Protein AF-A0A356F8D2-F1 (afdb_monomer_lite)

Sequence (985 aa):
KKESKEPVKPEKKEPEKKAAPAKPPASKAPKAPKVPKLNIALEALSRALKGELTVFVEAHRADGVRYALRLQKEFKLELTLLGAGRALAASAELAASGVTVAVGPVLHGSLDLRHSAQSERLAGAFAKAGIPLAISSGASSGVGSRYLRLQACAAVRGGLDSSMALQAITMQPAKCLGLEKKIGSIEKGKDADLVLLDGPPLDVRSRVVSVIVEGRIDSKRRAAADKAGQGPAAGLSFDAIKKNGNGWVPGGPTILKNAVVMRSAGGGLEVIEKATVVIRNGKIEKVTTDPVKEDASCAVFDLAGRFLLPGFIDAHSHITLKGDVDDLSEAVNDGLRVLDSFDPWDDDIAAFLGRGVTTVALSPGRNNVVGGAVSLVKLLHGGVPLRVLRKDAAVKTSLAPNLNLARYPTAHSGAGDAFGGWLKSRYAKDSKRPRVPVVAYFENITQAERAFVLASGHGVPIVFLEGVGTDGGIFGQLPRGARAILGPYSIEEPERVLRAPAILEEQGIPFSWATGGTLVDPLSSVALAIMYGLSEAEGLRSLTIHPAAIYGVSERIGKIEKGADADLVVWDGNPLTLTAPVNLVFIDGELVYQDGQSIEAPVKLSGIAEDAGPPAAPAALEEIKSPAALERASSPTILVRARKVHTVSGEPLEPGQVLIRAGKIVQLGKRIDIDKATPGLLVIDVPGTICPGLIDAGSGLGVSGRRADEFRELTPGLPALLGSDLGNSDRRAALRAGVTVAAVTPGDRNVIGGLGGVIKTHGAGLAESVLKETSFVAMSLTEMASSGNRNLRSGRPTSYLYRIPNTRMGTVFLARRALMEALPGALDAGRAVGDLKAMLTPAERVVLREVHAGDRILRVRAQARYEILTALRIAEEFGLKIQIEGAREAIHLVDLLKEKQAALVLSAGETWSGRELEANFNLGARLPAELYRAGVPFAFYSDTASLLASLRERVTWRVRNGLSEAAALEALTLAAARILGVSDR

Structure (mmCIF, N/CA/C/O backbone):
data_AF-A0A356F8D2-F1
#
_entry.id   AF-A0A356F8D2-F1
#
loop_
_atom_site.group_PDB
_atom_site.id
_atom_site.type_symbol
_atom_site.label_atom_id
_atom_site.label_alt_id
_atom_site.label_comp_id
_atom_site.label_asym_id
_atom_site.label_entity_id
_atom_site.label_seq_id
_atom_site.pdbx_PDB_ins_code
_atom_site.Cartn_x
_atom_site.Cartn_y
_atom_site.Cartn_z
_atom_site.occupancy
_atom_site.B_iso_or_equiv
_atom_site.auth_seq_id
_atom_site.auth_comp_id
_atom_site.auth_asym_id
_atom_site.auth_atom_id
_atom_site.pdbx_PDB_model_num
ATOM 1 N N . LYS A 1 1 ? 7.839 -42.338 47.897 1.00 34.88 1 LYS A N 1
ATOM 2 C CA . LYS A 1 1 ? 6.781 -42.669 48.883 1.00 34.88 1 LYS A CA 1
ATOM 3 C C . LYS A 1 1 ? 5.955 -43.802 48.284 1.00 34.88 1 LYS A C 1
ATOM 5 O O . LYS A 1 1 ? 5.435 -43.554 47.212 1.00 34.88 1 LYS A O 1
ATOM 10 N N . LYS A 1 2 ? 5.996 -44.984 48.936 1.00 34.78 2 LYS A N 1
ATOM 11 C CA . LYS A 1 2 ? 5.023 -46.110 49.007 1.00 34.78 2 LYS A CA 1
ATOM 12 C C . LYS A 1 2 ? 4.108 -46.352 47.788 1.00 34.78 2 LYS A C 1
ATOM 14 O O . LYS A 1 2 ? 3.475 -45.422 47.330 1.00 34.78 2 LYS A O 1
ATOM 19 N N . GLU A 1 3 ? 3.980 -47.553 47.225 1.00 33.62 3 GLU A N 1
ATOM 20 C CA . GLU A 1 3 ? 3.744 -48.883 47.829 1.00 33.62 3 GLU A CA 1
ATOM 21 C C . GLU A 1 3 ? 3.971 -49.941 46.709 1.00 33.62 3 GLU A C 1
ATOM 23 O O . GLU A 1 3 ? 3.571 -49.700 45.577 1.00 33.62 3 GLU A O 1
ATOM 28 N N . SER A 1 4 ? 4.857 -50.943 46.859 1.00 34.31 4 SER A N 1
ATOM 29 C CA . SER A 1 4 ? 4.636 -52.312 47.404 1.00 34.31 4 SER A CA 1
ATOM 30 C C . SER A 1 4 ? 3.681 -53.206 46.587 1.00 34.31 4 SER A C 1
ATOM 32 O O . SER A 1 4 ? 2.664 -52.705 46.141 1.00 34.31 4 SER A O 1
ATOM 34 N N . LYS A 1 5 ? 3.791 -54.535 46.467 1.00 37.03 5 LYS A N 1
ATOM 35 C CA . LYS A 1 5 ? 4.812 -55.588 46.652 1.00 37.03 5 LYS A CA 1
ATOM 36 C C . LYS A 1 5 ? 4.176 -56.874 46.033 1.00 37.03 5 LYS A C 1
ATOM 38 O O . LYS A 1 5 ? 2.981 -57.072 46.213 1.00 37.03 5 LYS A O 1
ATOM 43 N N . GLU A 1 6 ? 4.973 -57.674 45.312 1.00 39.38 6 GLU A N 1
ATOM 44 C CA . GLU A 1 6 ? 4.890 -59.126 44.941 1.00 39.38 6 GLU A CA 1
ATOM 45 C C . GLU A 1 6 ? 4.049 -60.080 45.845 1.00 39.38 6 GLU A C 1
ATOM 47 O O . GLU A 1 6 ? 3.830 -59.681 46.992 1.00 39.38 6 GLU A O 1
ATOM 52 N N . PRO A 1 7 ? 3.665 -61.350 45.461 1.00 45.88 7 PRO A N 1
ATOM 53 C CA . PRO A 1 7 ? 4.589 -62.387 44.916 1.00 45.88 7 PRO A CA 1
ATOM 54 C C . PRO A 1 7 ? 4.073 -63.636 44.104 1.00 45.88 7 PRO A C 1
ATOM 56 O O . PRO A 1 7 ? 2.933 -64.067 44.196 1.00 45.88 7 PRO A O 1
ATOM 59 N N . VAL A 1 8 ? 5.013 -64.231 43.339 1.00 33.31 8 VAL A N 1
ATOM 60 C CA . VAL A 1 8 ? 5.493 -65.653 43.267 1.00 33.31 8 VAL A CA 1
ATOM 61 C C . VAL A 1 8 ? 4.558 -66.870 42.975 1.00 33.31 8 VAL A C 1
ATOM 63 O O . VAL A 1 8 ? 3.542 -67.099 43.618 1.00 33.31 8 VAL A O 1
ATOM 66 N N . LYS A 1 9 ? 5.033 -67.722 42.031 1.00 36.91 9 LYS A N 1
ATOM 67 C CA . LYS A 1 9 ? 4.617 -69.102 41.627 1.00 36.91 9 LYS A CA 1
ATOM 68 C C . LYS A 1 9 ? 4.916 -70.203 42.679 1.00 36.91 9 LYS A C 1
ATOM 70 O O . LYS A 1 9 ? 5.798 -70.009 43.506 1.00 36.91 9 LYS A O 1
ATOM 75 N N . PRO A 1 10 ? 4.314 -71.411 42.567 1.00 41.72 10 PRO A N 1
ATOM 76 C CA . PRO A 1 10 ? 5.101 -72.636 42.231 1.00 41.72 10 PRO A CA 1
ATOM 77 C C . PRO A 1 10 ? 4.306 -73.649 41.344 1.00 41.72 10 PRO A C 1
ATOM 79 O O . PRO A 1 10 ? 3.085 -73.660 41.398 1.00 41.72 10 PRO A O 1
ATOM 82 N N . GLU A 1 11 ? 4.818 -74.406 40.357 1.00 38.62 11 GLU A N 1
ATOM 83 C CA . GLU A 1 11 ? 5.893 -75.427 40.216 1.00 38.62 11 GLU A CA 1
ATOM 84 C C . GLU A 1 11 ? 5.423 -76.909 40.364 1.00 38.62 11 GLU A C 1
ATOM 86 O O . GLU A 1 11 ? 4.743 -77.224 41.339 1.00 38.62 11 GLU A O 1
ATOM 91 N N . LYS A 1 12 ? 5.827 -77.785 39.401 1.00 32.22 12 LYS A N 1
ATOM 92 C CA . LYS A 1 12 ? 6.062 -79.276 39.403 1.00 32.22 12 LYS A CA 1
ATOM 93 C C . LYS A 1 12 ? 5.592 -79.962 38.089 1.00 32.22 12 LYS A C 1
ATOM 95 O O . LYS A 1 12 ? 4.508 -79.633 37.632 1.00 32.22 12 LYS A O 1
ATOM 100 N N . LYS A 1 13 ? 6.223 -80.975 37.458 1.00 32.31 13 LYS A N 1
ATOM 101 C CA . LYS A 1 13 ? 7.565 -81.627 37.436 1.00 32.31 13 LYS A CA 1
ATOM 102 C C . LYS A 1 13 ? 7.547 -82.727 36.318 1.00 32.31 13 LYS A C 1
ATOM 104 O O . LYS A 1 13 ? 6.619 -83.520 36.352 1.00 32.31 13 LYS A O 1
ATOM 109 N N . GLU A 1 14 ? 8.522 -82.708 35.382 1.00 39.53 14 GLU A N 1
ATOM 110 C CA . GLU A 1 14 ? 9.365 -83.785 34.736 1.00 39.53 14 GLU A CA 1
ATOM 111 C C . GLU A 1 14 ? 8.873 -85.250 34.465 1.00 39.53 14 GLU A C 1
ATOM 113 O O . GLU A 1 14 ? 7.881 -85.645 35.066 1.00 39.53 14 GLU A O 1
ATOM 118 N N . PRO A 1 15 ? 9.588 -86.161 33.718 1.00 43.84 15 PRO A N 1
ATOM 119 C CA . PRO A 1 15 ? 10.754 -86.078 32.789 1.00 43.84 15 PRO A CA 1
ATOM 120 C C . PRO A 1 15 ? 10.688 -86.987 31.497 1.00 43.84 15 PRO A C 1
ATOM 122 O O . PRO A 1 15 ? 9.685 -87.627 31.191 1.00 43.84 15 PRO A O 1
ATOM 125 N N . GLU A 1 16 ? 11.809 -87.028 30.752 1.00 42.97 16 GLU A N 1
ATOM 126 C CA . GLU A 1 16 ? 12.184 -87.687 29.471 1.00 42.97 16 GLU A CA 1
ATOM 127 C C . GLU A 1 16 ? 12.078 -89.232 29.323 1.00 42.97 16 GLU A C 1
ATOM 129 O O . GLU A 1 16 ? 12.147 -89.966 30.306 1.00 42.97 16 GLU A O 1
ATOM 134 N N . LYS A 1 17 ? 12.133 -89.733 28.061 1.00 34.34 17 LYS A N 1
ATOM 135 C CA . LYS A 1 17 ? 12.768 -91.025 27.672 1.00 34.34 17 LYS A CA 1
ATOM 136 C C . LYS A 1 17 ? 13.333 -91.053 26.221 1.00 34.34 17 LYS A C 1
ATOM 138 O O . LYS A 1 17 ? 12.650 -90.686 25.270 1.00 34.34 17 LYS A O 1
ATOM 143 N N . LYS A 1 18 ? 14.579 -91.550 26.098 1.00 36.34 18 LYS A N 1
ATOM 144 C CA . LYS A 1 18 ? 15.392 -92.002 24.921 1.00 36.34 18 LYS A CA 1
ATOM 145 C C . LYS A 1 18 ? 14.859 -93.330 24.313 1.00 36.34 18 LYS A C 1
ATOM 147 O O . LYS A 1 18 ? 14.138 -94.015 25.027 1.00 36.34 18 LYS A O 1
ATOM 152 N N . ALA A 1 19 ? 15.230 -93.893 23.145 1.00 42.03 19 ALA A N 1
ATOM 153 C CA . ALA A 1 19 ? 15.955 -93.563 21.893 1.00 42.03 19 ALA A CA 1
ATOM 154 C C . ALA A 1 19 ? 15.906 -94.816 20.954 1.00 42.03 19 ALA A C 1
ATOM 156 O O . ALA A 1 19 ? 15.736 -95.909 21.487 1.00 42.03 19 ALA A O 1
ATOM 157 N N . ALA A 1 20 ? 16.115 -94.694 19.623 1.00 34.00 20 ALA A N 1
ATOM 158 C CA . ALA A 1 20 ? 16.870 -95.635 18.737 1.00 34.00 20 ALA A CA 1
ATOM 159 C C . ALA A 1 20 ? 16.764 -95.270 17.218 1.00 34.00 20 ALA A C 1
ATOM 161 O O . ALA A 1 20 ? 15.803 -94.596 16.848 1.00 34.00 20 ALA A O 1
ATOM 162 N N . PRO A 1 21 ? 17.719 -95.663 16.330 1.00 50.97 21 PRO A N 1
ATOM 163 C CA . PRO A 1 21 ? 18.039 -94.908 15.103 1.00 50.97 21 PRO A CA 1
ATOM 164 C C . PRO A 1 21 ? 17.877 -95.614 13.723 1.00 50.97 21 PRO A C 1
ATOM 166 O O . PRO A 1 21 ? 17.873 -96.835 13.619 1.00 50.97 21 PRO A O 1
ATOM 169 N N . ALA A 1 22 ? 17.904 -94.757 12.681 1.00 46.03 22 ALA A N 1
ATOM 170 C CA . ALA A 1 22 ? 18.357 -94.895 11.273 1.00 46.03 22 ALA A CA 1
ATOM 171 C C . ALA A 1 22 ? 17.456 -95.476 10.142 1.00 46.03 22 ALA A C 1
ATOM 173 O O . ALA A 1 22 ? 17.106 -96.652 10.121 1.00 46.03 22 ALA A O 1
ATOM 174 N N . LYS A 1 23 ? 17.250 -94.655 9.087 1.00 35.97 23 LYS A N 1
ATOM 175 C CA . LYS A 1 23 ? 17.120 -95.036 7.656 1.00 35.97 23 LYS A CA 1
ATOM 176 C C . LYS A 1 23 ? 17.572 -93.866 6.733 1.00 35.97 23 LYS A C 1
ATOM 178 O O . LYS A 1 23 ? 17.462 -92.717 7.161 1.00 35.97 23 LYS A O 1
ATOM 183 N N . PRO A 1 24 ? 18.096 -94.127 5.513 1.00 45.41 24 PRO A N 1
ATOM 184 C CA . PRO A 1 24 ? 18.776 -93.142 4.650 1.00 45.41 24 PRO A CA 1
ATOM 185 C C . PRO A 1 24 ? 17.808 -92.304 3.772 1.00 45.41 24 PRO A C 1
ATOM 187 O O . PRO A 1 24 ? 16.605 -92.576 3.767 1.00 45.41 24 PRO A O 1
ATOM 190 N N . PRO A 1 25 ? 18.288 -91.253 3.065 1.00 49.97 25 PRO A N 1
ATOM 191 C CA . PRO A 1 25 ? 17.457 -90.148 2.587 1.00 49.97 25 PRO A CA 1
ATOM 192 C C . PRO A 1 25 ? 16.808 -90.427 1.223 1.00 49.97 25 PRO A C 1
ATOM 194 O O . PRO A 1 25 ? 17.453 -90.934 0.311 1.00 49.97 25 PRO A O 1
ATOM 197 N N . ALA A 1 26 ? 15.550 -90.008 1.056 1.00 38.72 26 ALA A N 1
ATOM 198 C CA . ALA A 1 26 ? 14.881 -89.916 -0.243 1.00 38.72 26 ALA A CA 1
ATOM 199 C C . ALA A 1 26 ? 14.798 -88.443 -0.690 1.00 38.72 26 ALA A C 1
ATOM 201 O O . ALA A 1 26 ? 14.434 -87.557 0.089 1.00 38.72 26 ALA A O 1
ATOM 202 N N . SER A 1 27 ? 15.185 -88.188 -1.940 1.00 46.66 27 SER A N 1
ATOM 203 C CA . SER A 1 27 ? 15.379 -86.876 -2.571 1.00 46.66 27 SER A CA 1
ATOM 204 C C . SER A 1 27 ? 14.160 -85.947 -2.485 1.00 46.66 27 SER A C 1
ATOM 206 O O . SER A 1 27 ? 13.074 -86.303 -2.942 1.00 46.66 27 SER A O 1
ATOM 208 N N . LYS A 1 28 ? 14.346 -84.716 -1.983 1.00 48.12 28 LYS A N 1
ATOM 209 C CA . LYS A 1 28 ? 13.330 -83.651 -2.049 1.00 48.12 28 LYS A CA 1
ATOM 210 C C . LYS A 1 28 ? 13.525 -82.809 -3.312 1.00 48.12 28 LYS A C 1
ATOM 212 O O . LYS A 1 28 ? 14.586 -82.224 -3.504 1.00 48.12 28 LYS A O 1
ATOM 217 N N . ALA A 1 29 ? 12.479 -82.751 -4.136 1.00 47.84 29 ALA A N 1
ATOM 218 C CA . ALA A 1 29 ? 12.373 -81.921 -5.335 1.00 47.84 29 ALA A CA 1
ATOM 219 C C . ALA A 1 29 ? 12.632 -80.419 -5.049 1.00 47.84 29 ALA A C 1
ATOM 221 O O . ALA A 1 29 ? 12.421 -79.975 -3.911 1.00 47.84 29 ALA A O 1
ATOM 222 N N . PRO A 1 30 ? 13.065 -79.616 -6.046 1.00 50.69 30 PRO A N 1
ATOM 223 C CA . PRO A 1 30 ? 13.394 -78.206 -5.848 1.00 50.69 30 PRO A CA 1
ATOM 224 C C . PRO A 1 30 ? 12.172 -77.424 -5.356 1.00 50.69 30 PRO A C 1
ATOM 226 O O . PRO A 1 30 ? 11.096 -77.488 -5.949 1.00 50.69 30 PRO A O 1
ATOM 229 N N . LYS A 1 31 ? 12.333 -76.674 -4.260 1.00 53.72 31 LYS A N 1
ATOM 230 C CA . LYS A 1 31 ? 11.291 -75.774 -3.752 1.00 53.72 31 LYS A CA 1
ATOM 231 C C . LYS A 1 31 ? 11.029 -74.672 -4.779 1.00 53.72 31 LYS A C 1
ATOM 233 O O . LYS A 1 31 ? 11.962 -73.976 -5.173 1.00 53.72 31 LYS A O 1
ATOM 238 N N . ALA A 1 32 ? 9.761 -74.495 -5.148 1.00 56.44 32 ALA A N 1
ATOM 239 C CA . ALA A 1 32 ? 9.311 -73.383 -5.977 1.00 56.44 32 ALA A CA 1
ATOM 240 C C . ALA A 1 32 ? 9.800 -72.038 -5.394 1.00 56.44 32 ALA A C 1
ATOM 242 O O . ALA A 1 32 ? 9.763 -71.862 -4.167 1.00 56.44 32 ALA A O 1
ATOM 243 N N . PRO A 1 33 ? 10.280 -71.099 -6.232 1.00 55.22 33 PRO A N 1
ATOM 244 C CA . PRO A 1 33 ? 10.795 -69.824 -5.754 1.00 55.22 33 PRO A CA 1
ATOM 245 C C . PRO A 1 33 ? 9.694 -69.062 -5.009 1.00 55.22 33 PRO A C 1
ATOM 247 O O . PRO A 1 33 ? 8.577 -68.904 -5.500 1.00 55.22 33 PRO A O 1
ATOM 250 N N . LYS A 1 34 ? 10.009 -68.603 -3.791 1.00 57.28 34 LYS A N 1
ATOM 251 C CA . LYS A 1 34 ? 9.116 -67.747 -3.002 1.00 57.28 34 LYS A CA 1
ATOM 252 C C . LYS A 1 34 ? 8.858 -66.463 -3.787 1.00 57.28 34 LYS A C 1
ATOM 254 O O . LYS A 1 34 ? 9.785 -65.684 -3.988 1.00 57.28 34 LYS A O 1
ATOM 259 N N . VAL A 1 35 ? 7.606 -66.233 -4.175 1.00 58.12 35 VAL A N 1
ATOM 260 C CA . VAL A 1 35 ? 7.171 -64.954 -4.748 1.00 58.12 35 VAL A CA 1
ATOM 261 C C . VAL A 1 35 ? 7.444 -63.855 -3.706 1.00 58.12 35 VAL A C 1
ATOM 263 O O . VAL A 1 35 ? 6.967 -63.979 -2.571 1.00 58.12 35 VAL A O 1
ATOM 266 N N . PRO A 1 36 ? 8.249 -62.822 -4.020 1.00 65.31 36 PRO A N 1
ATOM 267 C CA . PRO A 1 36 ? 8.517 -61.731 -3.088 1.00 65.31 36 PRO A CA 1
ATOM 268 C C . PRO A 1 36 ? 7.215 -61.023 -2.695 1.00 65.31 36 PRO A C 1
ATOM 270 O O . PRO A 1 36 ? 6.343 -60.817 -3.537 1.00 65.31 36 PRO A O 1
ATOM 273 N N . LYS A 1 37 ? 7.071 -60.632 -1.420 1.00 64.38 37 LYS A N 1
ATOM 274 C CA . LYS A 1 37 ? 5.944 -59.790 -0.983 1.00 64.38 37 LYS A CA 1
ATOM 275 C C . LYS A 1 37 ? 5.970 -58.472 -1.766 1.00 64.38 37 LYS A C 1
ATOM 277 O O . LYS A 1 37 ? 7.007 -57.812 -1.793 1.00 64.38 37 LYS A O 1
ATOM 282 N N . LEU A 1 38 ? 4.836 -58.098 -2.364 1.00 62.62 38 LEU A N 1
ATOM 283 C CA . LEU A 1 38 ? 4.676 -56.837 -3.089 1.00 62.62 38 LEU A CA 1
ATOM 284 C C . LEU A 1 38 ? 4.996 -55.661 -2.158 1.00 62.62 38 LEU A C 1
ATOM 286 O O . LEU A 1 38 ? 4.362 -55.493 -1.116 1.00 62.62 38 LEU A O 1
ATOM 290 N N . ASN A 1 39 ? 5.988 -54.861 -2.537 1.00 75.94 39 ASN A N 1
ATOM 291 C CA . ASN A 1 39 ? 6.322 -53.608 -1.877 1.00 75.94 39 ASN A CA 1
ATOM 292 C C . ASN A 1 39 ? 6.034 -52.477 -2.864 1.00 75.94 39 ASN A C 1
ATOM 294 O O . ASN A 1 39 ? 6.764 -52.310 -3.837 1.00 75.94 39 ASN A O 1
ATOM 298 N N . ILE A 1 40 ? 4.974 -51.717 -2.594 1.00 72.69 40 ILE A N 1
ATOM 299 C CA . ILE A 1 40 ? 4.447 -50.665 -3.476 1.00 72.69 40 ILE A CA 1
ATOM 300 C C . ILE A 1 40 ? 5.527 -49.617 -3.809 1.00 72.69 40 ILE A C 1
ATOM 302 O O . ILE A 1 40 ? 5.598 -49.137 -4.937 1.00 72.69 40 ILE A O 1
ATOM 306 N N . ALA A 1 41 ? 6.432 -49.311 -2.871 1.00 63.16 41 ALA A N 1
ATOM 307 C CA . ALA A 1 41 ? 7.534 -48.380 -3.119 1.00 63.16 41 ALA A CA 1
ATOM 308 C C . ALA A 1 41 ? 8.577 -48.947 -4.103 1.00 63.16 41 ALA A C 1
ATOM 310 O O . ALA A 1 41 ? 9.125 -48.216 -4.926 1.00 63.16 41 ALA A O 1
ATOM 311 N N . LEU A 1 42 ? 8.833 -50.259 -4.053 1.00 79.12 42 LEU A N 1
ATOM 312 C CA . LEU A 1 42 ? 9.747 -50.935 -4.980 1.00 79.12 42 LEU A CA 1
ATOM 313 C C . LEU A 1 42 ? 9.094 -51.253 -6.327 1.00 79.12 42 LEU A C 1
ATOM 315 O O . LEU A 1 42 ? 9.807 -51.443 -7.305 1.00 79.12 42 LEU A O 1
ATOM 319 N N . GLU A 1 43 ? 7.765 -51.297 -6.403 1.00 83.12 43 GLU A N 1
ATOM 320 C CA . GLU A 1 43 ? 7.037 -51.491 -7.656 1.00 83.12 43 GLU A CA 1
ATOM 321 C C . GLU A 1 43 ? 7.258 -50.311 -8.609 1.00 83.12 43 GLU A C 1
ATOM 323 O O . GLU A 1 43 ? 7.653 -50.518 -9.755 1.00 83.12 43 GLU A O 1
ATOM 328 N N . ALA A 1 44 ? 7.109 -49.074 -8.123 1.00 81.06 44 ALA A N 1
ATOM 329 C CA . ALA A 1 44 ? 7.387 -47.877 -8.917 1.00 81.06 44 ALA A CA 1
ATOM 330 C C . ALA A 1 44 ? 8.851 -47.830 -9.392 1.00 81.06 44 ALA A C 1
ATOM 332 O O . ALA A 1 44 ? 9.115 -47.594 -10.570 1.00 81.06 44 ALA A O 1
ATOM 333 N N . LEU A 1 45 ? 9.805 -48.138 -8.504 1.00 84.44 45 LEU A N 1
ATOM 334 C CA . LEU A 1 45 ? 11.227 -48.210 -8.858 1.00 84.44 45 LEU A CA 1
ATOM 335 C C . LEU A 1 45 ? 11.528 -49.354 -9.835 1.00 84.44 45 LEU A C 1
ATOM 337 O O . LEU A 1 45 ? 12.329 -49.183 -10.746 1.00 84.44 45 LEU A O 1
ATOM 341 N N . SER A 1 46 ? 10.866 -50.507 -9.702 1.00 86.38 46 SER A N 1
ATOM 342 C CA . SER A 1 46 ? 11.010 -51.622 -10.642 1.00 86.38 46 SER A CA 1
ATOM 343 C C . SER A 1 46 ? 10.507 -51.249 -12.033 1.00 86.38 46 SER A C 1
ATOM 345 O O . SER A 1 46 ? 11.152 -51.597 -13.017 1.00 86.38 46 SER A O 1
ATOM 347 N N . ARG A 1 47 ? 9.388 -50.525 -12.120 1.00 86.12 47 ARG A N 1
ATOM 348 C CA . ARG A 1 47 ? 8.838 -50.024 -13.384 1.00 86.12 47 ARG A CA 1
ATOM 349 C C . ARG A 1 47 ? 9.740 -48.955 -14.008 1.00 86.12 47 ARG A C 1
ATOM 351 O O . ARG A 1 47 ? 9.990 -49.018 -15.206 1.00 86.12 47 ARG A O 1
ATOM 358 N N . ALA A 1 48 ? 10.317 -48.060 -13.205 1.00 87.50 48 ALA A N 1
ATOM 359 C CA . ALA A 1 48 ? 11.333 -47.109 -13.665 1.00 87.50 48 ALA A CA 1
ATOM 360 C C . ALA A 1 48 ? 12.593 -47.813 -14.211 1.00 87.50 48 ALA A C 1
ATOM 362 O O . ALA A 1 48 ? 13.057 -47.486 -15.298 1.00 87.50 48 ALA A O 1
ATOM 363 N N . LEU A 1 49 ? 13.098 -48.841 -13.517 1.00 88.19 49 LEU A N 1
ATOM 364 C CA . LEU A 1 49 ? 14.243 -49.651 -13.968 1.00 88.19 49 LEU A CA 1
ATOM 365 C C . LEU A 1 49 ? 13.955 -50.471 -15.238 1.00 88.19 49 LEU A C 1
ATOM 367 O O . LEU A 1 49 ? 14.882 -50.861 -15.942 1.00 88.19 49 LEU A O 1
ATOM 371 N N . LYS A 1 50 ? 12.681 -50.756 -15.526 1.00 88.00 50 LYS A N 1
ATOM 372 C CA . LYS A 1 50 ? 12.233 -51.398 -16.773 1.00 88.00 50 LYS A CA 1
ATOM 373 C C . LYS A 1 50 ? 11.973 -50.399 -17.908 1.00 88.00 50 LYS A C 1
ATOM 375 O O . LYS A 1 50 ? 11.631 -50.835 -19.002 1.00 88.00 50 LYS A O 1
ATOM 380 N N . GLY A 1 51 ? 12.100 -49.093 -17.655 1.00 83.31 51 GLY A N 1
ATOM 381 C CA . GLY A 1 51 ? 11.778 -48.036 -18.619 1.00 83.31 51 GLY A CA 1
ATOM 382 C C . GLY A 1 51 ? 10.276 -47.797 -18.818 1.00 83.31 51 GLY A C 1
ATOM 383 O O . GLY A 1 51 ? 9.881 -47.137 -19.768 1.00 83.31 51 GLY A O 1
ATOM 384 N N . GLU A 1 52 ? 9.416 -48.327 -17.942 1.00 86.62 52 GLU A N 1
ATOM 385 C CA . GLU A 1 52 ? 7.960 -48.121 -18.015 1.00 86.62 52 GLU A CA 1
ATOM 386 C C . GLU A 1 52 ? 7.515 -46.775 -17.418 1.00 86.62 52 GLU A C 1
ATOM 388 O O . GLU A 1 52 ? 6.370 -46.365 -17.607 1.00 86.62 52 GLU A O 1
ATOM 393 N N . LEU A 1 53 ? 8.383 -46.121 -16.640 1.00 85.06 53 LEU A N 1
ATOM 394 C CA . LEU A 1 53 ? 8.130 -44.832 -15.998 1.00 85.06 53 LEU A CA 1
ATOM 395 C C . LEU A 1 53 ? 9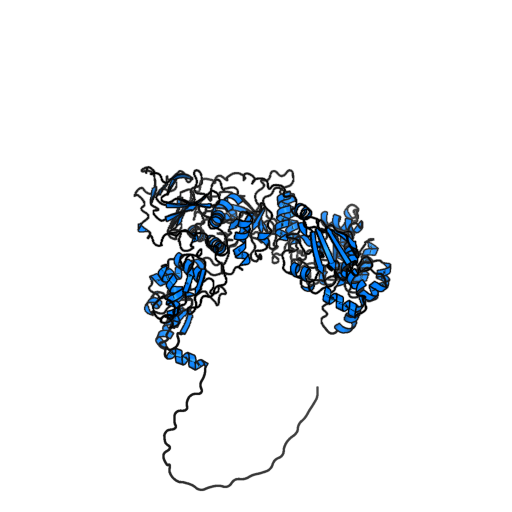.329 -43.906 -16.198 1.00 85.06 53 LEU A C 1
ATOM 397 O O . LEU A 1 53 ? 10.460 -44.299 -15.909 1.00 85.06 53 LEU A O 1
ATOM 401 N N . THR A 1 54 ? 9.064 -42.662 -16.596 1.00 86.81 54 THR A N 1
ATOM 402 C CA . THR A 1 54 ? 10.066 -41.592 -16.585 1.00 86.81 54 THR A CA 1
ATOM 403 C C . THR A 1 54 ? 10.397 -41.192 -15.148 1.00 86.81 54 THR A C 1
ATOM 405 O O . THR A 1 54 ? 9.505 -40.942 -14.332 1.00 86.81 54 THR A O 1
ATOM 408 N N . VAL A 1 55 ? 11.686 -41.079 -14.841 1.00 89.38 55 VAL A N 1
ATOM 409 C CA . VAL A 1 55 ? 12.199 -40.573 -13.567 1.00 89.38 55 VAL A CA 1
ATOM 410 C C . VAL A 1 55 ? 12.493 -39.084 -13.695 1.00 89.38 55 VAL A C 1
ATOM 412 O O . VAL A 1 55 ? 13.335 -38.664 -14.487 1.00 89.38 55 VAL A O 1
ATOM 415 N N . PHE A 1 56 ? 11.827 -38.277 -12.875 1.00 89.12 56 PHE A N 1
ATOM 416 C CA . PHE A 1 56 ? 12.130 -36.856 -12.745 1.00 89.12 56 PHE A CA 1
ATOM 417 C C . PHE A 1 56 ? 13.173 -36.649 -11.650 1.00 89.12 56 PHE A C 1
ATOM 419 O O . PHE A 1 56 ? 12.964 -37.059 -10.508 1.00 89.12 56 PHE A O 1
ATOM 426 N N . VAL A 1 57 ? 14.290 -36.008 -11.992 1.00 89.06 57 VAL A N 1
ATOM 427 C CA . VAL A 1 57 ? 15.358 -35.685 -11.039 1.00 89.06 57 VAL A CA 1
ATOM 428 C C . VAL A 1 57 ? 15.550 -34.180 -10.990 1.00 89.06 57 VAL A C 1
ATOM 430 O O . VAL A 1 57 ? 15.866 -33.548 -11.995 1.00 89.06 57 VAL A O 1
ATOM 433 N N . GLU A 1 58 ? 15.368 -33.596 -9.812 1.00 87.44 58 GLU A N 1
ATOM 434 C CA . GLU A 1 58 ? 15.622 -32.177 -9.594 1.00 87.44 58 GLU A CA 1
ATOM 435 C C . GLU A 1 58 ? 17.114 -31.938 -9.342 1.00 87.44 58 GLU A C 1
ATOM 437 O O . GLU A 1 58 ? 17.699 -32.477 -8.400 1.00 87.44 58 GLU A O 1
ATOM 442 N N . ALA A 1 59 ? 17.744 -31.136 -10.200 1.00 85.31 59 ALA A N 1
ATOM 443 C CA . ALA A 1 59 ? 19.158 -30.804 -10.086 1.00 85.31 59 ALA A CA 1
ATOM 444 C C . ALA A 1 59 ? 19.427 -29.401 -10.636 1.00 85.31 59 ALA A C 1
ATOM 446 O O . ALA A 1 59 ? 19.231 -29.132 -11.816 1.00 85.31 59 ALA A O 1
ATOM 447 N N . HIS A 1 60 ? 19.929 -28.502 -9.786 1.00 82.38 60 HIS A N 1
ATOM 448 C CA . HIS A 1 60 ? 20.122 -27.088 -10.147 1.00 82.38 60 HIS A CA 1
ATOM 449 C C . HIS A 1 60 ? 21.564 -26.718 -10.492 1.00 82.38 60 HIS A C 1
ATOM 451 O O . HIS A 1 60 ? 21.794 -25.757 -11.219 1.00 82.38 60 HIS A O 1
ATOM 457 N N . ARG A 1 61 ? 22.544 -27.467 -9.981 1.00 82.94 61 ARG A N 1
ATOM 458 C CA . ARG A 1 61 ? 23.979 -27.206 -10.159 1.00 82.94 61 ARG A CA 1
ATOM 459 C C . ARG A 1 61 ? 24.628 -28.246 -11.070 1.00 82.94 61 ARG A C 1
ATOM 461 O O . ARG A 1 61 ? 24.169 -29.383 -11.146 1.00 82.94 61 ARG A O 1
ATOM 468 N N . ALA A 1 62 ? 25.740 -27.869 -11.698 1.00 85.38 62 ALA A N 1
ATOM 469 C CA . ALA A 1 62 ? 26.500 -28.743 -12.595 1.00 85.38 62 ALA A CA 1
ATOM 470 C C . ALA A 1 62 ? 26.926 -30.087 -11.962 1.00 85.38 62 ALA A C 1
ATOM 472 O O . ALA A 1 62 ? 26.875 -31.116 -12.629 1.00 85.38 62 ALA A O 1
ATOM 473 N N . ASP A 1 63 ? 27.314 -30.114 -10.686 1.00 89.50 63 ASP A N 1
ATOM 474 C CA . ASP A 1 63 ? 27.660 -31.348 -9.964 1.00 89.50 63 ASP A CA 1
ATOM 475 C C . ASP A 1 63 ? 26.453 -32.280 -9.779 1.00 89.50 63 ASP A C 1
ATOM 477 O O . ASP A 1 63 ? 26.545 -33.470 -10.085 1.00 89.50 63 ASP A O 1
ATOM 481 N N . GLY A 1 64 ? 25.309 -31.734 -9.360 1.00 89.06 64 GLY A N 1
ATOM 482 C CA . GLY A 1 64 ? 24.056 -32.487 -9.252 1.00 89.06 64 GLY A CA 1
ATOM 483 C C . GLY A 1 64 ? 23.589 -33.045 -10.598 1.00 89.06 64 GLY A C 1
ATOM 484 O O . GLY A 1 64 ? 23.215 -34.213 -10.685 1.00 89.06 64 GLY A O 1
ATOM 485 N N . VAL A 1 65 ? 23.690 -32.246 -11.666 1.00 90.06 65 VAL A N 1
ATOM 486 C CA . VAL A 1 65 ? 23.369 -32.684 -13.034 1.00 90.06 65 VAL A CA 1
ATOM 487 C C . VAL A 1 65 ? 24.260 -33.852 -13.457 1.00 90.06 65 VAL A C 1
ATOM 489 O O . VAL A 1 65 ? 23.755 -34.883 -13.894 1.00 90.06 65 VAL A O 1
ATOM 492 N N . ARG A 1 66 ? 25.581 -33.750 -13.269 1.00 93.31 66 ARG A N 1
ATOM 493 C CA . ARG A 1 66 ? 26.515 -34.843 -13.595 1.00 93.31 66 ARG A CA 1
ATOM 494 C C . ARG A 1 66 ? 26.211 -36.119 -12.814 1.00 93.31 66 ARG A C 1
ATOM 496 O O . ARG A 1 66 ? 26.317 -37.211 -13.369 1.00 93.31 66 ARG A O 1
ATOM 503 N N . TYR A 1 67 ? 25.812 -35.993 -11.549 1.00 94.19 67 TYR A N 1
ATOM 504 C CA . TYR A 1 67 ? 25.412 -37.140 -10.739 1.00 94.19 67 TYR A CA 1
ATOM 505 C C . TYR A 1 67 ? 24.135 -37.802 -11.276 1.00 94.19 67 TYR A C 1
ATOM 507 O O . TYR A 1 67 ? 24.097 -39.021 -11.429 1.00 94.19 67 TYR A O 1
ATOM 515 N N . ALA A 1 68 ? 23.129 -37.015 -11.658 1.00 93.44 68 ALA A N 1
ATOM 516 C CA . ALA A 1 68 ? 21.911 -37.534 -12.277 1.00 93.44 68 ALA A CA 1
ATOM 517 C C . ALA A 1 68 ? 22.194 -38.256 -13.609 1.00 93.44 68 ALA A C 1
ATOM 519 O O . ALA A 1 68 ? 21.697 -39.360 -13.828 1.00 93.44 68 ALA A O 1
ATOM 520 N N . LEU A 1 69 ? 23.064 -37.698 -14.460 1.00 93.25 69 LEU A N 1
ATOM 521 C CA . LEU A 1 69 ? 23.495 -38.347 -15.708 1.00 93.25 69 LEU A CA 1
ATOM 522 C C . LEU A 1 69 ? 24.287 -39.641 -15.460 1.00 93.25 69 LEU A C 1
ATOM 524 O O . LEU A 1 69 ? 24.212 -40.584 -16.248 1.00 93.25 69 LEU A O 1
ATOM 528 N N . ARG A 1 70 ? 25.040 -39.726 -14.357 1.00 94.12 70 ARG A N 1
ATOM 529 C CA . ARG A 1 70 ? 25.682 -40.979 -13.942 1.00 94.12 70 ARG A CA 1
ATOM 530 C C . ARG A 1 70 ? 24.639 -42.031 -13.564 1.00 94.12 70 ARG A C 1
ATOM 532 O O . ARG A 1 70 ? 24.748 -43.154 -14.044 1.00 94.12 70 ARG A O 1
ATOM 539 N N . LEU A 1 71 ? 23.630 -41.671 -12.766 1.00 92.25 71 LEU A N 1
ATOM 540 C CA . LEU A 1 71 ? 22.546 -42.587 -12.388 1.00 92.25 71 LEU A CA 1
ATOM 541 C C . LEU A 1 71 ? 21.751 -43.067 -13.607 1.00 92.25 71 LEU A C 1
ATOM 543 O O . LEU A 1 71 ? 21.436 -44.252 -13.697 1.00 92.25 71 LEU A O 1
ATOM 547 N N . GLN A 1 72 ? 21.491 -42.176 -14.570 1.00 92.44 72 GLN A N 1
ATOM 548 C CA . GLN A 1 72 ? 20.874 -42.527 -15.851 1.00 92.44 72 GLN A CA 1
ATOM 549 C C . GLN A 1 72 ? 21.643 -43.661 -16.542 1.00 92.44 72 GLN A C 1
ATOM 551 O O . GLN A 1 72 ? 21.044 -44.654 -16.942 1.00 92.44 72 GLN A O 1
ATOM 556 N N . LYS A 1 73 ? 22.973 -43.540 -16.651 1.00 91.56 73 LYS A N 1
ATOM 557 C CA . LYS A 1 73 ? 23.829 -44.549 -17.296 1.00 91.56 73 LYS A CA 1
ATOM 558 C C . LYS A 1 73 ? 23.944 -45.834 -16.479 1.00 91.56 73 LYS A C 1
ATOM 560 O O . LYS A 1 73 ? 23.905 -46.919 -17.050 1.00 91.56 73 LYS A O 1
ATOM 565 N N . GLU A 1 74 ? 24.090 -45.709 -15.162 1.00 93.19 74 GLU A N 1
ATOM 566 C CA . GLU A 1 74 ? 24.269 -46.832 -14.235 1.00 93.19 74 GLU A CA 1
ATOM 567 C C . GLU A 1 74 ? 23.035 -47.742 -14.200 1.00 93.19 74 GLU A C 1
ATOM 569 O O . GLU A 1 74 ? 23.163 -48.963 -14.269 1.00 93.19 74 GLU A O 1
ATOM 574 N N . PHE A 1 75 ? 21.841 -47.146 -14.173 1.00 90.94 75 PHE A N 1
ATOM 575 C CA . PHE A 1 75 ? 20.574 -47.863 -14.023 1.00 90.94 75 PHE A CA 1
ATOM 576 C C . PHE A 1 75 ? 19.718 -47.907 -15.296 1.00 90.94 75 PHE A C 1
ATOM 578 O O . PHE A 1 75 ? 18.636 -48.487 -15.265 1.00 90.94 75 PHE A O 1
ATOM 585 N N . LYS A 1 76 ? 20.196 -47.332 -16.409 1.00 89.81 76 LYS A N 1
ATOM 586 C CA . LYS A 1 76 ? 19.482 -47.230 -17.699 1.00 89.81 76 LYS A CA 1
ATOM 587 C C . LYS A 1 76 ? 18.083 -46.619 -17.552 1.00 89.81 76 LYS A C 1
ATOM 589 O O . LYS A 1 76 ? 17.107 -47.147 -18.073 1.00 89.81 76 LYS A O 1
ATOM 594 N N . LEU A 1 77 ? 17.998 -45.527 -16.795 1.00 90.12 77 LEU A N 1
ATOM 595 C CA . LEU A 1 77 ? 16.732 -44.857 -16.498 1.00 90.12 77 LEU A CA 1
ATOM 596 C C . LEU A 1 77 ? 16.314 -43.935 -17.646 1.00 90.12 77 LEU A C 1
ATOM 598 O O . LEU A 1 77 ? 17.123 -43.135 -18.119 1.00 90.12 77 LEU A O 1
ATOM 602 N N . GLU A 1 78 ? 15.031 -43.976 -18.001 1.00 88.75 78 GLU A N 1
ATOM 603 C CA . GLU A 1 78 ? 14.372 -42.887 -18.726 1.00 88.75 78 GLU A CA 1
ATOM 604 C C . GLU A 1 78 ? 14.271 -41.689 -17.780 1.00 88.75 78 GLU A C 1
ATOM 606 O O . GLU A 1 78 ? 13.583 -41.756 -16.760 1.00 88.75 78 GLU A O 1
ATOM 611 N N . LEU A 1 79 ? 15.016 -40.617 -18.056 1.00 90.19 79 LEU A N 1
ATOM 612 C CA . LEU A 1 79 ? 15.239 -39.531 -17.102 1.00 90.19 79 LEU A CA 1
ATOM 613 C C . LEU A 1 79 ? 14.904 -38.169 -17.712 1.00 90.19 79 LEU A C 1
ATOM 615 O O . LEU A 1 79 ? 15.315 -37.858 -18.826 1.00 90.19 79 LEU A O 1
ATOM 619 N N . THR A 1 80 ? 14.207 -37.333 -16.943 1.00 90.50 80 THR A N 1
ATOM 620 C CA . THR A 1 80 ? 14.017 -35.899 -17.212 1.00 90.50 80 THR A CA 1
ATOM 621 C C . THR A 1 80 ? 14.587 -35.094 -16.051 1.00 90.50 80 THR A C 1
ATOM 623 O O . THR A 1 80 ? 14.326 -35.399 -14.885 1.00 90.50 80 THR A O 1
ATOM 626 N N . LEU A 1 81 ? 15.360 -34.054 -16.357 1.00 89.25 81 LEU A N 1
ATOM 627 C CA . LEU A 1 81 ? 15.887 -33.148 -15.340 1.00 89.25 81 LEU A CA 1
ATOM 628 C C . LEU A 1 81 ? 14.918 -31.998 -15.096 1.00 89.25 81 LEU A C 1
ATOM 630 O O . LEU A 1 81 ? 14.436 -31.381 -16.040 1.00 89.25 81 LEU A O 1
ATOM 634 N N . LEU A 1 82 ? 14.667 -31.684 -13.830 1.00 86.06 82 LEU A N 1
ATOM 635 C CA . LEU A 1 82 ? 13.927 -30.495 -13.418 1.00 86.06 82 LEU A CA 1
ATOM 636 C C . LEU A 1 82 ? 14.920 -29.434 -12.917 1.00 86.06 82 LEU A C 1
ATOM 638 O O . LEU A 1 82 ? 15.761 -29.726 -12.062 1.00 86.06 82 LEU A O 1
ATOM 642 N N . GLY A 1 83 ? 14.824 -28.208 -13.438 1.00 77.81 83 GLY A N 1
ATOM 643 C CA . GLY A 1 83 ? 15.638 -27.068 -13.012 1.00 77.81 83 GLY A CA 1
ATOM 644 C C . GLY A 1 83 ? 16.840 -26.781 -13.917 1.00 77.81 83 GLY A C 1
ATOM 645 O O . GLY A 1 83 ? 16.678 -26.232 -15.002 1.00 77.81 83 GLY A O 1
ATOM 646 N N . ALA A 1 84 ? 18.048 -27.100 -13.437 1.00 76.31 84 ALA A N 1
ATOM 647 C CA . ALA A 1 84 ? 19.347 -26.798 -14.061 1.00 76.31 84 ALA A CA 1
ATOM 648 C C . ALA A 1 84 ? 19.749 -25.303 -14.099 1.00 76.31 84 ALA A C 1
ATOM 650 O O . ALA A 1 84 ? 20.644 -24.917 -14.855 1.00 76.31 84 ALA A O 1
ATOM 651 N N . GLY A 1 85 ? 19.161 -24.477 -13.221 1.00 71.50 85 GLY A N 1
ATOM 652 C CA . GLY A 1 85 ? 19.335 -23.015 -13.184 1.00 71.50 85 GLY A CA 1
ATOM 653 C C . GLY A 1 85 ? 20.783 -22.501 -13.120 1.00 71.50 85 GLY A C 1
ATOM 654 O O . GLY A 1 85 ? 21.074 -21.392 -13.552 1.00 71.50 85 GLY A O 1
ATOM 655 N N . ARG A 1 86 ? 21.717 -23.306 -12.598 1.00 71.50 86 ARG A N 1
ATOM 656 C CA . ARG A 1 86 ? 23.151 -22.986 -12.457 1.00 71.50 86 ARG A CA 1
ATOM 657 C C . ARG A 1 86 ? 24.044 -24.052 -13.094 1.00 71.50 86 ARG A C 1
ATOM 659 O O . ARG A 1 86 ? 25.179 -24.263 -12.663 1.00 71.50 86 ARG A O 1
ATOM 666 N N . ALA A 1 87 ? 23.528 -24.759 -14.095 1.00 76.25 87 ALA A N 1
ATOM 667 C CA . ALA A 1 87 ? 24.208 -25.883 -14.729 1.00 76.25 87 ALA A CA 1
ATOM 668 C C . ALA A 1 87 ? 24.704 -25.583 -16.154 1.00 76.25 87 ALA A C 1
ATOM 670 O O . ALA A 1 87 ? 25.037 -26.517 -16.876 1.00 76.25 87 ALA A O 1
ATOM 671 N N . LEU A 1 88 ? 24.841 -24.306 -16.546 1.00 80.88 88 LEU A N 1
ATOM 672 C CA . LEU A 1 88 ? 25.454 -23.917 -17.831 1.00 80.88 88 LEU A CA 1
ATOM 673 C C . LEU A 1 88 ? 26.823 -24.583 -18.055 1.00 80.88 88 LEU A C 1
ATOM 675 O O . LEU A 1 88 ? 27.131 -25.014 -19.162 1.00 80.88 88 LEU A O 1
ATOM 679 N N . ALA A 1 89 ? 27.611 -24.759 -16.992 1.00 83.38 89 ALA A N 1
ATOM 680 C CA . ALA A 1 89 ? 28.904 -25.445 -17.040 1.00 83.38 89 ALA A CA 1
ATOM 681 C C . ALA A 1 89 ? 28.825 -26.961 -17.339 1.00 83.38 89 ALA A C 1
ATOM 683 O O . ALA A 1 89 ? 29.867 -27.582 -17.524 1.00 83.38 89 ALA A O 1
ATOM 684 N N . ALA A 1 90 ? 27.628 -27.558 -17.352 1.00 85.88 90 ALA A N 1
ATOM 685 C CA . ALA A 1 90 ? 27.375 -28.958 -17.705 1.00 85.88 90 ALA A CA 1
ATOM 686 C C . ALA A 1 90 ? 26.602 -29.107 -19.037 1.00 85.88 90 ALA A C 1
ATOM 688 O O . ALA A 1 90 ? 26.061 -30.174 -19.325 1.00 85.88 90 ALA A O 1
ATOM 689 N N . SER A 1 91 ? 26.507 -28.038 -19.845 1.00 87.38 91 SER A N 1
ATOM 690 C CA . SER A 1 91 ? 25.711 -28.029 -21.086 1.00 87.38 91 SER A CA 1
ATOM 691 C C . SER A 1 91 ? 26.189 -29.061 -22.110 1.00 87.38 91 SER A C 1
ATOM 693 O O . SER A 1 91 ? 25.367 -29.679 -22.778 1.00 87.38 91 SER A O 1
ATOM 695 N N . ALA A 1 92 ? 27.503 -29.283 -22.220 1.00 87.31 92 ALA A N 1
ATOM 696 C CA . ALA A 1 92 ? 28.056 -30.264 -23.152 1.00 87.31 92 ALA A CA 1
ATOM 697 C C . ALA A 1 92 ? 27.666 -31.697 -22.752 1.00 87.31 92 ALA A C 1
ATOM 699 O O . ALA A 1 92 ? 27.255 -32.492 -23.596 1.00 87.31 92 ALA A O 1
ATOM 700 N N . GLU A 1 93 ? 27.737 -32.019 -21.458 1.00 90.31 93 GLU A N 1
ATOM 701 C CA . GLU A 1 93 ? 27.322 -33.320 -20.933 1.00 90.31 93 GLU A CA 1
ATOM 702 C C . GLU A 1 93 ? 25.809 -33.546 -21.066 1.00 90.31 93 GLU A C 1
ATOM 704 O O . GLU A 1 93 ? 25.386 -34.669 -21.341 1.00 90.31 93 GLU A O 1
ATOM 709 N N . LEU A 1 94 ? 25.005 -32.490 -20.895 1.00 89.56 94 LEU A N 1
ATOM 710 C CA . LEU A 1 94 ? 23.554 -32.517 -21.106 1.00 89.56 94 LEU A CA 1
ATOM 711 C C . LEU A 1 94 ? 23.189 -32.748 -22.574 1.00 89.56 94 LEU A C 1
ATOM 713 O O . LEU A 1 94 ? 22.363 -33.606 -22.872 1.00 89.56 94 LEU A O 1
ATOM 717 N N . ALA A 1 95 ? 23.830 -32.032 -23.498 1.00 89.75 95 ALA A N 1
ATOM 718 C CA . ALA A 1 95 ? 23.599 -32.215 -24.928 1.00 89.75 95 ALA A CA 1
ATOM 719 C C . ALA A 1 95 ? 23.961 -33.643 -25.369 1.00 89.75 95 ALA A C 1
ATOM 721 O O . ALA A 1 95 ? 23.218 -34.278 -26.114 1.00 89.75 95 ALA A O 1
ATOM 722 N N . ALA A 1 96 ? 25.064 -34.189 -24.845 1.00 89.69 96 ALA A N 1
ATOM 723 C CA . ALA A 1 96 ? 25.511 -35.545 -25.151 1.00 89.69 96 ALA A CA 1
ATOM 724 C C . ALA A 1 96 ? 24.620 -36.653 -24.557 1.00 89.69 96 ALA A C 1
ATOM 726 O O . ALA A 1 96 ? 24.636 -37.774 -25.065 1.00 89.69 96 ALA A O 1
ATOM 727 N N . SER A 1 97 ? 23.879 -36.391 -23.474 1.00 89.44 97 SER A N 1
ATOM 728 C CA . SER A 1 97 ? 23.003 -37.395 -22.854 1.00 89.44 97 SER A CA 1
ATOM 729 C C . SER A 1 97 ? 21.638 -37.516 -23.531 1.00 89.44 97 SER A C 1
ATOM 731 O O . SER A 1 97 ? 20.974 -38.538 -23.360 1.00 89.44 97 SER A O 1
ATOM 733 N N . GLY A 1 98 ? 21.208 -36.478 -24.261 1.00 86.12 98 GLY A N 1
ATOM 734 C CA . GLY A 1 98 ? 19.878 -36.393 -24.870 1.00 86.12 98 GLY A CA 1
ATOM 735 C C . GLY A 1 98 ? 18.731 -36.240 -23.862 1.00 86.12 98 GLY A C 1
ATOM 736 O O . GLY A 1 98 ? 17.566 -36.309 -24.248 1.00 86.12 98 GLY A O 1
ATOM 737 N N . VAL A 1 99 ? 19.041 -36.041 -22.577 1.00 89.00 99 VAL A N 1
ATOM 738 C CA . VAL A 1 99 ? 18.043 -35.865 -21.515 1.00 89.00 99 VAL A CA 1
ATOM 739 C C . VAL A 1 99 ? 17.295 -34.552 -21.711 1.00 89.00 99 VAL A C 1
ATOM 741 O O . VAL A 1 99 ? 17.906 -33.503 -21.916 1.00 89.00 99 VAL A O 1
ATOM 744 N N . THR A 1 100 ? 15.968 -34.598 -21.583 1.00 89.19 100 THR A N 1
ATOM 745 C CA . THR A 1 100 ? 15.160 -33.375 -21.589 1.00 89.19 100 THR A CA 1
ATOM 746 C C . THR A 1 100 ? 15.321 -32.629 -20.270 1.00 89.19 100 THR A C 1
ATOM 748 O O . THR A 1 100 ? 15.274 -33.227 -19.191 1.00 89.19 100 THR A O 1
ATOM 751 N N . VAL A 1 101 ? 15.491 -31.312 -20.356 1.00 90.19 101 VAL A N 1
ATOM 752 C CA . VAL A 1 101 ? 15.598 -30.420 -19.201 1.00 90.19 101 VAL A CA 1
ATOM 753 C C . VAL A 1 101 ? 14.348 -29.547 -19.129 1.00 90.19 101 VAL A C 1
ATOM 755 O O . VAL A 1 101 ? 14.090 -28.733 -20.012 1.00 90.19 101 VAL A O 1
ATOM 758 N N . ALA A 1 102 ? 13.557 -29.701 -18.071 1.00 88.12 102 ALA A N 1
ATOM 759 C CA . ALA A 1 102 ? 12.467 -28.790 -17.758 1.00 88.12 102 ALA A CA 1
ATOM 760 C C . ALA A 1 102 ? 13.020 -27.576 -16.999 1.00 88.12 102 ALA A C 1
ATOM 762 O O . ALA A 1 102 ? 13.261 -27.639 -15.791 1.00 88.12 102 ALA A O 1
ATOM 763 N N . VAL A 1 103 ? 13.226 -26.475 -17.718 1.00 84.69 103 VAL A N 1
ATOM 764 C CA . VAL A 1 103 ? 13.717 -25.207 -17.175 1.00 84.69 103 VAL A CA 1
ATOM 765 C C . VAL A 1 103 ? 12.538 -24.427 -16.611 1.00 84.69 103 VAL A C 1
ATOM 767 O O . VAL A 1 103 ? 11.523 -24.254 -17.282 1.00 84.69 103 VAL A O 1
ATOM 770 N N . GLY A 1 104 ? 12.644 -23.943 -15.380 1.00 74.31 104 GLY A N 1
ATOM 771 C CA . GLY A 1 104 ? 11.678 -22.984 -14.863 1.00 74.31 104 GLY A CA 1
ATOM 772 C C . GLY A 1 104 ? 11.422 -23.053 -13.352 1.00 74.31 104 GLY A C 1
ATOM 773 O O . GLY A 1 104 ? 11.872 -24.000 -12.702 1.00 74.31 104 GLY A O 1
ATOM 774 N N . PRO A 1 105 ? 10.656 -22.086 -12.811 1.00 72.94 105 PRO A N 1
ATOM 775 C CA . PRO A 1 105 ? 10.004 -21.014 -13.573 1.00 72.94 105 PRO A CA 1
ATOM 776 C C . PRO A 1 105 ? 11.029 -20.038 -14.182 1.00 72.94 105 PRO A C 1
ATOM 778 O O . PRO A 1 105 ? 12.182 -20.023 -13.789 1.00 72.94 105 PRO A O 1
ATOM 781 N N . VAL A 1 106 ? 10.681 -19.335 -15.256 1.00 73.94 106 VAL A N 1
ATOM 782 C CA . VAL A 1 106 ? 11.571 -18.387 -15.957 1.00 73.94 106 VAL A CA 1
ATOM 783 C C . VAL A 1 106 ? 11.477 -17.007 -15.290 1.00 73.94 106 VAL A C 1
ATOM 785 O O . VAL A 1 106 ? 12.481 -16.428 -14.883 1.00 73.94 106 VAL A O 1
ATOM 788 N N . LEU A 1 107 ? 10.249 -16.528 -15.085 1.00 71.06 107 LEU A N 1
ATOM 789 C CA . LEU A 1 107 ? 9.880 -15.415 -14.217 1.00 71.06 107 LEU A CA 1
ATOM 790 C C . LEU A 1 107 ? 9.539 -15.943 -12.818 1.00 71.06 107 LEU A C 1
ATOM 792 O O . LEU A 1 107 ? 8.677 -16.814 -12.676 1.00 71.06 107 LEU A O 1
ATOM 796 N N . HIS A 1 108 ? 10.176 -15.373 -11.798 1.00 65.69 108 HIS A N 1
ATOM 797 C CA . HIS A 1 108 ? 10.026 -15.733 -10.385 1.00 65.69 108 HIS A CA 1
ATOM 798 C C . HIS A 1 108 ? 9.578 -14.507 -9.575 1.00 65.69 108 HIS A C 1
ATOM 800 O O . HIS A 1 108 ? 9.881 -13.383 -9.971 1.00 65.69 108 HIS A O 1
ATOM 806 N N . GLY A 1 109 ? 8.935 -14.701 -8.417 1.00 51.03 109 GLY A N 1
ATOM 807 C CA . GLY A 1 109 ? 8.646 -13.611 -7.472 1.00 51.03 109 GLY A CA 1
ATOM 808 C C . GLY A 1 109 ? 9.872 -13.077 -6.711 1.00 51.03 109 GLY A C 1
ATOM 809 O O . GLY A 1 109 ? 9.796 -12.032 -6.070 1.00 51.03 109 GLY A O 1
ATOM 810 N N . SER A 1 110 ? 11.023 -13.761 -6.767 1.00 48.44 110 SER A N 1
ATOM 811 C CA . SER A 1 110 ? 12.240 -13.333 -6.067 1.00 48.44 110 SER A CA 1
ATOM 812 C C . SER A 1 110 ? 12.937 -12.172 -6.787 1.00 48.44 110 SER A C 1
ATOM 814 O O . SER A 1 110 ? 13.401 -12.332 -7.915 1.00 48.44 110 SER A O 1
ATOM 816 N N . LEU A 1 111 ? 13.091 -11.048 -6.083 1.00 41.62 111 LEU A N 1
ATOM 817 C CA . LEU A 1 111 ? 13.684 -9.773 -6.526 1.00 41.62 111 LEU A CA 1
ATOM 818 C C . LEU A 1 111 ? 15.202 -9.823 -6.836 1.00 41.62 111 LEU A C 1
ATOM 820 O O . LEU A 1 111 ? 15.842 -8.779 -6.943 1.00 41.62 111 LEU A O 1
ATOM 824 N N . ASP A 1 112 ? 15.803 -11.013 -6.947 1.00 43.59 112 ASP A N 1
ATOM 825 C CA . ASP A 1 112 ? 17.240 -11.169 -7.191 1.00 43.59 112 ASP A CA 1
ATOM 826 C C . ASP A 1 112 ? 17.584 -10.994 -8.683 1.00 43.59 112 ASP A C 1
ATOM 828 O O . ASP A 1 112 ? 17.187 -11.758 -9.574 1.00 43.59 112 ASP A O 1
ATOM 832 N N . LEU A 1 113 ? 18.365 -9.944 -8.915 1.00 45.03 113 LEU A N 1
ATOM 833 C CA . LEU A 1 113 ? 18.759 -9.359 -10.189 1.00 45.03 113 LEU A CA 1
ATOM 834 C C . LEU A 1 113 ? 19.489 -10.343 -11.112 1.00 45.03 113 LEU A C 1
ATOM 836 O O . LEU A 1 113 ? 19.174 -10.469 -12.297 1.00 45.03 113 LEU A O 1
ATOM 840 N N . ARG A 1 114 ? 20.461 -11.081 -10.573 1.00 46.53 114 ARG A N 1
ATOM 841 C CA . ARG A 1 114 ? 21.359 -11.912 -11.392 1.00 46.53 114 ARG A CA 1
ATOM 842 C C . ARG A 1 114 ? 20.717 -13.244 -11.745 1.00 46.53 114 ARG A C 1
ATOM 844 O O . ARG A 1 114 ? 20.942 -13.768 -12.834 1.00 46.53 114 ARG A O 1
ATOM 851 N N . HIS A 1 115 ? 19.889 -13.765 -10.846 1.00 55.03 115 HIS A N 1
ATOM 852 C CA . HIS A 1 115 ? 19.196 -15.030 -11.047 1.00 55.03 115 HIS A CA 1
ATOM 853 C C . HIS A 1 115 ? 18.068 -14.907 -12.083 1.00 55.03 115 HIS A C 1
ATOM 855 O O . HIS A 1 115 ? 17.928 -15.802 -12.914 1.00 55.03 115 HIS A O 1
ATOM 861 N N . SER A 1 116 ? 17.320 -13.797 -12.112 1.00 52.16 116 SER A N 1
ATOM 862 C CA . SER A 1 116 ? 16.231 -13.588 -13.086 1.00 52.16 116 SER A CA 1
ATOM 863 C C . SER A 1 116 ? 16.734 -13.449 -14.530 1.00 52.16 116 SER A C 1
ATOM 865 O O . SER A 1 116 ? 16.295 -14.191 -15.408 1.00 52.16 116 SER A O 1
ATOM 867 N N . ALA A 1 117 ? 17.727 -12.588 -14.779 1.00 52.22 117 ALA A N 1
ATOM 868 C CA . ALA A 1 117 ? 18.298 -12.393 -16.116 1.00 52.22 117 ALA A CA 1
ATOM 869 C C . ALA A 1 117 ? 19.013 -13.649 -16.653 1.00 52.22 117 ALA A C 1
ATOM 871 O O . ALA A 1 117 ? 18.961 -13.938 -17.851 1.00 52.22 117 ALA A O 1
ATOM 872 N N . GLN A 1 118 ? 19.664 -14.421 -15.774 1.00 60.50 118 GLN A N 1
ATOM 873 C CA . GLN A 1 118 ? 20.224 -15.726 -16.138 1.00 60.50 118 GLN A CA 1
ATOM 874 C C . GLN A 1 118 ? 19.123 -16.741 -16.460 1.00 60.50 118 GLN A C 1
ATOM 876 O O . GLN A 1 118 ? 19.270 -17.490 -17.422 1.00 60.50 118 GLN A O 1
ATOM 881 N N . SER A 1 119 ? 18.016 -16.735 -15.714 1.00 67.31 119 SER A N 1
ATOM 882 C CA . SER A 1 119 ? 16.892 -17.658 -15.923 1.00 67.31 119 SER A CA 1
ATOM 883 C C . SER A 1 119 ? 16.178 -17.427 -17.255 1.00 67.31 119 SER A C 1
ATOM 885 O O . SER A 1 119 ? 15.879 -18.397 -17.948 1.00 67.31 119 SER A O 1
ATOM 887 N N . GLU A 1 120 ? 15.971 -16.168 -17.661 1.00 71.62 120 GLU A N 1
ATOM 888 C CA . GLU A 1 120 ? 15.393 -15.830 -18.973 1.00 71.62 120 GLU A CA 1
ATOM 889 C C . GLU A 1 120 ? 16.252 -16.356 -20.128 1.00 71.62 120 GLU A C 1
ATOM 891 O O . GLU A 1 120 ? 15.745 -16.976 -21.063 1.00 71.62 120 GLU A O 1
ATOM 896 N N . ARG A 1 121 ? 17.574 -16.168 -20.043 1.00 76.44 121 ARG A N 1
ATOM 897 C CA . ARG A 1 121 ? 18.517 -16.550 -21.106 1.00 76.44 121 ARG A CA 1
ATOM 898 C C . ARG A 1 121 ? 18.860 -18.039 -21.123 1.00 76.44 121 ARG A C 1
ATOM 900 O O . ARG A 1 121 ? 19.343 -18.540 -22.138 1.00 76.44 121 ARG A O 1
ATOM 907 N N . LEU A 1 122 ? 18.627 -18.756 -20.023 1.00 81.81 122 LEU A N 1
ATOM 908 C CA . LEU A 1 122 ? 19.033 -20.153 -19.862 1.00 81.81 122 LEU A CA 1
ATOM 909 C C . LEU A 1 122 ? 18.392 -21.071 -20.904 1.00 81.81 122 LEU A C 1
ATOM 911 O O . LEU A 1 122 ? 19.087 -21.880 -21.517 1.00 81.81 122 LEU A O 1
ATOM 915 N N . ALA A 1 123 ? 17.087 -20.920 -21.139 1.00 85.12 123 ALA A N 1
ATOM 916 C CA . ALA A 1 123 ? 16.369 -21.733 -22.117 1.00 85.12 123 ALA A CA 1
ATOM 917 C C . ALA A 1 123 ? 16.912 -21.510 -23.539 1.00 85.12 123 ALA A C 1
ATOM 919 O O . ALA A 1 123 ? 17.177 -22.473 -24.256 1.00 85.12 123 ALA A O 1
ATOM 920 N N . GLY A 1 124 ? 17.163 -20.252 -23.922 1.00 84.62 124 GLY A N 1
ATOM 921 C CA . GLY A 1 124 ? 17.788 -19.916 -25.204 1.00 84.62 124 GLY A CA 1
ATOM 922 C C . GLY A 1 124 ? 19.212 -20.471 -25.333 1.00 84.62 124 GLY A C 1
ATOM 923 O O . GLY A 1 124 ? 19.578 -21.012 -26.377 1.00 84.62 124 GLY A O 1
ATOM 924 N N . ALA A 1 125 ? 20.014 -20.401 -24.267 1.00 84.88 125 ALA A N 1
ATOM 925 C CA . ALA A 1 125 ? 21.372 -20.944 -24.247 1.00 84.88 125 ALA A CA 1
ATOM 926 C C . ALA A 1 125 ? 21.393 -22.475 -24.396 1.00 84.88 125 ALA A C 1
ATOM 928 O O . ALA A 1 125 ? 22.152 -23.007 -25.206 1.00 84.88 125 ALA A O 1
ATOM 929 N N . PHE A 1 126 ? 20.534 -23.186 -23.666 1.00 88.38 126 PHE A N 1
ATOM 930 C CA . PHE A 1 126 ? 20.412 -24.639 -23.778 1.00 88.38 126 PHE A CA 1
ATOM 931 C C . PHE A 1 126 ? 19.879 -25.078 -25.146 1.00 88.38 126 PHE A C 1
ATOM 933 O O . PHE A 1 126 ? 20.371 -26.062 -25.700 1.00 88.38 126 PHE A O 1
ATOM 940 N N . ALA A 1 127 ? 18.950 -24.320 -25.734 1.00 87.81 127 ALA A N 1
ATOM 941 C CA . ALA A 1 127 ? 18.429 -24.596 -27.068 1.00 87.81 127 ALA A CA 1
ATOM 942 C C . ALA A 1 127 ? 19.534 -24.490 -28.126 1.00 87.81 127 ALA A C 1
ATOM 94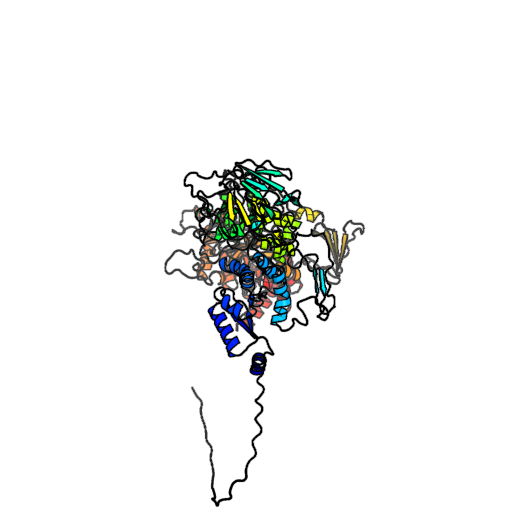4 O O . ALA A 1 127 ? 19.692 -25.393 -28.945 1.00 87.81 127 ALA A O 1
ATOM 945 N N . LYS A 1 128 ? 20.358 -23.434 -28.059 1.00 86.56 128 LYS A N 1
ATOM 946 C CA . LYS A 1 128 ? 21.535 -23.264 -28.930 1.00 86.56 128 LYS A CA 1
ATOM 947 C C . LYS A 1 128 ? 22.563 -24.386 -28.761 1.00 86.56 128 LYS A C 1
ATOM 949 O O . LYS A 1 128 ? 23.240 -24.732 -29.722 1.00 86.56 128 LYS A O 1
ATOM 954 N N . ALA A 1 129 ? 22.665 -24.967 -27.565 1.00 87.19 129 ALA A N 1
ATOM 955 C CA . ALA A 1 129 ? 23.520 -26.120 -27.285 1.00 87.19 129 ALA A CA 1
ATOM 956 C C . ALA A 1 129 ? 22.922 -27.470 -27.742 1.00 87.19 129 ALA A C 1
ATOM 958 O O . ALA A 1 129 ? 23.564 -28.502 -27.562 1.00 87.19 129 ALA A O 1
ATOM 959 N N . GLY A 1 130 ? 21.714 -27.487 -28.320 1.00 88.00 130 GLY A N 1
ATOM 960 C CA . GLY A 1 130 ? 21.051 -28.705 -28.799 1.00 88.00 130 GLY A CA 1
ATOM 961 C C . GLY A 1 130 ? 20.396 -29.551 -27.702 1.00 88.00 130 GLY A C 1
ATOM 962 O O . GLY A 1 130 ? 20.090 -30.718 -27.934 1.00 88.00 130 GLY A O 1
ATOM 963 N N . ILE A 1 131 ? 20.180 -28.992 -26.509 1.00 90.50 131 ILE A N 1
ATOM 964 C CA . ILE A 1 131 ? 19.549 -29.695 -25.385 1.00 90.50 131 ILE A CA 1
ATOM 965 C C . ILE A 1 131 ? 18.017 -29.659 -25.567 1.00 90.50 131 ILE A C 1
ATOM 967 O O . ILE A 1 131 ? 17.469 -28.574 -25.780 1.00 90.50 131 ILE A O 1
ATOM 971 N N . PRO A 1 132 ? 17.294 -30.793 -25.468 1.00 88.06 132 PRO A N 1
ATOM 972 C CA . PRO A 1 132 ? 15.830 -30.798 -25.469 1.00 88.06 132 PRO A CA 1
ATOM 973 C C . PRO A 1 132 ? 15.268 -30.115 -24.216 1.00 88.06 132 PRO A C 1
ATOM 975 O O . PRO A 1 132 ? 15.720 -30.380 -23.100 1.00 88.06 132 PRO A O 1
ATOM 978 N N . LEU A 1 133 ? 14.269 -29.243 -24.382 1.00 90.56 133 LEU A N 1
ATOM 979 C CA . LEU A 1 133 ? 13.799 -28.361 -23.309 1.00 90.56 133 LEU A CA 1
ATOM 980 C C . LEU A 1 133 ? 12.286 -28.384 -23.144 1.00 90.56 133 LEU A C 1
ATOM 982 O O . LEU A 1 133 ? 11.545 -28.279 -24.118 1.00 90.56 133 LEU A O 1
ATOM 986 N N . ALA A 1 134 ? 11.843 -28.421 -21.893 1.00 90.81 134 ALA A N 1
ATOM 987 C CA . ALA A 1 134 ? 10.485 -28.076 -21.491 1.00 90.81 134 ALA A CA 1
ATOM 988 C C . ALA A 1 134 ? 10.518 -26.819 -20.608 1.00 90.81 134 ALA A C 1
ATOM 990 O O . ALA A 1 134 ? 11.531 -26.540 -19.968 1.00 90.81 134 ALA A O 1
ATOM 991 N N . ILE A 1 135 ? 9.421 -26.065 -20.551 1.00 88.31 135 ILE A N 1
ATOM 992 C CA . ILE A 1 135 ? 9.271 -24.941 -19.620 1.00 88.31 135 ILE A CA 1
ATOM 993 C C . ILE A 1 135 ? 8.342 -25.364 -18.485 1.00 88.31 135 ILE A C 1
ATOM 995 O O . ILE A 1 135 ? 7.228 -25.832 -18.713 1.00 88.31 135 ILE A O 1
ATOM 999 N N . SER A 1 136 ? 8.810 -25.199 -17.251 1.00 82.75 136 SER A N 1
ATOM 1000 C CA . SER A 1 136 ? 8.048 -25.494 -16.040 1.00 82.75 136 SER A CA 1
ATOM 1001 C C . SER A 1 136 ? 7.405 -24.231 -15.476 1.00 82.75 136 SER A C 1
ATOM 1003 O O . SER A 1 136 ? 8.021 -23.168 -15.434 1.00 82.75 136 SER A O 1
ATOM 1005 N N . SER A 1 137 ? 6.179 -24.358 -14.965 1.00 72.38 137 SER A N 1
ATOM 1006 C CA . SER A 1 137 ? 5.499 -23.278 -14.246 1.00 72.38 137 SER A CA 1
ATOM 1007 C C . SER A 1 137 ? 5.928 -23.150 -12.779 1.00 72.38 137 SER A C 1
ATOM 1009 O O . SER A 1 137 ? 5.339 -22.347 -12.065 1.00 72.38 137 SER A O 1
ATOM 1011 N N . GLY A 1 138 ? 6.867 -23.970 -12.286 1.00 67.00 138 GLY A N 1
ATOM 1012 C CA . GLY A 1 138 ? 7.357 -23.878 -10.907 1.00 67.00 138 GLY A CA 1
ATOM 1013 C C . GLY A 1 138 ? 6.268 -24.099 -9.852 1.00 67.00 138 GLY A C 1
ATOM 1014 O O . GLY A 1 138 ? 6.096 -23.282 -8.951 1.00 67.00 138 GLY A O 1
ATOM 1015 N N . ALA A 1 139 ? 5.479 -25.173 -9.964 1.00 57.66 139 ALA A N 1
ATOM 1016 C CA . ALA A 1 139 ? 4.369 -25.429 -9.037 1.00 57.66 139 ALA A CA 1
ATOM 1017 C C . ALA A 1 139 ? 4.813 -25.513 -7.557 1.00 57.66 139 ALA A C 1
ATOM 1019 O O . ALA A 1 139 ? 4.061 -25.107 -6.675 1.00 57.66 139 ALA A O 1
ATOM 1020 N N . SER A 1 140 ? 6.043 -25.964 -7.287 1.00 52.34 140 SER A N 1
ATOM 1021 C CA . SER A 1 140 ? 6.658 -25.974 -5.949 1.00 52.34 140 SER A CA 1
ATOM 1022 C C . SER A 1 140 ? 7.058 -24.583 -5.436 1.00 52.34 140 SER A C 1
ATOM 1024 O O . SER A 1 140 ? 7.199 -24.404 -4.231 1.00 52.34 140 SER A O 1
ATOM 1026 N N . SER A 1 141 ? 7.205 -23.598 -6.326 1.00 54.25 141 SER A N 1
ATOM 1027 C CA . SER A 1 141 ? 7.549 -22.205 -6.013 1.00 54.25 141 SER A CA 1
ATOM 1028 C C . SER A 1 141 ? 6.341 -21.256 -5.993 1.00 54.25 141 SER A C 1
ATOM 1030 O O . SER A 1 141 ? 6.527 -20.052 -5.929 1.00 54.25 141 SER A O 1
ATOM 1032 N N . GLY A 1 142 ? 5.103 -21.761 -6.069 1.00 54.00 142 GLY A N 1
ATOM 1033 C CA . GLY A 1 142 ? 3.886 -20.948 -5.892 1.00 54.00 142 GLY A CA 1
ATOM 1034 C C . GLY A 1 142 ? 3.404 -20.149 -7.115 1.00 54.00 142 GLY A C 1
ATOM 1035 O O . GLY A 1 142 ? 2.292 -19.631 -7.088 1.00 54.00 142 GLY A O 1
ATOM 1036 N N . VAL A 1 143 ? 4.169 -20.117 -8.212 1.00 61.22 143 VAL A N 1
ATOM 1037 C CA . VAL A 1 143 ? 3.852 -19.366 -9.447 1.00 61.22 143 VAL A CA 1
ATOM 1038 C C . VAL A 1 143 ? 2.590 -19.900 -10.157 1.00 61.22 143 VAL A C 1
ATOM 1040 O O . VAL A 1 143 ? 1.742 -19.131 -10.608 1.00 61.22 143 VAL A O 1
ATOM 1043 N N . GLY A 1 144 ? 2.415 -21.225 -10.207 1.00 63.88 144 GLY A N 1
ATOM 1044 C CA . GLY A 1 144 ? 1.202 -21.879 -10.720 1.00 63.88 144 GLY A CA 1
ATOM 1045 C C . GLY A 1 144 ? 1.085 -21.960 -12.254 1.00 63.88 144 GLY A C 1
ATOM 1046 O O . GLY A 1 144 ? 1.677 -21.190 -13.006 1.00 63.88 144 GLY A O 1
ATOM 1047 N N . SER A 1 145 ? 0.289 -22.916 -12.746 1.00 73.94 145 SER A N 1
ATOM 1048 C CA . SER A 1 145 ? 0.171 -23.255 -14.181 1.00 73.94 145 SER A CA 1
ATOM 1049 C C . SER A 1 145 ? -0.502 -22.181 -15.047 1.00 73.94 145 SER A C 1
ATOM 1051 O O . SER A 1 145 ? -0.287 -22.147 -16.259 1.00 73.94 145 SER A O 1
ATOM 1053 N N . ARG A 1 146 ? -1.270 -21.263 -14.442 1.00 70.06 146 ARG A N 1
ATOM 1054 C CA . ARG A 1 146 ? -2.011 -20.188 -15.137 1.00 70.06 146 ARG A CA 1
ATOM 1055 C C . ARG A 1 146 ? -1.126 -19.249 -15.966 1.00 70.06 146 ARG A C 1
ATOM 1057 O O . ARG A 1 146 ? -1.616 -18.603 -16.886 1.00 70.06 146 ARG A O 1
ATOM 1064 N N . TYR A 1 147 ? 0.169 -19.203 -15.668 1.00 75.62 147 TYR A N 1
ATOM 1065 C CA . TYR A 1 147 ? 1.131 -18.308 -16.305 1.00 75.62 147 TYR A CA 1
ATOM 1066 C C . TYR A 1 147 ? 2.132 -19.002 -17.221 1.00 75.62 147 TYR A C 1
ATOM 1068 O O . TYR A 1 147 ? 3.102 -18.384 -17.649 1.00 75.62 147 TYR A O 1
ATOM 1076 N N . LEU A 1 148 ? 1.916 -20.272 -17.552 1.00 83.31 148 LEU A N 1
ATOM 1077 C CA . LEU A 1 148 ? 2.843 -21.036 -18.384 1.00 83.31 148 LEU A CA 1
ATOM 1078 C C . LEU A 1 148 ? 3.141 -20.354 -19.739 1.00 83.31 148 LEU A C 1
ATOM 1080 O O . LEU A 1 148 ? 4.285 -20.357 -20.185 1.00 83.31 148 LEU A O 1
ATOM 1084 N N . ARG A 1 149 ? 2.147 -19.684 -20.348 1.00 85.50 149 ARG A N 1
ATOM 1085 C CA . ARG A 1 149 ? 2.343 -18.866 -21.564 1.00 85.50 149 ARG A CA 1
ATOM 1086 C C . ARG A 1 149 ? 3.298 -17.690 -21.332 1.00 85.50 149 ARG A C 1
ATOM 1088 O O . ARG A 1 149 ? 4.184 -17.462 -22.144 1.00 85.50 149 ARG A O 1
ATOM 1095 N N . LEU A 1 150 ? 3.162 -16.993 -20.204 1.00 80.50 150 LEU A N 1
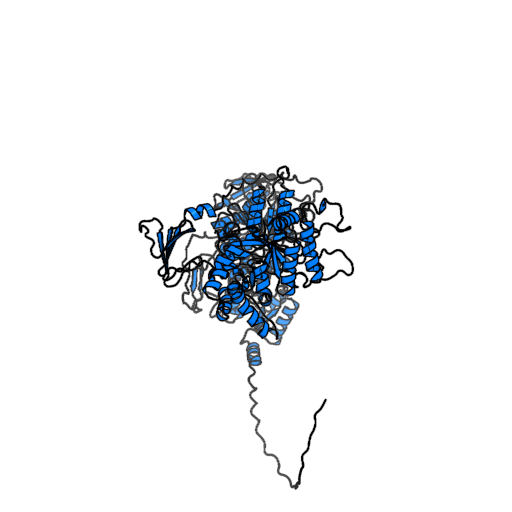ATOM 1096 C CA . LEU A 1 150 ? 4.021 -15.863 -19.843 1.00 80.50 150 LEU A CA 1
ATOM 1097 C C . LEU A 1 150 ? 5.477 -16.310 -19.613 1.00 80.50 150 LEU A C 1
ATOM 1099 O O . LEU A 1 150 ? 6.404 -15.632 -20.045 1.00 80.50 150 LEU A O 1
ATOM 1103 N N . GLN A 1 151 ? 5.674 -17.483 -19.002 1.00 83.06 151 GLN A N 1
ATOM 1104 C CA . GLN A 1 151 ? 6.997 -18.101 -18.838 1.00 83.06 151 GLN A CA 1
ATOM 1105 C C . GLN A 1 151 ? 7.665 -18.382 -20.194 1.00 83.06 151 GLN A C 1
ATOM 1107 O O . GLN A 1 151 ? 8.854 -18.120 -20.372 1.00 83.06 151 GLN A O 1
ATOM 1112 N N . ALA A 1 152 ? 6.889 -18.860 -21.173 1.00 86.81 152 ALA A N 1
ATOM 1113 C CA . ALA A 1 152 ? 7.364 -19.061 -22.538 1.00 86.81 152 ALA A CA 1
ATOM 1114 C C . ALA A 1 152 ? 7.693 -17.740 -23.251 1.00 86.81 152 ALA A C 1
ATOM 1116 O O . ALA A 1 152 ? 8.745 -17.657 -23.879 1.00 86.81 152 ALA A O 1
ATOM 1117 N N . CYS A 1 153 ? 6.868 -16.695 -23.112 1.00 83.50 153 CYS A N 1
ATOM 1118 C CA . CYS A 1 153 ? 7.167 -15.367 -23.666 1.00 83.50 153 CYS A CA 1
ATOM 1119 C C . CYS A 1 153 ? 8.494 -14.807 -23.124 1.00 83.50 153 CYS A C 1
ATOM 1121 O O . CYS A 1 153 ? 9.326 -14.342 -23.901 1.00 83.50 153 CYS A O 1
ATOM 1123 N N . ALA A 1 154 ? 8.736 -14.929 -21.813 1.00 79.62 154 ALA A N 1
ATOM 1124 C CA . ALA A 1 154 ? 9.994 -14.509 -21.196 1.00 79.62 154 ALA A CA 1
ATOM 1125 C C . ALA A 1 154 ? 11.206 -15.311 -21.708 1.00 79.62 154 ALA A C 1
ATOM 1127 O O . ALA A 1 154 ? 12.269 -14.743 -21.946 1.00 79.62 154 ALA A O 1
ATOM 1128 N N . ALA A 1 155 ? 11.051 -16.619 -21.941 1.00 82.81 155 ALA A N 1
ATOM 1129 C CA . ALA A 1 155 ? 12.105 -17.434 -22.547 1.00 82.81 155 ALA A CA 1
ATOM 1130 C C . ALA A 1 155 ? 12.409 -17.010 -23.996 1.00 82.81 155 ALA A C 1
ATOM 1132 O O . ALA A 1 155 ? 13.576 -16.990 -24.392 1.00 82.81 155 ALA A O 1
ATOM 1133 N N . VAL A 1 156 ? 11.384 -16.632 -24.775 1.00 86.44 156 VAL A N 1
ATOM 1134 C CA . VAL A 1 156 ? 11.567 -16.081 -26.131 1.00 86.44 156 VAL A CA 1
ATOM 1135 C C . VAL A 1 156 ? 12.369 -14.786 -26.082 1.00 86.44 156 VAL A C 1
ATOM 1137 O O . VAL A 1 156 ? 13.363 -14.659 -26.795 1.00 86.44 156 VAL A O 1
ATOM 1140 N N . ARG A 1 157 ? 12.021 -13.872 -25.167 1.00 79.44 157 ARG A N 1
ATOM 1141 C CA . ARG A 1 157 ? 12.791 -12.642 -24.922 1.00 79.44 157 ARG A CA 1
ATOM 1142 C C . ARG A 1 157 ? 14.248 -12.922 -24.554 1.00 79.44 157 ARG A C 1
ATOM 1144 O O . ARG A 1 157 ? 15.147 -12.213 -24.996 1.00 79.44 157 ARG A O 1
ATOM 1151 N N . GLY A 1 158 ? 14.492 -13.978 -23.780 1.00 75.62 158 GLY A N 1
ATOM 1152 C CA . GLY A 1 158 ? 15.830 -14.460 -23.434 1.00 75.62 158 GLY A CA 1
ATOM 1153 C C . GLY A 1 158 ? 16.605 -15.125 -24.582 1.00 75.62 158 GLY A C 1
ATOM 1154 O O . GLY A 1 158 ? 17.752 -15.532 -24.381 1.00 75.62 158 GLY A O 1
ATOM 1155 N N . GLY A 1 159 ? 16.018 -15.228 -25.779 1.00 81.62 159 GLY A N 1
ATOM 1156 C CA . GLY A 1 159 ? 16.660 -15.734 -26.992 1.00 81.62 159 GLY A CA 1
ATOM 1157 C C . GLY A 1 159 ? 16.267 -17.157 -27.398 1.00 81.62 159 GLY A C 1
ATOM 1158 O O . GLY A 1 159 ? 16.979 -17.758 -28.205 1.00 81.62 159 GLY A O 1
ATOM 1159 N N . LEU A 1 160 ? 15.188 -17.720 -26.840 1.00 87.50 160 LEU A N 1
ATOM 1160 C CA . LEU A 1 160 ? 14.585 -18.965 -27.331 1.00 87.50 160 LEU A CA 1
ATOM 1161 C C . LEU A 1 160 ? 13.742 -18.691 -28.589 1.00 87.50 160 LEU A C 1
ATOM 1163 O O . LEU A 1 160 ? 13.009 -17.709 -28.653 1.00 87.50 160 LEU A O 1
ATOM 1167 N N . ASP A 1 161 ? 13.799 -19.575 -29.582 1.00 88.38 161 ASP A N 1
ATOM 1168 C CA . ASP A 1 161 ? 12.929 -19.464 -30.756 1.00 88.38 161 ASP A CA 1
ATOM 1169 C C . ASP A 1 161 ? 11.440 -19.615 -30.376 1.00 88.38 161 ASP A C 1
ATOM 1171 O O . ASP A 1 161 ? 11.081 -20.444 -29.539 1.00 88.38 161 ASP A O 1
ATOM 1175 N N . SER A 1 162 ? 10.558 -18.835 -31.010 1.00 85.06 162 SER A N 1
ATOM 1176 C CA . SER A 1 162 ? 9.119 -18.815 -30.701 1.00 85.06 162 SER A CA 1
ATOM 1177 C C . SER A 1 162 ? 8.445 -20.177 -30.919 1.00 85.06 162 SER A C 1
ATOM 1179 O O . SER A 1 162 ? 7.636 -20.619 -30.097 1.00 85.06 162 SER A O 1
ATOM 1181 N N . SER A 1 163 ? 8.815 -20.897 -31.983 1.00 88.19 163 SER A N 1
ATOM 1182 C CA . SER A 1 163 ? 8.272 -22.231 -32.253 1.00 88.19 163 SER A CA 1
ATOM 1183 C C . SER A 1 163 ? 8.773 -23.253 -31.229 1.00 88.19 163 SER A C 1
ATOM 1185 O O . SER A 1 163 ? 7.990 -24.068 -30.732 1.00 88.19 163 SER A O 1
ATOM 1187 N N . MET A 1 164 ? 10.047 -23.158 -30.832 1.00 90.12 164 MET A N 1
ATOM 1188 C CA . MET A 1 164 ? 10.625 -23.989 -29.774 1.00 90.12 164 MET A CA 1
ATOM 1189 C C . MET A 1 164 ? 9.990 -23.700 -28.413 1.00 90.12 164 MET A C 1
ATOM 1191 O O . MET A 1 164 ? 9.711 -24.636 -27.669 1.00 90.12 164 MET A O 1
ATOM 1195 N N . ALA A 1 165 ? 9.708 -22.437 -28.093 1.00 89.94 165 ALA A N 1
ATOM 1196 C CA . ALA A 1 165 ? 9.039 -22.046 -26.856 1.00 89.94 165 ALA A CA 1
ATOM 1197 C C . ALA A 1 165 ? 7.620 -22.622 -26.771 1.00 89.94 165 ALA A C 1
ATOM 1199 O O . ALA A 1 165 ? 7.232 -23.145 -25.725 1.00 89.94 165 ALA A O 1
ATOM 1200 N N . LEU A 1 166 ? 6.868 -22.608 -27.879 1.00 91.25 166 LEU A N 1
ATOM 1201 C CA . LEU A 1 166 ? 5.545 -23.229 -27.933 1.00 91.25 166 LEU A CA 1
ATOM 1202 C C . LEU A 1 166 ? 5.637 -24.748 -27.748 1.00 91.25 166 LEU A C 1
ATOM 1204 O O . LEU A 1 166 ? 4.868 -25.319 -26.975 1.00 91.25 166 LEU A O 1
ATOM 1208 N N . GLN A 1 167 ? 6.610 -25.404 -28.388 1.00 92.44 167 GLN A N 1
ATOM 1209 C CA . GLN A 1 167 ? 6.880 -26.829 -28.170 1.00 92.44 167 GLN A CA 1
ATOM 1210 C C . GLN A 1 167 ? 7.285 -27.128 -26.720 1.00 92.44 167 GLN A C 1
ATOM 1212 O O . GLN A 1 167 ? 6.857 -28.142 -26.169 1.00 92.44 167 GLN A O 1
ATOM 1217 N N . ALA A 1 168 ? 8.055 -26.245 -26.082 1.00 92.62 168 ALA A N 1
ATOM 1218 C CA . ALA A 1 168 ? 8.527 -26.403 -24.710 1.00 92.62 168 ALA A CA 1
ATOM 1219 C C . ALA A 1 168 ? 7.396 -26.368 -23.666 1.00 92.62 168 ALA A C 1
ATOM 1221 O O . ALA A 1 168 ? 7.570 -26.894 -22.569 1.00 92.62 168 ALA A O 1
ATOM 1222 N N . ILE A 1 169 ? 6.230 -25.807 -24.005 1.00 92.50 169 ILE A N 1
ATOM 1223 C CA . ILE A 1 169 ? 5.018 -25.834 -23.166 1.00 92.50 169 ILE A CA 1
ATOM 1224 C C . ILE A 1 169 ? 3.930 -26.790 -23.684 1.00 92.50 169 ILE A C 1
ATOM 1226 O O . ILE A 1 169 ? 2.855 -26.859 -23.095 1.00 92.50 169 ILE A O 1
ATOM 1230 N N . THR A 1 170 ? 4.189 -27.530 -24.769 1.00 93.62 170 THR A N 1
ATOM 1231 C CA . THR A 1 170 ? 3.236 -28.477 -25.378 1.00 93.62 170 THR A CA 1
ATOM 1232 C C . THR A 1 170 ? 3.883 -29.842 -25.639 1.00 93.62 170 THR A C 1
ATOM 1234 O O . THR A 1 170 ? 3.831 -30.733 -24.792 1.00 93.62 170 THR A O 1
ATOM 1237 N N . MET A 1 171 ? 4.523 -30.010 -26.797 1.00 92.94 171 MET A N 1
ATOM 1238 C CA . MET A 1 171 ? 5.100 -31.265 -27.275 1.00 92.94 171 MET A CA 1
ATOM 1239 C C . MET A 1 171 ? 6.194 -31.825 -26.357 1.00 92.94 171 MET A C 1
ATOM 1241 O O . MET A 1 171 ? 6.251 -33.031 -26.140 1.00 92.94 171 MET A O 1
ATOM 1245 N N . GLN A 1 172 ? 7.074 -30.984 -25.811 1.00 92.12 172 GLN A N 1
ATOM 1246 C CA . GLN A 1 172 ? 8.196 -31.455 -24.991 1.00 92.12 172 GLN A CA 1
ATOM 1247 C C . GLN A 1 172 ? 7.728 -32.006 -23.633 1.00 92.12 172 GLN A C 1
ATOM 1249 O O . GLN A 1 172 ? 8.088 -33.137 -23.317 1.00 92.12 172 GLN A O 1
ATOM 1254 N N . PRO A 1 173 ? 6.841 -31.327 -22.874 1.00 90.81 173 PRO A N 1
ATOM 1255 C CA . PRO A 1 173 ? 6.182 -31.934 -21.718 1.00 90.81 173 PRO A CA 1
ATOM 1256 C C . PRO A 1 173 ? 5.437 -33.236 -22.044 1.00 90.81 173 PRO A C 1
ATOM 1258 O O . PRO A 1 173 ? 5.519 -34.186 -21.268 1.00 90.81 173 PRO A O 1
ATOM 1261 N N . ALA A 1 174 ? 4.749 -33.312 -23.193 1.00 91.00 174 ALA A N 1
ATOM 1262 C CA . ALA A 1 174 ? 4.074 -34.540 -23.617 1.00 91.00 174 ALA A CA 1
ATOM 1263 C C . ALA A 1 174 ? 5.069 -35.697 -23.811 1.00 91.00 174 ALA A C 1
ATOM 1265 O O . ALA A 1 174 ? 4.811 -36.795 -23.326 1.00 91.00 174 ALA A O 1
ATOM 1266 N N . LYS A 1 175 ? 6.234 -35.440 -24.424 1.00 89.06 175 LYS A N 1
ATOM 1267 C CA . LYS A 1 175 ? 7.326 -36.420 -24.555 1.00 89.06 175 LYS A CA 1
ATOM 1268 C C . LYS A 1 175 ? 7.908 -36.838 -23.205 1.00 89.06 175 LYS A C 1
ATOM 1270 O O . LYS A 1 175 ? 8.083 -38.029 -22.977 1.00 89.06 175 LYS A O 1
ATOM 1275 N N . CYS A 1 176 ? 8.152 -35.897 -22.286 1.00 87.06 176 CYS A N 1
ATOM 1276 C CA . CYS A 1 176 ? 8.650 -36.220 -20.940 1.00 87.06 176 CYS A CA 1
ATOM 1277 C C . CYS A 1 176 ? 7.725 -37.196 -20.194 1.00 87.06 176 CYS A C 1
ATOM 1279 O O . CYS A 1 176 ? 8.182 -38.001 -19.382 1.00 87.06 176 CYS A O 1
ATOM 1281 N N . LEU A 1 177 ? 6.420 -37.117 -20.465 1.00 86.31 177 LEU A N 1
ATOM 1282 C CA . LEU A 1 177 ? 5.387 -37.946 -19.845 1.00 86.31 177 LEU A CA 1
ATOM 1283 C C . LEU A 1 177 ? 5.032 -39.207 -20.657 1.00 86.31 177 LEU A C 1
ATOM 1285 O O . LEU A 1 177 ? 4.193 -39.983 -20.204 1.00 86.31 177 LEU A O 1
ATOM 1289 N N . GLY A 1 178 ? 5.631 -39.420 -21.835 1.00 85.88 178 GLY A N 1
ATOM 1290 C CA . GLY A 1 178 ? 5.296 -40.533 -22.736 1.00 85.88 178 GLY A CA 1
ATOM 1291 C C . GLY A 1 178 ? 3.894 -40.433 -23.358 1.00 85.88 178 GLY A C 1
ATOM 1292 O O . GLY A 1 178 ? 3.248 -41.448 -23.632 1.00 85.88 178 GLY A O 1
ATOM 1293 N N . LEU A 1 179 ? 3.380 -39.211 -23.518 1.00 90.62 179 LEU A N 1
ATOM 1294 C CA . LEU A 1 179 ? 2.031 -38.899 -24.000 1.00 90.62 179 LEU A CA 1
ATOM 1295 C C . LEU A 1 179 ? 2.020 -38.211 -25.373 1.00 90.62 179 LEU A C 1
ATOM 1297 O O . LEU A 1 179 ? 0.965 -37.783 -25.835 1.00 90.62 179 LEU A O 1
ATOM 1301 N N . GLU A 1 180 ? 3.151 -38.129 -26.070 1.00 91.06 180 GLU A N 1
ATOM 1302 C CA . GLU A 1 180 ? 3.292 -37.434 -27.357 1.00 91.06 180 GLU A CA 1
ATOM 1303 C C . GLU A 1 180 ? 2.417 -38.013 -28.480 1.00 91.06 180 GLU A C 1
ATOM 1305 O O . GLU A 1 180 ? 2.112 -37.328 -29.459 1.00 91.06 180 GLU A O 1
ATOM 1310 N N . LYS A 1 181 ? 1.984 -39.273 -28.338 1.00 92.31 181 LYS A N 1
ATOM 1311 C CA . LYS A 1 181 ? 1.028 -39.927 -29.246 1.00 92.31 181 LYS A CA 1
ATOM 1312 C C . LYS A 1 181 ? -0.423 -39.510 -29.003 1.00 92.31 181 LYS A C 1
ATOM 1314 O O . LYS A 1 181 ? -1.252 -39.756 -29.870 1.00 92.31 181 LYS A O 1
ATOM 1319 N N . LYS A 1 182 ? -0.725 -38.924 -27.842 1.00 92.00 182 LYS A N 1
ATOM 1320 C CA . LYS A 1 182 ? -2.075 -38.528 -27.427 1.00 92.00 182 LYS A CA 1
ATOM 1321 C C . LYS A 1 182 ? -2.273 -37.018 -27.433 1.00 92.00 182 LYS A C 1
ATOM 1323 O O . LYS A 1 182 ? -3.290 -36.562 -27.925 1.00 92.00 182 LYS A O 1
ATOM 1328 N N . ILE A 1 183 ? -1.298 -36.254 -26.940 1.00 93.44 183 ILE A N 1
ATOM 1329 C CA . ILE A 1 183 ? -1.404 -34.801 -26.733 1.00 93.44 183 ILE A CA 1
ATOM 1330 C C . ILE A 1 183 ? -0.120 -34.071 -27.163 1.00 93.44 183 ILE A C 1
ATOM 1332 O O . ILE A 1 183 ? 0.887 -34.690 -27.506 1.00 93.44 183 ILE A O 1
ATOM 1336 N N . GLY A 1 184 ? -0.147 -32.736 -27.137 1.00 86.94 184 GLY A N 1
ATOM 1337 C CA . GLY A 1 184 ? 1.030 -31.882 -27.354 1.00 86.94 184 GLY A CA 1
ATOM 1338 C C . GLY A 1 184 ? 1.234 -31.387 -28.791 1.00 86.94 184 GLY A C 1
ATOM 1339 O O . GLY A 1 184 ? 2.081 -30.524 -29.008 1.00 86.94 184 GLY A O 1
ATOM 1340 N N . SER A 1 185 ? 0.457 -31.871 -29.764 1.00 93.44 185 SER A N 1
ATOM 1341 C CA . SER A 1 185 ? 0.334 -31.270 -31.101 1.00 93.44 185 SER A CA 1
ATOM 1342 C C . SER A 1 185 ? -1.054 -31.492 -31.694 1.00 93.44 185 SER A C 1
ATOM 1344 O O . SER A 1 185 ? -1.807 -32.354 -31.244 1.00 93.44 185 SER A O 1
ATOM 1346 N N . ILE A 1 186 ? -1.379 -30.710 -32.725 1.00 92.75 186 ILE A N 1
ATOM 1347 C CA . ILE A 1 186 ? -2.628 -30.828 -33.479 1.00 92.75 186 ILE A CA 1
ATOM 1348 C C . ILE A 1 186 ? -2.364 -31.724 -34.693 1.00 92.75 186 ILE A C 1
ATOM 1350 O O . ILE A 1 186 ? -1.903 -31.264 -35.735 1.00 92.75 186 ILE A O 1
ATOM 1354 N N . GLU A 1 187 ? -2.629 -33.020 -34.538 1.00 91.12 187 GLU A N 1
ATOM 1355 C CA . GLU A 1 187 ? -2.422 -34.055 -35.557 1.00 91.12 187 GLU A CA 1
ATOM 1356 C C . GLU A 1 187 ? -3.607 -35.028 -35.596 1.00 91.12 187 GLU A C 1
ATOM 1358 O O . GLU A 1 187 ? -4.311 -35.233 -34.605 1.00 91.12 187 GLU A O 1
ATOM 1363 N N . LYS A 1 188 ? -3.821 -35.676 -36.747 1.00 90.88 188 LYS A N 1
ATOM 1364 C CA . LYS A 1 188 ? -4.874 -36.685 -36.900 1.00 90.88 188 LYS A CA 1
ATOM 1365 C C . LYS A 1 188 ? -4.652 -37.847 -35.920 1.00 90.88 188 LYS A C 1
ATOM 1367 O O . LYS A 1 188 ? -3.602 -38.478 -35.945 1.00 90.88 188 LYS A O 1
ATOM 1372 N N . GLY A 1 189 ? -5.682 -38.175 -35.137 1.00 88.31 189 GLY A N 1
ATOM 1373 C CA . GLY A 1 189 ? -5.683 -39.315 -34.209 1.00 88.31 189 GLY A CA 1
ATOM 1374 C C . GLY A 1 189 ? -5.249 -38.997 -32.774 1.00 88.31 189 GLY A C 1
ATOM 1375 O O . GLY A 1 189 ? -5.230 -39.917 -31.961 1.00 88.31 189 GLY A O 1
ATOM 1376 N N . LYS A 1 190 ? -4.927 -37.733 -32.468 1.00 93.62 190 LYS A N 1
ATOM 1377 C CA . LYS A 1 190 ? -4.653 -37.235 -31.109 1.00 93.62 190 LYS A CA 1
ATOM 1378 C C . LYS A 1 190 ? -5.923 -36.731 -30.415 1.00 93.62 190 LYS A C 1
ATOM 1380 O O . LYS A 1 190 ? -6.934 -36.489 -31.078 1.00 93.62 190 LYS A O 1
ATOM 1385 N N . ASP A 1 191 ? -5.858 -36.575 -29.095 1.00 89.81 191 ASP A N 1
ATOM 1386 C CA . ASP A 1 191 ? -6.951 -36.062 -28.269 1.00 89.81 191 ASP A CA 1
ATOM 1387 C C . ASP A 1 191 ? -7.243 -34.595 -28.635 1.00 89.81 191 ASP A C 1
ATOM 1389 O O . ASP A 1 191 ? -6.338 -33.792 -28.878 1.00 89.81 191 ASP A O 1
ATOM 1393 N N . ALA A 1 192 ? -8.528 -34.243 -28.725 1.00 86.12 192 ALA A N 1
ATOM 1394 C CA . ALA A 1 192 ? -8.978 -32.927 -29.179 1.00 86.12 192 ALA A CA 1
ATOM 1395 C C . ALA A 1 192 ? -8.950 -31.884 -28.046 1.00 86.12 192 ALA A C 1
ATOM 1397 O O . ALA A 1 192 ? -9.995 -31.370 -27.641 1.00 86.12 192 ALA A O 1
ATOM 1398 N N . ASP A 1 193 ? -7.742 -31.578 -27.570 1.00 84.12 193 ASP A N 1
ATOM 1399 C CA . ASP A 1 193 ? -7.461 -30.561 -26.554 1.00 84.12 193 ASP A CA 1
ATOM 1400 C C . ASP A 1 193 ? -6.957 -29.272 -27.223 1.00 84.12 193 ASP A C 1
ATOM 1402 O O . ASP A 1 193 ? -5.809 -29.184 -27.662 1.00 84.12 193 ASP A O 1
ATOM 1406 N N . LEU A 1 194 ? -7.825 -28.263 -27.342 1.00 83.06 194 LEU A N 1
ATOM 1407 C CA . LEU A 1 194 ? -7.569 -27.036 -28.103 1.00 83.06 194 LEU A CA 1
ATOM 1408 C C . LEU A 1 194 ? -7.814 -25.785 -27.254 1.00 83.06 194 LEU A C 1
ATOM 1410 O O . LEU A 1 194 ? -8.826 -25.664 -26.568 1.00 83.06 194 LEU A O 1
ATOM 1414 N N . VAL A 1 195 ? -6.921 -24.802 -27.367 1.00 83.50 195 VAL A N 1
ATOM 1415 C CA . VAL A 1 195 ? -7.089 -23.468 -26.773 1.00 83.50 195 VAL A CA 1
ATOM 1416 C C . VAL A 1 195 ? -7.393 -22.480 -27.894 1.00 83.50 195 VAL A C 1
ATOM 1418 O O . VAL A 1 195 ? -6.565 -22.276 -28.780 1.00 83.50 195 VAL A O 1
ATOM 1421 N N . LEU A 1 196 ? -8.577 -21.869 -27.864 1.00 80.12 196 LEU A N 1
ATOM 1422 C CA . LEU A 1 196 ? -8.990 -20.862 -28.836 1.00 80.12 196 LEU A CA 1
ATOM 1423 C C . LEU A 1 196 ? -8.604 -19.487 -28.302 1.00 80.12 196 LEU A C 1
ATOM 1425 O O . LEU A 1 196 ? -9.059 -19.075 -27.233 1.00 80.12 196 LEU A O 1
ATOM 1429 N N . LEU A 1 197 ? -7.768 -18.784 -29.055 1.00 78.44 197 LEU A N 1
ATOM 1430 C CA . LEU A 1 197 ? -7.237 -17.470 -28.711 1.00 78.44 197 LEU A CA 1
ATOM 1431 C C . LEU A 1 197 ? -7.722 -16.440 -29.732 1.00 78.44 197 LEU A C 1
ATOM 1433 O O . LEU A 1 197 ? -7.926 -16.775 -30.898 1.00 78.44 197 LEU A O 1
ATOM 1437 N N . ASP A 1 198 ? -7.876 -15.191 -29.306 1.00 69.88 198 ASP A N 1
ATOM 1438 C CA . ASP A 1 198 ? -8.157 -14.057 -30.200 1.00 69.88 198 ASP A CA 1
ATOM 1439 C C . ASP A 1 198 ? -6.894 -13.500 -30.891 1.00 69.88 198 ASP A C 1
ATOM 1441 O O . ASP A 1 198 ? -6.992 -12.606 -31.730 1.00 69.88 198 ASP A O 1
ATOM 1445 N N . GLY A 1 199 ? -5.721 -14.064 -30.589 1.00 77.38 199 GLY A N 1
ATOM 1446 C CA . GLY A 1 199 ? -4.431 -13.692 -31.164 1.00 77.38 199 GLY A CA 1
ATOM 1447 C C . GLY A 1 199 ? -3.368 -14.799 -31.046 1.00 77.38 199 GLY A C 1
ATOM 1448 O O . GLY A 1 199 ? -3.685 -15.937 -30.683 1.00 77.38 199 GLY A O 1
ATOM 1449 N N . PRO A 1 200 ? -2.092 -14.495 -31.358 1.00 81.94 200 PRO A N 1
ATOM 1450 C CA . PRO A 1 200 ? -0.990 -15.459 -31.303 1.00 81.94 200 PRO A CA 1
ATOM 1451 C C . PRO A 1 200 ? -0.789 -16.094 -29.910 1.00 81.94 200 PRO A C 1
ATOM 1453 O O . PRO A 1 200 ? -0.959 -15.418 -28.894 1.00 81.94 200 PRO A O 1
ATOM 1456 N N . PRO A 1 201 ? -0.371 -17.373 -29.820 1.00 82.31 201 PRO A N 1
ATOM 1457 C CA . PRO A 1 201 ? -0.288 -18.111 -28.552 1.00 82.31 201 PRO A CA 1
ATOM 1458 C C . PRO A 1 201 ? 0.795 -17.633 -27.583 1.00 82.31 201 PRO A C 1
ATOM 1460 O O . PRO A 1 201 ? 0.641 -17.821 -26.375 1.00 82.31 201 PRO A O 1
ATOM 1463 N N . LEU A 1 202 ? 1.856 -17.007 -28.096 1.00 86.12 202 LEU A N 1
ATOM 1464 C CA . LEU A 1 202 ? 2.952 -16.428 -27.314 1.00 86.12 202 LEU A CA 1
ATOM 1465 C C . LEU A 1 202 ? 2.907 -14.893 -27.319 1.00 86.12 202 LEU A C 1
ATOM 1467 O O . LEU A 1 202 ? 3.941 -14.236 -27.379 1.00 86.12 202 LEU A O 1
ATOM 1471 N N . ASP A 1 203 ? 1.699 -14.336 -27.256 1.00 80.50 203 ASP A N 1
ATOM 1472 C CA . ASP A 1 203 ? 1.451 -12.914 -27.037 1.00 80.50 203 ASP A CA 1
ATOM 1473 C C . ASP A 1 203 ? 0.573 -12.762 -25.789 1.00 80.50 203 ASP A C 1
ATOM 1475 O O . ASP A 1 203 ? -0.506 -13.352 -25.687 1.00 80.50 203 ASP A O 1
ATOM 1479 N N . VAL A 1 204 ? 1.052 -11.992 -24.814 1.00 74.25 204 VAL A N 1
ATOM 1480 C CA . VAL A 1 204 ? 0.352 -11.750 -23.541 1.00 74.25 204 VAL A CA 1
ATOM 1481 C C . VAL A 1 204 ? -0.969 -11.010 -23.721 1.00 74.25 204 VAL A C 1
ATOM 1483 O O . VAL A 1 204 ? -1.850 -11.107 -22.871 1.00 74.25 204 VAL A O 1
ATOM 1486 N N . ARG A 1 205 ? -1.132 -10.306 -24.842 1.00 75.75 205 ARG A N 1
ATOM 1487 C CA . ARG A 1 205 ? -2.357 -9.584 -25.192 1.00 75.75 205 ARG A CA 1
ATOM 1488 C C . ARG A 1 205 ? -3.455 -10.533 -25.676 1.00 75.75 205 ARG A C 1
ATOM 1490 O O . ARG A 1 205 ? -4.632 -10.191 -25.581 1.00 75.75 205 ARG A O 1
ATOM 1497 N N . SER A 1 206 ? -3.083 -11.735 -26.128 1.00 77.31 206 SER A N 1
ATOM 1498 C CA . SER A 1 206 ? -4.019 -12.758 -26.596 1.00 77.31 206 SER A CA 1
ATOM 1499 C C . SER A 1 206 ? -4.791 -13.384 -25.437 1.00 77.31 206 SER A C 1
ATOM 1501 O O . SER A 1 206 ? -4.241 -14.077 -24.562 1.00 77.31 206 SER A O 1
ATOM 1503 N N . ARG A 1 207 ? -6.108 -13.203 -25.460 1.00 71.06 207 ARG A N 1
ATOM 1504 C CA . ARG A 1 207 ? -7.040 -13.763 -24.487 1.00 71.06 207 ARG A CA 1
ATOM 1505 C C . ARG A 1 207 ? -7.515 -15.132 -24.951 1.00 71.06 207 ARG A C 1
ATOM 1507 O O . ARG A 1 207 ? -7.706 -15.402 -26.134 1.00 71.06 207 ARG A O 1
ATOM 1514 N N . VAL A 1 208 ? -7.742 -16.010 -23.978 1.00 75.56 208 VAL A N 1
ATOM 1515 C CA . VAL A 1 208 ? -8.418 -17.286 -24.226 1.00 75.56 208 VAL A CA 1
ATOM 1516 C C . VAL A 1 208 ? -9.902 -16.996 -24.421 1.00 75.56 208 VAL A C 1
ATOM 1518 O O . VAL A 1 208 ? -10.583 -16.574 -23.486 1.00 75.56 208 VAL A O 1
ATOM 1521 N N . VAL A 1 209 ? -10.389 -17.216 -25.639 1.00 75.50 209 VAL A N 1
ATOM 1522 C CA . VAL A 1 209 ? -11.797 -17.068 -26.026 1.00 75.50 209 VAL A CA 1
ATOM 1523 C C . VAL A 1 209 ? -12.600 -18.273 -25.544 1.00 75.50 209 VAL A C 1
ATOM 1525 O O . VAL A 1 209 ? -13.699 -18.125 -25.014 1.00 75.50 209 VAL A O 1
ATOM 1528 N N . SER A 1 210 ? -12.050 -19.475 -25.721 1.00 73.12 210 SER A N 1
ATOM 1529 C CA . SER A 1 210 ? -12.665 -20.736 -25.308 1.00 73.12 210 SER A CA 1
ATOM 1530 C C . SER A 1 210 ? -11.610 -21.842 -25.229 1.00 73.12 210 SER A C 1
ATOM 1532 O O . SER A 1 210 ? -10.516 -21.707 -25.777 1.00 73.12 210 SER A O 1
ATOM 1534 N N . VAL A 1 211 ? -11.936 -22.940 -24.553 1.00 77.31 211 VAL A N 1
ATOM 1535 C CA . VAL A 1 211 ? -11.121 -24.156 -24.528 1.00 77.31 211 VAL A CA 1
ATOM 1536 C C . VAL A 1 211 ? -11.987 -25.355 -24.892 1.00 77.31 211 VAL A C 1
ATOM 1538 O O . VAL A 1 211 ? -13.166 -25.424 -24.537 1.00 77.31 211 VAL A O 1
ATOM 1541 N N . ILE A 1 212 ? -11.391 -26.290 -25.618 1.00 76.25 212 ILE A N 1
ATOM 1542 C CA . ILE A 1 212 ? -11.960 -27.590 -25.947 1.00 76.25 212 ILE A CA 1
ATOM 1543 C C . ILE A 1 212 ? -11.076 -28.624 -25.265 1.00 76.25 212 ILE A C 1
ATOM 1545 O O . ILE A 1 212 ? -9.862 -28.582 -25.439 1.00 76.25 212 ILE A O 1
ATOM 1549 N N . VAL A 1 213 ? -11.670 -29.521 -24.487 1.00 80.38 213 VAL A N 1
ATOM 1550 C CA . VAL A 1 213 ? -10.964 -30.624 -23.824 1.00 80.38 213 VAL A CA 1
ATOM 1551 C C . VAL A 1 213 ? -11.676 -31.915 -24.198 1.00 80.38 213 VAL A C 1
ATOM 1553 O O . VAL A 1 213 ? -12.896 -32.009 -24.045 1.00 80.38 213 VAL A O 1
ATOM 1556 N N . GLU A 1 214 ? -10.946 -32.876 -24.761 1.00 79.25 214 GLU A N 1
ATOM 1557 C CA . GLU A 1 214 ? -11.484 -34.127 -25.313 1.00 79.25 214 GLU A CA 1
ATOM 1558 C C . GLU A 1 214 ? -12.666 -33.899 -26.285 1.00 79.25 214 GLU A C 1
ATOM 1560 O O . GLU A 1 214 ? -13.648 -34.645 -26.314 1.00 79.25 214 GLU A O 1
ATOM 1565 N N . GLY A 1 215 ? -12.614 -32.816 -27.070 1.00 74.75 215 GLY A N 1
ATOM 1566 C CA . GLY A 1 215 ? -13.677 -32.444 -28.012 1.00 74.75 215 GLY A CA 1
ATOM 1567 C C . GLY A 1 215 ? -14.908 -31.773 -27.384 1.00 74.75 215 GLY A C 1
ATOM 1568 O O . GLY A 1 215 ? -15.862 -31.468 -28.101 1.00 74.75 215 GLY A O 1
ATOM 1569 N N . ARG A 1 216 ? -14.913 -31.507 -26.071 1.00 67.38 216 ARG A N 1
ATOM 1570 C CA . ARG A 1 216 ? -16.000 -30.805 -25.368 1.00 67.38 216 ARG A CA 1
ATOM 1571 C C . ARG A 1 216 ? -15.627 -29.351 -25.107 1.00 67.38 216 ARG A C 1
ATOM 1573 O O . ARG A 1 216 ? -14.572 -29.071 -24.551 1.00 67.38 216 ARG A O 1
ATOM 1580 N N . ILE A 1 217 ? -16.515 -28.434 -25.483 1.00 70.69 217 ILE A N 1
ATOM 1581 C CA . ILE A 1 217 ? -16.349 -26.998 -25.237 1.00 70.69 217 ILE A CA 1
ATOM 1582 C C . ILE A 1 217 ? -16.667 -26.704 -23.767 1.00 70.69 217 ILE A C 1
ATOM 1584 O O . ILE A 1 217 ? -17.780 -26.974 -23.315 1.00 70.69 217 ILE A O 1
ATOM 1588 N N . ASP A 1 218 ? -15.726 -26.094 -23.050 1.00 54.28 218 ASP A N 1
ATOM 1589 C CA . ASP A 1 218 ? -15.968 -25.523 -21.724 1.00 54.28 218 ASP A CA 1
ATOM 1590 C C . ASP A 1 218 ? -16.095 -23.995 -21.865 1.00 54.28 218 ASP A C 1
ATOM 1592 O O . ASP A 1 218 ? -15.116 -23.284 -22.101 1.00 54.28 218 ASP A O 1
ATOM 1596 N N . SER A 1 219 ? -17.325 -23.465 -21.830 1.00 45.94 219 SER A N 1
ATOM 1597 C CA . SER A 1 219 ? -17.578 -22.030 -22.030 1.00 45.94 219 SER A CA 1
ATOM 1598 C C . SER A 1 219 ? -18.435 -21.414 -20.922 1.00 45.94 219 SER A C 1
ATOM 1600 O O . SER A 1 219 ? -19.654 -21.588 -20.882 1.00 45.94 219 SER A O 1
ATOM 1602 N N . LYS A 1 220 ? -17.804 -20.576 -20.091 1.00 40.72 220 LYS A N 1
ATOM 1603 C CA . LYS A 1 220 ? -18.449 -19.491 -19.330 1.00 40.72 220 LYS A CA 1
ATOM 1604 C C . LYS A 1 220 ? -17.624 -18.200 -19.424 1.00 40.72 220 LYS A C 1
ATOM 1606 O O . LYS A 1 220 ? -17.051 -17.770 -18.433 1.00 40.72 220 LYS A O 1
ATOM 1611 N N . ARG A 1 221 ? -17.569 -17.556 -20.594 1.00 42.53 221 ARG A N 1
ATOM 1612 C CA . ARG A 1 221 ? -17.291 -16.108 -20.739 1.00 42.53 221 ARG A CA 1
ATOM 1613 C C . ARG A 1 221 ? -17.762 -15.646 -22.125 1.00 42.53 221 ARG A C 1
ATOM 1615 O O . ARG A 1 221 ? -17.384 -16.229 -23.132 1.00 42.53 221 ARG A O 1
ATOM 1622 N N . ARG A 1 222 ? -18.642 -14.637 -22.170 1.00 34.31 222 ARG A N 1
ATOM 1623 C CA . ARG A 1 222 ? -19.061 -13.947 -23.405 1.00 34.31 222 ARG A CA 1
ATOM 1624 C C . ARG A 1 222 ? -17.960 -12.951 -23.778 1.00 34.31 222 ARG A C 1
ATOM 1626 O O . ARG A 1 222 ? -17.596 -12.131 -22.940 1.00 34.31 222 ARG A O 1
ATOM 1633 N N . ALA A 1 223 ? -17.446 -13.034 -25.001 1.00 34.34 223 ALA A N 1
ATOM 1634 C CA . ALA A 1 223 ? -16.467 -12.096 -25.538 1.00 34.34 223 ALA A CA 1
ATOM 1635 C C . ALA A 1 223 ? -17.130 -10.753 -25.891 1.00 34.34 223 ALA A C 1
ATOM 1637 O O . ALA A 1 223 ? -18.132 -10.730 -26.606 1.00 34.34 223 ALA A O 1
ATOM 1638 N N . ALA A 1 224 ? -16.552 -9.648 -25.418 1.00 32.28 224 ALA A N 1
ATOM 1639 C CA . ALA A 1 224 ? -16.593 -8.376 -26.128 1.00 32.28 224 ALA A CA 1
ATOM 1640 C C . ALA A 1 224 ? -15.299 -8.325 -26.947 1.00 32.28 224 ALA A C 1
ATOM 1642 O O . ALA A 1 224 ? -14.210 -8.280 -26.380 1.00 32.28 224 ALA A O 1
ATOM 1643 N N . ALA A 1 225 ? -15.423 -8.476 -28.263 1.00 30.83 225 ALA A N 1
ATOM 1644 C CA . ALA A 1 225 ? -14.305 -8.445 -29.189 1.00 30.83 225 ALA A CA 1
ATOM 1645 C C . ALA A 1 225 ? -14.156 -7.018 -29.722 1.00 30.83 225 ALA A C 1
ATOM 1647 O O . ALA A 1 225 ? -14.969 -6.599 -30.543 1.00 30.83 225 ALA A O 1
ATOM 1648 N N . ASP A 1 226 ? -13.117 -6.311 -29.282 1.00 30.59 226 ASP A N 1
ATOM 1649 C CA . ASP A 1 226 ? -12.577 -5.168 -30.015 1.00 30.59 226 ASP A CA 1
ATOM 1650 C C . ASP A 1 226 ? -11.256 -5.575 -30.671 1.00 30.59 226 ASP A C 1
ATOM 1652 O O . ASP A 1 226 ? -10.459 -6.337 -30.123 1.00 30.59 226 ASP A O 1
ATOM 1656 N N . LYS A 1 227 ? -11.093 -5.130 -31.918 1.00 31.75 227 LYS A N 1
ATOM 1657 C CA . LYS A 1 227 ? -10.091 -5.592 -32.884 1.00 31.75 227 LYS A CA 1
ATOM 1658 C C . LYS A 1 227 ? -8.659 -5.367 -32.381 1.00 31.75 227 LYS A C 1
ATOM 1660 O O . LYS A 1 227 ? -8.174 -4.240 -32.402 1.00 31.75 227 LYS A O 1
ATOM 1665 N N . ALA A 1 228 ? -7.958 -6.446 -32.034 1.00 32.25 228 ALA A N 1
ATOM 1666 C CA . ALA A 1 228 ? -6.506 -6.447 -31.884 1.00 32.25 228 ALA A CA 1
ATOM 1667 C C . ALA A 1 228 ? -5.845 -6.454 -33.275 1.00 32.25 228 ALA A C 1
ATOM 1669 O O . ALA A 1 228 ? -6.123 -7.316 -34.112 1.00 32.25 228 ALA A O 1
ATOM 1670 N N . GLY A 1 229 ? -4.998 -5.457 -33.539 1.00 35.09 229 GLY A N 1
ATOM 1671 C CA . GLY A 1 229 ? -4.197 -5.378 -34.758 1.00 35.09 229 GLY A CA 1
ATOM 1672 C C . GLY A 1 229 ? -3.203 -6.537 -34.841 1.00 35.09 229 GLY A C 1
ATOM 1673 O O . GLY A 1 229 ? -2.566 -6.896 -33.852 1.00 35.09 229 GLY A O 1
ATOM 1674 N N . GLN A 1 230 ? -3.075 -7.124 -36.031 1.00 32.22 230 GLN A N 1
ATOM 1675 C CA . GLN A 1 230 ? -2.086 -8.161 -36.320 1.00 32.22 230 GLN A CA 1
ATOM 1676 C C . GLN A 1 230 ? -0.675 -7.600 -36.085 1.00 32.22 230 GLN A C 1
ATOM 1678 O O . GLN A 1 230 ? -0.254 -6.667 -36.766 1.00 32.22 230 GLN A O 1
ATOM 1683 N N . GLY A 1 231 ? 0.052 -8.151 -35.110 1.00 35.09 231 GLY A N 1
ATOM 1684 C CA . GLY A 1 231 ? 1.476 -7.867 -34.934 1.00 35.09 231 GLY A CA 1
ATOM 1685 C C . GLY A 1 231 ? 2.300 -8.551 -36.035 1.00 35.09 231 GLY A C 1
ATOM 1686 O O . GLY A 1 231 ? 2.013 -9.708 -36.354 1.00 35.09 231 GLY A O 1
ATOM 1687 N N . PRO A 1 232 ? 3.301 -7.880 -36.633 1.00 32.59 232 PRO A N 1
ATOM 1688 C CA . PRO A 1 232 ? 4.166 -8.498 -37.630 1.00 32.59 232 PRO A CA 1
ATOM 1689 C C . PRO A 1 232 ? 5.076 -9.568 -37.004 1.00 32.59 232 PRO A C 1
ATOM 1691 O O . PRO A 1 232 ? 5.405 -9.526 -35.818 1.00 32.59 232 PRO A O 1
ATOM 1694 N N . ALA A 1 233 ? 5.437 -10.548 -37.832 1.00 30.70 233 ALA A N 1
ATOM 1695 C CA . ALA A 1 233 ? 6.167 -11.757 -37.473 1.00 30.70 233 ALA A CA 1
ATOM 1696 C C . ALA A 1 233 ? 7.612 -11.506 -37.000 1.00 30.70 233 ALA A C 1
ATOM 1698 O O . ALA A 1 233 ? 8.265 -10.539 -37.388 1.00 30.70 233 ALA A O 1
ATOM 1699 N N . ALA A 1 234 ? 8.087 -12.439 -36.174 1.00 33.44 234 ALA A N 1
ATOM 1700 C CA . ALA A 1 234 ? 9.396 -12.473 -35.540 1.00 33.44 234 ALA A CA 1
ATOM 1701 C C . ALA A 1 234 ? 10.570 -12.664 -36.519 1.00 33.44 234 ALA A C 1
ATOM 1703 O O . ALA A 1 234 ? 10.459 -13.388 -37.507 1.00 33.44 234 ALA A O 1
ATOM 1704 N N . GLY A 1 235 ? 11.726 -12.117 -36.130 1.00 37.31 235 GLY A N 1
ATOM 1705 C CA . GLY A 1 235 ? 13.043 -12.579 -36.570 1.00 37.31 235 GLY A CA 1
ATOM 1706 C C . GLY A 1 235 ? 13.708 -11.719 -37.642 1.00 37.31 235 GLY A C 1
ATOM 1707 O O . GLY A 1 235 ? 13.668 -12.049 -38.822 1.00 37.31 235 GLY A O 1
ATOM 1708 N N . LEU A 1 236 ? 14.419 -10.669 -37.224 1.00 35.59 236 LEU A N 1
ATOM 1709 C CA . LEU A 1 236 ? 15.455 -10.030 -38.040 1.00 35.59 236 LEU A CA 1
ATOM 1710 C C . LEU A 1 236 ? 16.783 -10.110 -37.280 1.00 35.59 236 LEU A C 1
ATOM 1712 O O . LEU A 1 236 ? 16.901 -9.556 -36.192 1.00 35.59 236 LEU A O 1
ATOM 1716 N N . SER A 1 237 ? 17.780 -10.803 -37.840 1.00 38.19 237 SER A N 1
ATOM 1717 C CA . SER A 1 237 ? 19.129 -10.851 -37.263 1.00 38.19 237 SER A CA 1
ATOM 1718 C C . SER A 1 237 ? 19.858 -9.508 -37.417 1.00 38.19 237 SER A C 1
ATOM 1720 O O . SER A 1 237 ? 19.484 -8.647 -38.218 1.00 38.19 237 SER A O 1
ATOM 1722 N N . PHE A 1 238 ? 20.900 -9.329 -36.606 1.00 41.06 238 PHE A N 1
ATOM 1723 C CA . PHE A 1 238 ? 21.680 -8.100 -36.442 1.00 41.06 238 PHE A CA 1
ATOM 1724 C C . PHE A 1 238 ? 22.358 -7.580 -37.726 1.00 41.06 238 PHE A C 1
ATOM 1726 O O . PHE A 1 238 ? 22.520 -6.370 -37.872 1.00 41.06 238 PHE A O 1
ATOM 1733 N N . ASP A 1 239 ? 22.644 -8.447 -38.705 1.00 45.09 239 ASP A N 1
ATOM 1734 C CA . ASP A 1 239 ? 23.263 -8.062 -39.989 1.00 45.09 239 ASP A CA 1
ATOM 1735 C C . ASP A 1 239 ? 22.409 -7.071 -40.818 1.00 45.09 239 ASP A C 1
ATOM 1737 O O . ASP A 1 239 ? 22.874 -6.522 -41.820 1.00 45.09 239 ASP A O 1
ATOM 1741 N N . ALA A 1 240 ? 21.157 -6.824 -40.408 1.00 47.62 240 ALA A N 1
ATOM 1742 C CA . ALA A 1 240 ? 20.236 -5.897 -41.055 1.00 47.62 240 ALA A CA 1
ATOM 1743 C C . ALA A 1 240 ? 20.450 -4.409 -40.696 1.00 47.62 240 ALA A C 1
ATOM 1745 O O . ALA A 1 240 ? 20.108 -3.559 -41.521 1.00 47.62 240 ALA A O 1
ATOM 1746 N N . ILE A 1 241 ? 21.020 -4.062 -39.527 1.00 53.88 241 ILE A N 1
ATOM 1747 C CA . ILE A 1 241 ? 21.259 -2.647 -39.171 1.00 53.88 241 ILE A CA 1
ATOM 1748 C C . ILE A 1 241 ? 22.518 -2.164 -39.897 1.00 53.88 241 ILE A C 1
ATOM 1750 O O . ILE A 1 241 ? 23.644 -2.280 -39.410 1.00 53.88 241 ILE A O 1
ATOM 1754 N N . LYS A 1 242 ? 22.337 -1.608 -41.096 1.00 55.28 242 LYS A N 1
ATOM 1755 C CA . LYS A 1 242 ? 23.437 -1.023 -41.868 1.00 55.28 242 LYS A CA 1
ATOM 1756 C C . LYS A 1 242 ? 23.787 0.357 -41.318 1.00 55.28 242 LYS A C 1
ATOM 1758 O O . LYS A 1 242 ? 23.011 1.302 -41.442 1.00 55.28 242 LYS A O 1
ATOM 1763 N N . LYS A 1 243 ? 24.988 0.473 -40.751 1.00 59.00 243 LYS A N 1
ATOM 1764 C CA . LYS A 1 243 ? 25.648 1.753 -40.478 1.00 59.00 243 LYS A CA 1
ATOM 1765 C C . LYS A 1 243 ? 26.412 2.174 -41.731 1.00 59.00 243 LYS A C 1
ATOM 1767 O O . LYS A 1 243 ? 27.306 1.452 -42.170 1.00 59.00 243 LYS A O 1
ATOM 1772 N N . ASN A 1 244 ? 26.086 3.327 -42.312 1.00 53.41 244 ASN A N 1
ATOM 1773 C CA . ASN A 1 244 ? 26.911 3.875 -43.393 1.00 53.41 244 ASN A CA 1
ATOM 1774 C C . ASN A 1 244 ? 28.309 4.209 -42.839 1.00 53.41 244 ASN A C 1
ATOM 1776 O O . ASN A 1 244 ? 28.419 4.693 -41.716 1.00 53.41 244 ASN A O 1
ATOM 1780 N N . GLY A 1 245 ? 29.369 3.937 -43.611 1.00 48.09 245 GLY A N 1
ATOM 1781 C CA . GLY A 1 245 ? 30.789 3.965 -43.201 1.00 48.09 245 GLY A CA 1
ATOM 1782 C C . GLY A 1 245 ? 31.361 5.301 -42.694 1.00 48.09 245 GLY A C 1
ATOM 1783 O O . GLY A 1 245 ? 32.569 5.406 -42.498 1.00 48.09 245 GLY A O 1
ATOM 1784 N N . ASN A 1 246 ? 30.520 6.303 -42.446 1.00 54.62 246 ASN A N 1
ATOM 1785 C CA . ASN A 1 246 ? 30.877 7.520 -41.732 1.00 54.62 246 ASN A CA 1
ATOM 1786 C C . ASN A 1 246 ? 30.870 7.187 -40.229 1.00 54.62 246 ASN A C 1
ATOM 1788 O O . ASN A 1 246 ? 29.842 6.798 -39.672 1.00 54.62 246 ASN A O 1
ATOM 1792 N N . GLY A 1 247 ? 32.031 7.256 -39.572 1.00 55.41 247 GLY A N 1
ATOM 1793 C CA . GLY A 1 247 ? 32.167 6.923 -38.151 1.00 55.41 247 GLY A CA 1
ATOM 1794 C C . GLY A 1 247 ? 31.123 7.647 -37.291 1.00 55.41 247 GLY A C 1
ATOM 1795 O O . GLY A 1 247 ? 30.916 8.847 -37.438 1.00 55.41 247 GLY A O 1
ATOM 1796 N N . TRP A 1 248 ? 30.449 6.917 -36.396 1.00 60.12 248 TRP A N 1
ATOM 1797 C CA . TRP A 1 248 ? 29.542 7.542 -35.424 1.00 60.12 248 TRP A CA 1
ATOM 1798 C C . TRP A 1 248 ? 30.379 8.297 -34.394 1.00 60.12 248 TRP A C 1
ATOM 1800 O O . TRP A 1 248 ? 31.283 7.708 -33.799 1.00 60.12 248 TRP A O 1
ATOM 1810 N N . VAL A 1 249 ? 30.078 9.581 -34.205 1.00 61.56 249 VAL A N 1
ATOM 1811 C CA . VAL A 1 249 ? 30.724 10.446 -33.215 1.00 61.56 249 VAL A CA 1
ATOM 1812 C C . VAL A 1 249 ? 29.692 10.786 -32.134 1.00 61.56 249 VAL A C 1
ATOM 1814 O O . VAL A 1 249 ? 28.617 11.284 -32.484 1.00 61.56 249 VAL A O 1
ATOM 1817 N N . PRO A 1 250 ? 29.989 10.556 -30.841 1.00 55.62 250 PRO A N 1
ATOM 1818 C CA . PRO A 1 250 ? 29.107 10.950 -29.743 1.00 55.62 250 PRO A CA 1
ATOM 1819 C C . PRO A 1 250 ? 28.711 12.434 -29.828 1.00 55.62 250 PRO A C 1
ATOM 1821 O O . PRO A 1 250 ? 29.572 13.300 -29.988 1.00 55.62 250 PRO A O 1
ATOM 1824 N N . GLY A 1 251 ? 27.408 12.728 -29.759 1.00 60.19 251 GLY A N 1
ATOM 1825 C CA . GLY A 1 251 ? 26.852 14.085 -29.878 1.00 60.19 251 GLY A CA 1
ATOM 1826 C C . GLY A 1 251 ? 26.749 14.646 -31.308 1.00 60.19 251 GLY A C 1
ATOM 1827 O O . GLY A 1 251 ? 26.220 15.744 -31.494 1.00 60.19 251 GLY A O 1
ATOM 1828 N N . GLY A 1 252 ? 27.219 13.913 -32.324 1.00 70.56 252 GLY A N 1
ATOM 1829 C CA . GLY A 1 252 ? 27.077 14.274 -33.736 1.00 70.56 252 GLY A CA 1
ATOM 1830 C C . GLY A 1 252 ? 25.648 14.085 -34.273 1.00 70.56 252 GLY A C 1
ATOM 1831 O O . GLY A 1 252 ? 24.832 13.384 -33.665 1.00 70.56 252 GLY A O 1
ATOM 1832 N N . PRO A 1 253 ? 25.307 14.699 -35.421 1.00 82.25 253 PRO A N 1
ATOM 1833 C CA . PRO A 1 253 ? 23.985 14.541 -36.012 1.00 82.25 253 PRO A CA 1
ATOM 1834 C C . PRO A 1 253 ? 23.740 13.076 -36.408 1.00 82.25 253 PRO A C 1
ATOM 1836 O O . PRO A 1 253 ? 24.590 12.429 -37.017 1.00 82.25 253 PRO A O 1
ATOM 1839 N N . THR A 1 254 ? 22.577 12.539 -36.041 1.00 87.00 254 THR A N 1
ATOM 1840 C CA . THR A 1 254 ? 22.224 11.122 -36.229 1.00 87.00 254 THR A CA 1
ATOM 1841 C C . THR A 1 254 ? 20.859 11.005 -36.901 1.00 87.00 254 THR A C 1
ATOM 1843 O O . THR A 1 254 ? 19.937 11.752 -36.581 1.00 87.00 254 THR A O 1
ATOM 1846 N N . ILE A 1 255 ? 20.714 10.075 -37.844 1.00 88.25 255 ILE A N 1
ATOM 1847 C CA . ILE A 1 255 ? 19.460 9.794 -38.545 1.00 88.25 255 ILE A CA 1
ATOM 1848 C C . ILE A 1 255 ? 19.089 8.329 -38.320 1.00 88.25 255 ILE A C 1
ATOM 1850 O O . ILE A 1 255 ? 19.843 7.432 -38.691 1.00 88.25 255 ILE A O 1
ATOM 1854 N N . LEU A 1 256 ? 17.907 8.094 -37.754 1.00 90.50 256 LEU A N 1
ATOM 1855 C CA . LEU A 1 256 ? 17.301 6.772 -37.598 1.00 90.50 256 LEU A CA 1
ATOM 1856 C C . LEU A 1 256 ? 16.224 6.614 -38.678 1.00 90.50 256 LEU A C 1
ATOM 1858 O O . LEU A 1 256 ? 15.200 7.290 -38.605 1.00 90.50 256 LEU A O 1
ATOM 1862 N N . LYS A 1 257 ? 16.460 5.797 -39.708 1.00 89.81 257 LYS A N 1
ATOM 1863 C CA . LYS A 1 257 ? 15.572 5.653 -40.878 1.00 89.81 257 LYS A CA 1
ATOM 1864 C C . LYS A 1 257 ? 14.714 4.395 -40.801 1.00 89.81 257 LYS A C 1
ATOM 1866 O O . LYS A 1 257 ? 15.107 3.416 -40.183 1.00 89.81 257 LYS A O 1
ATOM 1871 N N . ASN A 1 258 ? 13.579 4.413 -41.500 1.00 88.25 258 ASN A N 1
ATOM 1872 C CA . ASN A 1 258 ? 12.698 3.261 -41.734 1.00 88.25 258 ASN A CA 1
ATOM 1873 C C . ASN A 1 258 ? 12.148 2.566 -40.472 1.00 88.25 258 ASN A C 1
ATOM 1875 O O . ASN A 1 258 ? 11.693 1.424 -40.554 1.00 88.25 258 ASN A O 1
ATOM 1879 N N . ALA A 1 259 ? 12.143 3.244 -39.325 1.00 90.06 259 ALA A N 1
ATOM 1880 C CA . ALA A 1 259 ? 11.642 2.687 -38.076 1.00 90.06 259 ALA A CA 1
ATOM 1881 C C . ALA A 1 259 ? 10.107 2.625 -38.050 1.00 90.06 259 ALA A C 1
ATOM 1883 O O . ALA A 1 259 ? 9.421 3.434 -38.679 1.00 90.06 259 ALA A O 1
ATOM 1884 N N . VAL A 1 260 ? 9.562 1.708 -37.255 1.00 91.38 260 VAL A N 1
ATOM 1885 C CA . VAL A 1 260 ? 8.166 1.738 -36.806 1.00 91.38 260 VAL A CA 1
ATOM 1886 C C . VAL A 1 260 ? 8.122 2.539 -35.505 1.00 91.38 260 VAL A C 1
ATOM 1888 O O . VAL A 1 260 ? 8.437 2.024 -34.434 1.00 91.38 260 VAL A O 1
ATOM 1891 N N . VAL A 1 261 ? 7.788 3.827 -35.588 1.00 91.31 261 VAL A N 1
ATOM 1892 C CA . VAL A 1 261 ? 7.700 4.688 -34.398 1.00 91.31 261 VAL A CA 1
ATOM 1893 C C . VAL A 1 261 ? 6.380 4.426 -33.692 1.00 91.31 261 VAL A C 1
ATOM 1895 O O . VAL A 1 261 ? 5.321 4.571 -34.299 1.00 91.31 261 VAL A O 1
ATOM 1898 N N . MET A 1 262 ? 6.445 4.081 -32.408 1.00 88.94 262 MET A N 1
ATOM 1899 C CA . MET A 1 262 ? 5.268 3.862 -31.572 1.00 88.94 262 MET A CA 1
ATOM 1900 C C . MET A 1 262 ? 5.239 4.895 -30.444 1.00 88.94 262 MET A C 1
ATOM 1902 O O . MET A 1 262 ? 6.171 4.984 -29.643 1.00 88.94 262 MET A O 1
ATOM 1906 N N . ARG A 1 263 ? 4.175 5.702 -30.390 1.00 85.50 263 ARG A N 1
ATOM 1907 C CA . ARG A 1 263 ? 4.002 6.764 -29.385 1.00 85.50 263 ARG A CA 1
ATOM 1908 C C . ARG A 1 263 ? 2.536 6.927 -28.994 1.00 85.50 263 ARG A C 1
ATOM 1910 O O . ARG A 1 263 ? 1.642 6.511 -29.720 1.00 85.50 263 ARG A O 1
ATOM 1917 N N . SER A 1 264 ? 2.276 7.545 -27.846 1.00 79.00 264 SER A N 1
ATOM 1918 C CA . SER A 1 264 ? 0.912 7.930 -27.465 1.00 79.00 264 SER A CA 1
ATOM 1919 C C . SER A 1 264 ? 0.584 9.311 -28.031 1.00 79.00 264 SER A C 1
ATOM 1921 O O . SER A 1 264 ? 1.298 10.266 -27.734 1.00 79.00 264 SER A O 1
ATOM 1923 N N . ALA A 1 265 ? -0.517 9.435 -28.772 1.00 75.25 265 ALA A N 1
ATOM 1924 C CA . ALA A 1 265 ? -1.020 10.708 -29.290 1.00 75.25 265 ALA A CA 1
ATOM 1925 C C . ALA A 1 265 ? -2.559 10.724 -29.291 1.00 75.25 265 ALA A C 1
ATOM 1927 O O . ALA A 1 265 ? -3.202 9.710 -29.553 1.00 75.25 265 ALA A O 1
ATOM 1928 N N . GLY A 1 266 ? -3.167 11.872 -28.966 1.00 64.06 266 GLY A N 1
ATOM 1929 C CA . GLY A 1 266 ? -4.628 12.053 -29.034 1.00 64.06 266 GLY A CA 1
ATOM 1930 C C . GLY A 1 266 ? -5.459 11.098 -28.161 1.00 64.06 266 GLY A C 1
ATOM 1931 O O . GLY A 1 266 ? -6.597 10.802 -28.505 1.00 64.06 266 GLY A O 1
ATOM 1932 N N . GLY A 1 267 ? -4.897 10.578 -27.062 1.00 65.25 267 GLY A N 1
ATOM 1933 C CA . GLY A 1 267 ? -5.550 9.597 -26.181 1.00 65.25 267 GLY A CA 1
ATOM 1934 C C . GLY A 1 267 ? -5.402 8.133 -26.621 1.00 65.25 267 GLY A C 1
ATOM 1935 O O . GLY A 1 267 ? -5.666 7.237 -25.820 1.00 65.25 267 GLY A O 1
ATOM 1936 N N . GLY A 1 268 ? -4.893 7.870 -27.829 1.00 77.06 268 GLY A N 1
ATOM 1937 C CA . GLY A 1 268 ? -4.665 6.528 -28.370 1.00 77.06 268 GLY A CA 1
ATOM 1938 C C . GLY A 1 268 ? -3.190 6.197 -28.617 1.00 77.06 268 GLY A C 1
ATOM 1939 O O . GLY A 1 268 ? -2.288 6.980 -28.312 1.00 77.06 268 GLY A O 1
ATOM 1940 N N . LEU A 1 269 ? -2.959 5.008 -29.174 1.00 82.44 269 LEU A N 1
ATOM 1941 C CA . LEU A 1 269 ? -1.650 4.559 -29.641 1.00 82.44 269 LEU A CA 1
ATOM 1942 C C . LEU A 1 269 ? -1.484 4.947 -31.118 1.00 82.44 269 LEU A C 1
ATOM 1944 O O . LEU A 1 269 ? -2.270 4.520 -31.961 1.00 82.44 269 LEU A O 1
ATOM 1948 N N . GLU A 1 270 ? -0.467 5.745 -31.431 1.00 88.12 270 GLU A N 1
ATOM 1949 C CA . GLU A 1 270 ? -0.084 6.103 -32.797 1.00 88.12 270 GLU A CA 1
ATOM 1950 C C . GLU A 1 270 ? 1.119 5.256 -33.227 1.00 88.12 270 GLU A C 1
ATOM 1952 O O . GLU A 1 270 ? 2.139 5.193 -32.533 1.00 88.12 270 GLU A O 1
ATOM 1957 N N . VAL A 1 271 ? 0.996 4.618 -34.392 1.00 89.06 271 VAL A N 1
ATOM 1958 C CA . VAL A 1 271 ? 2.058 3.829 -35.023 1.00 89.06 271 VAL A CA 1
ATOM 1959 C C . VAL A 1 271 ? 2.371 4.455 -36.377 1.00 89.06 271 VAL A C 1
ATOM 1961 O O . VAL A 1 271 ? 1.507 4.513 -37.249 1.00 89.06 271 VAL A O 1
ATOM 1964 N N . ILE A 1 272 ? 3.603 4.933 -36.552 1.00 90.00 272 ILE A N 1
ATOM 1965 C CA . ILE A 1 272 ? 4.080 5.540 -37.797 1.00 90.00 272 ILE A CA 1
ATOM 1966 C C . ILE A 1 272 ? 5.047 4.564 -38.459 1.00 90.00 272 ILE A C 1
ATOM 1968 O O . ILE A 1 272 ? 6.163 4.352 -37.980 1.00 90.00 272 ILE A O 1
ATOM 1972 N N . GLU A 1 273 ? 4.622 3.968 -39.568 1.00 90.44 273 GLU A N 1
ATOM 1973 C CA . GLU A 1 273 ? 5.468 3.068 -40.347 1.00 90.44 273 GLU A CA 1
ATOM 1974 C C . GLU A 1 273 ? 6.496 3.837 -41.184 1.00 90.44 273 GLU A C 1
ATOM 1976 O O . GLU A 1 273 ? 6.211 4.913 -41.714 1.00 90.44 273 GLU A O 1
ATOM 1981 N N . LYS A 1 274 ? 7.690 3.250 -41.346 1.00 90.19 274 LYS A N 1
ATOM 1982 C CA . LYS A 1 274 ? 8.792 3.789 -42.166 1.00 90.19 274 LYS A CA 1
ATOM 1983 C C . LYS A 1 274 ? 9.179 5.228 -41.794 1.00 90.19 274 LYS A C 1
ATOM 1985 O O . LYS A 1 274 ? 9.559 6.029 -42.647 1.00 90.19 274 LYS A O 1
ATOM 1990 N N . ALA A 1 275 ? 9.095 5.556 -40.511 1.00 92.56 275 ALA A N 1
ATOM 1991 C CA . ALA A 1 275 ? 9.459 6.860 -39.997 1.00 92.56 275 ALA A CA 1
ATOM 1992 C C . ALA A 1 275 ? 10.981 7.062 -40.009 1.00 92.56 275 ALA A C 1
ATOM 1994 O O . ALA A 1 275 ? 11.770 6.148 -39.758 1.00 92.56 275 ALA A O 1
ATOM 1995 N N . THR A 1 276 ? 11.382 8.302 -40.259 1.00 93.69 276 THR A N 1
ATOM 1996 C CA . THR A 1 276 ? 12.738 8.808 -40.085 1.00 93.69 276 THR A CA 1
ATOM 1997 C C . THR A 1 276 ? 12.765 9.810 -38.934 1.00 93.69 276 THR A C 1
ATOM 1999 O O . THR A 1 276 ? 12.011 10.787 -38.937 1.00 93.69 276 THR A O 1
ATOM 2002 N N . VAL A 1 277 ? 13.653 9.586 -37.964 1.00 93.19 277 VAL A N 1
ATOM 2003 C CA . VAL A 1 277 ? 13.914 10.491 -36.837 1.00 93.19 277 VAL A CA 1
ATOM 2004 C C . VAL A 1 277 ? 15.296 11.112 -37.006 1.00 93.19 277 VAL A C 1
ATOM 2006 O O . VAL A 1 277 ? 16.295 10.404 -37.125 1.00 93.19 277 VAL A O 1
ATOM 2009 N N . VAL A 1 278 ? 15.350 12.442 -37.030 1.00 91.75 278 VAL A N 1
ATOM 2010 C CA . VAL A 1 278 ? 16.590 13.219 -37.149 1.00 91.75 278 VAL A CA 1
ATOM 2011 C C . VAL A 1 278 ? 16.950 13.788 -35.786 1.00 91.75 278 VAL A C 1
ATOM 2013 O O . VAL A 1 278 ? 16.130 14.457 -35.156 1.00 91.75 278 VAL A O 1
ATOM 2016 N N . ILE A 1 279 ? 18.176 13.530 -35.346 1.00 90.25 279 ILE A N 1
ATOM 2017 C CA . ILE A 1 279 ? 18.718 13.937 -34.053 1.00 90.25 279 ILE A CA 1
ATOM 2018 C C . ILE A 1 279 ? 19.869 14.911 -34.294 1.00 90.25 279 ILE A C 1
ATOM 2020 O O . ILE A 1 279 ? 20.799 14.610 -35.046 1.00 90.25 279 ILE A O 1
ATOM 2024 N N . ARG A 1 280 ? 19.835 16.068 -33.630 1.00 88.44 280 ARG A N 1
ATOM 2025 C CA . ARG A 1 280 ? 20.935 17.044 -33.615 1.00 88.44 280 ARG A CA 1
ATOM 2026 C C . ARG A 1 280 ? 21.101 17.618 -32.220 1.00 88.44 280 ARG A C 1
ATOM 2028 O O . ARG A 1 280 ? 20.109 17.942 -31.573 1.00 88.44 280 ARG A O 1
ATOM 2035 N N . ASN A 1 281 ? 22.349 17.775 -31.775 1.00 82.50 281 ASN A N 1
ATOM 2036 C CA . ASN A 1 281 ? 22.683 18.333 -30.457 1.00 82.50 281 ASN A CA 1
ATOM 2037 C C . ASN A 1 281 ? 21.916 17.635 -29.315 1.00 82.50 281 ASN A C 1
ATOM 2039 O O . ASN A 1 281 ? 21.373 18.288 -28.427 1.00 82.50 281 ASN A O 1
ATOM 2043 N N . GLY A 1 282 ? 21.787 16.310 -29.416 1.00 82.38 282 GLY A N 1
ATOM 2044 C CA . GLY A 1 282 ? 21.070 15.464 -28.462 1.00 82.38 282 GLY A CA 1
ATOM 2045 C C . GLY A 1 282 ? 19.554 15.642 -28.377 1.00 82.38 282 GLY A C 1
ATOM 2046 O O . GLY A 1 282 ? 18.922 15.093 -27.478 1.00 82.38 282 GLY A O 1
ATOM 2047 N N . LYS A 1 283 ? 18.946 16.369 -29.321 1.00 90.12 283 LYS A N 1
ATOM 2048 C CA . LYS A 1 283 ? 17.497 16.587 -29.400 1.00 90.12 283 LYS A CA 1
ATOM 2049 C C . LYS A 1 283 ? 16.910 16.063 -30.699 1.00 90.12 283 LYS A C 1
ATOM 2051 O O . LYS A 1 283 ? 17.576 16.027 -31.735 1.00 90.12 283 LYS A O 1
ATOM 2056 N N . ILE A 1 284 ? 15.629 15.715 -30.651 1.00 93.06 284 ILE A N 1
ATOM 2057 C CA . ILE A 1 284 ? 14.843 15.351 -31.828 1.00 93.06 284 ILE A CA 1
ATOM 2058 C C . ILE A 1 284 ? 14.563 16.625 -32.631 1.00 93.06 284 ILE A C 1
ATOM 2060 O O . ILE A 1 284 ? 13.834 17.516 -32.196 1.00 93.06 284 ILE A O 1
ATOM 2064 N N . GLU A 1 285 ? 15.136 16.726 -33.824 1.00 93.00 285 GLU A N 1
ATOM 2065 C CA . GLU A 1 285 ? 14.913 17.848 -34.739 1.00 93.00 285 GLU A CA 1
ATOM 2066 C C . GLU A 1 285 ? 13.613 17.661 -35.529 1.00 93.00 285 GLU A C 1
ATOM 2068 O O . GLU A 1 285 ? 12.830 18.603 -35.700 1.00 93.00 285 GLU A O 1
ATOM 2073 N N . LYS A 1 286 ? 13.384 16.440 -36.026 1.00 91.75 286 LYS A N 1
ATOM 2074 C CA . LYS A 1 286 ? 12.256 16.115 -36.903 1.00 91.75 286 LYS A CA 1
ATOM 2075 C C . LYS A 1 286 ? 11.904 14.629 -36.832 1.00 91.75 286 LYS A C 1
ATOM 2077 O O . LYS A 1 286 ? 12.789 13.781 -36.757 1.00 91.75 286 LYS A O 1
ATOM 2082 N N . VAL A 1 287 ? 10.608 14.340 -36.940 1.00 93.06 287 VAL A N 1
ATOM 2083 C CA . VAL A 1 287 ? 10.033 13.007 -37.177 1.00 93.06 287 VAL A CA 1
ATOM 2084 C C . VAL A 1 287 ? 9.227 13.107 -38.470 1.00 93.06 287 VAL A C 1
ATOM 2086 O O . VAL A 1 287 ? 8.409 14.017 -38.602 1.00 93.06 287 VAL A O 1
ATOM 2089 N N . THR A 1 288 ? 9.499 12.263 -39.462 1.00 92.62 288 THR A N 1
ATOM 2090 C CA . THR A 1 288 ? 8.890 12.389 -40.798 1.00 92.62 288 THR A CA 1
ATOM 2091 C C . THR A 1 288 ? 8.905 11.071 -41.555 1.00 92.62 288 THR A C 1
ATOM 2093 O O . THR A 1 288 ? 9.769 10.237 -41.318 1.00 92.62 288 THR A O 1
ATOM 2096 N N . THR A 1 289 ? 7.973 10.888 -42.482 1.00 91.44 289 THR A N 1
ATOM 2097 C CA . THR A 1 289 ? 7.997 9.802 -43.473 1.00 91.44 289 THR A CA 1
ATOM 2098 C C . THR A 1 289 ? 8.606 10.249 -44.806 1.00 91.44 289 THR A C 1
ATOM 2100 O O . THR A 1 289 ? 8.840 9.420 -45.683 1.00 91.44 289 THR A O 1
ATOM 2103 N N . ASP A 1 290 ? 8.894 11.545 -44.960 1.00 89.00 290 ASP A N 1
ATOM 2104 C CA . ASP A 1 290 ? 9.495 12.094 -46.172 1.00 89.00 290 ASP A CA 1
ATOM 2105 C C . ASP A 1 290 ? 10.992 11.755 -46.254 1.00 89.00 290 ASP A C 1
ATOM 2107 O O . ASP A 1 290 ? 11.671 11.678 -45.221 1.00 89.00 290 ASP A O 1
ATOM 2111 N N . PRO A 1 291 ? 11.560 11.631 -47.469 1.00 82.12 291 PRO A N 1
ATOM 2112 C CA . PRO A 1 291 ? 12.994 11.456 -47.648 1.00 82.12 291 PRO A CA 1
ATOM 2113 C C . PRO A 1 291 ? 13.806 12.567 -46.965 1.00 82.12 291 PRO A C 1
ATOM 2115 O O . PRO A 1 291 ? 13.636 13.755 -47.242 1.00 82.12 291 PRO A O 1
ATOM 2118 N N . VAL A 1 292 ? 14.737 12.175 -46.093 1.00 84.31 292 VAL A N 1
ATOM 2119 C CA . VAL A 1 292 ? 15.684 13.091 -45.439 1.00 84.31 292 VAL A CA 1
ATOM 2120 C C . VAL A 1 292 ? 17.039 13.015 -46.137 1.00 84.31 292 VAL A C 1
ATOM 2122 O O . VAL A 1 292 ? 17.601 11.924 -46.296 1.00 84.31 292 VAL A O 1
ATOM 2125 N N . LYS A 1 293 ? 17.572 14.182 -46.521 1.00 78.00 293 LYS A N 1
ATOM 2126 C CA . LYS A 1 293 ? 18.905 14.320 -47.117 1.00 78.00 293 LYS A CA 1
ATOM 2127 C C . LYS A 1 293 ? 19.975 13.908 -46.104 1.00 78.00 293 LYS A C 1
ATOM 2129 O O . LYS A 1 293 ? 20.055 14.475 -45.018 1.00 78.00 293 LYS A O 1
ATOM 2134 N N . GLU A 1 294 ? 20.786 12.928 -46.480 1.00 78.88 294 GLU A N 1
ATOM 2135 C CA . GLU A 1 294 ? 21.948 12.498 -45.704 1.00 78.88 294 GLU A CA 1
ATOM 2136 C C . GLU A 1 294 ? 23.090 13.487 -45.949 1.00 78.88 294 GLU A C 1
ATOM 2138 O O . GLU A 1 294 ? 23.467 13.737 -47.094 1.00 78.88 294 GLU A O 1
ATOM 2143 N N . ASP A 1 295 ? 23.604 14.091 -44.883 1.00 68.75 295 ASP A N 1
ATOM 2144 C CA . ASP A 1 295 ? 24.844 14.863 -44.928 1.00 68.75 295 ASP A CA 1
ATOM 2145 C C . ASP A 1 295 ? 26.014 13.947 -44.539 1.00 68.75 295 ASP A C 1
ATOM 2147 O O . ASP A 1 295 ? 25.847 13.041 -43.721 1.00 68.75 295 ASP A O 1
ATOM 2151 N N . ALA A 1 296 ? 27.206 14.186 -45.088 1.00 63.53 296 ALA A N 1
ATOM 2152 C CA . ALA A 1 296 ? 28.413 13.409 -44.798 1.00 63.53 296 ALA A CA 1
ATOM 2153 C C . ALA A 1 296 ? 28.801 13.445 -43.305 1.00 63.53 296 ALA A C 1
ATOM 2155 O O . ALA A 1 296 ? 29.484 12.548 -42.819 1.00 63.53 296 ALA A O 1
ATOM 2156 N N . SER A 1 297 ? 28.327 14.458 -42.572 1.00 69.69 297 SER A N 1
ATOM 2157 C CA . SER A 1 297 ? 28.498 14.612 -41.124 1.00 69.69 297 SER A CA 1
ATOM 2158 C C . SER A 1 297 ? 27.565 13.736 -40.270 1.00 69.69 297 SER A C 1
ATOM 2160 O O . SER A 1 297 ? 27.776 13.641 -39.062 1.00 69.69 297 SER A O 1
ATOM 2162 N N . CYS A 1 298 ? 26.527 13.126 -40.860 1.00 71.50 298 CYS A N 1
ATOM 2163 C CA . CYS A 1 298 ? 25.482 12.412 -40.127 1.00 71.50 298 CYS A CA 1
ATOM 2164 C C . CYS A 1 298 ? 25.746 10.904 -40.045 1.00 71.50 298 CYS A C 1
ATOM 2166 O O . CYS A 1 298 ? 25.949 10.243 -41.065 1.00 71.50 298 CYS A O 1
ATOM 2168 N N . ALA A 1 299 ? 25.643 10.337 -38.843 1.00 80.00 299 ALA A N 1
ATOM 2169 C CA . ALA A 1 299 ? 25.565 8.889 -38.676 1.00 80.00 299 ALA A CA 1
ATOM 2170 C C . ALA A 1 299 ? 24.158 8.406 -39.057 1.00 80.00 299 ALA A C 1
ATOM 2172 O O . ALA A 1 299 ? 23.167 8.941 -38.562 1.00 80.00 299 ALA A O 1
ATOM 2173 N N . VAL A 1 300 ? 24.054 7.400 -39.926 1.00 83.44 300 VAL A N 1
ATOM 2174 C CA . VAL A 1 300 ? 22.764 6.867 -40.392 1.00 83.44 300 VAL A CA 1
ATOM 2175 C C . VAL A 1 300 ? 22.603 5.428 -39.919 1.00 83.44 300 VAL A C 1
ATOM 2177 O O . VAL A 1 300 ? 23.482 4.601 -40.164 1.00 83.44 300 VAL A O 1
ATOM 2180 N N . PHE A 1 301 ? 21.476 5.148 -39.265 1.00 82.81 301 PHE A N 1
ATOM 2181 C CA . PHE A 1 301 ? 21.042 3.814 -38.862 1.00 82.81 301 PHE A CA 1
ATOM 2182 C C . PHE A 1 301 ? 19.770 3.457 -39.630 1.00 82.81 301 PHE A C 1
ATOM 2184 O O . PHE A 1 301 ? 18.757 4.148 -39.507 1.00 82.81 301 PHE A O 1
ATOM 2191 N N . ASP A 1 302 ? 19.815 2.385 -40.417 1.00 86.00 302 ASP A N 1
ATOM 2192 C CA . ASP A 1 302 ? 18.620 1.816 -41.039 1.00 86.00 302 ASP A CA 1
ATOM 2193 C C . ASP A 1 302 ? 17.936 0.847 -40.065 1.00 86.00 302 ASP A C 1
ATOM 2195 O O . ASP A 1 302 ? 18.503 -0.180 -39.693 1.00 86.00 302 ASP A O 1
ATOM 2199 N N . LEU A 1 303 ? 16.732 1.207 -39.621 1.00 86.25 303 LEU A N 1
ATOM 2200 C CA . LEU A 1 303 ? 15.929 0.492 -38.629 1.00 86.25 303 LEU A CA 1
ATOM 2201 C C . LEU A 1 303 ? 14.709 -0.192 -39.265 1.00 86.25 303 LEU A C 1
ATOM 2203 O O . LEU A 1 303 ? 13.691 -0.383 -38.599 1.00 86.25 303 LEU A O 1
ATOM 2207 N N . ALA A 1 304 ? 14.785 -0.542 -40.553 1.00 83.19 304 ALA A N 1
ATOM 2208 C CA . ALA A 1 304 ? 13.709 -1.224 -41.265 1.00 83.19 304 ALA A CA 1
ATOM 2209 C C . ALA A 1 304 ? 13.160 -2.432 -40.476 1.00 83.19 304 ALA A C 1
ATOM 2211 O O . ALA A 1 304 ? 13.886 -3.369 -40.145 1.00 83.19 304 ALA A O 1
ATOM 2212 N N . GLY A 1 305 ? 11.858 -2.399 -40.174 1.00 75.25 305 GLY A N 1
ATOM 2213 C CA . GLY A 1 305 ? 11.164 -3.458 -39.430 1.00 75.25 305 GLY A CA 1
ATOM 2214 C C . GLY A 1 305 ? 11.381 -3.447 -37.910 1.00 75.25 305 GLY A C 1
ATOM 2215 O O . GLY A 1 305 ? 10.857 -4.327 -37.233 1.00 75.25 305 GLY A O 1
ATOM 2216 N N . ARG A 1 306 ? 12.117 -2.471 -37.362 1.00 83.56 306 ARG A N 1
ATOM 2217 C CA . ARG A 1 306 ? 12.353 -2.316 -35.917 1.00 83.56 306 ARG A CA 1
ATOM 2218 C C . ARG A 1 306 ? 11.432 -1.268 -35.310 1.00 83.56 306 ARG A C 1
ATOM 2220 O O . ARG A 1 306 ? 11.065 -0.293 -35.967 1.00 83.56 306 ARG A O 1
ATOM 2227 N N . PHE A 1 307 ? 11.086 -1.457 -34.042 1.00 89.69 307 PHE A N 1
ATOM 2228 C CA . PHE A 1 307 ? 10.226 -0.536 -33.304 1.00 89.69 307 PHE A CA 1
ATOM 2229 C C . PHE A 1 307 ? 11.069 0.509 -32.570 1.00 89.69 307 PHE A C 1
ATOM 2231 O O . PHE A 1 307 ? 12.062 0.168 -31.931 1.00 89.69 307 PHE A O 1
ATOM 2238 N N . LEU A 1 308 ? 10.666 1.777 -32.650 1.00 92.31 308 LEU A N 1
ATOM 2239 C CA . LEU A 1 308 ? 11.325 2.900 -31.983 1.00 92.31 308 LEU A CA 1
ATOM 2240 C C . LEU A 1 308 ? 10.360 3.557 -30.994 1.00 92.31 308 LEU A C 1
ATOM 2242 O O . LEU A 1 308 ? 9.297 4.045 -31.387 1.00 92.31 308 LEU A O 1
ATOM 2246 N N . LEU A 1 309 ? 10.738 3.565 -29.717 1.00 92.81 309 LEU A N 1
ATOM 2247 C CA . LEU A 1 309 ? 9.958 4.133 -28.615 1.00 92.81 309 LEU A CA 1
ATOM 2248 C C . LEU A 1 309 ? 10.778 5.185 -27.846 1.00 92.81 309 LEU A C 1
ATOM 2250 O O . LEU A 1 309 ? 12.012 5.127 -27.873 1.00 92.81 309 LEU A O 1
ATOM 2254 N N . PRO A 1 310 ? 10.123 6.130 -27.136 1.00 93.50 310 PRO A N 1
ATOM 2255 C CA . PRO A 1 310 ? 10.810 6.906 -26.112 1.00 93.50 310 PRO A CA 1
ATOM 2256 C C . PRO A 1 310 ? 11.368 5.969 -25.036 1.00 93.50 310 PRO A C 1
ATOM 2258 O O . PRO A 1 310 ? 10.748 4.952 -24.713 1.00 93.50 310 PRO A O 1
ATOM 2261 N N . GLY A 1 311 ? 12.507 6.331 -24.453 1.00 92.25 311 GLY A N 1
ATOM 2262 C CA . GLY A 1 311 ? 13.045 5.625 -23.295 1.00 92.25 311 GLY A CA 1
ATOM 2263 C C . GLY A 1 311 ? 12.074 5.616 -22.115 1.00 92.25 311 GLY A C 1
ATOM 2264 O O . GLY A 1 311 ? 11.403 6.615 -21.837 1.00 92.25 311 GLY A O 1
ATOM 2265 N N . PHE A 1 312 ? 11.983 4.473 -21.436 1.00 93.12 312 PHE A N 1
ATOM 2266 C CA . PHE A 1 312 ? 11.133 4.316 -20.263 1.00 93.12 312 PHE A CA 1
ATOM 2267 C C . PHE A 1 312 ? 11.719 5.056 -19.062 1.00 93.12 312 PHE A C 1
ATOM 2269 O O . PHE A 1 312 ? 12.941 5.172 -18.907 1.00 93.12 312 PHE A O 1
ATOM 2276 N N . ILE A 1 313 ? 10.825 5.533 -18.198 1.00 93.56 313 ILE A N 1
ATOM 2277 C CA . ILE A 1 313 ? 11.163 6.261 -16.979 1.00 93.56 313 ILE A CA 1
ATOM 2278 C C . ILE A 1 313 ? 10.666 5.460 -15.778 1.00 93.56 313 ILE A C 1
ATOM 2280 O O . ILE A 1 313 ? 9.463 5.276 -15.598 1.00 93.56 313 ILE A O 1
ATOM 2284 N N . ASP A 1 314 ? 11.593 5.015 -14.937 1.00 92.56 314 ASP A N 1
ATOM 2285 C CA . ASP A 1 314 ? 11.265 4.404 -13.650 1.00 92.56 314 ASP A CA 1
ATOM 2286 C C . ASP A 1 314 ? 10.958 5.503 -12.627 1.00 92.56 314 ASP A C 1
ATOM 2288 O O . ASP A 1 314 ? 11.830 6.305 -12.284 1.00 92.56 314 ASP A O 1
ATOM 2292 N N . ALA A 1 315 ? 9.715 5.565 -12.149 1.00 93.25 315 ALA A N 1
ATOM 2293 C CA . ALA A 1 315 ? 9.255 6.643 -11.280 1.00 93.25 315 ALA A CA 1
ATOM 2294 C C . ALA A 1 315 ? 9.634 6.463 -9.806 1.00 93.25 315 ALA A C 1
ATOM 2296 O O . ALA A 1 315 ? 9.413 7.371 -9.017 1.00 93.25 315 ALA A O 1
ATOM 2297 N N . HIS A 1 316 ? 10.190 5.329 -9.389 1.00 92.25 316 HIS A N 1
ATOM 2298 C CA . HIS A 1 316 ? 10.695 5.179 -8.022 1.00 92.25 316 HIS A CA 1
ATOM 2299 C C . HIS A 1 316 ? 11.731 4.060 -7.993 1.00 92.25 316 HIS A C 1
ATOM 2301 O O . HIS A 1 316 ? 11.389 2.874 -8.044 1.00 92.25 316 HIS A O 1
ATOM 2307 N N . SER A 1 317 ? 13.002 4.446 -7.890 1.00 89.19 317 SER A N 1
ATOM 2308 C CA . SER A 1 317 ? 14.128 3.524 -8.008 1.00 89.19 317 SER A CA 1
ATOM 2309 C C . SER A 1 317 ? 15.113 3.639 -6.849 1.00 89.19 317 SER A C 1
ATOM 2311 O O . SER A 1 317 ? 15.363 4.726 -6.323 1.00 89.19 317 SER A O 1
ATOM 2313 N N . HIS A 1 318 ? 15.703 2.498 -6.496 1.00 88.31 318 HIS A N 1
ATOM 2314 C CA . HIS A 1 318 ? 16.837 2.387 -5.572 1.00 88.31 318 HIS A CA 1
ATOM 2315 C C . HIS A 1 318 ? 18.076 1.800 -6.267 1.00 88.31 318 HIS A C 1
ATOM 2317 O O . HIS A 1 318 ? 18.987 1.316 -5.596 1.00 88.31 318 HIS A O 1
ATOM 2323 N N . ILE A 1 319 ? 18.077 1.778 -7.607 1.00 85.06 319 ILE A N 1
ATOM 2324 C CA . ILE A 1 319 ? 19.178 1.248 -8.418 1.00 85.06 319 ILE A CA 1
ATOM 2325 C C . ILE A 1 319 ? 20.511 1.884 -7.995 1.00 85.06 319 ILE A C 1
ATOM 2327 O O . ILE A 1 319 ? 20.551 3.069 -7.677 1.00 85.06 319 ILE A O 1
ATOM 2331 N N . THR A 1 320 ? 21.575 1.078 -7.983 1.00 83.31 320 THR A N 1
ATOM 2332 C CA . THR A 1 320 ? 22.968 1.443 -7.648 1.00 83.31 320 THR A CA 1
ATOM 2333 C C . THR A 1 320 ? 23.241 1.861 -6.197 1.00 83.31 320 THR A C 1
ATOM 2335 O O . THR A 1 320 ? 24.395 1.885 -5.781 1.00 83.31 320 THR A O 1
ATOM 2338 N N . LEU A 1 321 ? 22.208 2.070 -5.370 1.00 81.88 321 LEU A N 1
ATOM 2339 C CA . LEU A 1 321 ? 22.364 2.521 -3.977 1.00 81.88 321 LEU A CA 1
ATOM 2340 C C . LEU A 1 321 ? 22.880 1.432 -3.014 1.00 81.88 321 LEU A C 1
ATOM 2342 O O . LEU A 1 321 ? 23.250 1.732 -1.885 1.00 81.88 321 LEU A O 1
ATOM 2346 N N . LYS A 1 322 ? 22.868 0.146 -3.405 1.00 74.88 322 LYS A N 1
ATOM 2347 C CA . LYS A 1 322 ? 23.410 -1.004 -2.630 1.00 74.88 322 LYS A CA 1
ATOM 2348 C C . LYS A 1 322 ? 22.977 -1.071 -1.149 1.00 74.88 322 LYS A C 1
ATOM 2350 O O . LYS A 1 322 ? 23.701 -1.594 -0.305 1.00 74.88 322 LYS A O 1
ATOM 2355 N N . GLY A 1 323 ? 21.771 -0.596 -0.834 1.00 72.75 323 GLY A N 1
ATOM 2356 C CA . GLY A 1 323 ? 21.213 -0.584 0.525 1.00 72.75 323 GLY A CA 1
ATOM 2357 C C . GLY A 1 323 ? 21.417 0.726 1.297 1.00 72.75 323 GLY A C 1
ATOM 2358 O O . GLY A 1 323 ? 20.774 0.902 2.330 1.00 72.75 323 GLY A O 1
ATOM 2359 N N . ASP A 1 324 ? 22.209 1.663 0.774 1.00 82.88 324 ASP A N 1
ATOM 2360 C CA . ASP A 1 324 ? 22.399 3.019 1.308 1.00 82.88 324 ASP A CA 1
ATOM 2361 C C . ASP A 1 324 ? 21.267 3.958 0.850 1.00 82.88 324 ASP A C 1
ATOM 2363 O O . ASP A 1 324 ? 21.453 4.910 0.098 1.00 82.88 324 ASP A O 1
ATOM 2367 N N . VAL A 1 325 ? 20.035 3.591 1.217 1.00 84.50 325 VAL A N 1
ATOM 2368 C CA . VAL A 1 325 ? 18.802 4.209 0.694 1.00 84.50 325 VAL A CA 1
ATOM 2369 C C . VAL A 1 325 ? 18.146 5.157 1.709 1.00 84.50 325 VAL A C 1
ATOM 2371 O O . VAL A 1 325 ? 17.465 6.104 1.322 1.00 84.50 325 VAL A O 1
ATOM 2374 N N . ASP A 1 326 ? 18.320 4.902 3.008 1.00 87.44 326 ASP A N 1
ATOM 2375 C CA . ASP A 1 326 ? 17.670 5.638 4.098 1.00 87.44 326 ASP A CA 1
ATOM 2376 C C . ASP A 1 326 ? 18.671 5.942 5.226 1.00 87.44 326 ASP A C 1
ATOM 2378 O O . ASP A 1 326 ? 19.345 5.035 5.714 1.00 87.44 326 ASP A O 1
ATOM 2382 N N . ASP A 1 327 ? 18.682 7.180 5.735 1.00 87.62 327 ASP A N 1
ATOM 2383 C CA . ASP A 1 327 ? 19.326 7.508 7.014 1.00 87.62 327 ASP A CA 1
ATOM 2384 C C . ASP A 1 327 ? 18.315 7.341 8.151 1.00 87.62 327 ASP A C 1
ATOM 2386 O O . ASP A 1 327 ? 17.308 8.044 8.229 1.00 87.62 327 ASP A O 1
ATOM 2390 N N . LEU A 1 328 ? 18.564 6.403 9.060 1.00 86.19 328 LEU A N 1
ATOM 2391 C CA . LEU A 1 328 ? 17.591 6.001 10.074 1.00 86.19 328 LEU A CA 1
ATOM 2392 C C . LEU A 1 328 ? 17.697 6.791 11.389 1.00 86.19 328 LEU A C 1
ATOM 2394 O O . LEU A 1 328 ? 16.960 6.466 12.325 1.00 86.19 328 LEU A O 1
ATOM 2398 N N . SER A 1 329 ? 18.562 7.808 11.474 1.00 82.56 329 SER A N 1
ATOM 2399 C CA . SER A 1 329 ? 18.799 8.597 12.694 1.00 82.56 329 SER A CA 1
ATOM 2400 C C . SER A 1 329 ? 17.565 9.380 13.161 1.00 82.56 329 SER A C 1
ATOM 2402 O O . SER A 1 329 ? 17.209 9.324 14.341 1.00 82.56 329 SER A O 1
ATOM 2404 N N . GLU A 1 330 ? 16.852 10.028 12.239 1.00 84.75 330 GLU A N 1
ATOM 2405 C CA . GLU A 1 330 ? 15.622 10.781 12.510 1.00 84.75 330 GLU A CA 1
ATOM 2406 C C . GLU A 1 330 ? 14.482 10.385 11.566 1.00 84.75 330 GLU A C 1
ATOM 2408 O O . GLU A 1 330 ? 14.684 9.787 10.516 1.00 84.75 330 GLU A O 1
ATOM 2413 N N . ALA A 1 331 ? 13.235 10.685 11.936 1.00 87.75 331 ALA A N 1
ATOM 2414 C CA . ALA A 1 331 ? 12.078 10.382 11.087 1.00 87.75 331 ALA A CA 1
ATOM 2415 C C . ALA A 1 331 ? 11.890 11.350 9.924 1.00 87.75 331 ALA A C 1
ATOM 2417 O O . ALA A 1 331 ? 11.231 10.991 8.948 1.00 87.75 331 ALA A O 1
ATOM 2418 N N . VAL A 1 332 ? 12.396 12.573 10.068 1.00 91.31 332 VAL A N 1
ATOM 2419 C CA . VAL A 1 332 ? 12.156 13.685 9.155 1.00 91.31 332 VAL A CA 1
ATOM 2420 C C . VAL A 1 332 ? 13.504 14.235 8.710 1.00 91.31 332 VAL A C 1
ATOM 2422 O O . VAL A 1 332 ? 14.086 15.074 9.381 1.00 91.31 332 VAL A O 1
ATOM 2425 N N . ASN A 1 333 ? 13.971 13.759 7.561 1.00 88.75 333 ASN A N 1
ATOM 2426 C CA . ASN A 1 333 ? 15.274 14.060 6.980 1.00 88.75 333 ASN A CA 1
ATOM 2427 C C . ASN A 1 333 ? 15.122 14.818 5.655 1.00 88.75 333 ASN A C 1
ATOM 2429 O O . ASN A 1 333 ? 15.581 14.384 4.602 1.00 88.75 333 ASN A O 1
ATOM 2433 N N . ASP A 1 334 ? 14.435 15.960 5.672 1.00 86.38 334 ASP A N 1
ATOM 2434 C CA . ASP A 1 334 ? 14.059 16.669 4.440 1.00 86.38 334 ASP A CA 1
ATOM 2435 C C . ASP A 1 334 ? 15.219 17.381 3.717 1.00 86.38 334 ASP A C 1
ATOM 2437 O O . ASP A 1 334 ? 15.015 17.922 2.627 1.00 86.38 334 ASP A O 1
ATOM 2441 N N . GLY A 1 335 ? 16.411 17.387 4.321 1.00 85.81 335 GLY A N 1
ATOM 2442 C CA . GLY A 1 335 ? 17.647 17.925 3.753 1.00 85.81 335 GLY A CA 1
ATOM 2443 C C . GLY A 1 335 ? 18.551 16.894 3.069 1.00 85.81 335 GLY A C 1
ATOM 2444 O O . GLY A 1 335 ? 19.515 17.302 2.427 1.00 85.81 335 GLY A O 1
ATOM 2445 N N . LEU A 1 336 ? 18.270 15.591 3.192 1.00 89.69 336 LEU A N 1
ATOM 2446 C CA . LEU A 1 336 ? 19.084 14.546 2.562 1.00 89.69 336 LEU A CA 1
ATOM 2447 C C . LEU A 1 336 ? 18.782 14.420 1.070 1.00 89.69 336 LEU A C 1
ATOM 2449 O O . LEU A 1 336 ? 17.656 14.666 0.629 1.00 89.69 336 LEU A O 1
ATOM 2453 N N . ARG A 1 337 ? 19.783 14.001 0.294 1.00 88.88 337 ARG A N 1
ATOM 2454 C CA . ARG A 1 337 ? 19.676 13.779 -1.148 1.00 88.88 337 ARG A CA 1
ATOM 2455 C C . ARG A 1 337 ? 20.202 12.399 -1.492 1.00 88.88 337 ARG A C 1
ATOM 2457 O O . ARG A 1 337 ? 21.371 12.108 -1.291 1.00 88.88 337 ARG A O 1
ATOM 2464 N N . VAL A 1 338 ? 19.345 11.575 -2.080 1.00 88.88 338 VAL A N 1
ATOM 2465 C CA . VAL A 1 338 ? 19.736 10.223 -2.506 1.00 88.88 338 VAL A CA 1
ATOM 2466 C C . VAL A 1 338 ? 20.764 10.230 -3.645 1.00 88.88 338 VAL A C 1
ATOM 2468 O O . VAL A 1 338 ? 21.509 9.271 -3.814 1.00 88.88 338 VAL A O 1
ATOM 2471 N N . LEU A 1 339 ? 20.843 11.328 -4.408 1.00 89.25 339 LEU A N 1
ATOM 2472 C CA . LEU A 1 339 ? 21.844 11.512 -5.461 1.00 89.25 339 LEU A CA 1
ATOM 2473 C C . LEU A 1 339 ? 23.284 11.391 -4.944 1.00 89.25 339 LEU A C 1
ATOM 2475 O O . LEU A 1 339 ? 24.154 10.980 -5.706 1.00 89.25 339 LEU A O 1
ATOM 2479 N N . ASP A 1 340 ? 23.526 11.719 -3.673 1.00 87.56 340 ASP A N 1
ATOM 2480 C CA . ASP A 1 340 ? 24.861 11.669 -3.072 1.00 87.56 340 ASP A CA 1
ATOM 2481 C C . ASP A 1 340 ? 25.365 10.222 -2.872 1.00 87.56 340 ASP A C 1
ATOM 2483 O O . ASP A 1 340 ? 26.568 10.018 -2.720 1.00 87.56 340 ASP A O 1
ATOM 2487 N N . SER A 1 341 ? 24.472 9.224 -2.953 1.00 88.19 341 SER A N 1
ATOM 2488 C CA . SER A 1 341 ? 24.791 7.787 -2.874 1.00 88.19 341 SER A CA 1
ATOM 2489 C C . SER A 1 341 ? 24.701 7.065 -4.232 1.00 88.19 341 SER A C 1
ATOM 2491 O O . SER A 1 341 ? 24.804 5.840 -4.286 1.00 88.19 341 SER A O 1
ATOM 2493 N N . PHE A 1 342 ? 24.498 7.784 -5.346 1.00 88.00 342 PHE A N 1
ATOM 2494 C CA . PHE A 1 342 ? 24.388 7.177 -6.678 1.00 88.00 342 PHE A CA 1
ATOM 2495 C C . PHE A 1 342 ? 25.754 6.748 -7.239 1.00 88.00 342 PHE A C 1
ATOM 2497 O O . PHE A 1 342 ? 26.636 7.583 -7.442 1.00 88.00 342 PHE A O 1
ATOM 2504 N N . ASP A 1 343 ? 25.897 5.462 -7.569 1.00 86.38 343 ASP A N 1
ATOM 2505 C CA . ASP A 1 343 ? 27.086 4.889 -8.216 1.00 86.38 343 ASP A CA 1
ATOM 2506 C C . ASP A 1 343 ? 26.873 4.753 -9.743 1.00 86.38 343 ASP A C 1
ATOM 2508 O O . ASP A 1 343 ? 26.114 3.881 -10.175 1.00 86.38 343 ASP A O 1
ATOM 2512 N N . PRO A 1 344 ? 27.499 5.596 -10.594 1.00 83.25 344 PRO A N 1
ATOM 2513 C CA . PRO A 1 344 ? 27.334 5.523 -12.047 1.00 83.25 344 PRO A CA 1
ATOM 2514 C C . PRO A 1 344 ? 28.124 4.381 -12.703 1.00 83.25 344 PRO A C 1
ATOM 2516 O O . PRO A 1 344 ? 27.947 4.159 -13.899 1.00 83.25 344 PRO A O 1
ATOM 2519 N N . TRP A 1 345 ? 28.997 3.674 -11.977 1.00 82.62 345 TRP A N 1
ATOM 2520 C CA . TRP A 1 345 ? 29.768 2.533 -12.498 1.00 82.62 345 TRP A CA 1
ATOM 2521 C C . TRP A 1 345 ? 29.120 1.183 -12.183 1.00 82.62 345 TRP A C 1
ATOM 2523 O O . TRP A 1 345 ? 29.725 0.136 -12.398 1.00 82.62 345 TRP A O 1
ATOM 2533 N N . ASP A 1 346 ? 27.898 1.181 -11.655 1.00 82.56 346 ASP A N 1
ATOM 2534 C CA . ASP A 1 346 ? 27.207 -0.060 -11.341 1.00 82.56 346 ASP A CA 1
ATOM 2535 C C . ASP A 1 346 ? 26.775 -0.811 -12.616 1.00 82.56 346 ASP A C 1
ATOM 2537 O O . ASP A 1 346 ? 26.116 -0.259 -13.507 1.00 82.56 346 ASP A O 1
ATOM 2541 N N . ASP A 1 347 ? 27.105 -2.102 -12.681 1.00 76.50 347 ASP A N 1
ATOM 2542 C CA . ASP A 1 347 ? 26.709 -3.017 -13.756 1.00 76.50 347 ASP A CA 1
ATOM 2543 C C . ASP A 1 347 ? 25.180 -3.121 -13.917 1.00 76.50 347 ASP A C 1
ATOM 2545 O O . ASP A 1 347 ? 24.688 -3.395 -15.017 1.00 76.50 347 ASP A O 1
ATOM 2549 N N . ASP A 1 348 ? 24.405 -2.856 -12.859 1.00 77.75 348 ASP A N 1
ATOM 2550 C CA . ASP A 1 348 ? 22.940 -2.871 -12.902 1.00 77.75 348 ASP A CA 1
ATOM 2551 C C . ASP A 1 348 ? 22.375 -1.823 -13.882 1.00 77.75 348 ASP A C 1
ATOM 2553 O O . ASP A 1 348 ? 21.291 -2.021 -14.442 1.00 77.75 348 ASP A O 1
ATOM 2557 N N . ILE A 1 349 ? 23.125 -0.754 -14.185 1.00 80.94 349 ILE A N 1
ATOM 2558 C CA . ILE A 1 349 ? 22.752 0.239 -15.207 1.00 80.94 349 ILE A CA 1
ATOM 2559 C C . ILE A 1 349 ? 22.577 -0.427 -16.577 1.00 80.94 349 ILE A C 1
ATOM 2561 O O . ILE A 1 349 ? 21.601 -0.156 -17.279 1.00 80.94 349 ILE A O 1
ATOM 2565 N N . ALA A 1 350 ? 23.473 -1.347 -16.950 1.00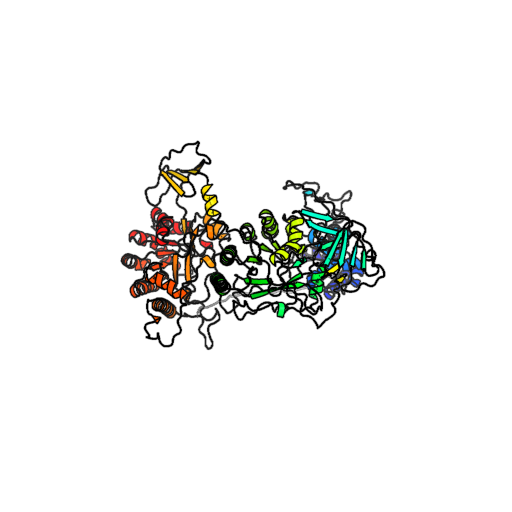 77.19 350 ALA A N 1
ATOM 2566 C CA . ALA A 1 350 ? 23.389 -2.063 -18.222 1.00 77.19 350 ALA A CA 1
ATOM 2567 C C . ALA A 1 350 ? 22.128 -2.937 -18.297 1.00 77.19 350 ALA A C 1
ATOM 2569 O O . ALA A 1 350 ? 21.508 -3.070 -19.357 1.00 77.19 350 ALA A O 1
ATOM 2570 N N . ALA A 1 351 ? 21.721 -3.513 -17.164 1.00 75.81 351 ALA A N 1
ATOM 2571 C CA . ALA A 1 351 ? 20.517 -4.326 -17.078 1.00 75.81 351 ALA A CA 1
ATOM 2572 C C . ALA A 1 351 ? 19.232 -3.490 -17.214 1.00 75.81 351 ALA A C 1
ATOM 2574 O O . ALA A 1 351 ? 18.283 -3.953 -17.848 1.00 75.81 351 ALA A O 1
ATOM 2575 N N . PHE A 1 352 ? 19.206 -2.265 -16.677 1.00 81.50 352 PHE A N 1
ATOM 2576 C CA . PHE A 1 352 ? 18.097 -1.319 -16.859 1.00 81.50 352 PHE A CA 1
ATOM 2577 C C . PHE A 1 352 ? 18.007 -0.804 -18.303 1.00 81.50 352 PHE A C 1
ATOM 2579 O O . PHE A 1 352 ? 16.921 -0.822 -18.891 1.00 81.50 352 PHE A O 1
ATOM 2586 N N . LEU A 1 353 ? 19.141 -0.439 -18.912 1.00 84.00 353 LEU A N 1
ATOM 2587 C CA . LEU A 1 353 ? 19.201 -0.036 -20.322 1.00 84.00 353 LEU A CA 1
ATOM 2588 C C . LEU A 1 353 ? 18.704 -1.158 -21.245 1.00 84.00 353 LEU A C 1
ATOM 2590 O O . LEU A 1 353 ? 17.877 -0.920 -22.122 1.00 84.00 353 LEU A O 1
ATOM 2594 N N . GLY A 1 354 ? 19.105 -2.406 -20.983 1.00 77.19 354 GLY A N 1
ATOM 2595 C CA . GLY A 1 354 ? 18.626 -3.586 -21.715 1.00 77.19 354 GLY A CA 1
ATOM 2596 C C . GLY A 1 354 ? 17.137 -3.908 -21.550 1.00 77.19 354 GLY A C 1
ATOM 2597 O O . GLY A 1 354 ? 16.631 -4.814 -22.208 1.00 77.19 354 GLY A O 1
ATOM 2598 N N . ARG A 1 355 ? 16.430 -3.176 -20.684 1.00 80.06 355 ARG A N 1
ATOM 2599 C CA . ARG A 1 355 ? 14.970 -3.229 -20.502 1.00 80.06 355 ARG A CA 1
ATOM 2600 C C . ARG A 1 355 ? 14.275 -1.968 -21.020 1.00 80.06 355 ARG A C 1
ATOM 2602 O O . ARG A 1 355 ? 13.076 -1.798 -20.832 1.00 80.06 355 ARG A O 1
ATOM 2609 N N . GLY A 1 356 ? 15.029 -1.083 -21.670 1.00 86.06 356 GLY A N 1
ATOM 2610 C CA . GLY A 1 356 ? 14.535 0.158 -22.250 1.00 86.06 356 GLY A CA 1
ATOM 2611 C C . GLY A 1 356 ? 14.374 1.298 -21.246 1.00 86.06 356 GLY A C 1
ATOM 2612 O O . GLY A 1 356 ? 13.815 2.328 -21.613 1.00 86.06 356 GLY A O 1
ATOM 2613 N N . VAL A 1 357 ? 14.853 1.153 -20.004 1.00 90.50 357 VAL A N 1
ATOM 2614 C CA . VAL A 1 357 ? 14.820 2.233 -19.007 1.00 90.50 357 VAL A CA 1
ATOM 2615 C C . VAL A 1 357 ? 16.010 3.158 -19.230 1.00 90.50 357 VAL A C 1
ATOM 2617 O O . VAL A 1 357 ? 17.157 2.739 -19.107 1.00 90.50 357 VAL A O 1
ATOM 2620 N N . THR A 1 358 ? 15.739 4.423 -19.546 1.00 92.50 358 THR A N 1
ATOM 2621 C CA . THR A 1 358 ? 16.774 5.445 -19.787 1.00 92.50 358 THR A CA 1
ATOM 2622 C C . THR A 1 358 ? 16.881 6.453 -18.655 1.00 92.50 358 THR A C 1
ATOM 2624 O O . THR A 1 358 ? 17.926 7.075 -18.485 1.00 92.50 358 THR A O 1
ATOM 2627 N N . THR A 1 359 ? 15.809 6.634 -17.882 1.00 93.25 359 THR A N 1
ATOM 2628 C CA . THR A 1 359 ? 15.728 7.624 -16.805 1.00 93.25 359 THR A CA 1
ATOM 2629 C C . THR A 1 359 ? 15.150 6.987 -15.551 1.00 93.25 359 THR A C 1
ATOM 2631 O O . THR A 1 359 ? 14.211 6.196 -15.624 1.00 93.25 359 THR A O 1
ATOM 2634 N N . VAL A 1 360 ? 15.684 7.359 -14.391 1.00 92.75 360 VAL A N 1
ATOM 2635 C CA . VAL A 1 360 ? 15.209 6.888 -13.088 1.00 92.75 360 VAL A CA 1
ATOM 2636 C C . VAL A 1 360 ? 14.967 8.063 -12.146 1.00 92.75 360 VAL A C 1
ATOM 2638 O O . VAL A 1 360 ? 15.745 9.020 -12.103 1.00 92.75 360 VAL A O 1
ATOM 2641 N N . ALA A 1 361 ? 13.889 7.991 -11.371 1.00 93.81 361 ALA A N 1
ATOM 2642 C CA . ALA A 1 361 ? 13.686 8.813 -10.189 1.00 93.81 361 ALA A CA 1
ATOM 2643 C C . ALA A 1 361 ? 14.321 8.093 -8.992 1.00 93.81 361 ALA A C 1
ATOM 2645 O O . ALA A 1 361 ? 13.691 7.258 -8.336 1.00 93.81 361 ALA A O 1
ATOM 2646 N N . LEU A 1 362 ? 15.597 8.394 -8.739 1.00 92.06 362 LEU A N 1
ATOM 2647 C CA . LEU A 1 362 ? 16.309 7.908 -7.562 1.00 92.06 362 LEU A CA 1
ATOM 2648 C C . LEU A 1 362 ? 15.610 8.457 -6.330 1.00 92.06 362 LEU A C 1
ATOM 2650 O O . LEU A 1 362 ? 15.435 9.672 -6.204 1.00 92.06 362 LEU A O 1
ATOM 2654 N N . SER A 1 363 ? 15.209 7.569 -5.430 1.00 92.31 363 SER A N 1
ATOM 2655 C CA . SER A 1 363 ? 14.425 7.929 -4.257 1.00 92.31 363 SER A CA 1
ATOM 2656 C C . SER A 1 363 ? 15.000 7.297 -2.993 1.00 92.31 363 SER A C 1
ATOM 2658 O O . SER A 1 363 ? 15.395 6.128 -3.034 1.00 92.31 363 SER A O 1
ATOM 2660 N N . PRO A 1 364 ? 14.928 8.001 -1.844 1.00 91.81 364 PRO A N 1
ATOM 2661 C CA . PRO A 1 364 ? 14.984 7.360 -0.539 1.00 91.81 364 PRO A CA 1
ATOM 2662 C C . PRO A 1 364 ? 13.935 6.248 -0.403 1.00 91.81 364 PRO A C 1
ATOM 2664 O O . PRO A 1 364 ? 12.993 6.140 -1.203 1.00 91.81 364 PRO A O 1
ATOM 2667 N N . GLY A 1 365 ? 14.087 5.425 0.624 1.00 87.69 365 GLY A N 1
ATOM 2668 C CA . GLY A 1 365 ? 13.282 4.245 0.877 1.00 87.69 365 GLY A CA 1
ATOM 2669 C C . GLY A 1 365 ? 11.984 4.589 1.600 1.00 87.69 365 GLY A C 1
ATOM 2670 O O . GLY A 1 365 ? 11.348 5.618 1.363 1.00 87.69 365 GLY A O 1
ATOM 2671 N N . ARG A 1 366 ? 11.526 3.673 2.456 1.00 86.50 366 ARG A N 1
ATOM 2672 C CA . ARG A 1 366 ? 10.234 3.793 3.164 1.00 86.50 366 ARG A CA 1
ATOM 2673 C C . ARG A 1 366 ? 10.366 3.900 4.680 1.00 86.50 366 ARG A C 1
ATOM 2675 O O . ARG A 1 366 ? 9.348 3.890 5.369 1.00 86.50 366 ARG A O 1
ATOM 2682 N N . ASN A 1 367 ? 11.586 3.932 5.211 1.00 86.38 367 ASN A N 1
ATOM 2683 C CA . ASN A 1 367 ? 11.818 3.802 6.651 1.00 86.38 367 ASN A CA 1
ATOM 2684 C C . ASN A 1 367 ? 11.709 5.132 7.419 1.00 86.38 367 ASN A C 1
ATOM 2686 O O . ASN A 1 367 ? 11.640 5.150 8.654 1.00 86.38 367 ASN A O 1
ATOM 2690 N N . ASN A 1 368 ? 11.652 6.252 6.704 1.00 89.62 368 ASN A N 1
ATOM 2691 C CA . ASN A 1 368 ? 11.513 7.594 7.255 1.00 89.62 368 ASN A CA 1
ATOM 2692 C C . ASN A 1 368 ? 10.148 8.173 6.889 1.00 89.62 368 ASN A C 1
ATOM 2694 O O . ASN A 1 368 ? 9.633 7.928 5.799 1.00 89.62 368 ASN A O 1
ATOM 2698 N N . VAL A 1 369 ? 9.580 8.985 7.786 1.00 91.62 369 VAL A N 1
ATOM 2699 C CA . VAL A 1 369 ? 8.354 9.732 7.478 1.00 91.62 369 VAL A CA 1
ATOM 2700 C C . VAL A 1 369 ? 8.623 10.714 6.351 1.00 91.62 369 VAL A C 1
ATOM 2702 O O . VAL A 1 369 ? 7.829 10.805 5.423 1.00 91.62 369 VAL A O 1
ATOM 2705 N N . VAL A 1 370 ? 9.769 11.393 6.405 1.00 93.50 370 VAL A N 1
ATOM 2706 C CA . VAL A 1 370 ? 10.325 12.183 5.307 1.00 93.50 370 VAL A CA 1
ATOM 2707 C C . VAL A 1 370 ? 11.758 11.714 5.102 1.00 93.50 370 VAL A C 1
ATOM 2709 O O . VAL A 1 370 ? 12.586 11.900 5.987 1.00 93.50 370 VAL A O 1
ATOM 2712 N N . GLY A 1 371 ? 12.031 11.047 3.983 1.00 91.19 371 GLY A N 1
ATOM 2713 C CA . GLY A 1 371 ? 13.330 10.420 3.710 1.00 91.19 371 GLY A CA 1
ATOM 2714 C C . GLY A 1 371 ? 14.350 11.344 3.053 1.00 91.19 371 GLY A C 1
ATOM 2715 O O . GLY A 1 371 ? 15.544 11.124 3.204 1.00 91.19 371 GLY A O 1
ATOM 2716 N N . GLY A 1 372 ? 13.886 12.377 2.347 1.00 91.94 372 GLY A N 1
ATOM 2717 C CA . GLY A 1 372 ? 14.749 13.317 1.634 1.00 91.94 372 GLY A CA 1
ATOM 2718 C C . GLY A 1 372 ? 14.287 13.578 0.205 1.00 91.94 372 GLY A C 1
ATOM 2719 O O . GLY A 1 372 ? 13.171 13.215 -0.188 1.00 91.94 372 GLY A O 1
ATOM 2720 N N . ALA A 1 373 ? 15.140 14.248 -0.561 1.00 92.62 373 ALA A N 1
ATOM 2721 C CA . ALA A 1 373 ? 14.884 14.612 -1.944 1.00 92.62 373 ALA A CA 1
ATOM 2722 C C . ALA A 1 373 ? 15.045 13.415 -2.893 1.00 92.62 373 ALA A C 1
ATOM 2724 O O . ALA A 1 373 ? 15.984 12.626 -2.784 1.00 92.62 373 ALA A O 1
ATOM 2725 N N . VAL A 1 374 ? 14.120 13.329 -3.845 1.00 93.75 374 VAL A N 1
ATOM 2726 C CA . VAL A 1 374 ? 14.158 12.441 -5.011 1.00 93.75 374 VAL A CA 1
ATOM 2727 C C . VAL A 1 374 ? 14.865 13.180 -6.143 1.00 93.75 374 VAL A C 1
ATOM 2729 O O . VAL A 1 374 ? 14.547 14.345 -6.403 1.00 93.75 374 VAL A O 1
ATOM 2732 N N . SER A 1 375 ? 15.767 12.506 -6.850 1.00 92.62 375 SER A N 1
ATOM 2733 C CA . SER A 1 375 ? 16.523 13.080 -7.967 1.00 92.62 375 SER A CA 1
ATOM 2734 C C . SER A 1 375 ? 16.237 12.329 -9.263 1.00 92.62 375 SER A C 1
ATOM 2736 O O . SER A 1 375 ? 16.203 11.103 -9.285 1.00 92.62 375 SER A O 1
ATOM 2738 N N . LEU A 1 376 ? 16.041 13.067 -10.355 1.00 93.06 376 LEU A N 1
ATOM 2739 C CA . LEU A 1 376 ? 15.777 12.490 -11.671 1.00 93.06 376 LEU A CA 1
ATOM 2740 C C . LEU A 1 376 ? 17.072 12.454 -12.487 1.00 93.06 376 LEU A C 1
ATOM 2742 O O . LEU A 1 376 ? 17.659 13.507 -12.761 1.00 93.06 376 LEU A O 1
ATOM 2746 N N . VAL A 1 377 ? 17.513 11.257 -12.869 1.00 91.12 377 VAL A N 1
ATOM 2747 C CA . VAL A 1 377 ? 18.833 11.012 -13.474 1.00 91.12 377 VAL A CA 1
ATOM 2748 C C . VAL A 1 377 ? 18.691 10.155 -14.731 1.00 91.12 377 VAL A C 1
ATOM 2750 O O . VAL A 1 377 ? 17.931 9.186 -14.734 1.00 91.12 377 VAL A O 1
ATOM 2753 N N . LYS A 1 378 ? 19.424 10.500 -15.798 1.00 91.38 378 LYS A N 1
ATOM 2754 C CA . LYS A 1 378 ? 19.561 9.642 -16.986 1.00 91.38 378 LYS A CA 1
ATOM 2755 C C . LYS A 1 378 ? 20.674 8.615 -16.776 1.00 91.38 378 LYS A C 1
ATOM 2757 O O . LYS A 1 378 ? 21.744 8.951 -16.270 1.00 91.38 378 LYS A O 1
ATOM 2762 N N . LEU A 1 379 ? 20.425 7.372 -17.172 1.00 87.12 379 LEU A N 1
ATOM 2763 C CA . LEU A 1 379 ? 21.306 6.234 -16.925 1.00 87.12 379 LEU A CA 1
ATOM 2764 C C . LEU A 1 379 ? 22.452 6.163 -17.943 1.00 87.12 379 LEU A C 1
ATOM 2766 O O . LEU A 1 379 ? 22.274 5.687 -19.057 1.00 87.12 379 LEU A O 1
ATOM 2770 N N . LEU A 1 380 ? 23.646 6.595 -17.541 1.00 81.56 380 LEU A N 1
ATOM 2771 C CA . LEU A 1 380 ? 24.875 6.499 -18.335 1.00 81.56 380 LEU A CA 1
ATOM 2772 C C . LEU A 1 380 ? 25.935 5.745 -17.540 1.00 81.56 380 LEU A C 1
ATOM 2774 O O . LEU A 1 380 ? 26.414 6.251 -16.525 1.00 81.56 380 LEU A O 1
ATOM 2778 N N . HIS A 1 381 ? 26.314 4.557 -18.009 1.00 77.25 381 HIS A N 1
ATOM 2779 C CA . HIS A 1 381 ? 27.332 3.749 -17.343 1.00 77.25 381 HIS A CA 1
ATOM 2780 C C . HIS A 1 381 ? 28.699 4.457 -17.418 1.00 77.25 381 HIS A C 1
ATOM 2782 O O . HIS A 1 381 ? 29.154 4.839 -18.498 1.00 77.25 381 HIS A O 1
ATOM 2788 N N . GLY A 1 382 ? 29.322 4.693 -16.262 1.00 68.62 382 GLY A N 1
ATOM 2789 C CA . GLY A 1 382 ? 30.579 5.434 -16.099 1.00 68.62 382 GLY A CA 1
ATOM 2790 C C . GLY A 1 382 ? 30.504 6.943 -16.383 1.00 68.62 382 GLY A C 1
ATOM 2791 O O . GLY A 1 382 ? 31.528 7.627 -16.368 1.00 68.62 382 GLY A O 1
ATOM 2792 N N . GLY A 1 383 ? 29.310 7.488 -16.646 1.00 65.94 383 GLY A N 1
ATOM 2793 C CA . GLY A 1 383 ? 29.133 8.863 -17.113 1.00 65.94 383 GLY A CA 1
ATOM 2794 C C . GLY A 1 383 ? 29.357 9.924 -16.034 1.00 65.94 383 GLY A C 1
ATOM 2795 O O . GLY A 1 383 ? 28.515 10.120 -15.160 1.00 65.94 383 GLY A O 1
ATOM 2796 N N . VAL A 1 384 ? 30.448 10.686 -16.155 1.00 59.97 384 VAL A N 1
ATOM 2797 C CA . VAL A 1 384 ? 30.746 11.858 -15.311 1.00 59.97 384 VAL A CA 1
ATOM 2798 C C . VAL A 1 384 ? 30.978 13.096 -16.203 1.00 59.97 384 VAL A C 1
ATOM 2800 O O . VAL A 1 384 ? 31.746 12.990 -17.164 1.00 59.97 384 VAL A O 1
ATOM 2803 N N . PRO A 1 385 ? 30.326 14.253 -15.934 1.00 62.38 385 PRO A N 1
ATOM 2804 C CA . PRO A 1 385 ? 29.388 14.498 -14.836 1.00 62.38 385 PRO A CA 1
ATOM 2805 C C . PRO A 1 385 ? 28.060 13.752 -15.037 1.00 62.38 385 PRO A C 1
ATOM 2807 O O . PRO A 1 385 ? 27.620 13.544 -16.173 1.00 62.38 385 PRO A O 1
ATOM 2810 N N . LEU A 1 386 ? 27.406 13.408 -13.922 1.00 77.00 386 LEU A N 1
ATOM 2811 C CA . LEU A 1 386 ? 26.077 12.793 -13.917 1.00 77.00 386 LEU A CA 1
ATOM 2812 C C . LEU A 1 386 ? 25.088 13.636 -14.741 1.00 77.00 386 LEU A C 1
ATOM 2814 O O . LEU A 1 386 ? 25.012 14.858 -14.574 1.00 77.00 386 LEU A O 1
ATOM 2818 N N . ARG A 1 387 ? 24.292 12.996 -15.606 1.00 80.75 387 ARG A N 1
ATOM 2819 C CA . ARG A 1 387 ? 23.201 13.661 -16.340 1.00 80.75 387 ARG A CA 1
ATOM 2820 C C . ARG A 1 387 ? 21.961 13.758 -15.460 1.00 80.75 387 ARG A C 1
ATOM 2822 O O . ARG A 1 387 ? 21.036 12.951 -15.540 1.00 80.75 387 ARG A O 1
ATOM 2829 N N . VAL A 1 388 ? 21.967 14.762 -14.594 1.00 85.75 388 VAL A N 1
ATOM 2830 C CA . VAL A 1 388 ? 20.859 15.050 -13.683 1.00 85.75 388 VAL A CA 1
ATOM 2831 C C . VAL A 1 388 ? 19.864 15.972 -14.378 1.00 85.75 388 VAL A C 1
ATOM 2833 O O . VAL A 1 388 ? 20.208 17.082 -14.774 1.00 85.75 388 VAL A O 1
ATOM 2836 N N . LEU A 1 389 ? 18.619 15.520 -14.518 1.00 86.19 389 LEU A N 1
ATOM 2837 C CA . LEU A 1 389 ? 17.521 16.342 -15.029 1.00 86.19 389 LEU A CA 1
ATOM 2838 C C . LEU A 1 389 ? 16.987 17.293 -13.956 1.00 86.19 389 LEU A C 1
ATOM 2840 O O . LEU A 1 389 ? 16.631 18.430 -14.264 1.00 86.19 389 LEU A O 1
ATOM 2844 N N . ARG A 1 390 ? 16.905 16.804 -12.712 1.00 86.19 390 ARG A N 1
ATOM 2845 C CA . ARG A 1 390 ? 16.417 17.527 -11.530 1.00 86.19 390 ARG A CA 1
ATOM 2846 C C . ARG A 1 390 ? 17.097 16.980 -10.280 1.00 86.19 390 ARG A C 1
ATOM 2848 O O . ARG A 1 390 ? 17.002 15.779 -10.020 1.00 86.19 390 ARG A O 1
ATOM 2855 N N . LYS A 1 391 ? 17.710 17.849 -9.476 1.00 86.88 391 LYS A N 1
ATOM 2856 C CA . LYS A 1 391 ? 18.293 17.443 -8.181 1.00 86.88 391 LYS A CA 1
ATOM 2857 C C . LYS A 1 391 ? 17.221 17.229 -7.114 1.00 86.88 391 LYS A C 1
ATOM 2859 O O . LYS A 1 391 ? 17.209 16.191 -6.467 1.00 86.88 391 LYS A O 1
ATOM 2864 N N . ASP A 1 392 ? 16.287 18.170 -7.001 1.00 86.94 392 ASP A N 1
ATOM 2865 C CA . ASP A 1 392 ? 15.191 18.136 -6.028 1.00 86.94 392 ASP A CA 1
ATOM 2866 C C . ASP A 1 392 ? 13.844 17.975 -6.764 1.00 86.94 392 ASP A C 1
ATOM 2868 O O . ASP A 1 392 ? 13.027 18.894 -6.826 1.00 86.94 392 ASP A O 1
ATOM 2872 N N . ALA A 1 393 ? 13.634 16.817 -7.400 1.00 89.81 393 ALA A N 1
ATOM 2873 C CA . ALA A 1 393 ? 12.465 16.539 -8.241 1.00 89.81 393 ALA A CA 1
ATOM 2874 C C . ALA A 1 393 ? 11.178 16.322 -7.428 1.00 89.81 393 ALA A C 1
ATOM 2876 O O . ALA A 1 393 ? 10.090 16.680 -7.876 1.00 89.81 393 ALA A O 1
ATOM 2877 N N . ALA A 1 394 ? 11.303 15.725 -6.243 1.00 93.31 394 ALA A N 1
ATOM 2878 C CA . ALA A 1 394 ? 10.223 15.474 -5.294 1.00 93.31 394 ALA A CA 1
ATOM 2879 C C . ALA A 1 394 ? 10.795 15.279 -3.881 1.00 93.31 394 ALA A C 1
ATOM 2881 O O . ALA A 1 394 ? 12.010 15.221 -3.699 1.00 93.31 394 ALA A O 1
ATOM 2882 N N . VAL A 1 395 ? 9.927 15.152 -2.877 1.00 93.75 395 VAL A N 1
ATOM 2883 C CA . VAL A 1 395 ? 10.305 14.685 -1.533 1.00 93.75 395 VAL A CA 1
ATOM 2884 C C . VAL A 1 395 ? 9.680 13.320 -1.282 1.00 93.75 395 VAL A C 1
ATOM 2886 O O . VAL A 1 395 ? 8.475 13.143 -1.469 1.00 93.75 395 VAL A O 1
ATOM 2889 N N . LYS A 1 396 ? 10.488 12.357 -0.837 1.00 93.62 396 LYS A N 1
ATOM 2890 C CA . LYS A 1 396 ? 10.023 11.015 -0.492 1.00 93.62 396 LYS A CA 1
ATOM 2891 C C . LYS A 1 396 ? 9.477 10.970 0.930 1.00 93.62 396 LYS A C 1
ATOM 2893 O O . LYS A 1 396 ? 10.153 11.393 1.869 1.00 93.62 396 LYS A O 1
ATOM 2898 N N . THR A 1 397 ? 8.289 10.395 1.101 1.00 92.62 397 THR A N 1
ATOM 2899 C CA . THR A 1 397 ? 7.664 10.184 2.411 1.00 92.62 397 THR A CA 1
ATOM 2900 C C . THR A 1 397 ? 7.082 8.780 2.570 1.00 92.62 397 THR A C 1
ATOM 2902 O O . THR A 1 397 ? 6.837 8.059 1.594 1.00 92.62 397 THR A O 1
ATOM 2905 N N . SER A 1 398 ? 6.873 8.376 3.823 1.00 90.00 398 SER A N 1
ATOM 2906 C CA . SER A 1 398 ? 6.218 7.120 4.196 1.00 90.00 398 SER A CA 1
ATOM 2907 C C . SER A 1 398 ? 5.361 7.322 5.439 1.00 90.00 398 SER A C 1
ATOM 2909 O O . SER A 1 398 ? 5.859 7.709 6.493 1.00 90.00 398 SER A O 1
ATOM 2911 N N . LEU A 1 399 ? 4.065 7.032 5.347 1.00 84.50 399 LEU A N 1
ATOM 2912 C CA . LEU A 1 399 ? 3.178 7.022 6.518 1.00 84.50 399 LEU A CA 1
ATOM 2913 C C . LEU A 1 399 ? 3.097 5.631 7.170 1.00 84.50 399 LEU A C 1
ATOM 2915 O O . LEU A 1 399 ? 2.283 5.406 8.065 1.00 84.50 399 LEU A O 1
ATOM 2919 N N . ALA A 1 400 ? 3.971 4.715 6.752 1.00 79.62 400 ALA A N 1
ATOM 2920 C CA . ALA A 1 400 ? 4.126 3.377 7.301 1.00 79.62 400 ALA A CA 1
ATOM 2921 C C . ALA A 1 400 ? 5.347 3.332 8.244 1.00 79.62 400 ALA A C 1
ATOM 2923 O O . ALA A 1 400 ? 6.478 3.161 7.779 1.00 79.62 400 ALA A O 1
ATOM 2924 N N . PRO A 1 401 ? 5.169 3.504 9.566 1.00 69.69 401 PRO A N 1
ATOM 2925 C CA . PRO A 1 401 ? 6.268 3.499 10.520 1.00 69.69 401 PRO A CA 1
ATOM 2926 C C . PRO A 1 401 ? 6.914 2.111 10.589 1.00 69.69 401 PRO A C 1
ATOM 2928 O O . PRO A 1 401 ? 6.248 1.092 10.809 1.00 69.69 401 PRO A O 1
ATOM 2931 N N . ASN A 1 402 ? 8.239 2.064 10.446 1.00 72.06 402 ASN A N 1
ATOM 2932 C CA . ASN A 1 402 ? 8.988 0.828 10.617 1.00 72.06 402 ASN A CA 1
ATOM 2933 C C . ASN A 1 402 ? 9.177 0.521 12.113 1.00 72.06 402 ASN A C 1
ATOM 2935 O O . ASN A 1 402 ? 9.982 1.145 12.801 1.00 72.06 402 ASN A O 1
ATOM 2939 N N . LEU A 1 403 ? 8.460 -0.498 12.595 1.00 60.84 403 LEU A N 1
ATOM 2940 C CA . LEU A 1 403 ? 8.461 -0.938 13.996 1.00 60.84 403 LEU A CA 1
ATOM 2941 C C . LEU A 1 403 ? 9.807 -1.472 14.514 1.00 60.84 403 LEU A C 1
ATOM 2943 O O . LEU A 1 403 ? 9.965 -1.633 15.723 1.00 60.84 403 LEU A O 1
ATOM 2947 N N . ASN A 1 404 ? 10.762 -1.781 13.633 1.00 63.34 404 ASN A N 1
ATOM 2948 C CA . ASN A 1 404 ? 12.093 -2.223 14.051 1.00 63.34 404 ASN A CA 1
ATOM 2949 C C . ASN A 1 404 ? 12.999 -1.051 14.457 1.00 63.34 404 ASN A C 1
ATOM 2951 O O . ASN A 1 404 ? 14.057 -1.281 15.042 1.00 63.34 404 ASN A O 1
ATOM 2955 N N . LEU A 1 405 ? 12.600 0.191 14.170 1.00 65.81 405 LEU A N 1
ATOM 2956 C CA . LEU A 1 405 ? 13.377 1.374 14.514 1.00 65.81 405 LEU A CA 1
ATOM 2957 C C . LEU A 1 405 ? 13.052 1.831 15.938 1.00 65.81 405 LEU A C 1
ATOM 2959 O O . LEU A 1 405 ? 11.900 2.032 16.313 1.00 65.81 405 LEU A O 1
ATOM 2963 N N . ALA A 1 406 ? 14.093 2.027 16.741 1.00 70.44 406 ALA A N 1
ATOM 2964 C CA . ALA A 1 406 ? 14.002 2.577 18.088 1.00 70.44 406 ALA A CA 1
ATOM 2965 C C . ALA A 1 406 ? 13.923 4.119 18.055 1.00 70.44 406 ALA A C 1
ATOM 2967 O O . ALA A 1 406 ? 14.808 4.794 18.578 1.00 70.44 406 ALA A O 1
ATOM 2968 N N . ARG A 1 407 ? 12.904 4.675 17.384 1.00 76.44 407 ARG A N 1
ATOM 2969 C CA . ARG A 1 407 ? 12.620 6.120 17.351 1.00 76.44 407 ARG A CA 1
ATOM 2970 C C . ARG A 1 407 ? 11.152 6.414 17.028 1.00 76.44 407 ARG A C 1
ATOM 2972 O O . ARG A 1 407 ? 10.470 5.582 16.440 1.00 76.44 407 ARG A O 1
ATOM 2979 N N . TYR A 1 408 ? 10.693 7.621 17.362 1.00 78.00 408 TYR A N 1
ATOM 2980 C CA . TYR A 1 408 ? 9.414 8.155 16.876 1.00 78.00 408 TYR A CA 1
ATOM 2981 C C . TYR A 1 408 ? 9.416 8.252 15.334 1.00 78.00 408 TYR A C 1
ATOM 2983 O O . TYR A 1 408 ? 10.471 8.574 14.773 1.00 78.00 408 TYR A O 1
ATOM 2991 N N . PRO A 1 409 ? 8.281 8.032 14.639 1.00 84.12 409 PRO A N 1
ATOM 2992 C CA . PRO A 1 409 ? 7.022 7.472 15.135 1.00 84.12 409 PRO A CA 1
ATOM 2993 C C . PRO A 1 409 ? 6.971 5.944 15.040 1.00 84.12 409 PRO A C 1
ATOM 2995 O O . PRO A 1 409 ? 7.580 5.328 14.167 1.00 84.12 409 PRO A O 1
ATOM 2998 N N . THR A 1 410 ? 6.176 5.341 15.914 1.00 79.81 410 THR A N 1
ATOM 2999 C CA . THR A 1 410 ? 5.961 3.888 16.013 1.00 79.81 410 THR A CA 1
ATOM 3000 C C . THR A 1 410 ? 4.501 3.485 15.774 1.00 79.81 410 THR A C 1
ATOM 3002 O O . THR A 1 410 ? 4.208 2.299 15.611 1.00 79.81 410 THR A O 1
ATOM 3005 N N . ALA A 1 411 ? 3.588 4.458 15.686 1.00 80.00 411 ALA A N 1
ATOM 3006 C CA . ALA A 1 411 ? 2.197 4.259 15.291 1.00 80.00 411 ALA A CA 1
ATOM 3007 C C . ALA A 1 411 ? 1.844 5.007 14.006 1.00 80.00 411 ALA A C 1
ATOM 3009 O O . ALA A 1 411 ? 2.453 6.021 13.659 1.00 80.00 411 ALA A O 1
ATOM 3010 N N . HIS A 1 412 ? 0.816 4.522 13.303 1.00 82.62 412 HIS A N 1
ATOM 3011 C CA . HIS A 1 412 ? 0.315 5.178 12.089 1.00 82.62 412 HIS A CA 1
ATOM 3012 C C . HIS A 1 412 ? -0.119 6.621 12.364 1.00 82.62 412 HIS A C 1
ATOM 3014 O O . HIS A 1 412 ? 0.130 7.517 11.560 1.00 82.62 412 HIS A O 1
ATOM 3020 N N . SER A 1 413 ? -0.738 6.853 13.522 1.00 82.31 413 SER A N 1
ATOM 3021 C CA . SER A 1 413 ? -1.150 8.186 13.941 1.00 82.31 413 SER A CA 1
ATOM 3022 C C . SER A 1 413 ? 0.044 9.112 14.169 1.00 82.31 413 SER A C 1
ATOM 3024 O O . SER A 1 413 ? 0.001 10.257 13.726 1.00 82.31 413 SER A O 1
ATOM 3026 N N . GLY A 1 414 ? 1.126 8.613 14.777 1.00 85.38 414 GLY A N 1
ATOM 3027 C CA . GLY A 1 414 ? 2.378 9.357 14.942 1.00 85.38 414 GLY A CA 1
ATOM 3028 C C . GLY A 1 414 ? 3.042 9.689 13.603 1.00 85.38 414 GLY A C 1
ATOM 3029 O O . GLY A 1 414 ? 3.520 10.802 13.406 1.00 85.38 414 GLY A O 1
ATOM 3030 N N . ALA A 1 415 ? 3.013 8.767 12.635 1.00 87.69 415 ALA A N 1
ATOM 3031 C CA . ALA A 1 415 ? 3.511 9.031 11.284 1.00 87.69 415 ALA A CA 1
ATOM 3032 C C . ALA A 1 415 ? 2.724 10.148 10.583 1.00 87.69 415 ALA A C 1
ATOM 3034 O O . ALA A 1 415 ? 3.322 11.056 10.004 1.00 87.69 415 ALA A O 1
ATOM 3035 N N . GLY A 1 416 ? 1.392 10.128 10.688 1.00 86.25 416 GLY A N 1
ATOM 3036 C CA . GLY A 1 416 ? 0.548 11.194 10.150 1.00 86.25 416 GLY A CA 1
ATOM 3037 C C . GLY A 1 416 ? 0.742 12.543 10.855 1.00 86.25 416 GLY A C 1
ATOM 3038 O O . GLY A 1 416 ? 0.743 13.578 10.188 1.00 86.25 416 GLY A O 1
ATOM 3039 N N . ASP A 1 417 ? 0.954 12.548 12.175 1.00 85.44 417 ASP A N 1
ATOM 3040 C CA . ASP A 1 417 ? 1.278 13.762 12.937 1.00 85.44 417 ASP A CA 1
ATOM 3041 C C . ASP A 1 417 ? 2.638 14.349 12.525 1.00 85.44 417 ASP A C 1
ATOM 3043 O O . ASP A 1 417 ? 2.718 15.526 12.172 1.00 85.44 417 ASP A O 1
ATOM 3047 N N . ALA A 1 418 ? 3.683 13.519 12.455 1.00 89.00 418 ALA A N 1
ATOM 3048 C CA . ALA A 1 418 ? 5.013 13.923 11.999 1.00 89.00 418 ALA A CA 1
ATOM 3049 C C . ALA A 1 418 ? 4.982 14.514 10.579 1.00 89.00 418 ALA A C 1
ATOM 3051 O O . ALA A 1 418 ? 5.567 15.570 10.327 1.00 89.00 418 ALA A O 1
ATOM 3052 N N . PHE A 1 419 ? 4.250 13.874 9.661 1.00 91.62 419 PHE A N 1
ATOM 3053 C CA . PHE A 1 419 ? 4.073 14.359 8.293 1.00 91.62 419 PHE A CA 1
ATOM 3054 C C . PHE A 1 419 ? 3.337 15.709 8.245 1.00 91.62 419 PHE A C 1
ATOM 3056 O O . PHE A 1 419 ? 3.780 16.641 7.572 1.00 91.62 419 PHE A O 1
ATOM 3063 N N . GLY A 1 420 ? 2.239 15.850 8.996 1.00 89.44 420 GLY A N 1
ATOM 3064 C CA . GLY A 1 420 ? 1.489 17.104 9.084 1.00 89.44 420 GLY A CA 1
ATOM 3065 C C . GLY A 1 420 ? 2.295 18.241 9.722 1.00 89.44 420 GLY A C 1
ATOM 3066 O O . GLY A 1 420 ? 2.229 19.381 9.259 1.00 89.44 420 GLY A O 1
ATOM 3067 N N . GLY A 1 421 ? 3.082 17.941 10.758 1.00 88.94 421 GLY A N 1
ATOM 3068 C CA . GLY A 1 421 ? 4.008 18.884 11.385 1.00 88.94 421 GLY A CA 1
ATOM 3069 C C . GLY A 1 421 ? 5.084 19.366 10.412 1.00 88.94 421 GLY A C 1
ATOM 3070 O O . GLY A 1 421 ? 5.323 20.571 10.305 1.00 88.94 421 GLY A O 1
ATOM 3071 N N . TRP A 1 422 ? 5.663 18.447 9.636 1.00 91.88 422 TRP A N 1
ATOM 3072 C CA . TRP A 1 422 ? 6.623 18.776 8.586 1.00 91.88 422 TRP A CA 1
ATOM 3073 C C . TRP A 1 422 ? 6.019 19.678 7.501 1.00 91.88 422 TRP A C 1
ATOM 3075 O O . TRP A 1 422 ? 6.613 20.709 7.186 1.00 91.88 422 TRP A O 1
ATOM 3085 N N . LEU A 1 423 ? 4.823 19.369 6.981 1.00 91.00 423 LEU A N 1
ATOM 3086 C CA . LEU A 1 423 ? 4.148 20.213 5.981 1.00 91.00 423 LEU A CA 1
ATOM 3087 C C . LEU A 1 423 ? 3.925 21.641 6.494 1.00 91.00 423 LEU A C 1
ATOM 3089 O O . LEU A 1 423 ? 4.256 22.606 5.802 1.00 91.00 423 LEU A O 1
ATOM 3093 N N . LYS A 1 424 ? 3.419 21.778 7.727 1.00 88.56 424 LYS A N 1
ATOM 3094 C CA . LYS A 1 424 ? 3.189 23.082 8.367 1.00 88.56 424 LYS A CA 1
ATOM 3095 C C . LYS A 1 424 ? 4.479 23.878 8.537 1.00 88.56 424 LYS A C 1
ATOM 3097 O O . LYS A 1 424 ? 4.476 25.082 8.303 1.00 88.56 424 LYS A O 1
ATOM 3102 N N . SER A 1 425 ? 5.564 23.214 8.938 1.00 87.56 425 SER A N 1
ATOM 3103 C CA . SER A 1 425 ? 6.869 23.850 9.134 1.00 87.56 425 SER A CA 1
ATOM 3104 C C . SER A 1 425 ? 7.521 24.249 7.806 1.00 87.56 425 SER A C 1
ATOM 3106 O O . SER A 1 425 ? 7.966 25.384 7.650 1.00 87.56 425 SER A O 1
ATOM 3108 N N . ARG A 1 426 ? 7.540 23.346 6.818 1.00 87.38 426 ARG A N 1
ATOM 3109 C CA . ARG A 1 426 ? 8.210 23.557 5.527 1.00 87.38 426 ARG A CA 1
ATOM 3110 C C . ARG A 1 426 ? 7.467 24.538 4.619 1.00 87.38 426 ARG A C 1
ATOM 3112 O O . ARG A 1 426 ? 8.106 25.320 3.908 1.00 87.38 426 ARG A O 1
ATOM 3119 N N . TYR A 1 427 ? 6.136 24.495 4.634 1.00 86.19 427 TYR A N 1
ATOM 3120 C CA . TYR A 1 427 ? 5.253 25.269 3.756 1.00 86.19 427 TYR A CA 1
ATOM 3121 C C . TYR A 1 427 ? 4.334 26.208 4.548 1.00 86.19 427 TYR A C 1
ATOM 3123 O O . TYR A 1 427 ? 3.145 26.344 4.238 1.00 86.19 427 TYR A O 1
ATOM 3131 N N . ALA A 1 428 ? 4.889 26.867 5.569 1.00 81.69 428 ALA A N 1
ATOM 3132 C CA . ALA A 1 428 ? 4.258 28.016 6.212 1.00 81.69 428 ALA A CA 1
ATOM 3133 C C . ALA A 1 428 ? 3.875 29.091 5.170 1.00 81.69 428 ALA A C 1
ATOM 3135 O O . ALA A 1 428 ? 4.442 29.136 4.075 1.00 81.69 428 ALA A O 1
ATOM 3136 N N . LYS A 1 429 ? 2.894 29.950 5.486 1.00 74.44 429 LYS A N 1
ATOM 3137 C CA . LYS A 1 429 ? 2.302 30.913 4.528 1.00 74.44 429 LYS A CA 1
ATOM 3138 C C . LYS A 1 429 ? 3.330 31.840 3.858 1.00 74.44 429 LYS A C 1
ATOM 3140 O O . LYS A 1 429 ? 3.107 32.273 2.734 1.00 74.44 429 LYS A O 1
ATOM 3145 N N . ASP A 1 430 ? 4.431 32.126 4.536 1.00 77.44 430 ASP A N 1
ATOM 3146 C CA . ASP A 1 430 ? 5.548 32.980 4.128 1.00 77.44 430 ASP A CA 1
ATOM 3147 C C . ASP A 1 430 ? 6.728 32.211 3.496 1.00 77.44 430 ASP A C 1
ATOM 3149 O O . ASP A 1 430 ? 7.711 32.816 3.060 1.00 77.44 430 ASP A O 1
ATOM 3153 N N . SER A 1 431 ? 6.641 30.880 3.401 1.00 78.25 431 SER A N 1
ATOM 3154 C CA . SER A 1 431 ? 7.700 30.045 2.834 1.00 78.25 431 SER A CA 1
ATOM 3155 C C . SER A 1 431 ? 7.890 30.317 1.340 1.00 78.25 431 SER A C 1
ATOM 3157 O O . SER A 1 431 ? 6.977 30.158 0.529 1.00 78.25 431 SER A O 1
ATOM 3159 N N . LYS A 1 432 ? 9.126 30.668 0.965 1.00 79.69 432 LYS A N 1
ATOM 3160 C CA . LYS A 1 432 ? 9.566 30.814 -0.434 1.00 79.69 432 LYS A CA 1
ATOM 3161 C C . LYS A 1 432 ? 10.049 29.498 -1.055 1.00 79.69 432 LYS A C 1
ATOM 3163 O O . LYS A 1 432 ? 10.531 29.503 -2.185 1.00 79.69 432 LYS A O 1
ATOM 3168 N N . ARG A 1 433 ? 9.985 28.378 -0.322 1.00 78.75 433 ARG A N 1
ATOM 3169 C CA . ARG A 1 433 ? 10.463 27.083 -0.826 1.00 78.75 433 ARG A CA 1
ATOM 3170 C C . ARG A 1 433 ? 9.587 26.609 -1.996 1.00 78.75 433 ARG A C 1
ATOM 3172 O O . ARG A 1 433 ? 8.361 26.730 -1.919 1.00 78.75 433 ARG A O 1
ATOM 3179 N N . PRO A 1 434 ? 10.181 26.035 -3.057 1.00 76.31 434 PRO A N 1
ATOM 3180 C CA . PRO A 1 434 ? 9.413 25.488 -4.166 1.00 76.31 434 PRO A CA 1
ATOM 3181 C C . PRO A 1 434 ? 8.530 24.327 -3.690 1.00 76.31 434 PRO A C 1
ATOM 3183 O O . PRO A 1 434 ? 8.943 23.473 -2.897 1.00 76.31 434 PRO A O 1
ATOM 3186 N N . ARG A 1 435 ? 7.290 24.304 -4.183 1.00 84.06 435 ARG A N 1
ATOM 3187 C CA . ARG A 1 435 ? 6.333 23.220 -3.945 1.00 84.06 435 ARG A CA 1
ATOM 3188 C C . ARG A 1 435 ? 6.594 22.119 -4.966 1.00 84.06 435 ARG A C 1
ATOM 3190 O O . ARG A 1 435 ? 6.073 22.156 -6.075 1.00 84.06 435 ARG A O 1
ATOM 3197 N N . VAL A 1 436 ? 7.456 21.183 -4.591 1.00 85.75 436 VAL A N 1
ATOM 3198 C CA . VAL A 1 436 ? 7.719 19.962 -5.361 1.00 85.75 436 VAL A CA 1
ATOM 3199 C C . VAL A 1 436 ? 6.724 18.865 -4.967 1.00 85.75 436 VAL A C 1
ATOM 3201 O O . VAL A 1 436 ? 6.198 18.913 -3.850 1.00 85.75 436 VAL A O 1
ATOM 3204 N N . PRO A 1 437 ? 6.453 17.886 -5.846 1.00 90.00 437 PRO A N 1
ATOM 3205 C CA . PRO A 1 437 ? 5.631 16.734 -5.504 1.00 90.00 437 PRO A CA 1
ATOM 3206 C C . PRO A 1 437 ? 6.145 15.989 -4.265 1.00 90.00 437 PRO A C 1
ATOM 3208 O O . PRO A 1 437 ? 7.350 15.902 -4.024 1.00 90.00 437 PRO A O 1
ATOM 3211 N N . VAL A 1 438 ? 5.226 15.410 -3.499 1.00 91.69 438 VAL A N 1
ATOM 3212 C CA . VAL A 1 438 ? 5.522 14.488 -2.400 1.00 91.69 438 VAL A CA 1
ATOM 3213 C C . VAL A 1 438 ? 5.171 13.076 -2.846 1.00 91.69 438 VAL A C 1
ATOM 3215 O O . VAL A 1 438 ? 4.002 12.779 -3.078 1.00 91.69 438 VAL A O 1
ATOM 3218 N N . VAL A 1 439 ? 6.175 12.208 -2.963 1.00 92.44 439 VAL A N 1
ATOM 3219 C CA . VAL A 1 439 ? 5.989 10.790 -3.299 1.00 92.44 439 VAL A CA 1
ATOM 3220 C C . VAL A 1 439 ? 5.807 10.020 -2.000 1.00 92.44 439 VAL A C 1
ATOM 3222 O O . VAL A 1 439 ? 6.769 9.790 -1.270 1.00 92.44 439 VAL A O 1
ATOM 3225 N N . ALA A 1 440 ? 4.576 9.631 -1.692 1.00 89.31 440 ALA A N 1
ATOM 3226 C CA . ALA A 1 440 ? 4.207 9.117 -0.382 1.00 89.31 440 ALA A CA 1
ATOM 3227 C C . ALA A 1 440 ? 3.838 7.633 -0.434 1.00 89.31 440 ALA A C 1
ATOM 3229 O O . ALA A 1 440 ? 2.972 7.229 -1.202 1.00 89.31 440 ALA A O 1
ATOM 3230 N N . TYR A 1 441 ? 4.501 6.828 0.396 1.00 88.06 441 TYR A N 1
ATOM 3231 C CA . TYR A 1 441 ? 4.158 5.423 0.617 1.00 88.06 441 TYR A CA 1
ATOM 3232 C C . TYR A 1 441 ? 3.078 5.293 1.698 1.00 88.06 441 TYR A C 1
ATOM 3234 O O . TYR A 1 441 ? 3.184 5.917 2.761 1.00 88.06 441 TYR A O 1
ATOM 3242 N N . PHE A 1 442 ? 2.088 4.432 1.455 1.00 80.00 442 PHE A N 1
ATOM 3243 C CA . PHE A 1 442 ? 0.966 4.177 2.362 1.00 80.00 442 PHE A CA 1
ATOM 3244 C C . PHE A 1 442 ? 0.696 2.679 2.520 1.00 80.00 442 PHE A C 1
ATOM 3246 O O . PHE A 1 442 ? 0.953 1.893 1.611 1.00 80.00 442 PHE A O 1
ATOM 3253 N N . GLU A 1 443 ? 0.132 2.284 3.660 1.00 75.00 443 GLU A N 1
ATOM 3254 C CA . GLU A 1 443 ? -0.339 0.910 3.893 1.00 75.00 443 GLU A CA 1
ATOM 3255 C C . GLU A 1 443 ? -1.861 0.776 3.800 1.00 75.00 443 GLU A C 1
ATOM 3257 O O . GLU A 1 443 ? -2.358 -0.328 3.602 1.00 75.00 443 GLU A O 1
ATOM 3262 N N . ASN A 1 444 ? -2.611 1.873 3.947 1.00 73.00 444 ASN A N 1
ATOM 3263 C CA . ASN A 1 444 ? -4.072 1.862 3.875 1.00 73.00 444 ASN A CA 1
ATOM 3264 C C . ASN A 1 444 ? -4.650 3.163 3.296 1.00 73.00 444 ASN A C 1
ATOM 3266 O O . ASN A 1 444 ? -3.979 4.198 3.242 1.00 73.00 444 ASN A O 1
ATOM 3270 N N . ILE A 1 445 ? -5.924 3.103 2.891 1.00 71.88 445 ILE A N 1
ATOM 3271 C CA . ILE A 1 445 ? -6.646 4.220 2.261 1.00 71.88 445 ILE A CA 1
ATOM 3272 C C . ILE A 1 445 ? -6.748 5.447 3.167 1.00 71.88 445 ILE A C 1
ATOM 3274 O O . ILE A 1 445 ? -6.597 6.570 2.699 1.00 71.88 445 ILE A O 1
ATOM 3278 N N . THR A 1 446 ? -6.924 5.262 4.474 1.00 74.06 446 THR A N 1
ATOM 3279 C CA . THR A 1 446 ? -7.076 6.384 5.406 1.00 74.06 446 THR A CA 1
ATOM 3280 C C . THR A 1 446 ? -5.815 7.244 5.469 1.00 74.06 446 THR A C 1
ATOM 3282 O O . THR A 1 446 ? -5.903 8.473 5.494 1.00 74.06 446 THR A O 1
ATOM 3285 N N . GLN A 1 447 ? -4.632 6.619 5.474 1.00 79.25 447 GLN A N 1
ATOM 3286 C CA . GLN A 1 447 ? -3.359 7.342 5.415 1.00 79.25 447 GLN A CA 1
ATOM 3287 C C . GLN A 1 447 ? -3.232 8.127 4.106 1.00 79.25 447 GLN A C 1
ATOM 3289 O O . GLN A 1 447 ? -2.851 9.298 4.129 1.00 79.25 447 GLN A O 1
ATOM 3294 N N . ALA A 1 448 ? -3.585 7.488 2.988 1.00 78.31 448 ALA A N 1
ATOM 3295 C CA . ALA A 1 448 ? -3.542 8.073 1.655 1.00 78.31 448 ALA A CA 1
ATOM 3296 C C . ALA A 1 448 ? -4.460 9.307 1.547 1.00 78.31 448 ALA A C 1
ATOM 3298 O O . ALA A 1 448 ? -3.993 10.402 1.225 1.00 78.31 448 ALA A O 1
ATOM 3299 N N . GLU A 1 449 ? -5.742 9.173 1.897 1.00 75.19 449 GLU A N 1
ATOM 3300 C CA . GLU A 1 449 ? -6.714 10.274 1.879 1.00 75.19 449 GLU A CA 1
ATOM 3301 C C . GLU A 1 449 ? -6.285 11.442 2.764 1.00 75.19 449 GLU A C 1
ATOM 3303 O O . GLU A 1 449 ? -6.374 12.608 2.375 1.00 75.19 449 GLU A O 1
ATOM 3308 N N . ARG A 1 450 ? -5.798 11.149 3.971 1.00 76.56 450 ARG A N 1
ATOM 3309 C CA . ARG A 1 450 ? -5.417 12.204 4.906 1.00 76.56 450 ARG A CA 1
ATOM 3310 C C . ARG A 1 450 ? -4.165 12.937 4.452 1.00 76.56 450 ARG A C 1
ATOM 3312 O O . ARG A 1 450 ? -4.111 14.160 4.566 1.00 76.56 450 ARG A O 1
ATOM 3319 N N . ALA A 1 451 ? -3.176 12.217 3.934 1.00 80.88 451 ALA A N 1
ATOM 3320 C CA . ALA A 1 451 ? -1.990 12.842 3.375 1.00 80.88 451 ALA A CA 1
ATOM 3321 C C . ALA A 1 451 ? -2.341 13.727 2.175 1.00 80.88 451 ALA A C 1
ATOM 3323 O O . ALA A 1 451 ? -1.802 14.826 2.075 1.00 80.88 451 ALA A O 1
ATOM 3324 N N . PHE A 1 452 ? -3.294 13.304 1.337 1.00 80.44 452 PHE A N 1
ATOM 3325 C CA . PHE A 1 452 ? -3.839 14.132 0.264 1.00 80.44 452 PHE A CA 1
ATOM 3326 C C . PHE A 1 452 ? -4.466 15.417 0.799 1.00 80.44 452 PHE A C 1
ATOM 3328 O O . PHE A 1 452 ? -4.027 16.496 0.422 1.00 80.44 452 PHE A O 1
ATOM 3335 N N . VAL A 1 453 ? -5.411 15.326 1.741 1.00 78.25 453 VAL A N 1
ATOM 3336 C CA . VAL A 1 453 ? -6.062 16.511 2.331 1.00 78.25 453 VAL A CA 1
ATOM 3337 C C . VAL A 1 453 ? -5.038 17.468 2.951 1.00 78.25 453 VAL A C 1
ATOM 3339 O O . VAL A 1 453 ? -5.105 18.677 2.726 1.00 78.25 453 VAL A O 1
ATOM 3342 N N . LEU A 1 454 ? -4.066 16.941 3.703 1.00 80.94 454 LEU A N 1
ATOM 3343 C CA . LEU A 1 454 ? -3.010 17.746 4.318 1.00 80.94 454 LEU A CA 1
ATOM 3344 C C . LEU A 1 454 ? -2.126 18.426 3.265 1.00 80.94 454 LEU A C 1
ATOM 3346 O O . LEU A 1 454 ? -1.897 19.628 3.354 1.00 80.94 454 LEU A O 1
ATOM 3350 N N . ALA A 1 455 ? -1.646 17.688 2.263 1.00 83.81 455 ALA A N 1
ATOM 3351 C CA . ALA A 1 455 ? -0.777 18.229 1.221 1.00 83.81 455 ALA A CA 1
ATOM 3352 C C . ALA A 1 455 ? -1.508 19.268 0.352 1.00 83.81 455 ALA A C 1
ATOM 3354 O O . ALA A 1 455 ? -0.988 20.368 0.138 1.00 83.81 455 ALA A O 1
ATOM 3355 N N . SER A 1 456 ? -2.746 18.976 -0.061 1.00 80.81 456 SER A N 1
ATOM 3356 C CA . SER A 1 456 ? -3.607 19.893 -0.814 1.00 80.81 456 SER A CA 1
ATOM 3357 C C . SER A 1 456 ? -3.865 21.193 -0.054 1.00 80.81 456 SER A C 1
ATOM 3359 O O . SER A 1 456 ? -3.785 22.262 -0.654 1.00 80.81 456 SER A O 1
ATOM 3361 N N . GLY A 1 457 ? -4.062 21.135 1.270 1.00 80.81 457 GLY A N 1
ATOM 3362 C CA . GLY A 1 457 ? -4.202 22.327 2.119 1.00 80.81 457 GLY A CA 1
ATOM 3363 C C . GLY A 1 457 ? -2.981 23.262 2.112 1.00 80.81 457 GLY A C 1
ATOM 3364 O O . GLY A 1 457 ? -3.108 24.441 2.437 1.00 80.81 457 GLY A O 1
ATOM 3365 N N . HIS A 1 458 ? -1.810 22.766 1.699 1.00 84.19 458 HIS A N 1
ATOM 3366 C CA . HIS A 1 458 ? -0.578 23.545 1.523 1.00 84.19 458 HIS A CA 1
ATOM 3367 C C . HIS A 1 458 ? -0.214 23.797 0.042 1.00 84.19 458 HIS A C 1
ATOM 3369 O O . HIS A 1 458 ? 0.840 24.378 -0.250 1.00 84.19 458 HIS A O 1
ATOM 3375 N N . GLY A 1 459 ? -1.076 23.390 -0.900 1.00 82.31 459 GLY A N 1
ATOM 3376 C CA . GLY A 1 459 ? -0.834 23.470 -2.344 1.00 82.31 459 GLY A CA 1
ATOM 3377 C C . GLY A 1 459 ? 0.275 22.533 -2.834 1.00 82.31 459 GLY A C 1
ATOM 3378 O O . GLY A 1 459 ? 0.908 22.811 -3.850 1.00 82.31 459 GLY A O 1
ATOM 3379 N N . VAL A 1 460 ? 0.568 21.465 -2.088 1.00 86.25 460 VAL A N 1
ATOM 3380 C CA . VAL A 1 460 ? 1.631 20.506 -2.401 1.00 86.25 460 VAL A CA 1
ATOM 3381 C C . VAL A 1 460 ? 1.029 19.322 -3.167 1.00 86.25 460 VAL A C 1
ATOM 3383 O O . VAL A 1 460 ? 0.129 18.666 -2.640 1.00 86.25 460 VAL A O 1
ATOM 3386 N N . PRO A 1 461 ? 1.499 19.016 -4.390 1.00 84.69 461 PRO A N 1
ATOM 3387 C CA . PRO A 1 461 ? 1.043 17.841 -5.125 1.00 84.69 461 PRO A CA 1
ATOM 3388 C C . PRO A 1 461 ? 1.480 16.567 -4.405 1.00 84.69 461 PRO A C 1
ATOM 3390 O O . PRO A 1 461 ? 2.648 16.439 -4.041 1.00 84.69 461 PRO A O 1
ATOM 3393 N N . ILE A 1 462 ? 0.573 15.607 -4.240 1.00 85.81 462 ILE A N 1
ATOM 3394 C CA . ILE A 1 462 ? 0.907 14.292 -3.692 1.00 85.81 462 ILE A CA 1
ATOM 3395 C C . ILE A 1 462 ? 0.840 13.225 -4.783 1.00 85.81 462 ILE A C 1
ATOM 3397 O O . ILE A 1 462 ? -0.046 13.241 -5.641 1.00 85.81 462 ILE A O 1
ATOM 3401 N N . VAL A 1 463 ? 1.800 12.309 -4.745 1.00 89.62 463 VAL A N 1
ATOM 3402 C CA . VAL A 1 463 ? 1.903 11.148 -5.624 1.00 89.62 463 VAL A CA 1
ATOM 3403 C C . VAL A 1 463 ? 1.843 9.912 -4.738 1.00 89.62 463 VAL A C 1
ATOM 3405 O O . VAL A 1 463 ? 2.666 9.745 -3.837 1.00 89.62 463 VAL A O 1
ATOM 3408 N N . PHE A 1 464 ? 0.847 9.066 -4.967 1.00 87.56 464 PHE A N 1
ATOM 3409 C CA . PHE A 1 464 ? 0.608 7.860 -4.187 1.00 87.56 464 PHE A CA 1
ATOM 3410 C C . PHE A 1 464 ? 1.539 6.755 -4.669 1.00 87.56 464 PHE A C 1
ATOM 3412 O O . PHE A 1 464 ? 1.378 6.268 -5.782 1.00 87.56 464 PHE A O 1
ATOM 3419 N N . LEU A 1 465 ? 2.506 6.358 -3.847 1.00 85.88 465 LEU A N 1
ATOM 3420 C CA . LEU A 1 465 ? 3.327 5.183 -4.112 1.00 85.88 465 LEU A CA 1
ATOM 3421 C C . LEU A 1 465 ? 2.658 3.953 -3.500 1.00 85.88 465 LEU A C 1
ATOM 3423 O O . LEU A 1 465 ? 2.400 3.913 -2.293 1.00 85.88 465 LEU A O 1
ATOM 3427 N N . GLU A 1 466 ? 2.410 2.953 -4.338 1.00 73.50 466 GLU A N 1
ATOM 3428 C CA . GLU A 1 466 ? 1.854 1.671 -3.930 1.00 73.50 466 GLU A CA 1
ATOM 3429 C C . GLU A 1 466 ? 2.754 0.960 -2.915 1.00 73.50 466 GLU A C 1
ATOM 3431 O O . GLU A 1 466 ? 3.977 0.890 -3.058 1.00 73.50 466 GLU A O 1
ATOM 3436 N N . GLY A 1 467 ? 2.128 0.424 -1.867 1.00 59.06 467 GLY A N 1
ATOM 3437 C CA . GLY A 1 467 ? 2.790 -0.435 -0.901 1.00 59.06 467 GLY A CA 1
ATOM 3438 C C . GLY A 1 467 ? 2.623 -1.913 -1.217 1.00 59.06 467 GLY A C 1
ATOM 3439 O O . GLY A 1 467 ? 1.545 -2.354 -1.615 1.00 59.06 467 GLY A O 1
ATOM 3440 N N . VAL A 1 468 ? 3.676 -2.699 -0.970 1.00 43.06 468 VAL A N 1
ATOM 3441 C CA . VAL A 1 468 ? 3.610 -4.167 -1.008 1.00 43.06 468 VAL A CA 1
ATOM 3442 C C . VAL A 1 468 ? 2.512 -4.622 -0.038 1.00 43.06 468 VAL A C 1
ATOM 3444 O O . VAL A 1 468 ? 2.634 -4.410 1.170 1.00 43.06 468 VAL A O 1
ATOM 3447 N N . GLY A 1 469 ? 1.440 -5.225 -0.562 1.00 44.00 469 GLY A N 1
ATOM 3448 C CA . GLY A 1 469 ? 0.310 -5.729 0.226 1.00 44.00 469 GLY A CA 1
ATOM 3449 C C . GLY A 1 469 ? -0.941 -4.845 0.266 1.00 44.00 469 GLY A C 1
ATOM 3450 O O . GLY A 1 469 ? -1.888 -5.209 0.967 1.00 44.00 469 GLY A O 1
ATOM 3451 N N . THR A 1 470 ? -0.999 -3.731 -0.478 1.00 54.12 470 THR A N 1
ATOM 3452 C CA . THR A 1 470 ? -2.285 -3.042 -0.684 1.00 54.12 470 THR A CA 1
ATOM 3453 C C . THR A 1 470 ? -3.249 -3.980 -1.417 1.00 54.12 470 THR A C 1
ATOM 3455 O O . THR A 1 470 ? -2.872 -4.706 -2.333 1.00 54.12 470 THR A O 1
ATOM 3458 N N . ASP A 1 471 ? -4.512 -4.048 -0.999 1.00 52.03 471 ASP A N 1
ATOM 3459 C CA . ASP A 1 471 ? -5.474 -4.997 -1.568 1.00 52.03 471 ASP A CA 1
ATOM 3460 C C . ASP A 1 471 ? -6.005 -4.578 -2.956 1.00 52.03 471 ASP A C 1
ATOM 3462 O O . ASP A 1 471 ? -7.021 -5.107 -3.404 1.00 52.03 471 ASP A O 1
ATOM 3466 N N . GLY A 1 472 ? -5.353 -3.626 -3.633 1.00 56.06 472 GLY A N 1
ATOM 3467 C CA . GLY A 1 472 ? -5.822 -2.986 -4.867 1.00 56.06 472 GLY A CA 1
ATOM 3468 C C . GLY A 1 472 ? -7.071 -2.105 -4.688 1.00 56.06 472 GLY A C 1
ATOM 3469 O O . GLY A 1 472 ? -7.322 -1.223 -5.506 1.00 56.06 472 GLY A O 1
ATOM 3470 N N . GLY A 1 473 ? -7.835 -2.277 -3.601 1.00 59.75 473 GLY A N 1
ATOM 3471 C CA . GLY A 1 473 ? -9.074 -1.553 -3.315 1.00 59.75 473 GLY A CA 1
ATOM 3472 C C . GLY A 1 473 ? -8.861 -0.073 -3.001 1.00 59.75 473 GLY A C 1
ATOM 3473 O O . GLY A 1 473 ? -9.764 0.730 -3.231 1.00 59.75 473 GLY A O 1
ATOM 3474 N N . ILE A 1 474 ? -7.655 0.293 -2.557 1.00 66.06 474 ILE A N 1
ATOM 3475 C CA . ILE A 1 474 ? -7.242 1.682 -2.323 1.00 66.06 474 ILE A CA 1
ATOM 3476 C C . ILE A 1 474 ? -7.312 2.533 -3.602 1.00 66.06 474 ILE A C 1
ATOM 3478 O O . ILE A 1 474 ? -7.714 3.693 -3.550 1.00 66.06 474 ILE A O 1
ATOM 3482 N N . PHE A 1 475 ? -6.978 1.956 -4.761 1.00 68.44 475 PHE A N 1
ATOM 3483 C CA . PHE A 1 475 ? -6.852 2.702 -6.016 1.00 68.44 475 PHE A CA 1
ATOM 3484 C C . PHE A 1 475 ? -8.197 3.101 -6.608 1.00 68.44 475 PHE A C 1
ATOM 3486 O O . PHE A 1 475 ? -8.311 4.180 -7.174 1.00 68.44 475 PHE A O 1
ATOM 3493 N N . GLY A 1 476 ? -9.239 2.299 -6.374 1.00 63.62 476 GLY A N 1
ATOM 3494 C CA . GLY A 1 476 ? -10.604 2.651 -6.761 1.00 63.62 476 GLY A CA 1
ATOM 3495 C C . GLY A 1 476 ? -11.212 3.802 -5.954 1.00 63.62 476 GLY A C 1
ATOM 3496 O O . GLY A 1 476 ? -12.314 4.239 -6.276 1.00 63.62 476 GLY A O 1
ATOM 3497 N N . GLN A 1 477 ? -10.532 4.280 -4.911 1.00 66.12 477 GLN A N 1
ATOM 3498 C CA . GLN A 1 477 ? -11.024 5.310 -3.993 1.00 66.12 477 GLN A CA 1
ATOM 3499 C C . GLN A 1 477 ? -10.121 6.548 -3.971 1.00 66.12 477 GLN A C 1
ATOM 3501 O O . GLN A 1 477 ? -10.333 7.448 -3.159 1.00 66.12 477 GLN A O 1
ATOM 3506 N N . LEU A 1 478 ? -9.112 6.617 -4.849 1.00 71.69 478 LEU A N 1
ATOM 3507 C CA . LEU A 1 478 ? -8.242 7.783 -4.898 1.00 71.69 478 LEU A CA 1
ATOM 3508 C C . LEU A 1 478 ? -9.026 9.034 -5.333 1.00 71.69 478 LEU A C 1
ATOM 3510 O O . LEU A 1 478 ? -9.873 8.973 -6.228 1.00 71.69 478 LEU A O 1
ATOM 3514 N N . PRO A 1 479 ? -8.748 10.195 -4.717 1.00 67.38 479 PRO A N 1
ATOM 3515 C CA . PRO A 1 479 ? -9.416 11.437 -5.076 1.00 67.38 479 PRO A CA 1
ATOM 3516 C C . PRO A 1 479 ? -9.052 11.867 -6.504 1.00 67.38 479 PRO A C 1
ATOM 3518 O O . PRO A 1 479 ? -7.936 11.642 -6.977 1.00 67.38 479 PRO A O 1
ATOM 3521 N N . ARG A 1 480 ? -9.975 12.550 -7.196 1.00 67.38 480 ARG A N 1
ATOM 3522 C CA . ARG A 1 480 ? -9.692 13.127 -8.523 1.00 67.38 480 ARG A CA 1
ATOM 3523 C C . ARG A 1 480 ? -8.490 14.077 -8.452 1.00 67.38 480 ARG A C 1
ATOM 3525 O O . ARG A 1 480 ? -8.359 14.860 -7.515 1.00 67.38 480 ARG A O 1
ATOM 3532 N N . GLY A 1 481 ? -7.620 14.005 -9.459 1.00 68.88 481 GLY A N 1
ATOM 3533 C CA . GLY A 1 481 ? -6.372 14.776 -9.514 1.00 68.88 481 GLY A CA 1
ATOM 3534 C C . GLY A 1 481 ? -5.195 14.153 -8.748 1.00 68.88 481 GLY A C 1
ATOM 3535 O O . GLY A 1 481 ? -4.085 14.690 -8.796 1.00 68.88 481 GLY A O 1
ATOM 3536 N N . ALA A 1 482 ? -5.406 13.008 -8.090 1.00 76.31 482 ALA A N 1
ATOM 3537 C CA . ALA A 1 482 ? -4.328 12.138 -7.639 1.00 76.31 482 ALA A CA 1
ATOM 3538 C C . ALA A 1 482 ? -3.422 11.704 -8.805 1.00 76.31 482 ALA A C 1
ATOM 3540 O O . ALA A 1 482 ? -3.821 11.704 -9.969 1.00 76.31 482 ALA A O 1
ATOM 3541 N N . ARG A 1 483 ? -2.192 11.308 -8.477 1.00 86.81 483 ARG A N 1
ATOM 3542 C CA . ARG A 1 483 ? -1.288 10.574 -9.373 1.00 86.81 483 ARG A CA 1
ATOM 3543 C C . ARG A 1 483 ? -0.732 9.383 -8.618 1.00 86.81 483 ARG A C 1
ATOM 3545 O O . ARG A 1 483 ? -0.456 9.526 -7.429 1.00 86.81 483 ARG A O 1
ATOM 3552 N N . ALA A 1 484 ? -0.538 8.252 -9.279 1.00 89.19 484 ALA A N 1
ATOM 3553 C CA . ALA A 1 484 ? -0.030 7.049 -8.627 1.00 89.19 484 ALA A CA 1
ATOM 3554 C C . ALA A 1 484 ? 1.291 6.561 -9.236 1.00 89.19 484 ALA A C 1
ATOM 3556 O O . ALA A 1 484 ? 1.578 6.783 -10.409 1.00 89.19 484 ALA A O 1
ATOM 3557 N N . ILE A 1 485 ? 2.094 5.880 -8.430 1.00 90.56 485 ILE A N 1
ATOM 3558 C CA . ILE A 1 485 ? 3.225 5.067 -8.862 1.00 90.56 485 ILE A CA 1
ATOM 3559 C C . ILE A 1 485 ? 2.962 3.657 -8.329 1.00 90.56 485 ILE A C 1
ATOM 3561 O O . ILE A 1 485 ? 2.798 3.479 -7.122 1.00 90.56 485 ILE A O 1
ATOM 3565 N N . LEU A 1 486 ? 2.882 2.683 -9.229 1.00 88.00 486 LEU A N 1
ATOM 3566 C CA . LEU A 1 486 ? 2.489 1.302 -8.957 1.00 88.00 486 LEU A CA 1
ATOM 3567 C C . LEU A 1 486 ? 3.682 0.349 -9.014 1.00 88.00 486 LEU A C 1
ATOM 3569 O O . LEU A 1 486 ? 4.688 0.628 -9.670 1.00 88.00 486 LEU A O 1
ATOM 3573 N N . GLY A 1 487 ? 3.520 -0.822 -8.403 1.00 76.81 487 GLY A N 1
ATOM 3574 C CA . GLY A 1 487 ? 4.453 -1.935 -8.556 1.00 76.81 487 GLY A CA 1
ATOM 3575 C C . GLY A 1 487 ? 5.802 -1.801 -7.822 1.00 76.81 487 GLY A C 1
ATOM 3576 O O . GLY A 1 487 ? 5.934 -0.995 -6.896 1.00 76.81 487 GLY A O 1
ATOM 3577 N N . PRO A 1 488 ? 6.800 -2.631 -8.191 1.00 79.12 488 PRO A N 1
ATOM 3578 C CA . PRO A 1 488 ? 6.773 -3.572 -9.318 1.00 79.12 488 PRO A CA 1
ATOM 3579 C C . PRO A 1 488 ? 5.753 -4.697 -9.109 1.00 79.12 488 PRO A C 1
ATOM 3581 O O . PRO A 1 488 ? 5.616 -5.211 -8.001 1.00 79.12 488 PRO A O 1
ATOM 3584 N N . TYR A 1 489 ? 5.042 -5.097 -10.168 1.00 79.81 489 TYR A N 1
ATOM 3585 C CA . TYR A 1 489 ? 4.141 -6.248 -10.097 1.00 79.81 489 TYR A CA 1
ATOM 3586 C C . TYR A 1 489 ? 4.876 -7.536 -10.407 1.00 79.81 489 TYR A C 1
ATOM 3588 O O . TYR A 1 489 ? 5.622 -7.649 -11.380 1.00 79.81 489 TYR A O 1
ATOM 3596 N N . SER A 1 490 ? 4.611 -8.532 -9.571 1.00 73.06 490 SER A N 1
ATOM 3597 C CA . SER A 1 490 ? 5.029 -9.898 -9.807 1.00 73.06 490 SER A CA 1
ATOM 3598 C C . SER A 1 490 ? 3.863 -10.742 -10.317 1.00 73.06 490 SER A C 1
ATOM 3600 O O . SER A 1 490 ? 2.681 -10.414 -10.216 1.00 73.06 490 SER A O 1
ATOM 3602 N N . ILE A 1 491 ? 4.221 -11.899 -10.845 1.00 68.88 491 ILE A N 1
ATOM 3603 C CA . ILE A 1 491 ? 3.297 -12.968 -11.206 1.00 68.88 491 ILE A CA 1
ATOM 3604 C C . ILE A 1 491 ? 2.512 -13.530 -10.001 1.00 68.88 491 ILE A C 1
ATOM 3606 O O . ILE A 1 491 ? 1.487 -14.181 -10.173 1.00 68.88 491 ILE A O 1
ATOM 3610 N N . GLU A 1 492 ? 2.965 -13.287 -8.774 1.00 70.44 492 GLU A N 1
ATOM 3611 C CA . GLU A 1 492 ? 2.308 -13.780 -7.560 1.00 70.44 492 GLU A CA 1
ATOM 3612 C C . GLU A 1 492 ? 1.217 -12.823 -7.057 1.00 70.44 492 GLU A C 1
ATOM 3614 O O . GLU A 1 492 ? 0.465 -13.171 -6.144 1.00 70.44 492 GLU A O 1
ATOM 3619 N N . GLU A 1 493 ? 1.076 -11.647 -7.682 1.00 75.50 493 GLU A N 1
ATOM 3620 C CA . GLU A 1 493 ? 0.104 -10.651 -7.251 1.00 75.50 493 GLU A CA 1
ATOM 3621 C C . GLU A 1 493 ? -1.349 -11.156 -7.374 1.00 75.50 493 GLU A C 1
ATOM 3623 O O . GLU A 1 493 ? -1.737 -11.789 -8.372 1.00 75.50 493 GLU A O 1
ATOM 3628 N N . PRO A 1 494 ? -2.206 -10.856 -6.380 1.00 74.44 494 PRO A N 1
ATOM 3629 C CA . PRO A 1 494 ? -3.636 -11.116 -6.470 1.00 74.44 494 PRO A CA 1
ATOM 3630 C C . PRO A 1 494 ? -4.274 -10.399 -7.670 1.00 74.44 494 PRO A C 1
ATOM 3632 O O . PRO A 1 494 ? -3.962 -9.246 -7.952 1.00 74.44 494 PRO A O 1
ATOM 3635 N N . GLU A 1 495 ? -5.269 -11.021 -8.313 1.00 76.81 495 GLU A N 1
ATOM 3636 C CA . GLU A 1 495 ? -5.991 -10.440 -9.466 1.00 76.81 495 GLU A CA 1
ATOM 3637 C C . GLU A 1 495 ? -6.513 -9.014 -9.210 1.00 76.81 495 GLU A C 1
ATOM 3639 O O . GLU A 1 495 ? -6.457 -8.162 -10.091 1.00 76.81 495 GLU A O 1
ATOM 3644 N N . ARG A 1 496 ? -6.975 -8.728 -7.987 1.00 74.31 496 ARG A N 1
ATOM 3645 C CA . ARG A 1 496 ? -7.437 -7.387 -7.589 1.00 74.31 496 ARG A CA 1
ATOM 3646 C C . ARG A 1 496 ? -6.348 -6.306 -7.675 1.00 74.31 496 ARG A C 1
ATOM 3648 O O . ARG A 1 496 ? -6.678 -5.171 -7.987 1.00 74.31 496 ARG A O 1
ATOM 3655 N N . VAL A 1 497 ? -5.085 -6.659 -7.417 1.00 79.38 497 VAL A N 1
ATOM 3656 C CA . VAL A 1 497 ? -3.927 -5.755 -7.525 1.00 79.38 497 VAL A CA 1
ATOM 3657 C C . VAL A 1 497 ? -3.600 -5.543 -8.997 1.00 79.38 497 VAL A C 1
ATOM 3659 O O . VAL A 1 497 ? -3.527 -4.413 -9.462 1.00 79.38 497 VAL A O 1
ATOM 3662 N N . LEU A 1 498 ? -3.553 -6.627 -9.775 1.00 82.62 498 LEU A N 1
ATOM 3663 C CA . LEU A 1 498 ? -3.282 -6.565 -11.215 1.00 82.62 498 LEU A CA 1
ATOM 3664 C C . LEU A 1 498 ? -4.348 -5.789 -12.010 1.00 82.62 498 LEU A C 1
ATOM 3666 O O . LEU A 1 498 ? -4.056 -5.288 -13.092 1.00 82.62 498 LEU A O 1
ATOM 3670 N N . ARG A 1 499 ? -5.569 -5.660 -11.472 1.00 84.00 499 ARG A N 1
ATOM 3671 C CA . ARG A 1 499 ? -6.652 -4.845 -12.045 1.00 84.00 499 ARG A CA 1
ATOM 3672 C C . ARG A 1 499 ? -6.586 -3.361 -11.655 1.00 84.00 499 ARG A C 1
ATOM 3674 O O . ARG A 1 499 ? -7.248 -2.551 -12.301 1.00 84.00 499 ARG A O 1
ATOM 3681 N N . ALA A 1 500 ? -5.805 -2.978 -10.644 1.00 85.31 500 ALA A N 1
ATOM 3682 C CA . ALA A 1 500 ? -5.719 -1.588 -10.187 1.00 85.31 500 ALA A CA 1
ATOM 3683 C C . ALA A 1 500 ? -5.373 -0.577 -11.306 1.00 85.31 500 ALA A C 1
ATOM 3685 O O . ALA A 1 500 ? -6.056 0.443 -11.380 1.00 85.31 500 ALA A O 1
ATOM 3686 N N . PRO A 1 501 ? -4.434 -0.852 -12.236 1.00 90.44 501 PRO A N 1
ATOM 3687 C CA . PRO A 1 501 ? -4.145 0.054 -13.352 1.00 90.44 501 PRO A CA 1
ATOM 3688 C C . PRO A 1 501 ? -5.359 0.326 -14.249 1.00 90.44 501 PRO A C 1
ATOM 3690 O O . PRO A 1 501 ? -5.598 1.467 -14.631 1.00 90.44 501 PRO A O 1
ATOM 3693 N N . ALA A 1 502 ? -6.160 -0.704 -14.546 1.00 89.25 502 ALA A N 1
ATOM 3694 C CA . ALA A 1 502 ? -7.371 -0.557 -15.354 1.00 89.25 502 ALA A CA 1
ATOM 3695 C C . ALA A 1 502 ? -8.423 0.306 -14.637 1.00 89.25 502 ALA A C 1
ATOM 3697 O O . ALA A 1 502 ? -9.082 1.130 -15.258 1.00 89.25 502 ALA A O 1
ATOM 3698 N N . ILE A 1 503 ? -8.540 0.169 -13.312 1.00 85.06 503 ILE A N 1
ATOM 3699 C CA . ILE A 1 503 ? -9.431 1.010 -12.498 1.00 85.06 503 ILE A CA 1
ATOM 3700 C C . ILE A 1 503 ? -8.971 2.474 -12.530 1.00 85.06 503 ILE A C 1
ATOM 3702 O O . ILE A 1 503 ? -9.798 3.375 -12.644 1.00 85.06 503 ILE A O 1
ATOM 3706 N N . LEU A 1 504 ? -7.662 2.728 -12.455 1.00 87.00 504 LEU A N 1
ATOM 3707 C CA . LEU A 1 504 ? -7.118 4.085 -12.543 1.00 87.00 504 LEU A CA 1
ATOM 3708 C C . LEU A 1 504 ? -7.348 4.702 -13.929 1.00 87.00 504 LEU A C 1
ATOM 3710 O O . LEU A 1 504 ? -7.714 5.875 -14.010 1.00 87.00 504 LEU A O 1
ATOM 3714 N N . GLU A 1 505 ? -7.216 3.909 -14.996 1.00 90.00 505 GLU A N 1
ATOM 3715 C CA . GLU A 1 505 ? -7.568 4.316 -16.361 1.00 90.00 505 GLU A CA 1
ATOM 3716 C C . GLU A 1 505 ? -9.056 4.689 -16.472 1.00 90.00 505 GLU A C 1
ATOM 3718 O O . GLU A 1 505 ? -9.378 5.786 -16.928 1.00 90.00 505 GLU A O 1
ATOM 3723 N N . GLU A 1 506 ? -9.962 3.830 -15.986 1.00 86.62 506 GLU A N 1
ATOM 3724 C CA . GLU A 1 506 ? -11.413 4.084 -15.954 1.00 86.62 506 GLU A CA 1
ATOM 3725 C C . GLU A 1 506 ? -11.763 5.380 -15.191 1.00 86.62 506 GLU A C 1
ATOM 3727 O O . GLU A 1 506 ? -12.734 6.065 -15.522 1.00 86.62 506 GLU A O 1
ATOM 3732 N N . GLN A 1 507 ? -10.965 5.738 -14.181 1.00 83.31 507 GLN A N 1
ATOM 3733 C CA . GLN A 1 507 ? -11.129 6.952 -13.375 1.00 83.31 507 GLN A CA 1
ATOM 3734 C C . GLN A 1 507 ? -10.427 8.190 -13.952 1.00 83.31 507 GLN A C 1
ATOM 3736 O O . GLN A 1 507 ? -10.632 9.296 -13.442 1.00 83.31 507 GLN A O 1
ATOM 3741 N N . GLY A 1 508 ? -9.603 8.029 -14.992 1.00 86.06 508 GLY A N 1
ATOM 3742 C CA . GLY A 1 508 ? -8.777 9.097 -15.553 1.00 86.06 508 GLY A CA 1
ATOM 3743 C C . GLY A 1 508 ? -7.673 9.582 -14.606 1.00 86.06 508 GLY A C 1
ATOM 3744 O O . GLY A 1 508 ? -7.292 10.752 -14.663 1.00 86.06 508 GLY A O 1
ATOM 3745 N N . ILE A 1 509 ? -7.186 8.721 -13.707 1.00 85.50 509 ILE A N 1
ATOM 3746 C CA . ILE A 1 509 ? -6.097 9.023 -12.771 1.00 85.50 509 ILE A CA 1
ATOM 3747 C C . ILE A 1 509 ? -4.767 8.591 -13.407 1.00 85.50 509 ILE A C 1
ATOM 3749 O O . ILE A 1 509 ? -4.545 7.393 -13.580 1.00 85.50 509 ILE A O 1
ATOM 3753 N N . PRO A 1 510 ? -3.845 9.525 -13.719 1.00 88.94 510 PRO A N 1
ATOM 3754 C CA . PRO A 1 510 ? -2.554 9.166 -14.291 1.00 88.94 510 PRO A CA 1
ATOM 3755 C C . PRO A 1 510 ? -1.722 8.348 -13.305 1.00 88.94 510 PRO A C 1
ATOM 3757 O O . PRO A 1 510 ? -1.557 8.732 -12.139 1.00 88.94 510 PRO A O 1
ATOM 3760 N N . PHE A 1 511 ? -1.133 7.261 -13.790 1.00 92.06 511 PHE A N 1
ATOM 3761 C CA . PHE A 1 511 ? -0.217 6.443 -13.007 1.00 92.06 511 PHE A CA 1
ATOM 3762 C C . PHE A 1 511 ? 1.065 6.109 -13.772 1.00 92.06 511 PHE A C 1
ATOM 3764 O O . PHE A 1 511 ? 1.135 6.234 -14.995 1.00 92.06 511 PHE A O 1
ATOM 3771 N N . SER A 1 512 ? 2.085 5.710 -13.018 1.00 93.00 512 SER A N 1
ATOM 3772 C CA . SER A 1 512 ? 3.396 5.282 -13.501 1.00 93.00 512 SER A CA 1
ATOM 3773 C C . SER A 1 512 ? 3.843 4.005 -12.789 1.00 93.00 512 SER A C 1
ATOM 3775 O O . SER A 1 512 ? 3.172 3.549 -11.867 1.00 93.00 512 SER A O 1
ATOM 3777 N N . TRP A 1 513 ? 4.991 3.453 -13.177 1.00 90.31 513 TRP A N 1
ATOM 3778 C CA . TRP A 1 513 ? 5.571 2.250 -12.578 1.00 90.31 513 TRP A CA 1
ATOM 3779 C C . TRP A 1 513 ? 6.848 2.538 -11.793 1.00 90.31 513 TRP A C 1
ATOM 3781 O O . TRP A 1 513 ? 7.626 3.423 -12.157 1.00 90.31 513 TRP A O 1
ATOM 3791 N N . ALA A 1 514 ? 7.044 1.765 -10.730 1.00 87.75 514 ALA A N 1
ATOM 3792 C CA . ALA A 1 514 ? 8.270 1.671 -9.957 1.00 87.75 514 ALA A CA 1
ATOM 3793 C C . ALA A 1 514 ? 8.933 0.314 -10.180 1.00 87.75 514 ALA A C 1
ATOM 3795 O O . ALA A 1 514 ? 8.255 -0.714 -10.237 1.00 87.75 514 ALA A O 1
ATOM 3796 N N . THR A 1 515 ? 10.263 0.293 -10.200 1.00 77.12 515 THR A N 1
ATOM 3797 C CA . THR A 1 515 ? 11.020 -0.957 -10.029 1.00 77.12 515 THR A CA 1
ATOM 3798 C C . THR A 1 515 ? 11.468 -1.168 -8.582 1.00 77.12 515 THR A C 1
ATOM 3800 O O . THR A 1 515 ? 11.799 -2.289 -8.196 1.00 77.12 515 THR A O 1
ATOM 3803 N N . GLY A 1 516 ? 11.505 -0.112 -7.756 1.00 71.12 516 GLY A N 1
ATOM 3804 C CA . GLY A 1 516 ? 11.953 -0.193 -6.363 1.00 71.12 516 GLY A CA 1
ATOM 3805 C C . GLY A 1 516 ? 13.405 -0.658 -6.208 1.00 71.12 516 GLY A C 1
ATOM 3806 O O . GLY A 1 516 ? 13.743 -1.258 -5.192 1.00 71.12 516 GLY A O 1
ATOM 3807 N N . GLY A 1 517 ? 14.253 -0.444 -7.224 1.00 56.91 517 GLY A N 1
ATOM 3808 C CA . GLY A 1 517 ? 15.635 -0.946 -7.251 1.00 56.91 517 GLY A CA 1
ATOM 3809 C C . GLY A 1 517 ? 15.752 -2.453 -7.485 1.00 56.91 517 GLY A C 1
ATOM 3810 O O . GLY A 1 517 ? 16.815 -3.031 -7.283 1.00 56.91 517 GLY A O 1
ATOM 3811 N N . THR A 1 518 ? 14.666 -3.097 -7.905 1.00 57.25 518 THR A N 1
ATOM 3812 C CA . THR A 1 518 ? 14.661 -4.494 -8.332 1.00 57.25 518 THR A CA 1
ATOM 3813 C C . THR A 1 518 ? 14.777 -4.540 -9.855 1.00 57.25 518 THR A C 1
ATOM 3815 O O . THR A 1 518 ? 14.258 -3.671 -10.545 1.00 57.25 518 THR A O 1
ATOM 3818 N N . LEU A 1 519 ? 15.422 -5.557 -10.427 1.00 54.28 519 LEU A N 1
ATOM 3819 C CA . LEU A 1 519 ? 15.440 -5.803 -11.873 1.00 54.28 519 LEU A CA 1
ATOM 3820 C C . LEU A 1 519 ? 14.125 -6.483 -12.258 1.00 54.28 519 LEU A C 1
ATOM 3822 O O . LEU A 1 519 ? 14.121 -7.512 -12.933 1.00 54.28 519 LEU A O 1
ATOM 3826 N N . VAL A 1 520 ? 12.990 -5.957 -11.807 1.00 61.47 520 VAL A N 1
ATOM 3827 C CA . VAL A 1 520 ? 11.697 -6.283 -12.399 1.00 61.47 520 VAL A CA 1
ATOM 3828 C C . VAL A 1 520 ? 11.482 -5.278 -13.515 1.00 61.47 520 VAL A C 1
ATOM 3830 O O . VAL A 1 520 ? 11.599 -4.072 -13.334 1.00 61.47 520 VAL A O 1
ATOM 3833 N N . ASP A 1 521 ? 11.259 -5.798 -14.712 1.00 66.94 521 ASP A N 1
ATOM 3834 C CA . ASP A 1 521 ? 11.092 -4.985 -15.903 1.00 66.94 521 ASP A CA 1
ATOM 3835 C C . ASP A 1 521 ? 9.720 -4.295 -15.813 1.00 66.94 521 ASP A C 1
ATOM 3837 O O . ASP A 1 521 ? 8.709 -4.990 -15.656 1.00 66.94 521 ASP A O 1
ATOM 3841 N N . PRO A 1 522 ? 9.646 -2.953 -15.882 1.00 78.25 522 PRO A N 1
ATOM 3842 C CA . PRO A 1 522 ? 8.379 -2.243 -15.744 1.00 78.25 522 PRO A CA 1
ATOM 3843 C C . PRO A 1 522 ? 7.391 -2.615 -16.865 1.00 78.25 522 PRO A C 1
ATOM 3845 O O . PRO A 1 522 ? 6.180 -2.630 -16.642 1.00 78.25 522 PRO A O 1
ATOM 3848 N N . LEU A 1 523 ? 7.886 -3.049 -18.030 1.00 80.75 523 LEU A N 1
ATOM 3849 C CA . LEU A 1 523 ? 7.068 -3.572 -19.125 1.00 80.75 523 LEU A CA 1
ATOM 3850 C C . LEU A 1 523 ? 6.348 -4.873 -18.739 1.00 80.75 523 LEU A C 1
ATOM 3852 O O . LEU A 1 523 ? 5.208 -5.089 -19.143 1.00 80.75 523 LEU A O 1
ATOM 3856 N N . SER A 1 524 ? 6.963 -5.710 -17.899 1.00 78.62 524 SER A N 1
ATOM 3857 C CA . SER A 1 524 ? 6.327 -6.918 -17.360 1.00 78.62 524 SER A CA 1
ATOM 3858 C C . SER A 1 524 ? 5.134 -6.571 -16.462 1.00 78.62 524 SER A C 1
ATOM 3860 O O . SER A 1 524 ? 4.108 -7.249 -16.514 1.00 78.62 524 SER A O 1
ATOM 3862 N N . SER A 1 525 ? 5.225 -5.474 -15.702 1.00 84.50 525 SER A N 1
ATOM 3863 C CA . SER A 1 525 ? 4.106 -4.982 -14.885 1.00 84.50 525 SER A CA 1
ATOM 3864 C C . SER A 1 525 ? 2.964 -4.445 -15.757 1.00 84.50 525 SER A C 1
ATOM 3866 O O . SER A 1 525 ? 1.802 -4.778 -15.525 1.00 84.50 525 SER A O 1
ATOM 3868 N N . VAL A 1 526 ? 3.289 -3.709 -16.828 1.00 87.69 526 VAL A N 1
ATOM 3869 C CA . VAL A 1 526 ? 2.307 -3.252 -17.829 1.00 87.69 526 VAL A CA 1
ATOM 3870 C C . VAL A 1 526 ? 1.627 -4.420 -18.534 1.00 87.69 526 VAL A C 1
ATOM 3872 O O . VAL A 1 526 ? 0.409 -4.428 -18.680 1.00 87.69 526 VAL A O 1
ATOM 3875 N N . ALA A 1 527 ? 2.380 -5.433 -18.947 1.00 82.56 527 ALA A N 1
ATOM 3876 C CA . ALA A 1 527 ? 1.828 -6.612 -19.600 1.00 82.56 527 ALA A CA 1
ATOM 3877 C C . ALA A 1 527 ? 0.878 -7.394 -18.683 1.00 82.56 527 ALA A C 1
ATOM 3879 O O . ALA A 1 527 ? -0.194 -7.818 -19.122 1.00 82.56 527 ALA A O 1
ATOM 3880 N N . LEU A 1 528 ? 1.232 -7.541 -17.399 1.00 82.12 528 LEU A N 1
ATOM 3881 C CA . LEU A 1 528 ? 0.315 -8.072 -16.392 1.00 82.12 528 LEU A CA 1
ATOM 3882 C C . LEU A 1 528 ? -0.956 -7.216 -16.324 1.00 82.12 528 LEU A C 1
ATOM 3884 O O . LEU A 1 528 ? -2.050 -7.758 -16.421 1.00 82.12 528 LEU A O 1
ATOM 3888 N N . ALA A 1 529 ? -0.837 -5.892 -16.254 1.00 86.81 529 ALA A N 1
ATOM 3889 C CA . ALA A 1 529 ? -1.990 -4.996 -16.213 1.00 86.81 529 ALA A CA 1
ATOM 3890 C C . ALA A 1 529 ? -2.895 -5.093 -17.460 1.00 86.81 529 ALA A C 1
ATOM 3892 O O . ALA A 1 529 ? -4.121 -5.109 -17.333 1.00 86.81 529 ALA A O 1
ATOM 3893 N N . ILE A 1 530 ? -2.317 -5.222 -18.661 1.00 86.44 530 ILE A N 1
ATOM 3894 C CA . ILE A 1 530 ? -3.063 -5.380 -19.924 1.00 86.44 530 ILE A CA 1
ATOM 3895 C C . ILE A 1 530 ? -3.881 -6.677 -19.913 1.00 86.44 530 ILE A C 1
ATOM 3897 O O . ILE A 1 530 ? -5.066 -6.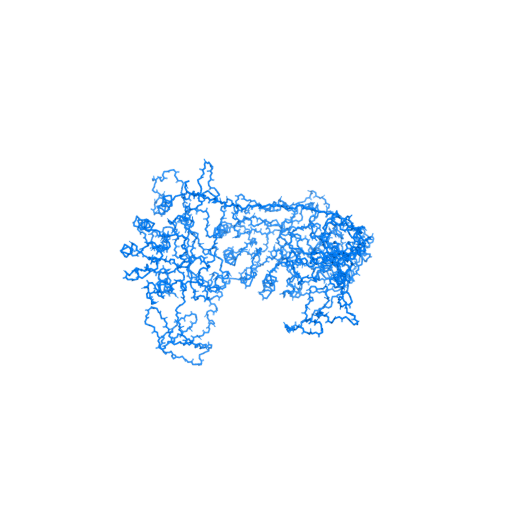672 -20.267 1.00 86.44 530 ILE A O 1
ATOM 3901 N N . MET A 1 531 ? -3.302 -7.782 -19.420 1.00 81.50 531 MET A N 1
ATOM 3902 C CA . MET A 1 531 ? -4.034 -9.046 -19.246 1.00 81.50 531 MET A CA 1
ATOM 3903 C C . MET A 1 531 ? -5.274 -8.891 -18.350 1.00 81.50 531 MET A C 1
ATOM 3905 O O . MET A 1 531 ? -6.253 -9.621 -18.530 1.00 81.50 531 MET A O 1
ATOM 3909 N N . TYR A 1 532 ? -5.254 -7.925 -17.426 1.00 84.06 532 TYR A N 1
ATOM 3910 C CA . TYR A 1 532 ? -6.325 -7.645 -16.467 1.00 84.06 532 TYR A CA 1
ATOM 3911 C C . TYR A 1 532 ? -7.170 -6.399 -16.789 1.00 84.06 532 TYR A C 1
ATOM 3913 O O . TYR A 1 532 ? -8.015 -6.019 -15.977 1.00 84.06 532 TYR A O 1
ATOM 3921 N N . GLY A 1 533 ? -7.040 -5.831 -17.995 1.00 86.25 533 GLY A N 1
ATOM 3922 C CA . GLY A 1 533 ? -7.988 -4.850 -18.538 1.00 86.25 533 GLY A CA 1
ATOM 3923 C C . GLY A 1 533 ? -7.421 -3.476 -18.889 1.00 86.25 533 GLY A C 1
ATOM 3924 O O . GLY A 1 533 ? -8.179 -2.669 -19.410 1.00 86.25 533 GLY A O 1
ATOM 3925 N N . LEU A 1 534 ? -6.133 -3.214 -18.647 1.00 90.31 534 LEU A N 1
ATOM 3926 C CA . LEU A 1 534 ? -5.497 -1.950 -19.036 1.00 90.31 534 LEU A CA 1
ATOM 3927 C C . LEU A 1 534 ? -5.368 -1.835 -20.567 1.00 90.31 534 LEU A C 1
ATOM 3929 O O . LEU A 1 534 ? -5.029 -2.819 -21.232 1.00 90.31 534 LEU A O 1
ATOM 3933 N N . SER A 1 535 ? -5.582 -0.645 -21.133 1.00 90.31 535 SER A N 1
ATOM 3934 C CA . SER A 1 535 ? -5.327 -0.408 -22.559 1.00 90.31 535 SER A CA 1
ATOM 3935 C C . SER A 1 535 ? -3.829 -0.320 -22.895 1.00 90.31 535 SER A C 1
ATOM 3937 O O . SER A 1 535 ? -3.002 0.112 -22.091 1.00 90.31 535 SER A O 1
ATOM 3939 N N . GLU A 1 536 ? -3.454 -0.686 -24.126 1.00 87.56 536 GLU A N 1
ATOM 3940 C CA . GLU A 1 536 ? -2.060 -0.588 -24.599 1.00 87.56 536 GLU A CA 1
ATOM 3941 C C . GLU A 1 536 ? -1.540 0.858 -24.607 1.00 87.56 536 GLU A C 1
ATOM 3943 O O . GLU A 1 536 ? -0.384 1.113 -24.263 1.00 87.56 536 GLU A O 1
ATOM 3948 N N . ALA A 1 537 ? -2.398 1.813 -24.981 1.00 89.31 537 ALA A N 1
ATOM 3949 C CA . ALA A 1 537 ? -2.037 3.225 -25.039 1.00 89.31 537 ALA A CA 1
ATOM 3950 C C . ALA A 1 537 ? -1.718 3.771 -23.642 1.00 89.31 537 ALA A C 1
ATOM 3952 O O . ALA A 1 537 ? -0.711 4.456 -23.459 1.00 89.31 537 ALA A O 1
ATOM 3953 N N . GLU A 1 538 ? -2.545 3.430 -22.654 1.00 92.12 538 GLU A N 1
ATOM 3954 C CA . GLU A 1 538 ? -2.326 3.815 -21.263 1.00 92.12 538 GLU A CA 1
ATOM 3955 C C . GLU A 1 538 ? -1.117 3.098 -20.655 1.00 92.12 538 GLU A C 1
ATOM 3957 O O . GLU A 1 538 ? -0.286 3.731 -20.003 1.00 92.12 538 GLU A O 1
ATOM 3962 N N . GLY A 1 539 ? -0.939 1.813 -20.972 1.00 91.62 539 GLY A N 1
ATOM 3963 C CA . GLY A 1 539 ? 0.270 1.061 -20.646 1.00 91.62 539 GLY A CA 1
ATOM 3964 C C . GLY A 1 539 ? 1.542 1.773 -21.115 1.00 91.62 539 GLY A C 1
ATOM 3965 O O . GLY A 1 539 ? 2.455 1.991 -20.320 1.00 91.62 539 GLY A O 1
ATOM 3966 N N . LEU A 1 540 ? 1.590 2.236 -22.367 1.00 91.38 540 LEU A N 1
ATOM 3967 C CA . LEU A 1 540 ? 2.747 2.977 -22.877 1.00 91.38 540 LEU A CA 1
ATOM 3968 C C . LEU A 1 540 ? 2.915 4.350 -22.205 1.00 91.38 540 LEU A C 1
ATOM 3970 O O . LEU A 1 540 ? 4.039 4.726 -21.856 1.00 91.38 540 LEU A O 1
ATOM 3974 N N . ARG A 1 541 ? 1.824 5.098 -21.984 1.00 93.00 541 ARG A N 1
ATOM 3975 C CA . ARG A 1 541 ? 1.870 6.397 -21.284 1.00 93.00 541 ARG A CA 1
ATOM 3976 C C . ARG A 1 541 ? 2.425 6.267 -19.870 1.00 93.00 541 ARG A C 1
ATOM 3978 O O . ARG A 1 541 ? 3.254 7.088 -19.474 1.00 93.00 541 ARG A O 1
ATOM 3985 N N . SER A 1 542 ? 2.027 5.215 -19.157 1.00 93.56 542 SER A N 1
ATOM 3986 C CA . SER A 1 542 ? 2.471 4.926 -17.791 1.00 93.56 542 SER A CA 1
ATOM 3987 C C . SER A 1 542 ? 3.971 4.609 -17.673 1.00 93.56 542 SER A C 1
ATOM 3989 O O . SER A 1 542 ? 4.539 4.759 -16.597 1.00 93.56 542 SER A O 1
ATOM 3991 N N . LEU A 1 543 ? 4.642 4.231 -18.770 1.00 93.06 543 LEU A N 1
ATOM 3992 C CA . LEU A 1 543 ? 6.099 4.023 -18.821 1.00 93.06 543 LEU A CA 1
ATOM 3993 C C . LEU A 1 543 ? 6.882 5.255 -19.295 1.00 93.06 543 LEU A C 1
ATOM 3995 O O . LEU A 1 543 ? 8.107 5.273 -19.200 1.00 93.06 543 LEU A O 1
ATOM 3999 N N . THR A 1 544 ? 6.203 6.260 -19.856 1.00 94.25 544 THR A N 1
ATOM 4000 C CA . THR A 1 544 ? 6.845 7.350 -20.608 1.00 94.25 544 THR A CA 1
ATOM 4001 C C . THR A 1 544 ? 6.348 8.726 -20.163 1.00 94.25 544 THR A C 1
ATOM 4003 O O . THR A 1 544 ? 6.956 9.370 -19.312 1.00 94.25 544 THR A O 1
ATOM 4006 N N . ILE A 1 545 ? 5.241 9.219 -20.713 1.00 92.62 545 ILE A N 1
ATOM 4007 C CA . ILE A 1 545 ? 4.822 10.608 -20.503 1.00 92.62 545 ILE A CA 1
ATOM 4008 C C . ILE A 1 545 ? 4.246 10.867 -19.101 1.00 92.62 545 ILE A C 1
ATOM 4010 O O . ILE A 1 545 ? 4.399 11.968 -18.576 1.00 92.62 545 ILE A O 1
ATOM 4014 N N . HIS A 1 546 ? 3.632 9.871 -18.453 1.00 93.62 546 HIS A N 1
ATOM 4015 C CA . HIS A 1 546 ? 3.097 10.008 -17.090 1.00 93.62 546 HIS A CA 1
ATOM 4016 C C . HIS A 1 546 ? 4.184 10.228 -16.033 1.00 93.62 546 HIS A C 1
ATOM 4018 O O . HIS A 1 546 ? 4.091 11.230 -15.316 1.00 93.62 546 HIS A O 1
ATOM 4024 N N . PRO A 1 547 ? 5.238 9.393 -15.944 1.00 93.62 547 PRO A N 1
ATOM 4025 C CA . PRO A 1 547 ? 6.363 9.678 -15.056 1.00 93.62 547 PRO A CA 1
ATOM 4026 C C . PRO A 1 547 ? 7.018 11.031 -15.352 1.00 93.62 547 PRO A C 1
ATOM 4028 O O . PRO A 1 547 ? 7.304 11.794 -14.429 1.00 93.62 547 PRO A O 1
ATOM 4031 N N . ALA A 1 548 ? 7.190 11.387 -16.630 1.00 92.44 548 ALA A N 1
ATOM 4032 C CA . ALA A 1 548 ? 7.736 12.690 -17.001 1.00 92.44 548 ALA A CA 1
ATOM 4033 C C . ALA A 1 548 ? 6.860 13.854 -16.493 1.00 92.44 548 ALA A C 1
ATOM 4035 O O . ALA A 1 548 ? 7.377 14.865 -16.015 1.00 92.44 548 ALA A O 1
ATOM 4036 N N . ALA A 1 549 ? 5.533 13.710 -16.553 1.00 91.06 549 ALA A N 1
ATOM 4037 C CA . ALA A 1 549 ? 4.580 14.696 -16.053 1.00 91.06 549 ALA A CA 1
ATOM 4038 C C . ALA A 1 549 ? 4.539 14.763 -14.516 1.00 91.06 549 ALA A C 1
ATOM 4040 O O . ALA A 1 549 ? 4.414 15.860 -13.970 1.00 91.06 549 ALA A O 1
ATOM 4041 N N . ILE A 1 550 ? 4.686 13.630 -13.812 1.00 89.94 550 ILE A N 1
ATOM 4042 C CA . ILE A 1 550 ? 4.788 13.583 -12.341 1.00 89.94 550 ILE A CA 1
ATOM 4043 C C . ILE A 1 550 ? 5.918 14.500 -11.850 1.00 89.94 550 ILE A C 1
ATOM 4045 O O . ILE A 1 550 ? 5.713 15.268 -10.911 1.00 89.94 550 ILE A O 1
ATOM 4049 N N . TYR A 1 551 ? 7.076 14.466 -12.516 1.00 90.81 551 TYR A N 1
ATOM 4050 C CA . TYR A 1 551 ? 8.265 15.245 -12.142 1.00 90.81 551 TYR A CA 1
ATOM 4051 C C . TYR A 1 551 ? 8.419 16.581 -12.892 1.00 90.81 551 TYR A C 1
ATOM 4053 O O . TYR A 1 551 ? 9.433 17.267 -12.739 1.00 90.81 551 TYR A O 1
ATOM 4061 N N . GLY A 1 552 ? 7.429 16.978 -13.700 1.00 88.56 552 GLY A N 1
ATOM 4062 C CA . GLY A 1 552 ? 7.438 18.261 -14.411 1.00 88.56 552 GLY A CA 1
ATOM 4063 C C . GLY A 1 552 ? 8.550 18.387 -15.462 1.00 88.56 552 GLY A C 1
ATOM 4064 O O . GLY A 1 552 ? 9.196 19.436 -15.555 1.00 88.56 552 GLY A O 1
ATOM 4065 N N . VAL A 1 553 ? 8.805 17.314 -16.217 1.00 90.62 553 VAL A N 1
ATOM 4066 C CA . VAL A 1 553 ? 9.817 17.233 -17.292 1.00 90.62 553 VAL A CA 1
ATOM 4067 C C . VAL A 1 553 ? 9.267 16.650 -18.604 1.00 90.62 553 VAL A C 1
ATOM 4069 O O . VAL A 1 553 ? 10.036 16.314 -19.504 1.00 90.62 553 VAL A O 1
ATOM 4072 N N . SER A 1 554 ? 7.942 16.566 -18.752 1.00 91.44 554 SER A N 1
ATOM 4073 C CA . SER A 1 554 ? 7.256 16.047 -19.950 1.00 91.44 554 SER A CA 1
ATOM 4074 C C . SER A 1 554 ? 7.540 16.833 -21.234 1.00 91.44 554 SER A C 1
ATOM 4076 O O . SER A 1 554 ? 7.329 16.317 -22.327 1.00 91.44 554 SER A O 1
ATOM 4078 N N . GLU A 1 555 ? 8.043 18.068 -21.137 1.00 89.81 555 GLU A N 1
ATOM 4079 C CA . GLU A 1 555 ? 8.519 18.817 -22.309 1.00 89.81 555 GLU A CA 1
ATOM 4080 C C . GLU A 1 555 ? 9.858 18.316 -22.850 1.00 89.81 555 GLU A C 1
ATOM 4082 O O . GLU A 1 555 ? 10.172 18.540 -24.017 1.00 89.81 555 GLU A O 1
ATOM 4087 N N . ARG A 1 556 ? 10.642 17.627 -22.017 1.00 90.38 556 ARG A N 1
ATOM 4088 C CA . ARG A 1 556 ? 11.973 17.136 -22.375 1.00 90.38 556 ARG A CA 1
ATOM 4089 C C . ARG A 1 556 ? 11.981 15.659 -22.730 1.00 90.38 556 ARG A C 1
ATOM 4091 O O . ARG A 1 556 ? 12.626 15.306 -23.705 1.00 90.38 556 ARG A O 1
ATOM 4098 N N . ILE A 1 557 ? 11.304 14.810 -21.959 1.00 93.19 557 ILE A N 1
ATOM 4099 C CA . ILE A 1 557 ? 11.423 13.346 -22.068 1.00 93.19 557 ILE A CA 1
ATOM 4100 C C . ILE A 1 557 ? 10.057 12.651 -22.086 1.00 93.19 557 ILE A C 1
ATOM 4102 O O . ILE A 1 557 ? 9.031 13.262 -21.787 1.00 93.19 557 ILE A O 1
ATOM 4106 N N . GLY A 1 558 ? 10.047 11.358 -22.425 1.00 91.12 558 GLY A N 1
ATOM 4107 C CA . GLY A 1 558 ? 8.835 10.530 -22.457 1.00 91.12 558 GLY A CA 1
ATOM 4108 C C . GLY A 1 558 ? 7.994 10.677 -23.732 1.00 91.12 558 GLY A C 1
ATOM 4109 O O . GLY A 1 558 ? 6.859 10.207 -23.762 1.00 91.12 558 GLY A O 1
ATOM 4110 N N . LYS A 1 559 ? 8.524 11.320 -24.784 1.00 93.06 559 LYS A N 1
ATOM 4111 C CA . LYS A 1 559 ? 7.841 11.538 -26.072 1.00 93.06 559 LYS A CA 1
ATOM 4112 C C . LYS A 1 559 ? 8.813 11.560 -27.258 1.00 93.06 559 LYS A C 1
ATOM 4114 O O . LYS A 1 559 ? 9.968 11.940 -27.102 1.00 93.06 559 LYS A O 1
ATOM 4119 N N . ILE A 1 560 ? 8.324 11.193 -28.448 1.00 93.31 560 ILE A N 1
ATOM 4120 C CA . ILE A 1 560 ? 9.043 11.325 -29.730 1.00 93.31 560 ILE A CA 1
ATOM 4121 C C . ILE A 1 560 ? 8.421 12.491 -30.506 1.00 93.31 560 ILE A C 1
ATOM 4123 O O . ILE A 1 560 ? 7.505 12.320 -31.318 1.00 93.31 560 ILE A O 1
ATOM 4127 N N . GLU A 1 561 ? 8.901 13.696 -30.208 1.00 91.81 561 GLU A N 1
ATOM 4128 C CA . GLU A 1 561 ? 8.430 14.963 -30.772 1.00 91.81 561 GLU A CA 1
ATOM 4129 C C . GLU A 1 561 ? 9.596 15.939 -30.950 1.00 91.81 561 GLU A C 1
ATOM 4131 O O . GLU A 1 561 ? 10.615 15.842 -30.267 1.00 91.81 561 GLU A O 1
ATOM 4136 N N . LYS A 1 562 ? 9.447 16.910 -31.856 1.00 93.50 562 LYS A N 1
ATOM 4137 C CA . LYS A 1 562 ? 10.461 17.946 -32.080 1.00 93.50 562 LYS A CA 1
ATOM 4138 C C . LYS A 1 562 ? 10.771 18.705 -30.781 1.00 93.50 562 LYS A C 1
ATOM 4140 O O . LYS A 1 562 ? 9.864 19.193 -30.118 1.00 93.50 562 LYS A O 1
ATOM 4145 N N . GLY A 1 563 ? 12.057 18.870 -30.473 1.00 89.12 563 GLY A N 1
ATOM 4146 C CA . GLY A 1 563 ? 12.563 19.612 -29.311 1.00 89.12 563 GLY A CA 1
ATOM 4147 C C . GLY A 1 563 ? 12.773 18.772 -28.046 1.00 89.12 563 GLY A C 1
ATOM 4148 O O . GLY A 1 563 ? 13.537 19.201 -27.170 1.00 89.12 563 GLY A O 1
ATOM 4149 N N . ALA A 1 564 ? 12.168 17.581 -27.978 1.00 92.06 564 ALA A N 1
ATOM 4150 C CA . ALA A 1 564 ? 12.411 16.615 -26.912 1.00 92.06 564 ALA A CA 1
ATOM 4151 C C . ALA A 1 564 ? 13.856 16.091 -26.968 1.00 92.06 564 ALA A C 1
ATOM 4153 O O . ALA A 1 564 ? 14.496 16.079 -28.027 1.00 92.06 564 ALA A O 1
ATOM 4154 N N . ASP A 1 565 ? 14.375 15.681 -25.818 1.00 91.88 565 ASP A N 1
ATOM 4155 C CA . ASP A 1 565 ? 15.666 15.018 -25.700 1.00 91.88 565 ASP A CA 1
ATOM 4156 C C . ASP A 1 565 ? 15.594 13.667 -26.431 1.00 91.88 565 ASP A C 1
ATOM 4158 O O . ASP A 1 565 ? 14.580 12.965 -26.385 1.00 91.88 565 ASP A O 1
ATOM 4162 N N . ALA A 1 566 ? 16.656 13.313 -27.153 1.00 90.00 566 ALA A N 1
ATOM 4163 C CA . ALA A 1 566 ? 16.698 12.105 -27.971 1.00 90.00 566 ALA A CA 1
ATOM 4164 C C . ALA A 1 566 ? 17.023 10.859 -27.127 1.00 90.00 566 ALA A C 1
ATOM 4166 O O . ALA A 1 566 ? 18.038 10.194 -27.342 1.00 90.00 566 ALA A O 1
ATOM 4167 N N . ASP A 1 567 ? 16.132 10.559 -26.181 1.00 93.25 567 ASP A N 1
ATOM 4168 C CA . ASP A 1 567 ? 16.158 9.362 -25.343 1.00 93.25 567 ASP A CA 1
ATOM 4169 C C . ASP A 1 567 ? 15.285 8.286 -26.002 1.00 93.25 567 ASP A C 1
ATOM 4171 O O . ASP A 1 567 ? 14.058 8.290 -25.864 1.00 93.25 567 ASP A O 1
ATOM 4175 N N . LEU A 1 568 ? 15.903 7.402 -26.786 1.00 93.38 568 LEU A N 1
ATOM 4176 C CA . LEU A 1 568 ? 15.215 6.516 -27.727 1.00 93.38 568 LEU A CA 1
ATOM 4177 C C . LEU A 1 568 ? 15.674 5.067 -27.571 1.00 93.38 568 LEU A C 1
ATOM 4179 O O . LEU A 1 568 ? 16.864 4.799 -27.433 1.00 93.38 568 LEU A O 1
ATOM 4183 N N . VAL A 1 569 ? 14.735 4.127 -27.658 1.00 92.00 569 VAL A N 1
ATOM 4184 C CA . VAL A 1 569 ? 15.003 2.688 -27.532 1.00 92.00 569 VAL A CA 1
ATOM 4185 C C . VAL A 1 569 ? 14.531 1.966 -28.785 1.00 92.00 569 VAL A C 1
ATOM 4187 O O . VAL A 1 569 ? 13.391 2.146 -29.223 1.00 92.00 569 VAL A O 1
ATOM 4190 N N . VAL A 1 570 ? 15.415 1.143 -29.348 1.00 89.94 570 VAL A N 1
ATOM 4191 C CA . VAL A 1 570 ? 15.157 0.310 -30.526 1.00 89.94 570 VAL A CA 1
ATOM 4192 C C . VAL A 1 570 ? 14.872 -1.122 -30.088 1.00 89.94 570 VAL A C 1
ATOM 4194 O O . VAL A 1 570 ? 15.674 -1.720 -29.368 1.00 89.94 570 VAL A O 1
ATOM 4197 N N . TRP A 1 571 ? 13.757 -1.669 -30.563 1.00 86.75 571 TRP A N 1
ATOM 4198 C CA . TRP A 1 571 ? 13.273 -3.009 -30.238 1.00 86.75 571 TRP A CA 1
ATOM 4199 C C . TRP A 1 571 ? 13.161 -3.889 -31.487 1.00 86.75 571 TRP A C 1
ATOM 4201 O O . TRP A 1 571 ? 12.761 -3.423 -32.561 1.00 86.75 571 TRP A O 1
ATOM 4211 N N . ASP A 1 572 ? 13.413 -5.187 -31.312 1.00 75.06 572 ASP A N 1
ATOM 4212 C CA . ASP A 1 572 ? 13.317 -6.217 -32.363 1.00 75.06 572 ASP A CA 1
ATOM 4213 C C . ASP A 1 572 ? 11.879 -6.591 -32.758 1.00 75.06 572 ASP A C 1
ATOM 4215 O O . ASP A 1 572 ? 11.650 -7.378 -33.675 1.00 75.06 572 ASP A O 1
ATOM 4219 N N . GLY A 1 573 ? 10.894 -6.027 -32.067 1.00 76.44 573 GLY A N 1
ATOM 4220 C CA . GLY A 1 573 ? 9.475 -6.264 -32.280 1.00 76.44 573 GLY A CA 1
ATOM 4221 C C . GLY A 1 573 ? 8.645 -5.357 -31.383 1.00 76.44 573 GLY A C 1
ATOM 4222 O O . GLY A 1 573 ? 9.183 -4.479 -30.708 1.00 76.44 573 GLY A O 1
ATOM 4223 N N . ASN A 1 574 ? 7.328 -5.568 -31.352 1.00 81.69 574 ASN A N 1
ATOM 4224 C CA . ASN A 1 574 ? 6.460 -4.781 -30.483 1.00 81.69 574 ASN A CA 1
ATOM 4225 C C . ASN A 1 574 ? 6.782 -5.090 -29.000 1.00 81.69 574 ASN A C 1
ATOM 4227 O O . ASN A 1 574 ? 6.582 -6.234 -28.569 1.00 81.69 574 ASN A O 1
ATOM 4231 N N . PRO A 1 575 ? 7.228 -4.100 -28.204 1.00 77.50 575 PRO A N 1
ATOM 4232 C CA . PRO A 1 575 ? 7.621 -4.316 -26.811 1.00 77.50 575 PRO A CA 1
ATOM 4233 C C . PRO A 1 575 ? 6.470 -4.809 -25.922 1.00 77.50 575 PRO A C 1
ATOM 4235 O O . PRO A 1 575 ? 6.692 -5.619 -25.025 1.00 77.50 575 PRO A O 1
ATOM 4238 N N . LEU A 1 576 ? 5.218 -4.431 -26.201 1.00 79.00 576 LEU A N 1
ATOM 4239 C CA . LEU A 1 576 ? 4.056 -4.838 -25.395 1.00 79.00 576 LEU A CA 1
ATOM 4240 C C . LEU A 1 576 ? 3.738 -6.345 -25.478 1.00 79.00 576 LEU A C 1
ATOM 4242 O O . LEU A 1 576 ? 2.898 -6.838 -24.730 1.00 79.00 576 LEU A O 1
ATOM 4246 N N . THR A 1 577 ? 4.420 -7.093 -26.350 1.00 71.62 577 THR A N 1
ATOM 4247 C CA . THR A 1 577 ? 4.294 -8.559 -26.456 1.00 71.62 577 THR A CA 1
ATOM 4248 C C . THR A 1 577 ? 5.129 -9.325 -25.424 1.00 71.62 577 THR A C 1
ATOM 4250 O O . THR A 1 577 ? 4.973 -10.539 -25.306 1.00 71.62 577 THR A O 1
ATOM 4253 N N . LEU A 1 578 ? 6.041 -8.648 -24.708 1.00 73.25 578 LEU A N 1
ATOM 4254 C CA . LEU A 1 578 ? 7.078 -9.237 -23.842 1.00 73.25 578 LEU A CA 1
ATOM 4255 C C . LEU A 1 578 ? 8.039 -10.229 -24.516 1.00 73.25 578 LEU A C 1
ATOM 4257 O O . LEU A 1 578 ? 8.798 -10.896 -23.819 1.00 73.25 578 LEU A O 1
ATOM 4261 N N . THR A 1 579 ? 8.040 -10.331 -25.844 1.00 73.06 579 THR A N 1
ATOM 4262 C CA . THR A 1 579 ? 8.952 -11.226 -26.583 1.00 73.06 579 THR A CA 1
ATOM 4263 C C . THR A 1 579 ? 10.102 -10.486 -27.262 1.00 73.06 579 THR A C 1
ATOM 4265 O O . THR A 1 579 ? 11.103 -11.107 -27.609 1.00 73.06 579 THR A O 1
ATOM 4268 N N . ALA A 1 580 ? 9.981 -9.165 -27.432 1.00 76.44 580 ALA A N 1
ATOM 4269 C CA . ALA A 1 580 ? 10.950 -8.342 -28.144 1.00 76.44 580 ALA A CA 1
ATOM 4270 C C . ALA A 1 580 ? 12.114 -7.915 -27.226 1.00 76.44 580 ALA A C 1
ATOM 4272 O O . ALA A 1 580 ? 11.869 -7.238 -26.223 1.00 76.44 580 ALA A O 1
ATOM 4273 N N . PRO A 1 581 ? 13.371 -8.274 -27.540 1.00 76.12 581 PRO A N 1
ATOM 4274 C CA . PRO A 1 581 ? 14.537 -7.715 -26.862 1.00 76.12 581 PRO A CA 1
ATOM 4275 C C . PRO A 1 581 ? 14.835 -6.271 -27.309 1.00 76.12 581 PRO A C 1
ATOM 4277 O O . PRO A 1 581 ? 14.425 -5.830 -28.388 1.00 76.12 581 PRO A O 1
ATOM 4280 N N . VAL A 1 582 ? 15.579 -5.547 -26.466 1.00 82.12 582 VAL A N 1
ATOM 4281 C CA . VAL A 1 582 ? 16.160 -4.230 -26.773 1.00 82.12 582 VAL A CA 1
ATOM 4282 C C . VAL A 1 582 ? 17.468 -4.410 -27.543 1.00 82.12 582 VAL A C 1
ATOM 4284 O O . VAL A 1 582 ? 18.338 -5.161 -27.102 1.00 82.12 582 VAL A O 1
ATOM 4287 N N . ASN A 1 583 ? 17.633 -3.684 -28.651 1.00 80.44 583 ASN A N 1
ATOM 4288 C CA . ASN A 1 583 ? 18.863 -3.693 -29.450 1.00 80.44 583 ASN A CA 1
ATOM 4289 C C . ASN A 1 583 ? 19.774 -2.513 -29.125 1.00 80.44 583 ASN A C 1
ATOM 4291 O O . ASN A 1 583 ? 20.935 -2.704 -28.779 1.00 80.44 583 ASN A O 1
ATOM 4295 N N . LEU A 1 584 ? 19.239 -1.295 -29.256 1.00 83.00 584 LEU A N 1
ATOM 4296 C CA . LEU A 1 584 ? 19.985 -0.045 -29.129 1.00 83.00 584 LEU A CA 1
ATOM 4297 C C . LEU A 1 584 ? 19.266 0.883 -28.156 1.00 83.00 584 LEU A C 1
ATOM 4299 O O . LEU A 1 584 ? 18.040 1.006 -28.205 1.00 83.00 584 LEU A O 1
ATOM 4303 N N . VAL A 1 585 ? 20.036 1.584 -27.330 1.00 87.12 585 VAL A N 1
ATOM 4304 C CA . VAL A 1 585 ? 19.526 2.689 -26.513 1.00 87.12 585 VAL A CA 1
ATOM 4305 C C . VAL A 1 585 ? 20.337 3.935 -26.801 1.00 87.12 585 VAL A C 1
ATOM 4307 O O . VAL A 1 585 ? 21.568 3.915 -26.739 1.00 87.12 585 VAL A O 1
ATOM 4310 N N . PHE A 1 586 ? 19.626 5.018 -27.086 1.00 86.25 586 PHE A N 1
ATOM 4311 C CA . PHE A 1 586 ? 20.169 6.357 -27.218 1.00 86.25 586 PHE A CA 1
ATOM 4312 C C . PHE A 1 586 ? 19.719 7.209 -26.028 1.00 86.25 586 PHE A C 1
ATOM 4314 O O . PHE A 1 586 ? 18.548 7.158 -25.654 1.00 86.25 586 PHE A O 1
ATOM 4321 N N . ILE A 1 587 ? 20.627 7.991 -25.448 1.00 86.62 587 ILE A N 1
ATOM 4322 C CA . ILE A 1 587 ? 20.341 8.991 -24.409 1.00 86.62 587 ILE A CA 1
ATOM 4323 C C . ILE A 1 587 ? 20.991 10.297 -24.834 1.00 86.62 587 ILE A C 1
ATOM 4325 O O . ILE A 1 587 ? 22.174 10.306 -25.159 1.00 86.62 587 ILE A O 1
ATOM 4329 N N . ASP A 1 588 ? 20.226 11.389 -24.871 1.00 84.06 588 ASP A N 1
ATOM 4330 C CA . ASP A 1 588 ? 20.682 12.658 -25.457 1.00 84.06 588 ASP A CA 1
ATOM 4331 C C . ASP A 1 588 ? 21.300 12.454 -26.860 1.00 84.06 588 ASP A C 1
ATOM 4333 O O . ASP A 1 588 ? 22.282 13.095 -27.235 1.00 84.06 588 ASP A O 1
ATOM 4337 N N . GLY A 1 589 ? 20.759 11.511 -27.644 1.00 80.31 589 GLY A N 1
ATOM 4338 C CA . GLY A 1 589 ? 21.273 11.144 -28.968 1.00 80.31 589 GLY A CA 1
ATOM 4339 C C . GLY A 1 589 ? 22.598 10.370 -28.977 1.00 80.31 589 GLY A C 1
ATOM 4340 O O . GLY A 1 589 ? 23.065 9.991 -30.053 1.00 80.31 589 GLY A O 1
ATOM 4341 N N . GLU A 1 590 ? 23.205 10.113 -27.818 1.00 81.75 590 GLU A N 1
ATOM 4342 C CA . GLU A 1 590 ? 24.398 9.281 -27.677 1.00 81.75 590 GLU A CA 1
ATOM 4343 C C . GLU A 1 590 ? 24.001 7.801 -27.587 1.00 81.75 590 GLU A C 1
ATOM 4345 O O . GLU A 1 590 ? 23.084 7.463 -26.848 1.00 81.75 590 GLU A O 1
ATOM 4350 N N . LEU A 1 591 ? 24.667 6.905 -28.324 1.00 81.31 591 LEU A N 1
ATOM 4351 C CA . LEU A 1 591 ? 24.458 5.461 -28.221 1.00 81.31 591 LEU A CA 1
ATOM 4352 C C . LEU A 1 591 ? 25.128 4.956 -26.937 1.00 81.31 591 LEU A C 1
ATOM 4354 O O . LEU A 1 591 ? 26.348 5.039 -26.810 1.00 81.31 591 LEU A O 1
ATOM 4358 N N . VAL A 1 592 ? 24.331 4.433 -26.004 1.00 78.31 592 VAL A N 1
ATOM 4359 C CA . VAL A 1 592 ? 24.777 4.054 -24.646 1.00 78.31 592 VAL A CA 1
ATOM 4360 C C . VAL A 1 592 ? 24.608 2.570 -24.337 1.00 78.31 592 VAL A C 1
ATOM 4362 O O . VAL A 1 592 ? 25.125 2.073 -23.339 1.00 78.31 592 VAL A O 1
ATOM 4365 N N . TYR A 1 593 ? 23.872 1.847 -25.174 1.00 78.94 593 TYR A N 1
ATOM 4366 C CA . TYR A 1 593 ? 23.667 0.412 -25.037 1.00 78.94 593 TYR A CA 1
ATOM 4367 C C . TYR A 1 593 ? 23.539 -0.222 -26.407 1.00 78.94 593 TYR A C 1
ATOM 4369 O O . TYR A 1 593 ? 22.856 0.313 -27.285 1.00 78.94 593 TYR A O 1
ATOM 4377 N N . GLN A 1 594 ? 24.163 -1.384 -26.541 1.00 79.69 594 GLN A N 1
ATOM 4378 C CA . GLN A 1 594 ? 24.109 -2.201 -27.730 1.00 79.69 594 GLN A CA 1
ATOM 4379 C C . GLN A 1 594 ? 24.177 -3.689 -27.351 1.00 79.69 594 GLN A C 1
ATOM 4381 O O . GLN A 1 594 ? 25.121 -4.133 -26.702 1.00 79.69 594 GLN A O 1
ATOM 4386 N N . ASP A 1 595 ? 23.165 -4.458 -27.760 1.00 67.69 595 ASP A N 1
ATOM 4387 C CA . ASP A 1 595 ? 23.151 -5.931 -27.770 1.00 67.69 595 ASP A CA 1
ATOM 4388 C C . ASP A 1 595 ? 23.617 -6.612 -26.470 1.00 67.69 595 ASP A C 1
ATOM 4390 O O . ASP A 1 595 ? 24.487 -7.486 -26.458 1.00 67.69 595 ASP A O 1
ATOM 4394 N N . GLY A 1 596 ? 23.024 -6.236 -25.338 1.00 65.56 596 GLY A N 1
ATOM 4395 C CA . GLY A 1 596 ? 23.374 -6.841 -24.049 1.00 65.56 596 GLY A CA 1
ATOM 4396 C C . GLY A 1 596 ? 24.497 -6.134 -23.300 1.00 65.56 596 GLY A C 1
ATOM 4397 O O . GLY A 1 596 ? 24.717 -6.481 -22.140 1.00 65.56 596 GLY A O 1
ATOM 4398 N N . GLN A 1 597 ? 25.176 -5.166 -23.920 1.00 66.12 597 GLN A N 1
ATOM 4399 C CA . GLN A 1 597 ? 26.315 -4.452 -23.347 1.00 66.12 597 GLN A CA 1
ATOM 4400 C C . GLN A 1 597 ? 26.031 -2.949 -23.265 1.00 66.12 597 GLN A C 1
ATOM 4402 O O . GLN A 1 597 ? 25.576 -2.329 -24.226 1.00 66.12 597 GLN A O 1
ATOM 4407 N N . SER A 1 598 ? 26.306 -2.345 -22.109 1.00 68.25 598 SER A N 1
ATOM 4408 C CA . SER A 1 598 ? 26.392 -0.889 -22.000 1.00 68.25 598 SER A CA 1
ATOM 4409 C C . SER A 1 598 ? 27.692 -0.392 -22.622 1.00 68.25 598 SER A C 1
ATOM 4411 O O . SER A 1 598 ? 28.726 -1.054 -22.543 1.00 68.25 598 SER A O 1
ATOM 4413 N N . ILE A 1 599 ? 27.642 0.797 -23.207 1.00 73.19 599 ILE A N 1
ATOM 4414 C CA . ILE A 1 599 ? 28.807 1.513 -23.714 1.00 73.19 599 ILE A CA 1
ATOM 4415 C C . ILE A 1 599 ? 29.181 2.548 -22.656 1.00 73.19 599 ILE A C 1
ATOM 4417 O O . ILE A 1 599 ? 28.354 3.385 -22.292 1.00 73.19 599 ILE A O 1
ATOM 4421 N N . GLU A 1 600 ? 30.410 2.476 -22.142 1.00 64.50 600 GLU A N 1
ATOM 4422 C CA . GLU A 1 600 ? 30.895 3.445 -21.158 1.00 64.50 600 GLU A CA 1
ATOM 4423 C C . GLU A 1 600 ? 30.928 4.854 -21.756 1.00 64.50 600 GLU A C 1
ATOM 4425 O O . GLU A 1 600 ? 31.503 5.093 -22.824 1.00 64.50 600 GLU A O 1
ATOM 4430 N N . ALA A 1 601 ? 30.320 5.803 -21.050 1.00 62.66 601 ALA A N 1
ATOM 4431 C CA . ALA A 1 601 ? 30.381 7.202 -21.431 1.00 62.66 601 ALA A CA 1
ATOM 4432 C C . ALA A 1 601 ? 31.768 7.789 -21.088 1.00 62.66 601 ALA A C 1
ATOM 4434 O O . ALA A 1 601 ? 32.332 7.482 -20.036 1.00 62.66 601 ALA A O 1
ATOM 4435 N N . PRO A 1 602 ? 32.336 8.673 -21.930 1.00 57.44 602 PRO A N 1
ATOM 4436 C CA . PRO A 1 602 ? 33.637 9.277 -21.657 1.00 57.44 602 PRO A CA 1
ATOM 4437 C C . PRO A 1 602 ? 33.594 10.171 -20.407 1.00 57.44 602 PRO A C 1
ATOM 4439 O O . PRO A 1 602 ? 32.775 11.088 -20.316 1.00 57.44 602 PRO A O 1
ATOM 4442 N N . VAL A 1 603 ? 34.527 9.949 -19.474 1.00 56.28 603 VAL A N 1
ATOM 4443 C CA . VAL A 1 603 ? 34.693 10.758 -18.255 1.00 56.28 603 VAL A CA 1
ATOM 4444 C C . VAL A 1 603 ? 35.171 12.166 -18.624 1.00 56.28 603 VAL A C 1
ATOM 4446 O O . VAL A 1 603 ? 36.291 12.354 -19.100 1.00 56.28 603 VAL A O 1
ATOM 4449 N N . LYS A 1 604 ? 34.339 13.182 -18.373 1.00 59.00 604 LYS A N 1
ATOM 4450 C CA . LYS A 1 604 ? 34.698 14.601 -18.502 1.00 59.00 604 LYS A CA 1
ATOM 4451 C C . LYS A 1 604 ? 34.590 15.264 -17.129 1.00 59.00 604 LYS A C 1
ATOM 4453 O O . LYS A 1 604 ? 33.504 15.496 -16.629 1.00 59.00 604 LYS A O 1
ATOM 4458 N N . LEU A 1 605 ? 35.719 15.606 -16.510 1.00 48.50 605 LEU A N 1
ATOM 4459 C CA . LEU A 1 605 ? 35.745 16.234 -15.175 1.00 48.50 605 LEU A CA 1
ATOM 4460 C C . LEU A 1 605 ? 35.283 17.708 -15.162 1.00 48.50 605 LEU A C 1
ATOM 4462 O O . LEU A 1 605 ? 35.083 18.282 -14.096 1.00 48.50 605 LEU A O 1
ATOM 4466 N N . SER A 1 606 ? 35.113 18.338 -16.328 1.00 39.66 606 SER A N 1
ATOM 4467 C CA . SER A 1 606 ? 34.744 19.751 -16.456 1.00 39.66 606 SER A CA 1
ATOM 4468 C C . SER A 1 606 ? 33.271 19.927 -16.839 1.00 39.66 606 SER A C 1
ATOM 4470 O O . SER A 1 606 ? 32.873 19.552 -17.942 1.00 39.66 606 SER A O 1
ATOM 4472 N N . GLY A 1 607 ? 32.496 20.569 -15.962 1.00 47.47 607 GLY A N 1
ATOM 4473 C CA . GLY A 1 607 ? 31.120 21.002 -16.221 1.00 47.47 607 GLY A CA 1
ATOM 4474 C C . GLY A 1 607 ? 30.145 20.474 -15.174 1.00 47.47 607 GLY A C 1
ATOM 4475 O O . GLY A 1 607 ? 29.941 19.273 -15.049 1.00 47.47 607 GLY A O 1
ATOM 4476 N N . ILE A 1 608 ? 29.524 21.370 -14.412 1.00 39.69 608 ILE A N 1
ATOM 4477 C CA . ILE A 1 608 ? 28.346 21.025 -13.612 1.00 39.69 608 ILE A CA 1
ATOM 4478 C C . ILE A 1 608 ? 27.182 21.024 -14.604 1.00 39.69 608 ILE A C 1
ATOM 4480 O O . ILE A 1 608 ? 26.952 22.045 -15.248 1.00 39.69 608 ILE A O 1
ATOM 4484 N N . ALA A 1 609 ? 26.483 19.898 -14.770 1.00 46.75 609 ALA A N 1
ATOM 4485 C CA . ALA A 1 609 ? 25.264 19.875 -15.575 1.00 46.75 609 ALA A CA 1
ATOM 4486 C C . ALA A 1 609 ? 24.291 20.946 -15.049 1.00 46.75 609 ALA A C 1
ATOM 4488 O O . ALA A 1 609 ? 24.069 21.040 -13.836 1.00 46.75 609 ALA A O 1
ATOM 4489 N N . GLU A 1 610 ? 23.755 21.771 -15.952 1.00 46.94 610 GLU A N 1
ATOM 4490 C CA . GLU A 1 610 ? 22.758 22.782 -15.608 1.00 46.94 610 GLU A CA 1
ATOM 4491 C C . GLU A 1 610 ? 21.516 22.088 -15.037 1.00 46.94 610 GLU A C 1
ATOM 4493 O O . GLU A 1 610 ? 20.860 21.292 -15.711 1.00 46.94 610 GLU A O 1
ATOM 4498 N N . ASP A 1 611 ? 21.216 22.376 -13.768 1.00 50.88 611 ASP A N 1
ATOM 4499 C CA . ASP A 1 611 ? 19.970 21.961 -13.132 1.00 50.88 611 ASP A CA 1
ATOM 4500 C C . ASP A 1 611 ? 18.839 22.687 -13.850 1.00 50.88 611 ASP A C 1
ATOM 4502 O O . ASP A 1 611 ? 18.818 23.922 -13.914 1.00 50.88 611 ASP A O 1
ATOM 4506 N N . ALA A 1 612 ? 17.898 21.940 -14.417 1.00 50.34 612 ALA A N 1
ATOM 4507 C CA . ALA A 1 612 ? 16.699 22.576 -14.908 1.00 50.34 612 ALA A CA 1
ATOM 4508 C C . ALA A 1 612 ? 16.024 23.197 -13.662 1.00 50.34 612 ALA A C 1
ATOM 4510 O O . ALA A 1 612 ? 15.734 22.490 -12.696 1.00 50.34 612 ALA A O 1
ATOM 4511 N N . GLY A 1 613 ? 15.817 24.518 -13.649 1.00 45.28 613 GLY A N 1
ATOM 4512 C CA . GLY A 1 613 ? 15.269 25.257 -12.496 1.00 45.28 613 GLY A CA 1
ATOM 4513 C C . GLY A 1 613 ? 13.901 24.738 -12.012 1.00 45.28 613 GLY A C 1
ATOM 4514 O O . GLY A 1 613 ? 13.299 23.911 -12.685 1.00 45.28 613 GLY A O 1
ATOM 4515 N N . PRO A 1 614 ? 13.364 25.198 -10.870 1.00 42.19 614 PRO A N 1
ATOM 4516 C CA . PRO A 1 614 ? 12.211 24.581 -10.196 1.00 42.19 614 PRO A CA 1
ATOM 4517 C C . PRO A 1 614 ? 11.020 24.314 -11.138 1.00 42.19 614 PRO A C 1
ATOM 4519 O O . PRO A 1 614 ? 10.795 25.091 -12.070 1.00 42.19 614 PRO A O 1
ATOM 4522 N N . PRO A 1 615 ? 10.254 23.224 -10.926 1.00 41.53 615 PRO A N 1
ATOM 4523 C CA . PRO A 1 615 ? 9.151 22.868 -11.812 1.00 41.53 615 PRO A CA 1
ATOM 4524 C C . PRO A 1 615 ? 8.152 24.024 -11.932 1.00 41.53 615 PRO A C 1
ATOM 4526 O O . PRO A 1 615 ? 7.876 24.725 -10.954 1.00 41.53 615 PRO A O 1
ATOM 4529 N N . ALA A 1 616 ? 7.560 24.188 -13.118 1.00 41.53 616 ALA A N 1
ATOM 4530 C CA . ALA A 1 616 ? 6.295 24.901 -13.212 1.00 41.53 616 ALA A CA 1
ATOM 4531 C C . ALA A 1 616 ? 5.294 24.158 -12.319 1.00 41.53 616 ALA A C 1
ATOM 4533 O O . ALA A 1 616 ? 5.217 22.927 -12.374 1.00 41.53 616 ALA A O 1
ATOM 4534 N N . ALA A 1 617 ? 4.579 24.890 -11.461 1.00 37.75 617 ALA A N 1
ATOM 4535 C CA . ALA A 1 617 ? 3.568 24.284 -10.609 1.00 37.75 617 ALA A CA 1
ATOM 4536 C C . ALA A 1 617 ? 2.612 23.473 -11.502 1.00 37.75 617 ALA A C 1
ATOM 4538 O O . ALA A 1 617 ? 2.133 24.020 -12.502 1.00 37.75 617 ALA A O 1
ATOM 4539 N N . PRO A 1 618 ? 2.341 22.189 -11.197 1.00 40.06 618 PRO A N 1
ATOM 4540 C CA . PRO A 1 618 ? 1.269 21.492 -11.889 1.00 40.06 618 PRO A CA 1
ATOM 4541 C C . PRO A 1 618 ? -0.003 22.327 -11.734 1.00 40.06 618 PRO A C 1
ATOM 4543 O O . PRO A 1 618 ? -0.183 22.982 -10.702 1.00 40.06 618 PRO A O 1
ATOM 4546 N N . ALA A 1 619 ? -0.846 22.338 -12.771 1.00 36.28 619 ALA A N 1
ATOM 4547 C CA . ALA A 1 619 ? -2.108 23.067 -12.747 1.00 36.28 619 ALA A CA 1
ATOM 4548 C C . ALA A 1 619 ? -2.806 22.838 -11.399 1.00 36.28 619 ALA A C 1
ATOM 4550 O O . ALA A 1 619 ? -2.884 21.697 -10.929 1.00 36.28 619 ALA A O 1
ATOM 4551 N N . ALA A 1 620 ? -3.211 23.939 -10.758 1.00 32.00 620 ALA A N 1
ATOM 4552 C CA . ALA A 1 620 ? -3.830 23.904 -9.446 1.00 32.00 620 ALA A CA 1
ATOM 4553 C C . ALA A 1 620 ? -4.969 22.882 -9.465 1.00 32.00 620 ALA A C 1
ATOM 4555 O O . ALA A 1 620 ? -5.828 22.921 -10.346 1.00 32.00 620 ALA A O 1
ATOM 4556 N N . LEU A 1 621 ? -4.937 21.950 -8.514 1.00 36.09 621 LEU A N 1
ATOM 4557 C CA . LEU A 1 621 ? -6.066 21.067 -8.274 1.00 36.09 621 LEU A CA 1
ATOM 4558 C C . LEU A 1 621 ? -7.266 21.966 -7.976 1.00 36.09 621 LEU A C 1
ATOM 4560 O O . LEU A 1 621 ? -7.202 22.775 -7.048 1.00 36.09 621 LEU A O 1
ATOM 4564 N N . GLU A 1 622 ? -8.324 21.862 -8.783 1.00 29.69 622 GLU A N 1
ATOM 4565 C CA . GLU A 1 622 ? -9.596 22.489 -8.441 1.00 29.69 622 GLU A CA 1
ATOM 4566 C C . GLU A 1 622 ? -9.983 22.055 -7.025 1.00 29.69 622 GLU A C 1
ATOM 4568 O O . GLU A 1 622 ? -9.822 20.893 -6.645 1.00 29.69 622 GLU A O 1
ATOM 4573 N N . GLU A 1 623 ? -10.468 23.003 -6.228 1.00 28.73 623 GLU A N 1
ATOM 4574 C CA . GLU A 1 623 ? -10.995 22.736 -4.896 1.00 28.73 623 GLU A CA 1
ATOM 4575 C C . GLU A 1 623 ? -12.191 21.781 -5.020 1.00 28.73 623 GLU A C 1
ATOM 4577 O O . GLU A 1 623 ? -13.324 22.182 -5.303 1.00 28.73 623 GLU A O 1
ATOM 4582 N N . ILE A 1 624 ? -11.947 20.485 -4.824 1.00 34.69 624 ILE A N 1
ATOM 4583 C CA . ILE A 1 624 ? -13.015 19.492 -4.797 1.00 34.69 624 ILE A CA 1
ATOM 4584 C C . ILE A 1 624 ? -13.764 19.674 -3.480 1.00 34.69 624 ILE A C 1
ATOM 4586 O O . ILE A 1 624 ? -13.359 19.193 -2.421 1.00 34.69 624 ILE A O 1
ATOM 4590 N N . LYS A 1 625 ? -14.899 20.370 -3.554 1.00 30.08 625 LYS A N 1
ATOM 4591 C CA . LYS A 1 625 ? -15.923 20.330 -2.508 1.00 30.08 625 LYS A CA 1
ATOM 4592 C C . LYS A 1 625 ? -16.359 18.875 -2.324 1.00 30.08 625 LYS A C 1
ATOM 4594 O O . LYS A 1 625 ? -16.611 18.179 -3.304 1.00 30.08 625 LYS A O 1
ATOM 4599 N N . SER A 1 626 ? -16.443 18.419 -1.073 1.00 34.00 626 SER A N 1
ATOM 4600 C CA . SER A 1 626 ? -16.718 17.019 -0.724 1.00 34.00 626 SER A CA 1
ATOM 4601 C C . SER A 1 626 ? -17.902 16.433 -1.529 1.00 34.00 626 SER A C 1
ATOM 4603 O O . SER A 1 626 ? -19.019 16.957 -1.397 1.00 34.00 626 SER A O 1
ATOM 4605 N N . PRO A 1 627 ? -17.712 15.336 -2.291 1.00 38.88 627 PRO A N 1
ATOM 4606 C CA . PRO A 1 627 ? -18.769 14.664 -3.062 1.00 38.88 627 PRO A CA 1
ATOM 4607 C C . PRO A 1 627 ? -20.005 14.292 -2.225 1.00 38.88 627 PRO A C 1
ATOM 4609 O O . PRO A 1 627 ? -21.136 14.345 -2.709 1.00 38.88 627 PRO A O 1
ATOM 4612 N N . ALA A 1 628 ? -19.802 14.036 -0.929 1.00 41.28 628 ALA A N 1
ATOM 4613 C CA . ALA A 1 628 ? -20.837 13.670 0.037 1.00 41.28 628 ALA A CA 1
ATOM 4614 C C . ALA A 1 628 ? -21.998 14.679 0.166 1.00 41.28 628 ALA A C 1
ATOM 4616 O O . ALA A 1 628 ? -23.099 14.300 0.574 1.00 41.28 628 ALA A O 1
ATOM 4617 N N . ALA A 1 629 ? -21.780 15.960 -0.156 1.00 36.03 629 ALA A N 1
ATOM 4618 C CA . ALA A 1 629 ? -22.836 16.975 -0.130 1.00 36.03 629 ALA A CA 1
ATOM 4619 C C . ALA A 1 629 ? -23.703 16.960 -1.404 1.00 36.03 629 ALA A C 1
ATOM 4621 O O . ALA A 1 629 ? -24.906 17.205 -1.318 1.00 36.03 629 ALA A O 1
ATOM 4622 N N . LEU A 1 630 ? -23.116 16.629 -2.563 1.00 38.31 630 LEU A N 1
ATOM 4623 C CA . LEU A 1 630 ? -23.821 16.534 -3.846 1.00 38.31 630 LEU A CA 1
ATOM 4624 C C . LEU A 1 630 ? -24.625 15.228 -3.973 1.00 38.31 630 LEU A C 1
ATOM 4626 O O . LEU A 1 630 ? -25.762 15.265 -4.436 1.00 38.31 630 LEU A O 1
ATOM 4630 N N . GLU A 1 631 ? -24.111 14.093 -3.484 1.00 47.81 631 GLU A N 1
ATOM 4631 C CA . GLU A 1 631 ? -24.847 12.815 -3.528 1.00 47.81 631 GLU A CA 1
ATOM 4632 C C . GLU A 1 631 ? -26.084 12.793 -2.613 1.00 47.81 631 GLU A C 1
ATOM 4634 O O . GLU A 1 631 ? -27.140 12.280 -3.003 1.00 47.81 631 GLU A O 1
ATOM 4639 N N . ARG A 1 632 ? -26.011 13.405 -1.418 1.00 48.91 632 ARG A N 1
ATOM 4640 C CA . ARG A 1 632 ? -27.148 13.461 -0.473 1.00 48.91 632 ARG A CA 1
ATOM 4641 C C . ARG A 1 632 ? -28.350 14.231 -1.018 1.00 48.91 632 ARG A C 1
ATOM 4643 O O . ARG A 1 632 ? -29.480 13.913 -0.652 1.00 48.91 632 ARG A O 1
ATOM 4650 N N . ALA A 1 633 ? -28.120 15.205 -1.900 1.00 41.34 633 ALA A N 1
ATOM 4651 C CA . ALA A 1 633 ? -29.178 15.966 -2.564 1.00 41.34 633 ALA A CA 1
ATOM 4652 C C . ALA A 1 633 ? -29.892 15.164 -3.673 1.00 41.34 633 ALA A C 1
ATOM 4654 O O . ALA A 1 633 ? -31.040 15.459 -3.988 1.00 41.34 633 ALA A O 1
ATOM 4655 N N . SER A 1 634 ? -29.243 14.126 -4.220 1.00 56.12 634 SER A N 1
ATOM 4656 C CA . SER A 1 634 ? -29.790 13.233 -5.260 1.00 56.12 634 SER A CA 1
ATOM 4657 C C . SER A 1 634 ? -30.376 11.916 -4.724 1.00 56.12 634 SER A C 1
ATOM 4659 O O . SER A 1 634 ? -30.843 11.079 -5.493 1.00 56.12 634 SER A O 1
ATOM 4661 N N . SER A 1 635 ? -30.343 11.705 -3.403 1.00 66.38 635 SER A N 1
ATOM 4662 C CA . SER A 1 635 ? -30.756 10.443 -2.781 1.00 66.38 635 SER A CA 1
ATOM 4663 C C . SER A 1 635 ? -32.273 10.207 -2.895 1.00 66.38 635 SER A C 1
ATOM 4665 O O . SER A 1 635 ? -33.048 11.131 -2.627 1.00 66.38 635 SER A O 1
ATOM 4667 N N . PRO A 1 636 ? -32.724 8.979 -3.225 1.00 80.62 636 PRO A N 1
ATOM 4668 C CA . PRO A 1 636 ? -34.143 8.676 -3.389 1.00 80.62 636 PRO A CA 1
ATOM 4669 C C . PRO A 1 636 ? -34.927 8.877 -2.085 1.00 80.62 636 PRO A C 1
ATOM 4671 O O . PRO A 1 636 ? -34.398 8.719 -0.981 1.00 80.62 636 PRO A O 1
ATOM 4674 N N . THR A 1 637 ? -36.216 9.201 -2.209 1.00 89.94 637 THR A N 1
ATOM 4675 C CA . THR A 1 637 ? -37.142 9.170 -1.068 1.00 89.94 637 THR A CA 1
ATOM 4676 C C . THR A 1 637 ? -37.486 7.713 -0.778 1.00 89.94 637 THR A C 1
ATOM 4678 O O . THR A 1 637 ? -37.908 7.002 -1.683 1.00 89.94 637 THR A O 1
ATOM 4681 N N . ILE A 1 638 ? -37.329 7.250 0.463 1.00 94.38 638 ILE A N 1
ATOM 4682 C CA . ILE A 1 638 ? -37.547 5.840 0.821 1.00 94.38 638 ILE A CA 1
ATOM 4683 C C . ILE A 1 638 ? -38.653 5.744 1.870 1.00 94.38 638 ILE A C 1
ATOM 4685 O O . ILE A 1 638 ? -38.549 6.348 2.935 1.00 94.38 638 ILE A O 1
ATOM 4689 N N . LEU A 1 639 ? -39.694 4.961 1.591 1.00 93.94 639 LEU A N 1
ATOM 4690 C CA . LEU A 1 639 ? -40.694 4.554 2.575 1.00 93.94 639 LEU A CA 1
ATOM 4691 C C . LEU A 1 639 ? -40.452 3.092 2.949 1.00 93.94 639 LEU A C 1
ATOM 4693 O O . LEU A 1 639 ? -40.619 2.200 2.119 1.00 93.94 639 LEU A O 1
ATOM 4697 N N . VAL A 1 640 ? -40.106 2.838 4.208 1.00 95.44 640 VAL A N 1
ATOM 4698 C CA . VAL A 1 640 ? -39.952 1.478 4.731 1.00 95.44 640 VAL A CA 1
ATOM 4699 C C . VAL A 1 640 ? -41.172 1.120 5.569 1.00 95.44 640 VAL A C 1
ATOM 4701 O O . VAL A 1 640 ? -41.515 1.839 6.508 1.00 95.44 640 VAL A O 1
ATOM 4704 N N . ARG A 1 641 ? -41.831 0.009 5.240 1.00 95.19 641 ARG A N 1
ATOM 4705 C CA . ARG A 1 641 ? -42.970 -0.542 5.984 1.00 95.19 641 ARG A CA 1
ATOM 4706 C C . ARG A 1 641 ? -42.529 -1.825 6.669 1.00 95.19 641 ARG A C 1
ATOM 4708 O O . ARG A 1 641 ? -41.936 -2.683 6.025 1.00 95.19 641 ARG A O 1
ATOM 4715 N N . ALA A 1 642 ? -42.819 -1.965 7.956 1.00 95.44 642 ALA A N 1
ATOM 4716 C CA . ALA A 1 642 ? -42.468 -3.157 8.716 1.00 95.44 642 ALA A CA 1
ATOM 4717 C C . ALA A 1 642 ? -43.599 -3.609 9.629 1.00 95.44 642 ALA A C 1
ATOM 4719 O O . ALA A 1 642 ? -44.430 -2.806 10.065 1.00 95.44 642 ALA A O 1
ATOM 4720 N N . ARG A 1 643 ? -43.580 -4.897 9.992 1.00 96.25 643 ARG A N 1
ATOM 4721 C CA . ARG A 1 643 ? -44.463 -5.414 11.041 1.00 96.25 643 ARG A CA 1
ATOM 4722 C C . ARG A 1 643 ? -44.232 -4.672 12.355 1.00 96.25 643 ARG A C 1
ATOM 4724 O O . ARG A 1 643 ? -45.196 -4.366 13.039 1.00 96.25 643 ARG A O 1
ATOM 4731 N N . LYS A 1 644 ? -42.980 -4.371 12.704 1.00 94.50 644 LYS A N 1
ATOM 4732 C CA . LYS A 1 644 ? -42.649 -3.643 13.933 1.00 94.50 644 LYS A CA 1
ATOM 4733 C C . LYS A 1 644 ? -41.455 -2.718 13.743 1.00 94.50 644 LYS A C 1
ATOM 4735 O O . LYS A 1 644 ? -40.442 -3.132 13.187 1.00 94.50 644 LYS A O 1
ATOM 4740 N N . VAL A 1 645 ? -41.548 -1.490 14.242 1.00 95.06 645 VAL A N 1
ATOM 4741 C CA . VAL A 1 645 ? -40.443 -0.523 14.274 1.00 95.06 645 VAL A CA 1
ATOM 4742 C C . VAL A 1 645 ? -40.095 -0.226 15.727 1.00 95.06 645 VAL A C 1
ATOM 4744 O O . VAL A 1 645 ? -40.896 0.352 16.460 1.00 95.06 645 VAL A O 1
ATOM 4747 N N . HIS A 1 646 ? -38.897 -0.623 16.146 1.00 93.69 646 HIS A N 1
ATOM 4748 C CA . HIS A 1 646 ? -38.333 -0.276 17.443 1.00 93.69 646 HIS A CA 1
ATOM 4749 C C . HIS A 1 646 ? -37.743 1.133 17.357 1.00 93.69 646 HIS A C 1
ATOM 4751 O O . HIS A 1 646 ? -36.777 1.353 16.633 1.00 93.69 646 HIS A O 1
ATOM 4757 N N . THR A 1 647 ? -38.325 2.092 18.075 1.00 92.50 647 THR A N 1
ATOM 4758 C CA . THR A 1 647 ? -37.848 3.487 18.108 1.00 92.50 647 THR A CA 1
ATOM 4759 C C . THR A 1 647 ? -36.764 3.704 19.165 1.00 92.50 647 THR A C 1
ATOM 4761 O O . THR A 1 647 ? -35.956 4.617 19.021 1.00 92.50 647 THR A O 1
ATOM 4764 N N . VAL A 1 648 ? -36.717 2.844 20.194 1.00 92.19 648 VAL A N 1
ATOM 4765 C CA . VAL A 1 648 ? -35.846 2.902 21.389 1.00 92.19 648 VAL A CA 1
ATOM 4766 C C . VAL A 1 648 ? -36.130 4.095 22.302 1.00 92.19 648 VAL A C 1
ATOM 4768 O O . VAL A 1 648 ? -36.210 3.923 23.511 1.00 92.19 648 VAL A O 1
ATOM 4771 N N . SER A 1 649 ? -36.315 5.293 21.751 1.00 88.81 649 SER A N 1
ATOM 4772 C CA . SER A 1 649 ? -36.659 6.505 22.501 1.00 88.81 649 SER A CA 1
ATOM 4773 C C . SER A 1 649 ? -38.112 6.550 22.988 1.00 88.81 649 SER A C 1
ATOM 4775 O O . SER A 1 649 ? -38.452 7.418 23.789 1.00 88.81 649 SER A O 1
ATOM 4777 N N . GLY A 1 650 ? -38.968 5.643 22.513 1.00 86.31 650 GLY A N 1
ATOM 4778 C CA . GLY A 1 650 ? -40.367 5.543 22.911 1.00 86.31 650 GLY A CA 1
ATOM 4779 C C . GLY A 1 650 ? -40.960 4.172 22.596 1.00 86.31 650 GLY A C 1
ATOM 4780 O O . GLY A 1 650 ? -40.241 3.206 22.332 1.00 86.31 650 GLY A O 1
ATOM 4781 N N . GLU A 1 651 ? -42.289 4.094 22.605 1.00 87.81 651 GLU A N 1
ATOM 4782 C CA . GLU A 1 651 ? -42.999 2.843 22.338 1.00 87.81 651 GLU A CA 1
ATOM 4783 C C . GLU A 1 651 ? -42.765 2.338 20.899 1.00 87.81 651 GLU A C 1
ATOM 4785 O O . GLU A 1 651 ? -42.749 3.137 19.949 1.00 87.81 651 GLU A O 1
ATOM 4790 N N . PRO A 1 652 ? -42.602 1.016 20.697 1.00 91.31 652 PRO A N 1
ATOM 4791 C CA . PRO A 1 652 ? -42.530 0.429 19.365 1.00 91.31 652 PRO A CA 1
ATOM 4792 C C . PRO A 1 652 ? -43.815 0.649 18.555 1.00 91.31 652 PRO A C 1
ATOM 4794 O O . PRO A 1 652 ? -44.929 0.587 19.076 1.00 91.31 652 PRO A O 1
ATOM 4797 N N . LEU A 1 653 ? -43.671 0.828 17.242 1.00 94.31 653 LEU A N 1
ATOM 4798 C CA . LEU A 1 653 ? -44.800 0.942 16.315 1.00 94.31 653 LEU A CA 1
ATOM 4799 C C . LEU A 1 653 ? -45.094 -0.422 15.680 1.00 94.31 653 LEU A C 1
ATOM 4801 O O . LEU A 1 653 ? -44.221 -0.982 15.023 1.00 94.31 653 LEU A O 1
ATOM 4805 N N . GLU A 1 654 ? -46.310 -0.945 15.843 1.00 93.19 654 GLU A N 1
ATOM 4806 C CA . GLU A 1 654 ? -46.750 -2.231 15.277 1.00 93.19 654 GLU A CA 1
ATOM 4807 C C . GLU A 1 654 ? -48.193 -2.094 14.727 1.00 93.19 654 GLU A C 1
ATOM 4809 O O . GLU A 1 654 ? -49.127 -1.945 15.523 1.00 93.19 654 GLU A O 1
ATOM 4814 N N . PRO A 1 655 ? -48.401 -2.063 13.387 1.00 93.00 655 PRO A N 1
ATOM 4815 C CA . PRO A 1 655 ? -47.383 -1.936 12.335 1.00 93.00 655 PRO A CA 1
ATOM 4816 C C . PRO A 1 655 ? -46.697 -0.564 12.347 1.00 93.00 655 PRO A C 1
ATOM 4818 O O . PRO A 1 655 ? -47.238 0.405 12.884 1.00 93.00 655 PRO A O 1
ATOM 4821 N N . GLY A 1 656 ? -45.507 -0.471 11.753 1.00 95.38 656 GLY A N 1
ATOM 4822 C CA . GLY A 1 656 ? -44.722 0.764 11.731 1.00 95.38 656 GLY A CA 1
ATOM 4823 C C . GLY A 1 656 ? -44.195 1.119 10.343 1.00 95.38 656 GLY A C 1
ATOM 4824 O O . GLY A 1 656 ? -43.908 0.248 9.520 1.00 95.38 656 GLY A O 1
ATOM 4825 N N . GLN A 1 657 ? -44.069 2.418 10.089 1.00 96.50 657 GLN A N 1
ATOM 4826 C CA . GLN A 1 657 ? -43.556 2.987 8.848 1.00 96.50 657 GLN A CA 1
ATOM 4827 C C . GLN A 1 657 ? -42.503 4.059 9.140 1.00 96.50 657 GLN A C 1
ATOM 4829 O O . GLN A 1 657 ? -42.634 4.831 10.095 1.00 96.50 657 GLN A O 1
ATOM 4834 N N . VAL A 1 658 ? -41.468 4.100 8.300 1.00 96.25 658 VAL A N 1
ATOM 4835 C CA . VAL A 1 658 ? -40.351 5.050 8.369 1.00 96.25 658 VAL A CA 1
ATOM 4836 C C . VAL A 1 658 ? -40.203 5.732 7.015 1.00 96.25 658 VAL A C 1
ATOM 4838 O O . VAL A 1 658 ? -39.976 5.058 6.011 1.00 96.25 658 VAL A O 1
ATOM 4841 N N . LEU A 1 659 ? -40.312 7.060 6.982 1.00 94.06 659 LEU A N 1
ATOM 4842 C CA . LEU A 1 659 ? -40.049 7.854 5.784 1.00 94.06 659 LEU A CA 1
ATOM 4843 C C . LEU A 1 659 ? -38.663 8.492 5.871 1.00 94.06 659 LEU A C 1
ATOM 4845 O O . LEU A 1 659 ? -38.352 9.199 6.832 1.00 94.06 659 LEU A O 1
ATOM 4849 N N . ILE A 1 660 ? -37.854 8.267 4.840 1.00 93.50 660 ILE A N 1
ATOM 4850 C CA . ILE A 1 660 ? -36.480 8.746 4.721 1.00 93.50 660 ILE A CA 1
ATOM 4851 C C . ILE A 1 660 ? -36.381 9.677 3.511 1.00 93.50 660 ILE A C 1
ATOM 4853 O O . ILE A 1 660 ? -36.802 9.324 2.408 1.00 93.50 660 ILE A O 1
ATOM 4857 N N . ARG A 1 661 ? -35.801 10.864 3.706 1.00 88.12 661 ARG A N 1
ATOM 4858 C CA . ARG A 1 661 ? -35.483 11.829 2.640 1.00 88.12 661 ARG A CA 1
ATOM 4859 C C . ARG A 1 661 ? -34.101 12.421 2.873 1.00 88.12 661 ARG A C 1
ATOM 4861 O O . ARG A 1 661 ? -33.762 12.731 4.013 1.00 88.12 661 ARG A O 1
ATOM 4868 N N . ALA A 1 662 ? -33.311 12.564 1.807 1.00 83.00 662 ALA A N 1
ATOM 4869 C CA . ALA A 1 662 ? -31.947 13.106 1.869 1.00 83.00 662 ALA A CA 1
ATOM 4870 C C . ALA A 1 662 ? -31.087 12.461 2.985 1.00 83.00 662 ALA A C 1
ATOM 4872 O O . ALA A 1 662 ? -30.367 13.137 3.722 1.00 83.00 662 ALA A O 1
ATOM 4873 N N . GLY A 1 663 ? -31.228 11.140 3.163 1.00 85.31 663 GLY A N 1
ATOM 4874 C CA . GLY A 1 663 ? -30.505 10.365 4.177 1.00 85.31 663 GLY A CA 1
ATOM 4875 C C . GLY A 1 663 ? -30.958 10.563 5.631 1.00 85.31 663 GLY A C 1
ATOM 4876 O O . GLY A 1 663 ? -30.278 10.080 6.532 1.00 85.31 663 GLY A O 1
ATOM 4877 N N . LYS A 1 664 ? -32.079 11.249 5.892 1.00 89.69 664 LYS A N 1
ATOM 4878 C CA . LYS A 1 664 ? -32.630 11.463 7.242 1.00 89.69 664 LYS A CA 1
ATOM 4879 C C . LYS A 1 664 ? -34.021 10.862 7.392 1.00 89.69 664 LYS A C 1
ATOM 4881 O O . LYS A 1 664 ? -34.811 10.895 6.452 1.00 89.69 664 LYS A O 1
ATOM 4886 N N . ILE A 1 665 ? -34.340 10.382 8.593 1.00 92.75 665 ILE A N 1
ATOM 4887 C CA . ILE A 1 665 ? -35.715 10.040 8.973 1.00 92.75 665 ILE A CA 1
ATOM 4888 C C . ILE A 1 665 ? -36.492 11.352 9.114 1.00 92.75 665 ILE A C 1
ATOM 4890 O O . ILE A 1 665 ? -36.155 12.179 9.956 1.00 92.75 665 ILE A O 1
ATOM 4894 N N . VAL A 1 666 ? -37.511 11.548 8.278 1.00 94.00 666 VAL A N 1
ATOM 4895 C CA . VAL A 1 666 ? -38.354 12.757 8.298 1.00 94.00 666 VAL A CA 1
ATOM 4896 C C . VAL A 1 666 ? -39.717 12.513 8.935 1.00 94.00 666 VAL A C 1
ATOM 4898 O O . VAL A 1 666 ? -40.342 13.459 9.404 1.00 94.00 666 VAL A O 1
ATOM 4901 N N . GLN A 1 667 ? -40.182 11.260 8.971 1.00 94.25 667 GLN A N 1
ATOM 4902 C CA . GLN A 1 667 ? -41.449 10.901 9.603 1.00 94.25 667 GLN A CA 1
ATOM 4903 C C . GLN A 1 667 ? -41.441 9.443 10.080 1.00 94.25 667 GLN A C 1
ATOM 4905 O O . GLN A 1 667 ? -40.906 8.556 9.411 1.00 94.25 667 GLN A O 1
ATOM 4910 N N . LEU A 1 668 ? -42.072 9.209 11.232 1.00 94.50 668 LEU A N 1
ATOM 4911 C CA . LEU A 1 668 ? -42.345 7.898 11.821 1.00 94.50 668 LEU A CA 1
ATOM 4912 C C . LEU A 1 668 ? -43.834 7.819 12.157 1.00 94.50 668 LEU A C 1
ATOM 4914 O O . LEU A 1 668 ? -44.409 8.787 12.651 1.00 94.50 668 LEU A O 1
ATOM 4918 N N . GLY A 1 669 ? -44.465 6.674 11.918 1.00 93.25 669 GLY A N 1
ATOM 4919 C CA . GLY A 1 669 ? -45.867 6.486 12.284 1.00 93.25 669 GLY A CA 1
ATOM 4920 C C . GLY A 1 669 ? -46.386 5.093 11.968 1.00 93.25 669 GLY A C 1
ATOM 4921 O O . GLY A 1 669 ? -45.726 4.309 11.293 1.00 93.25 669 GLY A O 1
ATOM 4922 N N . LYS A 1 670 ? -47.593 4.774 12.443 1.00 92.81 670 LYS A N 1
ATOM 4923 C CA . LYS A 1 670 ? -48.279 3.522 12.067 1.00 92.81 670 LYS A CA 1
ATOM 4924 C C . LYS A 1 670 ? -48.728 3.533 10.601 1.00 92.81 670 LYS A C 1
ATOM 4926 O O . LYS A 1 670 ? -48.822 2.488 9.962 1.00 92.81 670 LYS A O 1
ATOM 4931 N N . ARG A 1 671 ? -48.982 4.732 10.072 1.00 91.81 671 ARG A N 1
ATOM 4932 C CA . ARG A 1 671 ? -49.335 5.012 8.682 1.00 91.81 671 ARG A CA 1
ATOM 4933 C C . ARG A 1 671 ? -48.771 6.376 8.292 1.00 91.81 671 ARG A C 1
ATOM 4935 O O . ARG A 1 671 ? -48.950 7.341 9.029 1.00 91.81 671 ARG A O 1
ATOM 4942 N N . ILE A 1 672 ? -48.088 6.430 7.158 1.00 93.25 672 ILE A N 1
ATOM 4943 C CA . ILE A 1 672 ? -47.552 7.634 6.534 1.00 93.25 672 ILE A CA 1
ATOM 4944 C C . ILE A 1 672 ? -48.214 7.737 5.163 1.00 93.25 672 ILE A C 1
ATOM 4946 O O . ILE A 1 672 ? -48.025 6.868 4.311 1.00 93.25 672 ILE A O 1
ATOM 4950 N N . ASP A 1 673 ? -49.006 8.786 4.962 1.00 86.38 673 ASP A N 1
ATOM 4951 C CA . ASP A 1 673 ? -49.592 9.071 3.658 1.00 86.38 673 ASP A CA 1
ATOM 4952 C C . ASP A 1 673 ? -48.558 9.841 2.819 1.00 86.38 673 ASP A C 1
ATOM 4954 O O . ASP A 1 673 ? -48.172 10.964 3.143 1.00 86.38 673 ASP A O 1
ATOM 4958 N N . ILE A 1 674 ? -48.068 9.201 1.756 1.00 86.69 674 ILE A N 1
ATOM 4959 C CA . ILE A 1 674 ? -47.161 9.794 0.770 1.00 86.69 674 ILE A CA 1
ATOM 4960 C C . ILE A 1 674 ? -47.759 9.630 -0.621 1.00 86.69 674 ILE A C 1
ATOM 4962 O O . ILE A 1 674 ? -48.320 8.581 -0.948 1.00 86.69 674 ILE A O 1
ATOM 4966 N N . ASP A 1 675 ? -47.635 10.670 -1.442 1.00 84.94 675 ASP A N 1
ATOM 4967 C CA . ASP A 1 675 ? -48.066 10.611 -2.830 1.00 84.94 675 ASP A CA 1
ATOM 4968 C C . ASP A 1 675 ? -47.231 9.571 -3.591 1.00 84.94 675 ASP A C 1
ATOM 4970 O O . ASP A 1 675 ? -46.000 9.661 -3.650 1.00 84.94 675 ASP A O 1
ATOM 4974 N N . LYS A 1 676 ? -47.900 8.581 -4.187 1.00 77.06 676 LYS A N 1
ATOM 4975 C CA . LYS A 1 676 ? -47.254 7.551 -5.009 1.00 77.06 676 LYS A CA 1
ATOM 4976 C C . LYS A 1 676 ? -46.599 8.136 -6.263 1.00 77.06 676 LYS A C 1
ATOM 4978 O O . LYS A 1 676 ? -45.714 7.491 -6.812 1.00 77.06 676 LYS A O 1
ATOM 4983 N N . ALA A 1 677 ? -47.002 9.334 -6.692 1.00 79.75 677 ALA A N 1
ATOM 4984 C CA . ALA A 1 677 ? -46.379 10.062 -7.793 1.00 79.75 677 ALA A CA 1
ATOM 4985 C C . ALA A 1 677 ? -45.076 10.782 -7.393 1.00 79.75 677 ALA A C 1
ATOM 4987 O O . ALA A 1 677 ? -44.448 11.406 -8.246 1.00 79.75 677 ALA A O 1
ATOM 4988 N N . THR A 1 678 ? -44.639 10.690 -6.127 1.00 80.38 678 THR A N 1
ATOM 4989 C CA . THR A 1 678 ? -43.367 11.274 -5.672 1.00 80.38 678 THR A CA 1
ATOM 4990 C C . THR A 1 678 ? -42.198 10.722 -6.511 1.00 80.38 678 THR A C 1
ATOM 4992 O O . THR A 1 678 ? -41.930 9.516 -6.454 1.00 80.38 678 THR A O 1
ATOM 4995 N N . PRO A 1 679 ? -41.466 11.568 -7.264 1.00 76.31 679 PRO A N 1
ATOM 4996 C CA . PRO A 1 679 ? -40.358 11.116 -8.100 1.00 76.31 679 PRO A CA 1
ATOM 4997 C C . PRO A 1 679 ? -39.262 10.430 -7.277 1.00 76.31 679 PRO A C 1
ATOM 4999 O O . PRO A 1 679 ? -38.829 10.947 -6.247 1.00 76.31 679 PRO A O 1
ATOM 5002 N N . GLY A 1 680 ? -38.812 9.256 -7.728 1.00 80.94 680 GLY A N 1
ATOM 5003 C CA . GLY A 1 680 ? -37.760 8.492 -7.049 1.00 80.94 680 GLY A CA 1
ATOM 5004 C C . GLY A 1 680 ? -38.180 7.864 -5.712 1.00 80.94 680 GLY A C 1
ATOM 5005 O O . GLY A 1 680 ? -37.307 7.561 -4.899 1.00 80.94 680 GLY A O 1
ATOM 5006 N N . LEU A 1 681 ? -39.486 7.687 -5.460 1.00 88.75 681 LEU A N 1
ATOM 5007 C CA . LEU A 1 681 ? -39.985 6.967 -4.285 1.00 88.75 681 LEU A CA 1
ATOM 5008 C C . LEU A 1 681 ? -39.659 5.468 -4.371 1.00 88.75 681 LEU A C 1
ATOM 5010 O O . LEU A 1 681 ? -40.164 4.759 -5.239 1.00 88.75 681 LEU A O 1
ATOM 5014 N N . LEU A 1 682 ? -38.878 4.976 -3.412 1.00 91.12 682 LEU A N 1
ATOM 5015 C CA . LEU A 1 682 ? -38.626 3.557 -3.194 1.00 91.12 682 LEU A CA 1
ATOM 5016 C C . LEU A 1 682 ? -39.449 3.066 -2.000 1.00 91.12 682 LEU A C 1
ATOM 5018 O O . LEU A 1 682 ? -39.298 3.570 -0.886 1.00 91.12 682 LEU A O 1
ATOM 5022 N N . VAL A 1 683 ? -40.304 2.067 -2.216 1.00 91.56 683 VAL A N 1
ATOM 5023 C CA . VAL A 1 683 ? -41.071 1.422 -1.140 1.00 91.56 683 VAL A CA 1
ATOM 5024 C C . VAL A 1 683 ? -40.433 0.079 -0.805 1.00 91.56 683 VAL A C 1
ATOM 5026 O O . VAL A 1 683 ? -40.249 -0.753 -1.691 1.00 91.56 683 VAL A O 1
ATOM 5029 N N . ILE A 1 684 ? -40.097 -0.129 0.469 1.00 93.81 684 ILE A N 1
ATOM 5030 C CA . ILE A 1 684 ? -39.475 -1.360 0.969 1.00 93.81 684 ILE A CA 1
ATOM 5031 C C . ILE A 1 684 ? -40.399 -2.001 2.004 1.00 93.81 684 ILE A C 1
ATOM 5033 O O . ILE A 1 684 ? -40.691 -1.398 3.037 1.00 93.81 684 ILE A O 1
ATOM 5037 N N . ASP A 1 685 ? -40.820 -3.236 1.741 1.00 92.56 685 ASP A N 1
ATOM 5038 C CA . ASP A 1 685 ? -41.623 -4.040 2.663 1.00 92.56 685 ASP A CA 1
ATOM 5039 C C . ASP A 1 685 ? -40.748 -5.024 3.438 1.00 92.56 685 ASP A C 1
ATOM 5041 O O . ASP A 1 685 ? -40.151 -5.941 2.876 1.00 92.56 685 ASP A O 1
ATOM 5045 N N . VAL A 1 686 ? -40.687 -4.835 4.753 1.00 93.62 686 VAL A N 1
ATOM 5046 C CA . VAL A 1 686 ? -39.926 -5.668 5.680 1.00 93.62 686 VAL A CA 1
ATOM 5047 C C . VAL A 1 686 ? -40.902 -6.579 6.436 1.00 93.62 686 VAL A C 1
ATOM 5049 O O . VAL A 1 686 ? -41.676 -6.092 7.262 1.00 93.62 686 VAL A O 1
ATOM 5052 N N . PRO A 1 687 ? -40.876 -7.908 6.220 1.00 89.50 687 PRO A N 1
ATOM 5053 C CA . PRO A 1 687 ? -41.809 -8.824 6.887 1.00 89.50 687 PRO A CA 1
ATOM 5054 C C . PRO A 1 687 ? -41.569 -8.932 8.404 1.00 89.50 687 PRO A C 1
ATOM 5056 O O . PRO A 1 687 ? -42.462 -9.324 9.154 1.00 89.50 687 PRO A O 1
ATOM 5059 N N . GLY A 1 688 ? -40.357 -8.599 8.856 1.00 93.44 688 GLY A N 1
ATOM 5060 C CA . GLY A 1 688 ? -39.942 -8.637 10.255 1.00 93.44 688 GLY A CA 1
ATOM 5061 C C . GLY A 1 688 ? -39.966 -7.265 10.926 1.00 93.44 688 GLY A C 1
ATOM 5062 O O . GLY A 1 688 ? -40.953 -6.530 10.873 1.00 93.44 688 GLY A O 1
ATOM 5063 N N . THR A 1 689 ? -38.864 -6.935 11.592 1.00 92.44 689 THR A N 1
ATOM 5064 C CA . THR A 1 689 ? -38.739 -5.728 12.409 1.00 92.44 689 THR A CA 1
ATOM 5065 C C . THR A 1 689 ? -37.654 -4.790 11.884 1.00 92.44 689 THR A C 1
ATOM 5067 O O . THR A 1 689 ? -36.742 -5.203 11.169 1.00 92.44 689 THR A O 1
ATOM 5070 N N . ILE A 1 690 ? -37.761 -3.514 12.246 1.00 94.00 690 ILE A N 1
ATOM 5071 C CA . ILE A 1 690 ? -36.733 -2.488 12.040 1.00 94.00 690 ILE A CA 1
ATOM 5072 C C . ILE A 1 690 ? -36.289 -1.984 13.412 1.00 94.00 690 ILE A C 1
ATOM 5074 O O . ILE A 1 690 ? -37.122 -1.789 14.297 1.00 94.00 690 ILE A O 1
ATOM 5078 N N . CYS A 1 691 ? -34.995 -1.732 13.581 1.00 92.56 691 CYS A N 1
ATOM 5079 C CA . CYS A 1 691 ? -34.424 -1.040 14.735 1.00 92.56 691 CYS A CA 1
ATOM 5080 C C . CYS A 1 691 ? -33.386 -0.005 14.267 1.00 92.56 691 CYS A C 1
ATOM 5082 O O . CYS A 1 691 ? -32.960 -0.056 13.107 1.00 92.56 691 CYS A O 1
ATOM 5084 N N . PRO A 1 692 ? -32.947 0.923 15.137 1.00 94.06 692 PRO A N 1
ATOM 5085 C CA . PRO A 1 692 ? -31.796 1.760 14.844 1.00 94.06 692 PRO A CA 1
ATOM 5086 C C . PRO A 1 692 ? -30.556 0.885 14.639 1.00 94.06 692 PRO A C 1
ATOM 5088 O O . PRO A 1 692 ? -30.440 -0.197 15.221 1.00 94.06 692 PRO A O 1
ATOM 5091 N N . GLY A 1 693 ? -29.624 1.357 13.813 1.00 94.12 693 GLY A N 1
ATOM 5092 C CA . GLY A 1 693 ? -28.340 0.686 13.649 1.00 94.12 693 GLY A CA 1
ATOM 5093 C C . GLY A 1 693 ? -27.565 0.658 14.967 1.00 94.12 693 GLY A C 1
ATOM 5094 O O . GLY A 1 693 ? -27.566 1.640 15.710 1.00 94.12 693 GLY A O 1
ATOM 5095 N N . LEU A 1 694 ? -26.895 -0.457 15.251 1.00 93.44 694 LEU A N 1
ATOM 5096 C CA . LEU A 1 694 ? -26.162 -0.640 16.502 1.00 93.44 694 LEU A CA 1
ATOM 5097 C C . LEU A 1 694 ? -24.920 0.262 16.539 1.00 93.44 694 LEU A C 1
ATOM 5099 O O . LEU A 1 694 ? -24.324 0.570 15.497 1.00 93.44 694 LEU A O 1
ATOM 5103 N N . ILE A 1 695 ? -24.540 0.667 17.748 1.00 93.94 695 ILE A N 1
ATOM 5104 C CA . ILE A 1 695 ? -23.402 1.534 18.046 1.00 93.94 695 ILE A CA 1
ATOM 5105 C C . ILE A 1 695 ? -22.409 0.761 18.912 1.00 93.94 695 ILE A C 1
ATOM 5107 O O . ILE A 1 695 ? -22.730 0.351 20.026 1.00 93.94 695 ILE A O 1
ATOM 5111 N N . ASP A 1 696 ? -21.191 0.596 18.406 1.00 92.38 696 ASP A N 1
ATOM 5112 C CA . ASP A 1 696 ? -20.062 0.072 19.171 1.00 92.38 696 ASP A CA 1
ATOM 5113 C C . ASP A 1 696 ? -19.385 1.228 19.925 1.00 92.38 696 ASP A C 1
ATOM 5115 O O . ASP A 1 696 ? -18.758 2.098 19.312 1.00 92.38 696 ASP A O 1
ATOM 5119 N N . ALA A 1 697 ? -19.550 1.286 21.250 1.00 92.69 697 ALA A N 1
ATOM 5120 C CA . ALA A 1 697 ? -19.125 2.434 22.057 1.00 92.69 697 ALA A CA 1
ATOM 5121 C C . ALA A 1 697 ? -17.604 2.520 22.294 1.00 92.69 697 ALA A C 1
ATOM 5123 O O . ALA A 1 697 ? -17.137 3.511 22.866 1.00 92.69 697 ALA A O 1
ATOM 5124 N N . GLY A 1 698 ? -16.838 1.529 21.833 1.00 89.19 698 GLY A N 1
ATOM 5125 C CA . GLY A 1 698 ? -15.377 1.464 21.895 1.00 89.19 698 GLY A CA 1
ATOM 5126 C C . GLY A 1 698 ? -14.841 0.353 20.987 1.00 89.19 698 GLY A C 1
ATOM 5127 O O . GLY A 1 698 ? -15.218 -0.807 21.093 1.00 89.19 698 GLY A O 1
ATOM 5128 N N . SER A 1 699 ? -13.965 0.686 20.053 1.00 84.12 699 SER A N 1
ATOM 5129 C CA . SER A 1 699 ? -13.621 -0.238 18.981 1.00 84.12 699 SER A CA 1
ATOM 5130 C C . SER A 1 699 ? -12.169 -0.097 18.565 1.00 84.12 699 SER A C 1
ATOM 5132 O O . SER A 1 699 ? -11.692 1.011 18.328 1.00 84.12 699 SER A O 1
ATOM 5134 N N . GLY A 1 700 ? -11.496 -1.234 18.388 1.00 78.19 700 GLY A N 1
ATOM 5135 C CA . GLY A 1 700 ? -10.231 -1.322 17.655 1.00 78.19 700 GLY A CA 1
ATOM 5136 C C . GLY A 1 700 ? -10.413 -1.341 16.131 1.00 78.19 700 GLY A C 1
ATOM 5137 O O . GLY A 1 700 ? -9.529 -1.809 15.415 1.00 78.19 700 GLY A O 1
ATOM 5138 N N . LEU A 1 701 ? -11.577 -0.928 15.607 1.00 79.62 701 LEU A N 1
ATOM 5139 C CA . LEU A 1 701 ? -11.858 -0.924 14.170 1.00 79.62 701 LEU A CA 1
ATOM 5140 C C . LEU A 1 701 ? -10.833 -0.058 13.424 1.00 79.62 701 LEU A C 1
ATOM 5142 O O . LEU A 1 701 ? -10.721 1.143 13.662 1.00 79.62 701 LEU A O 1
ATOM 5146 N N . GLY A 1 702 ? -10.057 -0.692 12.544 1.00 72.06 702 GLY A N 1
ATOM 5147 C CA . GLY A 1 702 ? -8.954 -0.061 11.814 1.00 72.06 702 GLY A CA 1
ATOM 5148 C C . GLY A 1 702 ? -7.716 0.260 12.664 1.00 72.06 702 GLY A C 1
ATOM 5149 O O . GLY A 1 702 ? -6.659 0.532 12.106 1.00 72.06 702 GLY A O 1
ATOM 5150 N N . VAL A 1 703 ? -7.801 0.190 13.993 1.00 74.19 703 VAL A N 1
ATOM 5151 C CA . VAL A 1 703 ? -6.720 0.515 14.935 1.00 74.19 703 VAL A CA 1
ATOM 5152 C C . VAL A 1 703 ? -6.447 -0.725 15.779 1.00 74.19 703 VAL A C 1
ATOM 5154 O O . VAL A 1 703 ? -7.054 -0.937 16.825 1.00 74.19 703 VAL A O 1
ATOM 5157 N N . SER A 1 704 ? -5.564 -1.603 15.298 1.00 64.88 704 SER A N 1
ATOM 5158 C CA . SER A 1 704 ? -5.233 -2.840 16.009 1.00 64.88 704 SER A CA 1
ATOM 5159 C C . SER A 1 704 ? -3.767 -3.246 15.847 1.00 64.88 704 SER A C 1
ATOM 5161 O O . SER A 1 704 ? -3.043 -2.776 14.968 1.00 64.88 704 SER A O 1
ATOM 5163 N N . GLY A 1 705 ? -3.309 -4.124 16.739 1.00 66.69 705 GLY A N 1
ATOM 5164 C CA . GLY A 1 705 ? -1.949 -4.650 16.721 1.00 66.69 705 GLY A CA 1
ATOM 5165 C C . GLY A 1 705 ? -0.896 -3.668 17.240 1.00 66.69 705 GLY A C 1
ATOM 5166 O O . GLY A 1 705 ? -1.181 -2.701 17.943 1.00 66.69 705 GLY A O 1
ATOM 5167 N N . ARG A 1 706 ? 0.374 -3.936 16.913 1.00 62.81 706 ARG A N 1
ATOM 5168 C CA . ARG A 1 706 ? 1.521 -3.219 17.501 1.00 62.81 706 ARG A CA 1
ATOM 5169 C C . ARG A 1 706 ? 1.604 -1.728 17.142 1.00 62.81 706 ARG A C 1
ATOM 5171 O O . ARG A 1 706 ? 2.378 -1.043 17.797 1.00 62.81 706 ARG A O 1
ATOM 5178 N N . ARG A 1 707 ? 0.828 -1.256 16.158 1.00 71.69 707 ARG A N 1
ATOM 5179 C CA . ARG A 1 707 ? 0.836 0.123 15.622 1.00 71.69 707 ARG A CA 1
ATOM 5180 C C . ARG A 1 707 ? -0.352 0.976 16.080 1.00 71.69 707 ARG A C 1
ATOM 5182 O O . ARG A 1 707 ? -0.506 2.093 15.596 1.00 71.69 707 ARG A O 1
ATOM 5189 N N . ALA A 1 708 ? -1.197 0.436 16.962 1.00 74.50 708 ALA A N 1
ATOM 5190 C CA . ALA A 1 708 ? -2.361 1.136 17.504 1.00 74.50 708 ALA A CA 1
ATOM 5191 C C . ALA A 1 708 ? -1.971 2.305 18.424 1.00 74.50 708 ALA A C 1
ATOM 5193 O O . ALA A 1 708 ? -2.610 3.352 18.387 1.00 74.50 708 ALA A O 1
ATOM 5194 N N . ASP A 1 709 ? -0.896 2.127 19.196 1.00 77.19 709 ASP A N 1
ATOM 5195 C CA . ASP A 1 709 ? -0.380 3.110 20.146 1.00 77.19 709 ASP A CA 1
ATOM 5196 C C . ASP A 1 709 ? 1.020 3.548 19.752 1.00 77.19 709 ASP A C 1
ATOM 5198 O O . ASP A 1 709 ? 1.889 2.711 19.486 1.00 77.19 709 ASP A O 1
ATOM 5202 N N . GLU A 1 710 ? 1.252 4.857 19.773 1.00 82.56 710 GLU A N 1
ATOM 5203 C CA . GLU A 1 710 ? 2.605 5.394 19.716 1.00 82.56 710 GLU A CA 1
ATOM 5204 C C . GLU A 1 710 ? 3.333 4.973 20.997 1.00 82.56 710 GLU A C 1
ATOM 5206 O O . GLU A 1 710 ? 2.799 5.140 22.089 1.00 82.56 710 GLU A O 1
ATOM 5211 N N . PHE A 1 711 ? 4.536 4.415 20.896 1.00 74.25 711 PHE A N 1
ATOM 5212 C CA . PHE A 1 711 ? 5.348 3.947 22.021 1.00 74.25 711 PHE A CA 1
ATOM 5213 C C . PHE A 1 711 ? 5.952 5.115 22.824 1.00 74.25 711 PHE A C 1
ATOM 5215 O O . PHE A 1 711 ? 7.163 5.237 22.988 1.00 74.25 711 PHE A O 1
ATOM 5222 N N . ARG A 1 712 ? 5.072 5.960 23.363 1.00 80.12 712 ARG A N 1
ATOM 5223 C CA . ARG A 1 712 ? 5.324 7.021 24.337 1.00 80.12 712 ARG A CA 1
ATOM 5224 C C . ARG A 1 712 ? 4.208 6.986 25.376 1.00 80.12 712 ARG A C 1
ATOM 5226 O O . ARG A 1 712 ? 3.047 6.803 25.040 1.00 80.12 712 ARG A O 1
ATOM 5233 N N . GLU A 1 713 ? 4.539 7.184 26.645 1.00 83.94 713 GLU A N 1
ATOM 5234 C CA . GLU A 1 713 ? 3.610 6.977 27.761 1.00 83.94 713 GLU A CA 1
ATOM 5235 C C . GLU A 1 713 ? 2.388 7.897 27.735 1.00 83.94 713 GLU A C 1
ATOM 5237 O O . GLU A 1 713 ? 1.300 7.501 28.165 1.00 83.94 713 GLU A O 1
ATOM 5242 N N . LEU A 1 714 ? 2.592 9.126 27.260 1.00 89.31 714 LEU A N 1
ATOM 5243 C CA . LEU A 1 714 ? 1.617 10.207 27.253 1.00 89.31 714 LEU A CA 1
ATOM 5244 C C . LEU A 1 714 ? 1.502 10.756 25.837 1.00 89.31 714 LEU A C 1
ATOM 5246 O O . LEU A 1 714 ? 2.454 11.324 25.313 1.00 89.31 714 LEU A O 1
ATOM 5250 N N . THR A 1 715 ? 0.337 10.589 25.222 1.00 91.38 715 THR A N 1
ATOM 5251 C CA . THR A 1 715 ? 0.053 11.009 23.841 1.00 91.38 715 THR A CA 1
ATOM 5252 C C . THR A 1 715 ? -1.314 11.696 23.712 1.00 91.38 715 THR A C 1
ATOM 5254 O O . THR A 1 715 ? -2.036 11.427 22.758 1.00 91.38 715 THR A O 1
ATOM 5257 N N . PRO A 1 716 ? -1.716 12.597 24.637 1.00 92.12 716 PRO A N 1
ATOM 5258 C CA . PRO A 1 716 ? -3.099 13.080 24.724 1.00 92.12 716 PRO A CA 1
ATOM 5259 C C . PRO A 1 716 ? -3.604 13.760 23.451 1.00 92.12 716 PRO A C 1
ATOM 5261 O O . PRO A 1 716 ? -4.799 13.716 23.203 1.00 92.12 716 PRO A O 1
ATOM 5264 N N . GLY A 1 717 ? -2.725 14.363 22.645 1.00 88.88 717 GLY A N 1
ATOM 5265 C CA . GLY A 1 717 ? -3.107 15.039 21.404 1.00 88.88 717 GLY A CA 1
ATOM 5266 C C . GLY A 1 717 ? -3.155 14.163 20.155 1.00 88.88 717 GLY A C 1
ATOM 5267 O O . GLY A 1 717 ? -3.471 14.689 19.094 1.00 88.88 717 GLY A O 1
ATOM 5268 N N . LEU A 1 718 ? -2.851 12.865 20.251 1.00 89.19 718 LEU A N 1
ATOM 5269 C CA . LEU A 1 718 ? -2.740 11.983 19.091 1.00 89.19 718 LEU A CA 1
ATOM 5270 C C . LEU A 1 718 ? -4.092 11.324 18.753 1.00 89.19 718 LEU A C 1
ATOM 5272 O O . LEU A 1 718 ? -4.580 10.523 19.546 1.00 89.19 718 LEU A O 1
ATOM 5276 N N . PRO A 1 719 ? -4.729 11.608 17.605 1.00 88.88 719 PRO A N 1
ATOM 5277 C CA . PRO A 1 719 ? -5.998 10.983 17.231 1.00 88.88 719 PRO A CA 1
ATOM 5278 C C . PRO A 1 719 ? -5.843 9.524 16.785 1.00 88.88 719 PRO A C 1
ATOM 5280 O O . PRO A 1 719 ? -5.004 9.205 15.948 1.00 88.88 719 PRO A O 1
ATOM 5283 N N . ALA A 1 720 ? -6.707 8.633 17.272 1.00 85.94 720 ALA A N 1
ATOM 5284 C CA . ALA A 1 720 ? -6.742 7.229 16.854 1.00 85.94 720 ALA A CA 1
ATOM 5285 C C . ALA A 1 720 ? -7.167 7.075 15.387 1.00 85.94 720 ALA A C 1
ATOM 5287 O O . ALA A 1 720 ? -6.599 6.274 14.646 1.00 85.94 720 ALA A O 1
ATOM 5288 N N . LEU A 1 721 ? -8.118 7.903 14.933 1.00 83.38 721 LEU A N 1
ATOM 5289 C CA . LEU A 1 721 ? -8.590 7.911 13.541 1.00 83.38 721 LEU A CA 1
ATOM 5290 C C . LEU A 1 721 ? -7.466 8.169 12.534 1.00 83.38 721 LEU A C 1
ATOM 5292 O O . LEU A 1 721 ? -7.521 7.685 11.406 1.00 83.38 721 LEU A O 1
ATOM 5296 N N . LEU A 1 722 ? -6.429 8.884 12.972 1.00 77.44 722 LEU A N 1
ATOM 5297 C CA . LEU A 1 722 ? -5.237 9.202 12.198 1.00 77.44 722 LEU A CA 1
ATOM 5298 C C . LEU A 1 722 ? -4.481 7.937 11.750 1.00 77.44 722 LEU A C 1
ATOM 5300 O O . LEU A 1 722 ? -3.827 7.945 10.712 1.00 77.44 722 LEU A O 1
ATOM 5304 N N . GLY A 1 723 ? -4.592 6.849 12.518 1.00 73.62 723 GLY A N 1
ATOM 5305 C CA . GLY A 1 723 ? -3.954 5.569 12.227 1.00 73.62 723 GLY A CA 1
ATOM 5306 C C . GLY A 1 723 ? -4.882 4.450 11.754 1.00 73.62 723 GLY A C 1
ATOM 5307 O O . GLY A 1 723 ? -4.400 3.336 11.541 1.00 73.62 723 GLY A O 1
ATOM 5308 N N . SER A 1 724 ? -6.182 4.727 11.624 1.00 77.50 724 SER A N 1
ATOM 5309 C CA . SER A 1 724 ? -7.211 3.705 11.406 1.00 77.50 724 SER A CA 1
ATOM 5310 C C . SER A 1 724 ? -7.276 3.211 9.958 1.00 77.50 724 SER A C 1
ATOM 5312 O O . SER A 1 724 ? -7.438 4.016 9.057 1.00 77.50 724 SER A O 1
ATOM 5314 N N . ASP A 1 725 ? -7.212 1.904 9.706 1.00 75.25 725 ASP A N 1
ATOM 5315 C CA . ASP A 1 725 ? -7.487 1.314 8.388 1.00 75.25 725 ASP A CA 1
ATOM 5316 C C . ASP A 1 725 ? -8.994 1.062 8.197 1.00 75.25 725 ASP A C 1
ATOM 5318 O O . ASP A 1 725 ? -9.547 0.064 8.666 1.00 75.25 725 ASP A O 1
ATOM 5322 N N . LEU A 1 726 ? -9.669 1.985 7.506 1.00 68.81 726 LEU A N 1
ATOM 5323 C CA . LEU A 1 726 ? -11.113 1.920 7.255 1.00 68.81 726 LEU A CA 1
ATOM 5324 C C . LEU A 1 726 ? -11.483 1.182 5.958 1.00 68.81 726 LEU A C 1
ATOM 5326 O O . LEU A 1 726 ? -12.676 0.994 5.694 1.00 68.81 726 LEU A O 1
ATOM 5330 N N . GLY A 1 727 ? -10.488 0.758 5.170 1.00 61.97 727 GLY A N 1
ATOM 5331 C CA . GLY A 1 727 ? -10.667 -0.070 3.971 1.00 61.97 727 GLY A CA 1
ATOM 5332 C C . GLY A 1 727 ? -10.753 -1.570 4.282 1.00 61.97 727 GLY A C 1
ATOM 5333 O O . GLY A 1 727 ? -11.237 -2.353 3.460 1.00 61.97 727 GLY A O 1
ATOM 5334 N N . ASN A 1 728 ? -10.341 -1.974 5.487 1.00 64.62 728 ASN A N 1
ATOM 5335 C CA . ASN A 1 728 ? -10.298 -3.367 5.921 1.00 64.62 728 ASN A CA 1
ATOM 5336 C C . ASN A 1 728 ? -11.684 -4.061 5.899 1.00 64.62 728 ASN A C 1
ATOM 5338 O O . ASN A 1 728 ? -12.741 -3.489 6.183 1.00 64.62 728 ASN A O 1
ATOM 5342 N N . SER A 1 729 ? -11.657 -5.362 5.607 1.00 62.34 729 SER A N 1
ATOM 5343 C CA . SER A 1 729 ? -12.772 -6.310 5.674 1.00 62.34 729 SER A CA 1
ATOM 5344 C C . SER A 1 729 ? -13.603 -6.268 6.968 1.00 62.34 729 SER A C 1
ATOM 5346 O O . SER A 1 729 ? -14.813 -6.512 6.899 1.00 62.34 729 SER A O 1
ATOM 5348 N N . ASP A 1 730 ? -13.015 -5.884 8.105 1.00 69.81 730 ASP A N 1
ATOM 5349 C CA . ASP A 1 730 ? -13.696 -5.770 9.406 1.00 69.81 730 ASP A CA 1
ATOM 5350 C C . ASP A 1 730 ? -14.891 -4.807 9.370 1.00 69.81 730 ASP A C 1
ATOM 5352 O O . ASP A 1 730 ? -15.919 -5.025 10.013 1.00 69.81 730 ASP A O 1
ATOM 5356 N N . ARG A 1 731 ? -14.818 -3.770 8.532 1.00 76.19 731 ARG A N 1
ATOM 5357 C CA . ARG A 1 731 ? -15.905 -2.806 8.348 1.00 76.19 731 ARG A CA 1
ATOM 5358 C C . ARG A 1 731 ? -17.128 -3.421 7.663 1.00 76.19 731 ARG A C 1
ATOM 5360 O O . ARG A 1 731 ? -18.268 -3.151 8.041 1.00 76.19 731 ARG A O 1
ATOM 5367 N N . ARG A 1 732 ? -16.910 -4.303 6.681 1.00 75.94 732 ARG A N 1
ATOM 5368 C CA . ARG A 1 732 ? -18.001 -5.071 6.052 1.00 75.94 732 ARG A CA 1
ATOM 5369 C C . ARG A 1 732 ? -18.609 -6.066 7.036 1.00 75.94 732 ARG A C 1
ATOM 5371 O O . ARG A 1 732 ? -19.820 -6.280 7.008 1.00 75.94 732 ARG A O 1
ATOM 5378 N N . ALA A 1 733 ? -17.791 -6.655 7.907 1.00 75.56 733 ALA A N 1
ATOM 5379 C CA . ALA A 1 733 ? -18.274 -7.526 8.973 1.00 75.56 733 ALA A CA 1
ATOM 5380 C C . ALA A 1 733 ? -19.149 -6.754 9.979 1.00 75.56 733 ALA A C 1
ATOM 5382 O O . ALA A 1 733 ? -20.221 -7.238 10.340 1.00 75.56 733 ALA A O 1
ATOM 5383 N N . ALA A 1 734 ? -18.765 -5.521 10.330 1.00 80.44 734 ALA A N 1
ATOM 5384 C CA . ALA A 1 734 ? -19.562 -4.622 11.164 1.00 80.44 734 ALA A CA 1
ATOM 5385 C C . ALA A 1 734 ? -20.960 -4.361 10.595 1.00 80.44 734 ALA A C 1
ATOM 5387 O O . ALA A 1 734 ? -21.961 -4.567 11.283 1.00 80.44 734 ALA A O 1
ATOM 5388 N N . LEU A 1 735 ? -21.034 -3.985 9.313 1.00 84.62 735 LEU A N 1
ATOM 5389 C CA . LEU A 1 735 ? -22.307 -3.738 8.634 1.00 84.62 735 LEU A CA 1
ATOM 5390 C C . LEU A 1 735 ? -23.198 -4.987 8.608 1.00 84.62 735 LEU A C 1
ATOM 5392 O O . LEU A 1 735 ? -24.395 -4.890 8.871 1.00 84.62 735 LEU A O 1
ATOM 5396 N N . ARG A 1 736 ? -22.623 -6.170 8.355 1.00 82.69 736 ARG A N 1
ATOM 5397 C CA . ARG A 1 736 ? -23.363 -7.447 8.384 1.00 82.69 736 ARG A CA 1
ATOM 5398 C C . ARG A 1 736 ? -23.909 -7.790 9.770 1.00 82.69 736 ARG A C 1
ATOM 5400 O O . ARG A 1 736 ? -24.963 -8.411 9.859 1.00 82.69 736 ARG A O 1
ATOM 5407 N N . ALA A 1 737 ? -23.224 -7.370 10.831 1.00 83.00 737 ALA A N 1
ATOM 5408 C CA . ALA A 1 737 ? -23.684 -7.520 12.210 1.00 83.00 737 ALA A CA 1
ATOM 5409 C C . ALA A 1 737 ? -24.700 -6.441 12.640 1.00 83.00 737 ALA A C 1
ATOM 5411 O O . ALA A 1 737 ? -25.197 -6.479 13.765 1.00 83.00 737 ALA A O 1
ATOM 5412 N N . GLY A 1 738 ? -25.026 -5.486 11.761 1.00 89.00 738 GLY A N 1
ATOM 5413 C CA . GLY A 1 738 ? -25.941 -4.380 12.051 1.00 89.00 738 GLY A CA 1
ATOM 5414 C C . GLY A 1 738 ? -25.299 -3.215 12.810 1.00 89.00 738 GLY A C 1
ATOM 5415 O O . GLY A 1 738 ? -26.017 -2.318 13.250 1.00 89.00 738 GLY A O 1
ATOM 5416 N N . VAL A 1 739 ? -23.968 -3.199 12.962 1.00 90.31 739 VAL A N 1
ATOM 5417 C CA . VAL A 1 739 ? -23.227 -2.091 13.581 1.00 90.31 739 VAL A CA 1
ATOM 5418 C C . VAL A 1 739 ? -22.996 -1.004 12.538 1.00 90.31 739 VAL A C 1
ATOM 5420 O O . VAL A 1 739 ? -22.283 -1.206 11.554 1.00 90.31 739 VAL A O 1
ATOM 5423 N N . THR A 1 740 ? -23.609 0.160 12.756 1.00 91.88 740 THR A N 1
ATOM 5424 C CA . THR A 1 740 ? -23.586 1.302 11.821 1.00 91.88 740 THR A CA 1
ATOM 5425 C C . THR A 1 740 ? -22.699 2.452 12.289 1.00 91.88 740 THR A C 1
ATOM 5427 O O . THR A 1 740 ? -22.330 3.305 11.481 1.00 91.88 740 THR A O 1
ATOM 5430 N N . VAL A 1 741 ? -22.358 2.485 13.580 1.00 92.19 741 VAL A N 1
ATOM 5431 C CA . VAL A 1 741 ? -21.489 3.488 14.208 1.00 92.19 741 VAL A CA 1
ATOM 5432 C C . VAL A 1 741 ? -20.476 2.771 15.094 1.00 92.19 741 VAL A C 1
ATOM 5434 O O . VAL A 1 741 ? -20.842 1.841 15.811 1.00 92.19 741 VAL A O 1
ATOM 5437 N N . ALA A 1 742 ? -19.225 3.217 15.073 1.00 90.81 742 ALA A N 1
ATOM 5438 C CA . ALA A 1 742 ? -18.184 2.748 15.977 1.00 90.81 742 ALA A CA 1
ATOM 5439 C C . ALA A 1 742 ? -17.387 3.932 16.534 1.00 90.81 742 ALA A C 1
ATOM 5441 O O . ALA A 1 742 ? -17.036 4.859 15.799 1.00 90.81 742 ALA A O 1
ATOM 5442 N N . ALA A 1 743 ? -17.094 3.901 17.831 1.00 92.00 743 ALA A N 1
ATOM 5443 C CA . ALA A 1 743 ? -16.129 4.796 18.451 1.00 92.00 743 ALA A CA 1
ATOM 5444 C C . ALA A 1 743 ? -14.743 4.150 18.400 1.00 92.00 743 ALA A C 1
ATOM 5446 O O . ALA A 1 743 ? -14.470 3.208 19.135 1.00 92.00 743 ALA A O 1
ATOM 5447 N N . VAL A 1 744 ? -13.879 4.639 17.519 1.00 89.75 744 VAL A N 1
ATOM 5448 C CA . VAL A 1 744 ? -12.492 4.190 17.406 1.00 89.75 744 VAL A CA 1
ATOM 5449 C C . VAL A 1 744 ? -11.705 4.721 18.601 1.00 89.75 744 VAL A C 1
ATOM 5451 O O . VAL A 1 744 ? -11.608 5.937 18.801 1.00 89.75 744 VAL A O 1
ATOM 5454 N N . THR A 1 745 ? -11.146 3.807 19.388 1.00 88.44 745 THR A N 1
ATOM 5455 C CA . THR A 1 745 ? -10.391 4.101 20.614 1.00 88.44 745 THR A CA 1
ATOM 5456 C C . THR A 1 745 ? -8.901 3.819 20.373 1.00 88.44 745 THR A C 1
ATOM 5458 O O . THR A 1 745 ? -8.587 2.846 19.683 1.00 88.44 745 THR A O 1
ATOM 5461 N N . PRO A 1 746 ? -7.968 4.626 20.921 1.00 88.31 746 PRO A N 1
ATOM 5462 C CA . PRO A 1 746 ? -6.562 4.228 21.029 1.00 88.31 746 PRO A CA 1
ATOM 5463 C C . PRO A 1 746 ? -6.393 2.880 21.750 1.00 88.31 746 PRO A C 1
ATOM 5465 O O . PRO A 1 746 ? -7.308 2.399 22.420 1.00 88.31 746 PRO A O 1
ATOM 5468 N N . GLY A 1 747 ? -5.215 2.270 21.649 1.00 82.62 747 GLY A N 1
ATOM 5469 C CA . GLY A 1 747 ? -4.898 1.110 22.475 1.00 82.62 747 GLY A CA 1
ATOM 5470 C C . GLY A 1 747 ? -4.693 1.489 23.949 1.00 82.62 747 GLY A C 1
ATOM 5471 O O . GLY A 1 747 ? -4.785 2.649 24.360 1.00 82.62 747 GLY A O 1
ATOM 5472 N N . ASP A 1 748 ? -4.446 0.479 24.783 1.00 84.25 748 ASP A N 1
ATOM 5473 C CA . ASP A 1 748 ? -4.337 0.620 26.238 1.00 84.25 748 ASP A CA 1
ATOM 5474 C C . ASP A 1 748 ? -2.924 0.414 26.785 1.00 84.25 748 ASP A C 1
ATOM 5476 O O . ASP A 1 748 ? -2.739 0.302 28.003 1.00 84.25 748 ASP A O 1
ATOM 5480 N N . ARG A 1 749 ? -1.919 0.399 25.900 1.00 83.75 749 ARG A N 1
ATOM 5481 C CA . ARG A 1 749 ? -0.516 0.265 26.308 1.00 83.75 749 ARG A CA 1
ATOM 5482 C C . ARG A 1 749 ? 0.077 1.577 26.797 1.00 83.75 749 ARG A C 1
ATOM 5484 O O . ARG A 1 749 ? 1.120 1.562 27.442 1.00 83.75 749 ARG A O 1
ATOM 5491 N N . ASN A 1 750 ? -0.564 2.708 26.516 1.00 88.19 750 ASN A N 1
ATOM 5492 C CA . ASN A 1 750 ? -0.161 4.022 27.011 1.00 88.19 750 ASN A CA 1
ATOM 5493 C C . ASN A 1 750 ? -0.962 4.423 28.246 1.00 88.19 750 ASN A C 1
ATOM 5495 O O . ASN A 1 750 ? -2.127 4.063 28.385 1.00 88.19 750 ASN A O 1
ATOM 5499 N N . VAL A 1 751 ? -0.347 5.225 29.122 1.00 92.44 751 VAL A N 1
ATOM 5500 C CA . VAL A 1 751 ? -1.057 5.803 30.270 1.00 92.44 751 VAL A CA 1
ATOM 5501 C C . VAL A 1 751 ? -2.117 6.766 29.757 1.00 92.44 751 VAL A C 1
ATOM 5503 O O . VAL A 1 751 ? -3.264 6.667 30.165 1.00 92.44 751 VAL A O 1
ATOM 5506 N N . ILE A 1 752 ? -1.763 7.642 28.812 1.00 93.94 752 ILE A N 1
ATOM 5507 C CA . ILE A 1 752 ? -2.724 8.440 28.042 1.00 93.94 752 ILE A CA 1
ATOM 5508 C C . ILE A 1 752 ? -2.489 8.157 26.555 1.00 93.94 752 ILE A C 1
ATOM 5510 O O . ILE A 1 752 ? -1.485 8.598 25.992 1.00 93.94 752 ILE A O 1
ATOM 5514 N N . GLY A 1 753 ? -3.395 7.395 25.939 1.00 88.94 753 GLY A N 1
ATOM 5515 C CA . GLY A 1 753 ? -3.254 6.849 24.580 1.00 88.94 753 GLY A CA 1
ATOM 5516 C C . GLY A 1 753 ? -3.674 7.787 23.449 1.00 88.94 753 GLY A C 1
ATOM 5517 O O . GLY A 1 753 ? -3.368 7.517 22.293 1.00 88.94 753 GLY A O 1
ATOM 5518 N N . GLY A 1 754 ? -4.343 8.896 23.773 1.00 92.44 754 GLY A N 1
ATOM 5519 C CA . GLY A 1 754 ? -4.715 9.928 22.805 1.00 92.44 754 GLY A CA 1
ATOM 5520 C C . GLY A 1 754 ? -6.217 10.093 22.619 1.00 92.44 754 GLY A C 1
ATOM 5521 O O . GLY A 1 754 ? -6.998 9.806 23.525 1.00 92.44 754 GLY A O 1
ATOM 5522 N N . LEU A 1 755 ? -6.623 10.615 21.464 1.00 92.69 755 LEU A N 1
ATOM 5523 C CA . LEU A 1 755 ? -7.998 11.023 21.176 1.00 92.69 755 LEU A CA 1
ATOM 5524 C C . LEU A 1 755 ? -8.761 9.910 20.457 1.00 92.69 755 LEU A C 1
ATOM 5526 O O . LEU A 1 755 ? -8.356 9.460 19.386 1.00 92.69 755 LEU A O 1
ATOM 5530 N N . GLY A 1 756 ? -9.902 9.508 21.012 1.00 91.56 756 GLY A N 1
ATOM 5531 C CA . GLY A 1 756 ? -10.864 8.651 20.322 1.00 91.56 756 GLY A CA 1
ATOM 5532 C C . GLY A 1 756 ? -11.811 9.451 19.429 1.00 91.56 756 GLY A C 1
ATOM 5533 O O . GLY A 1 756 ? -12.107 10.617 19.708 1.00 91.56 756 GLY A O 1
ATOM 5534 N N . GLY A 1 757 ? -12.316 8.820 18.370 1.00 91.38 757 GLY A N 1
ATOM 5535 C CA . GLY A 1 757 ? -13.213 9.441 17.391 1.00 91.38 757 GLY A CA 1
ATOM 5536 C C . GLY A 1 757 ? -14.382 8.535 17.016 1.00 91.38 757 GLY A C 1
ATOM 5537 O O . GLY A 1 757 ? -14.307 7.321 17.163 1.00 91.38 757 GLY A O 1
ATOM 5538 N N . VAL A 1 758 ? -15.484 9.114 16.544 1.00 91.56 758 VAL A N 1
ATOM 5539 C CA . VAL A 1 758 ? -16.723 8.391 16.221 1.00 91.56 758 VAL A CA 1
ATOM 5540 C C . VAL A 1 758 ? -16.956 8.410 14.717 1.00 91.56 758 VAL A C 1
ATOM 5542 O O . VAL A 1 758 ? -16.974 9.481 14.103 1.00 91.56 758 VAL A O 1
ATOM 5545 N N . ILE A 1 759 ? -17.172 7.231 14.132 1.00 88.75 759 ILE A N 1
ATOM 5546 C CA . ILE A 1 759 ? -17.364 7.043 12.690 1.00 88.75 759 ILE A CA 1
ATOM 5547 C C . ILE A 1 759 ? -18.618 6.226 12.374 1.00 88.75 759 ILE A C 1
ATOM 5549 O O . ILE A 1 759 ? -19.049 5.385 13.160 1.00 88.75 759 ILE A O 1
ATOM 5553 N N . LYS A 1 760 ? -19.175 6.432 11.181 1.00 89.06 760 LYS A N 1
ATOM 5554 C CA . LYS A 1 760 ? -20.077 5.509 10.500 1.00 89.06 760 LYS A CA 1
ATOM 5555 C C . LYS A 1 760 ? -19.276 4.357 9.898 1.00 89.06 760 LYS A C 1
ATOM 5557 O O . LYS A 1 760 ? -18.218 4.545 9.301 1.00 89.06 760 LYS A O 1
ATOM 5562 N N . THR A 1 761 ? -19.825 3.153 9.967 1.00 85.50 761 THR A N 1
ATOM 5563 C CA . THR A 1 761 ? -19.218 1.955 9.364 1.00 85.50 761 THR A CA 1
ATOM 5564 C C . THR A 1 761 ? -19.476 1.854 7.852 1.00 85.50 761 THR A C 1
ATOM 5566 O O . THR A 1 761 ? -19.107 0.854 7.249 1.00 85.50 761 THR A O 1
ATOM 5569 N N . HIS A 1 762 ? -19.999 2.901 7.198 1.00 78.44 762 HIS A N 1
ATOM 5570 C CA . HIS A 1 762 ? -20.151 3.019 5.735 1.00 78.44 762 HIS A CA 1
ATOM 5571 C C . HIS A 1 762 ? -19.518 4.317 5.192 1.00 78.44 762 HIS A C 1
ATOM 5573 O O . HIS A 1 762 ? -19.365 5.273 5.952 1.00 78.44 762 HIS A O 1
ATOM 5579 N N . GLY A 1 763 ? -19.192 4.352 3.895 1.00 68.00 763 GLY A N 1
ATOM 5580 C CA . GLY A 1 763 ? -18.498 5.465 3.226 1.00 68.00 763 GLY A CA 1
ATOM 5581 C C . GLY A 1 763 ? -17.192 5.002 2.577 1.00 68.00 763 GLY A C 1
ATOM 5582 O O . GLY A 1 763 ? -16.567 4.069 3.087 1.00 68.00 763 GLY A O 1
ATOM 5583 N N . ALA A 1 764 ? -16.795 5.622 1.464 1.00 59.56 764 ALA A N 1
ATOM 5584 C CA . ALA A 1 764 ? -15.566 5.262 0.750 1.00 59.56 764 ALA A CA 1
ATOM 5585 C C . ALA A 1 764 ? -14.311 5.595 1.576 1.00 59.56 764 ALA A C 1
ATOM 5587 O O . ALA A 1 764 ? -13.353 4.833 1.569 1.00 59.56 764 ALA A O 1
ATOM 5588 N N . GLY A 1 765 ? -14.378 6.661 2.378 1.00 65.19 765 GLY A N 1
ATOM 5589 C CA . GLY A 1 765 ? -13.226 7.228 3.076 1.00 65.19 765 GLY A CA 1
ATOM 5590 C C . GLY A 1 765 ? -13.519 7.794 4.459 1.00 65.19 765 GLY A C 1
ATOM 5591 O O . GLY A 1 765 ? -14.667 7.816 4.918 1.00 65.19 765 GLY A O 1
ATOM 5592 N N . LEU A 1 766 ? -12.489 8.317 5.128 1.00 68.06 766 LEU A N 1
ATOM 5593 C CA . LEU A 1 766 ? -12.608 8.937 6.454 1.00 68.06 766 LEU A CA 1
ATOM 5594 C C . LEU A 1 766 ? -13.540 10.158 6.417 1.00 68.06 766 LEU A C 1
ATOM 5596 O O . LEU A 1 766 ? -14.400 10.300 7.286 1.00 68.06 766 LEU A O 1
ATOM 5600 N N . ALA A 1 767 ? -13.429 10.997 5.382 1.00 68.44 767 ALA A N 1
ATOM 5601 C CA . ALA A 1 767 ? -14.214 12.228 5.241 1.00 68.44 767 ALA A CA 1
ATOM 5602 C C . ALA A 1 767 ? -15.736 11.982 5.220 1.00 68.44 767 ALA A C 1
ATOM 5604 O O . ALA A 1 767 ? -16.506 12.779 5.750 1.00 68.44 767 ALA A O 1
ATOM 5605 N N . GLU A 1 768 ? -16.173 10.861 4.646 1.00 72.75 768 GLU A N 1
ATOM 5606 C CA . GLU A 1 768 ? -17.591 10.482 4.577 1.00 72.75 768 GLU A CA 1
ATOM 5607 C C . GLU A 1 768 ? -18.078 9.764 5.838 1.00 72.75 768 GLU A C 1
ATOM 5609 O O . GLU A 1 768 ? -19.276 9.741 6.131 1.00 72.75 768 GLU A O 1
ATOM 5614 N N . SER A 1 769 ? -17.138 9.172 6.575 1.00 80.44 769 SER A N 1
ATOM 5615 C CA . SER A 1 769 ? -17.412 8.280 7.697 1.00 80.44 769 SER A CA 1
ATOM 5616 C C . SER A 1 769 ? -17.414 9.012 9.035 1.00 80.44 769 SER A C 1
ATOM 5618 O O . SER A 1 769 ? -18.134 8.609 9.942 1.00 80.44 769 SER A O 1
ATOM 5620 N N . VAL A 1 770 ? -16.620 10.069 9.210 1.00 86.06 770 VAL A N 1
ATOM 5621 C CA . VAL A 1 770 ? -16.472 10.738 10.511 1.00 86.06 770 VAL A CA 1
ATOM 5622 C C . VAL A 1 770 ? -17.762 11.441 10.940 1.00 86.06 770 VAL A C 1
ATOM 5624 O O . VAL A 1 770 ? -18.288 12.311 10.251 1.00 86.06 770 VAL A O 1
ATOM 5627 N N . LEU A 1 771 ? -18.251 11.089 12.132 1.00 86.94 771 LEU A N 1
ATOM 5628 C CA . LEU A 1 771 ? -19.303 11.826 12.838 1.00 86.94 771 LEU A CA 1
ATOM 5629 C C . LEU A 1 771 ? -18.708 12.858 13.793 1.00 86.94 771 LEU A C 1
ATOM 5631 O O . LEU A 1 771 ? -19.215 13.973 13.884 1.00 86.94 771 LEU A O 1
ATOM 5635 N N . LYS A 1 772 ? -17.639 12.479 14.501 1.00 87.81 772 LYS A N 1
ATOM 5636 C CA . LYS A 1 772 ? -16.931 13.335 15.455 1.00 87.81 772 LYS A CA 1
ATOM 5637 C C . LYS A 1 772 ? -15.462 12.932 15.501 1.00 87.81 772 LYS A C 1
ATOM 5639 O O . LYS A 1 772 ? -15.145 11.845 15.974 1.00 87.81 772 LYS A O 1
ATOM 5644 N N . GLU A 1 773 ? -14.571 13.786 15.001 1.00 81.12 773 GLU A N 1
ATOM 5645 C CA . GLU A 1 773 ? -13.147 13.436 14.860 1.00 81.12 773 GLU A CA 1
ATOM 5646 C C . GLU A 1 773 ? -12.461 13.227 16.217 1.00 81.12 773 GLU A C 1
ATOM 5648 O O . GLU A 1 773 ? -11.654 12.316 16.377 1.00 81.12 773 GLU A O 1
ATOM 5653 N N . THR A 1 774 ? -12.811 14.048 17.209 1.00 84.06 774 THR A N 1
ATOM 5654 C CA . THR A 1 774 ? -12.219 14.016 18.550 1.00 84.06 774 THR A CA 1
ATOM 5655 C C . THR A 1 774 ? -13.325 14.065 19.604 1.00 84.06 774 THR A C 1
ATOM 5657 O O . THR A 1 774 ? -13.933 15.104 19.858 1.00 84.06 774 THR A O 1
ATOM 5660 N N . SER A 1 775 ? -13.639 12.914 20.198 1.00 85.62 775 SER A N 1
ATOM 5661 C CA . SER A 1 775 ? -14.769 12.761 21.123 1.00 85.62 775 SER A CA 1
ATOM 5662 C C . SER A 1 775 ? -14.357 12.670 22.589 1.00 85.62 775 SER A C 1
ATOM 5664 O O . SER A 1 775 ? -15.055 13.205 23.446 1.00 85.62 775 SER A O 1
ATOM 5666 N N . PHE A 1 776 ? -13.259 11.979 22.886 1.00 92.75 776 PHE A N 1
ATOM 5667 C CA . PHE A 1 776 ? -12.774 11.753 24.248 1.00 92.75 776 PHE A CA 1
ATOM 5668 C C . PHE A 1 776 ? -11.255 11.565 24.246 1.00 92.75 776 PHE A C 1
ATOM 5670 O O . PHE A 1 776 ? -10.678 11.209 23.218 1.00 92.75 776 PHE A O 1
ATOM 5677 N N . VAL A 1 777 ? -10.619 11.772 25.398 1.00 95.25 777 VAL A N 1
ATOM 5678 C CA . VAL A 1 777 ? -9.214 11.412 25.643 1.00 95.25 777 VAL A CA 1
ATOM 5679 C C . VAL A 1 777 ? -9.183 10.057 26.349 1.00 95.25 777 VAL A C 1
ATOM 5681 O O . VAL A 1 777 ? -9.839 9.895 27.374 1.00 95.25 777 VAL A O 1
ATOM 5684 N N . ALA A 1 778 ? -8.449 9.084 25.814 1.00 94.44 778 ALA A N 1
ATOM 5685 C CA . ALA A 1 778 ? -8.301 7.757 26.405 1.00 94.44 778 ALA A CA 1
ATOM 5686 C C . ALA A 1 778 ? -7.125 7.715 27.393 1.00 94.44 778 ALA A C 1
ATOM 5688 O O . ALA A 1 778 ? -5.997 8.082 27.055 1.00 94.44 778 ALA A O 1
ATOM 5689 N N . MET A 1 779 ? -7.389 7.228 28.604 1.00 95.69 779 MET A N 1
ATOM 5690 C CA . MET A 1 779 ? -6.412 6.992 29.666 1.00 95.69 779 MET A CA 1
ATOM 5691 C C . MET A 1 779 ? -6.529 5.547 30.157 1.00 95.69 779 MET A C 1
ATOM 5693 O O . MET A 1 779 ? -7.639 5.058 30.339 1.00 95.69 779 MET A O 1
ATOM 5697 N N . SER A 1 780 ? -5.414 4.864 30.404 1.00 93.75 780 SER A N 1
ATOM 5698 C CA . SER A 1 780 ? -5.390 3.488 30.911 1.00 93.75 780 SER A CA 1
ATOM 5699 C C . SER A 1 780 ? -4.758 3.429 32.298 1.00 93.75 780 SER A C 1
ATOM 5701 O O . SER A 1 780 ? -3.661 3.945 32.517 1.00 93.75 780 SER A O 1
ATOM 5703 N N . LEU A 1 781 ? -5.454 2.786 33.240 1.00 93.38 781 LEU A N 1
ATOM 5704 C CA . LEU A 1 781 ? -4.943 2.466 34.580 1.00 93.38 781 LEU A CA 1
ATOM 5705 C C . LEU A 1 781 ? -4.731 0.956 34.786 1.00 93.38 781 LEU A C 1
ATOM 5707 O O . LEU A 1 781 ? -4.433 0.528 35.903 1.00 93.38 781 LEU A O 1
ATOM 5711 N N . THR A 1 782 ? -4.900 0.153 33.733 1.00 88.19 782 THR A N 1
ATOM 5712 C CA . THR A 1 782 ? -4.757 -1.308 33.783 1.00 88.19 782 THR A CA 1
ATOM 5713 C C . THR A 1 782 ? -3.285 -1.720 33.776 1.00 88.19 782 THR A C 1
ATOM 5715 O O . THR A 1 782 ? -2.387 -0.920 33.499 1.00 88.19 782 THR A O 1
ATOM 5718 N N . GLU A 1 783 ? -2.998 -2.997 34.041 1.00 82.62 783 GLU A N 1
ATOM 5719 C CA . GLU A 1 783 ? -1.634 -3.518 33.921 1.00 82.62 783 GLU A CA 1
ATOM 5720 C C . GLU A 1 783 ? -1.065 -3.429 32.497 1.00 82.62 783 GLU A C 1
ATOM 5722 O O . GLU A 1 783 ? 0.161 -3.402 32.364 1.00 82.62 783 GLU A O 1
ATOM 5727 N N . MET A 1 784 ? -1.907 -3.316 31.458 1.00 83.69 784 MET A N 1
ATOM 5728 C CA . MET A 1 784 ? -1.466 -3.186 30.061 1.00 83.69 784 MET A CA 1
ATOM 5729 C C . MET A 1 784 ? -0.599 -1.945 29.836 1.00 83.69 784 MET A C 1
ATOM 5731 O O . MET A 1 784 ? 0.400 -2.042 29.127 1.00 83.69 784 MET A O 1
ATOM 5735 N N . ALA A 1 785 ? -0.882 -0.832 30.525 1.00 85.62 785 ALA A N 1
ATOM 5736 C CA . ALA A 1 785 ? -0.074 0.390 30.448 1.00 85.62 785 ALA A CA 1
ATOM 5737 C C . ALA A 1 785 ? 1.366 0.201 30.971 1.00 85.62 785 ALA A C 1
ATOM 5739 O O . ALA A 1 785 ? 2.274 0.960 30.625 1.00 85.62 785 ALA A O 1
ATOM 5740 N N . SER A 1 786 ? 1.576 -0.823 31.806 1.00 82.94 786 SER A N 1
ATOM 5741 C CA . SER A 1 786 ? 2.876 -1.182 32.384 1.00 82.94 786 SER A CA 1
ATOM 5742 C C . SER A 1 786 ? 3.477 -2.486 31.845 1.00 82.94 786 SER A C 1
ATOM 5744 O O . SER A 1 786 ? 4.607 -2.838 32.185 1.00 82.94 786 SER A O 1
ATOM 5746 N N . SER A 1 787 ? 2.728 -3.227 31.027 1.00 75.56 787 SER A N 1
ATOM 5747 C CA . SER A 1 787 ? 3.071 -4.588 30.616 1.00 75.56 787 SER A CA 1
ATOM 5748 C C . SER A 1 787 ? 4.149 -4.597 29.535 1.00 75.56 787 SER A C 1
ATOM 5750 O O . SER A 1 787 ? 4.054 -3.898 28.530 1.00 75.56 787 SER A O 1
ATOM 5752 N N . GLY A 1 788 ? 5.180 -5.423 29.726 1.00 67.00 788 GLY A N 1
ATOM 5753 C CA . GLY A 1 788 ? 6.299 -5.544 28.785 1.00 67.00 788 GLY A CA 1
ATOM 5754 C C . GLY A 1 788 ? 7.322 -4.405 28.856 1.00 67.00 788 GLY A C 1
ATOM 5755 O O . GLY A 1 788 ? 8.344 -4.474 28.173 1.00 67.00 788 GLY A O 1
ATOM 5756 N N . ASN A 1 789 ? 7.093 -3.413 29.715 1.00 74.25 789 ASN A N 1
ATOM 5757 C CA . ASN A 1 789 ? 8.007 -2.307 29.961 1.00 74.25 789 ASN A CA 1
ATOM 5758 C C . ASN A 1 789 ? 9.217 -2.806 30.785 1.00 74.25 789 ASN A C 1
ATOM 5760 O O . ASN A 1 789 ? 9.071 -3.626 31.698 1.00 74.25 789 ASN A O 1
ATOM 5764 N N . ARG A 1 790 ? 10.440 -2.375 30.440 1.00 65.12 790 ARG A N 1
ATOM 5765 C CA . ARG A 1 790 ? 11.682 -2.761 31.140 1.00 65.12 790 ARG A CA 1
ATOM 5766 C C . ARG A 1 790 ? 12.454 -1.529 31.609 1.00 65.12 790 ARG A C 1
ATOM 5768 O O . ARG A 1 790 ? 12.574 -0.549 30.879 1.00 65.12 790 ARG A O 1
ATOM 5775 N N . ASN A 1 791 ? 13.024 -1.602 32.815 1.00 55.19 791 ASN A N 1
ATOM 5776 C CA . ASN A 1 791 ? 13.935 -0.581 33.346 1.00 55.19 791 ASN A CA 1
ATOM 5777 C C . ASN A 1 791 ? 15.297 -0.609 32.630 1.00 55.19 791 ASN A C 1
ATOM 5779 O O . ASN A 1 791 ? 15.807 -1.673 32.274 1.00 55.19 791 ASN A O 1
ATOM 5783 N N . LEU A 1 792 ? 15.922 0.563 32.507 1.00 52.78 792 LEU A N 1
ATOM 5784 C CA . LEU A 1 792 ? 17.331 0.708 32.136 1.00 52.78 792 LEU A CA 1
ATOM 5785 C C . LEU A 1 792 ? 18.227 0.404 33.346 1.00 52.78 792 LEU A C 1
ATOM 5787 O O . LEU A 1 792 ? 17.972 0.894 34.445 1.00 52.78 792 LEU A O 1
ATOM 5791 N N . ARG A 1 793 ? 19.306 -0.363 33.138 1.00 47.84 793 ARG A N 1
ATOM 5792 C CA . ARG A 1 793 ? 20.436 -0.440 34.089 1.00 47.84 793 ARG A CA 1
ATOM 5793 C C . ARG A 1 793 ? 21.457 0.688 33.831 1.00 47.84 793 ARG A C 1
ATOM 5795 O O . ARG A 1 793 ? 22.144 1.092 34.761 1.00 47.84 793 ARG A O 1
ATOM 5802 N N . SER A 1 794 ? 21.499 1.226 32.604 1.00 42.38 794 SER A N 1
ATOM 5803 C CA . SER A 1 794 ? 22.179 2.466 32.177 1.00 42.38 794 SER A CA 1
ATOM 5804 C C . SER A 1 794 ? 21.741 2.848 30.740 1.00 42.38 794 SER A C 1
ATOM 5806 O O . SER A 1 794 ? 21.534 1.957 29.920 1.00 42.38 794 SER A O 1
ATOM 5808 N N . GLY A 1 795 ? 21.561 4.144 30.424 1.00 46.22 795 GLY A N 1
ATOM 5809 C CA . GLY A 1 795 ? 21.206 4.655 29.074 1.00 46.22 795 GLY A CA 1
ATOM 5810 C C . GLY A 1 795 ? 19.987 5.601 29.027 1.00 46.22 795 GLY A C 1
ATOM 5811 O O . GLY A 1 795 ? 19.319 5.777 30.041 1.00 46.22 795 GLY A O 1
ATOM 5812 N N . ARG A 1 796 ? 19.698 6.239 27.873 1.00 48.06 796 ARG A N 1
ATOM 5813 C CA . ARG A 1 796 ? 18.482 7.064 27.641 1.00 48.06 796 ARG A CA 1
ATOM 5814 C C . ARG A 1 796 ? 17.381 6.235 26.944 1.00 48.06 796 ARG A C 1
ATOM 5816 O O . ARG A 1 796 ? 17.711 5.453 26.056 1.00 48.06 796 ARG A O 1
ATOM 5823 N N . PRO A 1 797 ? 16.093 6.402 27.304 1.00 50.88 797 PRO A N 1
ATOM 5824 C CA . PRO A 1 797 ? 14.988 5.612 26.762 1.00 50.88 797 PRO A CA 1
ATOM 5825 C C . PRO A 1 797 ? 14.570 6.147 25.386 1.00 50.88 797 PRO A C 1
ATOM 5827 O O . PRO A 1 797 ? 13.715 7.019 25.281 1.00 50.88 797 PRO A O 1
ATOM 5830 N N . THR A 1 798 ? 15.209 5.665 24.322 1.00 49.00 798 THR A N 1
ATOM 5831 C CA . THR A 1 798 ? 14.801 5.966 22.934 1.00 49.00 798 THR A CA 1
ATOM 5832 C C . THR A 1 798 ? 14.180 4.762 22.223 1.00 49.00 798 THR A C 1
ATOM 5834 O O . THR A 1 798 ? 13.607 4.913 21.152 1.00 49.00 798 THR A O 1
ATOM 5837 N N . SER A 1 799 ? 14.235 3.568 22.825 1.00 53.00 799 SER A N 1
ATOM 5838 C CA . SER A 1 799 ? 13.705 2.330 22.245 1.00 53.00 799 SER A CA 1
ATOM 5839 C C . SER A 1 799 ? 12.388 1.904 22.887 1.00 53.00 799 SER A C 1
ATOM 5841 O O . SER A 1 799 ? 12.244 1.931 24.108 1.00 53.00 799 SER A O 1
ATOM 5843 N N . TYR A 1 800 ? 11.468 1.397 22.063 1.00 51.38 800 TYR A N 1
ATOM 5844 C CA . TYR A 1 800 ? 10.177 0.837 22.477 1.00 51.38 800 TYR A CA 1
ATOM 5845 C C . TYR A 1 800 ? 10.289 -0.327 23.486 1.00 51.38 800 TYR A C 1
ATOM 5847 O O . TYR A 1 800 ? 9.304 -0.668 24.140 1.00 51.38 800 TYR A O 1
ATOM 5855 N N . LEU A 1 801 ? 11.474 -0.942 23.622 1.00 52.72 801 LEU A N 1
ATOM 5856 C CA . LEU A 1 801 ? 11.761 -2.010 24.590 1.00 52.72 801 LEU A CA 1
ATOM 5857 C C . LEU A 1 801 ? 11.971 -1.495 26.029 1.00 52.72 801 LEU A C 1
ATOM 5859 O O . LEU A 1 801 ? 11.984 -2.301 26.962 1.00 52.72 801 LEU A O 1
ATOM 5863 N N . TYR A 1 802 ? 12.143 -0.182 26.219 1.00 65.12 802 TYR A N 1
ATOM 5864 C CA . TYR A 1 802 ? 12.516 0.434 27.495 1.00 65.12 802 TYR A CA 1
ATOM 5865 C C . TYR A 1 802 ? 11.694 1.700 27.743 1.00 65.12 802 TYR A C 1
ATOM 5867 O O . TYR A 1 802 ? 12.057 2.791 27.308 1.00 65.12 802 TYR A O 1
ATOM 5875 N N . ARG A 1 803 ? 10.583 1.552 28.463 1.00 71.69 803 ARG A N 1
ATOM 5876 C CA . ARG A 1 803 ? 9.647 2.637 28.777 1.00 71.69 803 ARG A CA 1
ATOM 5877 C C . ARG A 1 803 ? 9.224 2.570 30.240 1.00 71.69 803 ARG A C 1
ATOM 5879 O O . ARG A 1 803 ? 9.349 1.524 30.877 1.00 71.69 803 ARG A O 1
ATOM 5886 N N . ILE A 1 804 ? 8.750 3.683 30.784 1.00 75.88 804 ILE A N 1
ATOM 5887 C CA . ILE A 1 804 ? 7.967 3.678 32.023 1.00 75.88 804 ILE A CA 1
ATOM 5888 C C . ILE A 1 804 ? 6.481 3.617 31.625 1.00 75.88 804 ILE A C 1
ATOM 5890 O O . ILE A 1 804 ? 6.157 3.686 30.445 1.00 75.88 804 ILE A O 1
ATOM 5894 N N . PRO A 1 805 ? 5.541 3.399 32.548 1.00 81.75 805 PRO A N 1
ATOM 5895 C CA . PRO A 1 805 ? 5.718 2.876 33.897 1.00 81.75 805 PRO A CA 1
ATOM 5896 C C . PRO A 1 805 ? 5.970 1.360 33.899 1.00 81.75 805 PRO A C 1
ATOM 5898 O O . PRO A 1 805 ? 5.439 0.639 33.071 1.00 81.75 805 PRO A O 1
ATOM 5901 N N . ASN A 1 806 ? 6.727 0.850 34.873 1.00 81.75 806 ASN A N 1
ATOM 5902 C CA . ASN A 1 806 ? 6.918 -0.601 35.076 1.00 81.75 806 ASN A CA 1
ATOM 5903 C C . ASN A 1 806 ? 6.002 -1.173 36.172 1.00 81.75 806 ASN A C 1
ATOM 5905 O O . ASN A 1 806 ? 6.065 -2.351 36.508 1.00 81.75 806 ASN A O 1
ATOM 5909 N N . THR A 1 807 ? 5.182 -0.313 36.780 1.00 84.06 807 THR A N 1
ATOM 5910 C CA . THR A 1 807 ? 4.270 -0.656 37.872 1.00 84.06 807 THR A CA 1
ATOM 5911 C C . THR A 1 807 ? 2.969 0.135 37.748 1.00 84.06 807 THR A C 1
ATOM 5913 O O . THR A 1 807 ? 2.917 1.206 37.134 1.00 84.06 807 THR A O 1
ATOM 5916 N N . ARG A 1 808 ? 1.917 -0.339 38.419 1.00 83.38 808 ARG A N 1
ATOM 5917 C CA . ARG A 1 808 ? 0.652 0.401 38.549 1.00 83.38 808 ARG A CA 1
ATOM 5918 C C . ARG A 1 808 ? 0.827 1.742 39.265 1.00 83.38 808 ARG A C 1
ATOM 5920 O O . ARG A 1 808 ? 0.247 2.734 38.843 1.00 83.38 808 ARG A O 1
ATOM 5927 N N . MET A 1 809 ? 1.682 1.807 40.291 1.00 86.69 809 MET A N 1
ATOM 5928 C CA . MET A 1 809 ? 1.999 3.075 40.966 1.00 86.69 809 MET A CA 1
ATOM 5929 C C . MET A 1 809 ? 2.614 4.088 39.996 1.00 86.69 809 MET A C 1
ATOM 5931 O O . MET A 1 809 ? 2.220 5.249 39.996 1.00 86.69 809 MET A O 1
ATOM 5935 N N . GLY A 1 810 ? 3.522 3.637 39.123 1.00 87.25 810 GLY A N 1
ATOM 5936 C CA . GLY A 1 810 ? 4.080 4.475 38.063 1.00 87.25 810 GLY A CA 1
ATOM 5937 C C . GLY A 1 810 ? 3.017 4.950 37.070 1.00 87.25 810 GLY A C 1
ATOM 5938 O O . GLY A 1 810 ? 3.039 6.107 36.669 1.00 87.25 810 GLY A O 1
ATOM 5939 N N . THR A 1 811 ? 2.060 4.088 36.719 1.00 90.31 811 THR A N 1
ATOM 5940 C CA . THR A 1 811 ? 0.932 4.431 35.830 1.00 90.31 811 THR A CA 1
ATOM 5941 C C . THR A 1 811 ? 0.099 5.564 36.419 1.00 90.31 811 THR A C 1
ATOM 5943 O O . THR A 1 811 ? -0.092 6.596 35.781 1.00 90.31 811 THR A O 1
ATOM 5946 N N . VAL A 1 812 ? -0.313 5.418 37.680 1.00 92.25 812 VAL A N 1
ATOM 5947 C CA . VAL A 1 812 ? -1.085 6.437 38.405 1.00 92.25 812 VAL A CA 1
ATOM 5948 C C . VAL A 1 812 ? -0.289 7.734 38.569 1.00 92.25 812 VAL A C 1
ATOM 5950 O O . VAL A 1 812 ? -0.840 8.817 38.382 1.00 92.25 812 VAL A O 1
ATOM 5953 N N . PHE A 1 813 ? 1.006 7.642 38.883 1.00 90.44 813 PHE A N 1
ATOM 5954 C CA . PHE A 1 813 ? 1.885 8.806 38.997 1.00 90.44 813 PHE A CA 1
ATOM 5955 C C . PHE A 1 813 ? 1.963 9.593 37.683 1.00 90.44 813 PHE A C 1
ATOM 5957 O O . PHE A 1 813 ? 1.798 10.811 37.693 1.00 90.44 813 PHE A O 1
ATOM 5964 N N . LEU A 1 814 ? 2.169 8.909 36.554 1.00 90.19 814 LEU A N 1
ATOM 5965 C CA . LEU A 1 814 ? 2.248 9.550 35.241 1.00 90.19 814 LEU A CA 1
ATOM 5966 C C . LEU A 1 814 ? 0.920 10.189 34.826 1.00 90.19 814 LEU A C 1
ATOM 5968 O O . LEU A 1 814 ? 0.925 11.321 34.345 1.00 90.19 814 LEU A O 1
ATOM 5972 N N . ALA A 1 815 ? -0.203 9.506 35.065 1.00 92.88 815 ALA A N 1
ATOM 5973 C CA . ALA A 1 815 ? -1.536 10.047 34.813 1.00 92.88 815 ALA A CA 1
ATOM 5974 C C . ALA A 1 815 ? -1.775 11.346 35.601 1.00 92.88 815 ALA A C 1
ATOM 5976 O O . ALA A 1 815 ? -2.110 12.378 35.020 1.00 92.88 815 ALA A O 1
ATOM 5977 N N . ARG A 1 816 ? -1.529 11.319 36.919 1.00 92.31 816 ARG A N 1
ATOM 5978 C CA . ARG A 1 816 ? -1.662 12.497 37.792 1.00 92.31 816 ARG A CA 1
ATOM 5979 C C . ARG A 1 816 ? -0.746 13.636 37.366 1.00 92.31 816 ARG A C 1
ATOM 5981 O O . ARG A 1 816 ? -1.192 14.775 37.270 1.00 92.31 816 ARG A O 1
ATOM 5988 N N . ARG A 1 817 ? 0.522 13.336 37.073 1.00 88.56 817 ARG A N 1
ATOM 5989 C CA . ARG A 1 817 ? 1.504 14.345 36.662 1.00 88.56 817 ARG A CA 1
ATOM 5990 C C . ARG A 1 817 ? 1.091 15.045 35.367 1.00 88.56 817 ARG A C 1
ATOM 5992 O O . ARG A 1 817 ? 1.200 16.265 35.293 1.00 88.56 817 ARG A O 1
ATOM 5999 N N . ALA A 1 818 ? 0.589 14.302 34.380 1.00 91.31 818 ALA A N 1
ATOM 6000 C CA . ALA A 1 818 ? 0.100 14.876 33.129 1.00 91.31 818 ALA A CA 1
ATOM 6001 C C . ALA A 1 818 ? -1.083 15.835 33.357 1.00 91.31 818 ALA A C 1
ATOM 6003 O O . ALA A 1 818 ? -1.101 16.937 32.811 1.00 91.31 818 ALA A O 1
ATOM 6004 N N . LEU A 1 819 ? -2.044 15.446 34.203 1.00 92.56 819 LEU A N 1
ATOM 6005 C CA . LEU A 1 819 ? -3.191 16.292 34.550 1.00 92.56 819 LEU A CA 1
ATOM 6006 C C . LEU A 1 819 ? -2.768 17.547 35.327 1.00 92.56 819 LEU A C 1
ATOM 6008 O O . LEU A 1 819 ? -3.270 18.628 35.026 1.00 92.56 819 LEU A O 1
ATOM 6012 N N . MET A 1 820 ? -1.816 17.435 36.262 1.00 88.94 820 MET A N 1
ATOM 6013 C CA . MET A 1 820 ? -1.253 18.590 36.974 1.00 88.94 820 MET A CA 1
ATOM 6014 C C . MET A 1 820 ? -0.560 19.576 36.030 1.00 88.94 820 MET A C 1
ATOM 6016 O O . MET A 1 820 ? -0.799 20.774 36.128 1.00 88.94 820 MET A O 1
ATOM 6020 N N . GLU A 1 821 ? 0.277 19.094 35.104 1.00 86.69 821 GLU A N 1
ATOM 6021 C CA . GLU A 1 821 ? 1.010 19.955 34.158 1.00 86.69 821 GLU A CA 1
ATOM 6022 C C . GLU A 1 821 ? 0.065 20.724 33.213 1.00 86.69 821 GLU A C 1
ATOM 6024 O O . GLU A 1 821 ? 0.406 21.792 32.699 1.00 86.69 821 GLU A O 1
ATOM 6029 N N . ALA A 1 822 ? -1.137 20.193 32.981 1.00 88.44 822 ALA A N 1
ATOM 6030 C CA . ALA A 1 822 ? -2.146 20.835 32.153 1.00 88.44 822 ALA A CA 1
ATOM 6031 C C . ALA A 1 822 ? -2.912 21.961 32.868 1.00 88.44 822 ALA A C 1
ATOM 6033 O O . ALA A 1 822 ? -3.511 22.787 32.177 1.00 88.44 822 ALA A O 1
ATOM 6034 N N . LEU A 1 823 ? -2.884 22.042 34.206 1.00 85.75 823 LEU A N 1
ATOM 6035 C CA . LEU A 1 823 ? -3.604 23.083 34.944 1.00 85.75 823 LEU A CA 1
ATOM 6036 C C . LEU A 1 823 ? -3.148 24.498 34.515 1.00 85.75 823 LEU A C 1
ATOM 6038 O O . LEU A 1 823 ? -1.958 24.722 34.253 1.00 85.75 823 LEU A O 1
ATOM 6042 N N . PRO A 1 824 ? -4.066 25.478 34.426 1.00 72.38 824 PRO A N 1
ATOM 6043 C CA . PRO A 1 824 ? -3.704 26.866 34.137 1.00 72.38 824 PRO A CA 1
ATOM 6044 C C . PRO A 1 824 ? -2.649 27.394 35.125 1.00 72.38 824 PRO A C 1
ATOM 6046 O O . PRO A 1 824 ? -2.778 27.206 36.330 1.00 72.38 824 PRO A O 1
ATOM 6049 N N . GLY A 1 825 ? -1.590 28.040 34.623 1.00 65.94 825 GLY A N 1
ATOM 6050 C CA . GLY A 1 825 ? -0.524 28.623 35.452 1.00 65.94 825 GLY A CA 1
ATOM 6051 C C . GLY A 1 825 ? 0.465 27.630 36.084 1.00 65.94 825 GLY A C 1
ATOM 6052 O O . GLY A 1 825 ? 1.414 28.070 36.728 1.00 65.94 825 GLY A O 1
ATOM 6053 N N . ALA A 1 826 ? 0.317 26.315 35.870 1.00 67.31 826 ALA A N 1
ATOM 6054 C CA . ALA A 1 826 ? 1.188 25.290 36.466 1.00 67.31 826 ALA A CA 1
ATOM 6055 C C . ALA A 1 826 ? 2.676 25.394 36.065 1.00 67.31 826 ALA A C 1
ATOM 6057 O O . ALA A 1 826 ? 3.531 24.861 36.767 1.00 67.31 826 ALA A O 1
ATOM 6058 N N . LEU A 1 827 ? 2.989 26.068 34.950 1.00 63.22 827 LEU A N 1
ATOM 6059 C CA . LEU A 1 827 ? 4.362 26.310 34.481 1.00 63.22 827 LEU A CA 1
ATOM 6060 C C . LEU A 1 827 ? 4.847 27.754 34.718 1.00 63.22 827 LEU A C 1
ATOM 6062 O O . LEU A 1 827 ? 6.053 27.972 34.762 1.00 63.22 827 LEU A O 1
ATOM 6066 N N . ASP A 1 828 ? 3.932 28.714 34.899 1.00 55.06 828 ASP A N 1
ATOM 6067 C CA . ASP A 1 828 ? 4.255 30.128 35.166 1.00 55.06 828 ASP A CA 1
ATOM 6068 C C . ASP A 1 828 ? 4.499 30.379 36.664 1.00 55.06 828 ASP A C 1
ATOM 6070 O O . ASP A 1 828 ? 5.282 31.246 37.055 1.00 55.06 828 ASP A O 1
ATOM 6074 N N . ALA A 1 829 ? 3.864 29.583 37.529 1.00 47.69 829 ALA A N 1
ATOM 6075 C CA . ALA A 1 829 ? 4.158 29.549 38.950 1.00 47.69 829 ALA A CA 1
ATOM 6076 C C . ALA A 1 829 ? 5.493 28.823 39.161 1.00 47.69 829 ALA A C 1
ATOM 6078 O O . ALA A 1 829 ? 5.531 27.597 39.204 1.00 47.69 829 ALA A O 1
ATOM 6079 N N . GLY A 1 830 ? 6.584 29.582 39.302 1.00 45.75 830 GLY A N 1
ATOM 6080 C CA . GLY A 1 830 ? 7.957 29.133 39.573 1.00 45.75 830 GLY A CA 1
ATOM 6081 C C . GLY A 1 830 ? 8.172 28.348 40.878 1.00 45.75 830 GLY A C 1
ATOM 6082 O O . GLY A 1 830 ? 9.126 28.595 41.609 1.00 45.75 830 GLY A O 1
ATOM 6083 N N . ARG A 1 831 ? 7.319 27.372 41.183 1.00 42.31 831 ARG A N 1
ATOM 6084 C CA . ARG A 1 831 ? 7.687 26.196 41.961 1.00 42.31 831 ARG A CA 1
ATOM 6085 C C . ARG A 1 831 ? 7.952 25.097 40.959 1.00 42.31 831 ARG A C 1
ATOM 6087 O O . ARG A 1 831 ? 7.037 24.414 40.510 1.00 42.31 831 ARG A O 1
ATOM 6094 N N . ALA A 1 832 ? 9.225 24.965 40.607 1.00 44.00 832 ALA A N 1
ATOM 6095 C CA . ALA A 1 832 ? 9.734 23.795 39.929 1.00 44.00 832 ALA A CA 1
ATOM 6096 C C . ALA A 1 832 ? 9.070 22.544 40.526 1.00 44.00 832 ALA A C 1
ATOM 6098 O O . ALA A 1 832 ? 9.226 22.245 41.712 1.00 44.00 832 ALA A O 1
ATOM 6099 N N . VAL A 1 833 ? 8.342 21.798 39.694 1.00 45.00 833 VAL A N 1
ATOM 6100 C CA . VAL A 1 833 ? 8.308 20.345 39.838 1.00 45.00 833 VAL A CA 1
ATOM 6101 C C . VAL A 1 833 ? 9.781 19.946 39.712 1.00 45.00 833 VAL A C 1
ATOM 6103 O O . VAL A 1 833 ? 10.296 19.883 38.601 1.00 45.00 833 VAL A O 1
ATOM 6106 N N . GLY A 1 834 ? 10.477 19.902 40.857 1.00 42.44 834 GLY A N 1
ATOM 6107 C CA . GLY A 1 834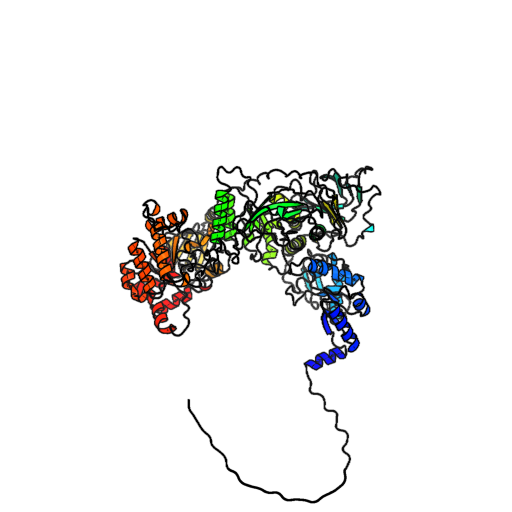 ? 11.927 20.103 40.982 1.00 42.44 834 GLY A CA 1
ATOM 6108 C C . GLY A 1 834 ? 12.733 19.465 39.859 1.00 42.44 834 GLY A C 1
ATOM 6109 O O . GLY A 1 834 ? 12.570 18.277 39.629 1.00 42.44 834 GLY A O 1
ATOM 6110 N N . ASP A 1 835 ? 13.541 20.254 39.144 1.00 44.03 835 ASP A N 1
ATOM 6111 C CA . ASP A 1 835 ? 14.489 19.833 38.093 1.00 44.03 835 ASP A CA 1
ATOM 6112 C C . ASP A 1 835 ? 13.986 18.841 37.017 1.00 44.03 835 ASP A C 1
ATOM 6114 O O . ASP A 1 835 ? 14.766 18.328 36.210 1.00 44.03 835 ASP A O 1
ATOM 6118 N N . LEU A 1 836 ? 12.681 18.572 36.935 1.00 50.12 836 LEU A N 1
ATOM 6119 C CA . LEU A 1 836 ? 12.120 17.576 36.036 1.00 50.12 836 LEU A CA 1
ATOM 6120 C C . LEU A 1 836 ? 11.557 18.264 34.792 1.00 50.12 836 LEU A C 1
ATOM 6122 O O . LEU A 1 836 ? 10.553 18.972 34.842 1.00 50.12 836 LEU A O 1
ATOM 6126 N N . LYS A 1 837 ? 12.192 17.991 33.647 1.00 62.12 837 LYS A N 1
ATOM 6127 C CA . LYS A 1 837 ? 11.763 18.414 32.304 1.00 62.12 837 LYS A CA 1
ATOM 6128 C C . LYS A 1 837 ? 10.251 18.190 32.102 1.00 62.12 837 LYS A C 1
ATOM 6130 O O . LYS A 1 837 ? 9.728 17.148 32.511 1.00 62.12 837 LYS A O 1
ATOM 6135 N N . ALA A 1 838 ? 9.576 19.155 31.466 1.00 70.81 838 ALA A N 1
ATOM 6136 C CA . ALA A 1 838 ? 8.162 19.059 31.087 1.00 70.81 838 ALA A CA 1
ATOM 6137 C C . ALA A 1 838 ? 7.885 17.744 30.335 1.00 70.81 838 ALA A C 1
ATOM 6139 O O . ALA A 1 838 ? 8.669 17.363 29.459 1.00 70.81 838 ALA A O 1
ATOM 6140 N N . MET A 1 839 ? 6.805 17.044 30.698 1.00 78.25 839 MET A N 1
ATOM 6141 C CA . MET A 1 839 ? 6.438 15.766 30.077 1.00 78.25 839 MET A CA 1
ATOM 6142 C C . MET A 1 839 ? 5.555 15.952 28.851 1.00 78.25 839 MET A C 1
ATOM 6144 O O . MET A 1 839 ? 5.593 15.116 27.948 1.00 78.25 839 MET A O 1
ATOM 6148 N N . LEU A 1 840 ? 4.759 17.022 28.833 1.00 83.19 840 LEU A N 1
ATOM 6149 C CA . LEU A 1 840 ? 3.822 17.308 27.760 1.00 83.19 840 LEU A CA 1
ATOM 6150 C C . LEU A 1 840 ? 4.369 18.378 26.819 1.00 83.19 840 LEU A C 1
ATOM 6152 O O . LEU A 1 840 ? 5.032 19.344 27.216 1.00 83.19 840 LEU A O 1
ATOM 6156 N N . THR A 1 841 ? 4.029 18.249 25.543 1.00 84.06 841 THR A N 1
ATOM 6157 C CA . THR A 1 841 ? 4.204 19.345 24.587 1.00 84.06 841 THR A CA 1
ATOM 6158 C C . THR A 1 841 ? 3.168 20.455 24.842 1.00 84.06 841 THR A C 1
ATOM 6160 O O . THR A 1 841 ? 2.132 20.217 25.471 1.00 84.06 841 THR A O 1
ATOM 6163 N N . PRO A 1 842 ? 3.388 21.692 24.352 1.00 81.94 842 PRO A N 1
ATOM 6164 C CA . PRO A 1 842 ? 2.377 22.747 24.439 1.00 81.94 842 PRO A CA 1
ATOM 6165 C C . PRO A 1 842 ? 1.016 22.340 23.857 1.00 81.94 842 PRO A C 1
ATOM 6167 O O . PRO A 1 842 ? -0.010 22.631 24.465 1.00 81.94 842 PRO A O 1
ATOM 6170 N N . ALA A 1 843 ? 1.007 21.624 22.728 1.00 82.62 843 ALA A N 1
ATOM 6171 C CA . ALA A 1 843 ? -0.217 21.137 22.092 1.00 82.62 843 ALA A CA 1
ATOM 6172 C C . ALA A 1 843 ? -0.943 20.088 22.954 1.00 82.62 843 ALA A C 1
ATOM 6174 O O . ALA A 1 843 ? -2.160 20.132 23.102 1.00 82.62 843 ALA A O 1
ATOM 6175 N N . GLU A 1 844 ? -0.200 19.185 23.590 1.00 88.81 844 GLU A N 1
ATOM 6176 C CA . GLU A 1 844 ? -0.758 18.173 24.495 1.00 88.81 844 GLU A CA 1
ATOM 6177 C C . GLU A 1 844 ? -1.391 18.776 25.747 1.00 88.81 844 GLU A C 1
ATOM 6179 O O . GLU A 1 844 ? -2.434 18.303 26.202 1.00 88.81 844 GLU A O 1
ATOM 6184 N N . ARG A 1 845 ? -0.801 19.852 26.283 1.00 89.69 845 ARG A N 1
ATOM 6185 C CA . ARG A 1 845 ? -1.392 20.586 27.408 1.00 89.69 845 ARG A CA 1
ATOM 6186 C C . ARG A 1 845 ? -2.727 21.217 27.041 1.00 89.69 845 ARG A C 1
ATOM 6188 O O . ARG A 1 845 ? -3.624 21.204 27.874 1.00 89.69 845 ARG A O 1
ATOM 6195 N N . VAL A 1 846 ? -2.876 21.746 25.824 1.00 89.06 846 VAL A N 1
ATOM 6196 C CA . VAL A 1 846 ? -4.162 22.297 25.357 1.00 89.06 846 VAL A CA 1
ATOM 6197 C C . VAL A 1 846 ? -5.250 21.227 25.423 1.00 89.06 846 VAL A C 1
ATOM 6199 O O . VAL A 1 846 ? -6.307 21.476 25.991 1.00 89.06 846 VAL A O 1
ATOM 6202 N N . VAL A 1 847 ? -4.956 20.013 24.960 1.00 91.56 847 VAL A N 1
ATOM 6203 C CA . VAL A 1 847 ? -5.935 18.917 24.960 1.00 91.56 847 VAL A CA 1
ATOM 6204 C C . VAL A 1 847 ? -6.363 18.519 26.373 1.00 91.56 847 VAL A C 1
ATOM 6206 O O . VAL A 1 847 ? -7.546 18.318 26.637 1.00 91.56 847 VAL A O 1
ATOM 6209 N N . LEU A 1 848 ? -5.425 18.436 27.318 1.00 93.50 848 LEU A N 1
ATOM 6210 C CA . LEU A 1 848 ? -5.767 18.133 28.710 1.00 93.50 848 LEU A CA 1
ATOM 6211 C C . LEU A 1 848 ? -6.412 19.321 29.448 1.00 93.50 848 LEU A C 1
ATOM 6213 O O . LEU A 1 848 ? -7.150 19.108 30.405 1.00 93.50 848 LEU A O 1
ATOM 6217 N N . ARG A 1 849 ? -6.207 20.565 29.000 1.00 91.88 849 ARG A N 1
ATOM 6218 C CA . ARG A 1 849 ? -6.970 21.724 29.500 1.00 91.88 849 ARG A CA 1
ATOM 6219 C C . ARG A 1 849 ? -8.432 21.658 29.094 1.00 91.88 849 ARG A C 1
ATOM 6221 O O . ARG A 1 849 ? -9.281 21.960 29.920 1.00 91.88 849 ARG A O 1
ATOM 6228 N N . GLU A 1 850 ? -8.727 21.224 27.872 1.00 92.06 850 GLU A N 1
ATOM 6229 C CA . GLU A 1 850 ? -10.109 20.988 27.428 1.00 92.06 850 GLU A CA 1
ATOM 6230 C C . GLU A 1 850 ? -10.787 19.896 28.280 1.00 92.06 850 GLU A C 1
ATOM 6232 O O . GLU A 1 850 ? -11.990 19.955 28.527 1.00 92.06 850 GLU A O 1
ATOM 6237 N N . VAL A 1 851 ? -10.018 18.925 28.792 1.00 93.62 851 VAL A N 1
ATOM 6238 C CA . VAL A 1 851 ? -10.512 17.935 29.768 1.00 93.62 851 VAL A CA 1
ATOM 6239 C C . VAL A 1 851 ? -10.838 18.584 31.117 1.00 93.62 851 VAL A C 1
ATOM 6241 O O . VAL A 1 851 ? -11.917 18.346 31.653 1.00 93.62 851 VAL A O 1
ATOM 6244 N N . HIS A 1 852 ? -9.954 19.438 31.647 1.00 92.62 852 HIS A N 1
ATOM 6245 C CA . HIS A 1 852 ? -10.219 20.205 32.878 1.00 92.62 852 HIS A CA 1
ATOM 6246 C C . HIS A 1 852 ? -11.419 21.150 32.741 1.00 92.62 852 HIS A C 1
ATOM 6248 O O . HIS A 1 852 ? -12.203 21.288 33.674 1.00 92.62 852 HIS A O 1
ATOM 6254 N N . ALA A 1 853 ? -11.591 21.775 31.574 1.00 90.38 853 ALA A N 1
ATOM 6255 C CA . ALA A 1 853 ? -12.724 22.651 31.277 1.00 90.38 853 ALA A CA 1
ATOM 6256 C C . ALA A 1 853 ? -14.056 21.888 31.126 1.00 90.38 853 ALA A C 1
ATOM 6258 O O . ALA A 1 853 ? -15.127 22.488 31.189 1.00 90.38 853 ALA A O 1
ATOM 6259 N N . GLY A 1 854 ? -14.006 20.564 30.939 1.00 87.88 854 GLY A N 1
ATOM 6260 C CA . GLY A 1 854 ? -15.179 19.735 30.665 1.00 87.88 854 GLY A CA 1
ATOM 6261 C C . GLY A 1 854 ? -15.649 19.771 29.206 1.00 87.88 854 GLY A C 1
ATOM 6262 O O . GLY A 1 854 ? -16.674 19.162 28.896 1.00 87.88 854 GLY A O 1
ATOM 6263 N N . ASP A 1 855 ? -14.894 20.422 28.317 1.00 87.88 855 ASP A N 1
ATOM 6264 C CA . ASP A 1 855 ? -15.130 20.449 26.867 1.00 87.88 855 ASP A CA 1
ATOM 6265 C C . ASP A 1 855 ? -14.833 19.088 26.221 1.00 87.88 855 ASP A C 1
ATOM 6267 O O . ASP A 1 855 ? -15.395 18.729 25.180 1.00 87.88 855 ASP A O 1
ATOM 6271 N N . ARG A 1 856 ? -13.959 18.294 26.856 1.00 88.44 856 ARG A N 1
ATOM 6272 C CA . ARG A 1 856 ? -13.666 16.911 26.472 1.00 88.44 856 ARG A CA 1
ATOM 6273 C C . ARG A 1 856 ? -13.807 15.955 27.638 1.00 88.44 856 ARG A C 1
ATOM 6275 O O . ARG A 1 856 ? -13.394 16.224 28.759 1.00 88.44 856 ARG A O 1
ATOM 6282 N N . ILE A 1 857 ? -14.335 14.777 27.332 1.00 90.75 857 ILE A N 1
ATOM 6283 C CA . ILE A 1 857 ? -14.483 13.699 28.305 1.00 90.75 857 ILE A CA 1
ATOM 6284 C C . ILE A 1 857 ? -13.165 12.930 28.420 1.00 90.75 857 ILE A C 1
ATOM 6286 O O . ILE A 1 857 ? -12.563 12.569 27.404 1.00 90.75 857 ILE A O 1
ATOM 6290 N N . LEU A 1 858 ? -12.753 12.622 29.650 1.00 94.56 858 LEU A N 1
ATOM 6291 C CA . LEU A 1 858 ? -11.673 11.677 29.921 1.00 94.56 858 LEU A CA 1
ATOM 6292 C C . LEU A 1 858 ? -12.253 10.268 30.080 1.00 94.56 858 LEU A C 1
ATOM 6294 O O . LEU A 1 858 ? -13.009 9.992 31.012 1.00 94.56 858 LEU A O 1
ATOM 6298 N N . ARG A 1 859 ? -11.908 9.360 29.171 1.00 95.25 859 ARG A N 1
ATOM 6299 C CA . ARG A 1 859 ? -12.306 7.956 29.240 1.00 95.25 859 ARG A CA 1
ATOM 6300 C C . ARG A 1 859 ? -11.188 7.132 29.859 1.00 95.25 859 ARG A C 1
ATOM 6302 O O . ARG A 1 859 ? -10.115 7.007 29.280 1.00 95.25 859 ARG A O 1
ATOM 6309 N N . VAL A 1 860 ? -11.457 6.562 31.027 1.00 95.69 860 VAL A N 1
ATOM 6310 C CA . VAL A 1 860 ? -10.489 5.823 31.834 1.00 95.69 860 VAL A CA 1
ATOM 6311 C C . VAL A 1 860 ? -10.759 4.330 31.733 1.00 95.69 860 VAL A C 1
ATOM 6313 O O . VAL A 1 860 ? -11.771 3.839 32.230 1.00 95.69 860 VAL A O 1
ATOM 6316 N N . ARG A 1 861 ? -9.843 3.588 31.115 1.00 93.62 861 ARG A N 1
ATOM 6317 C CA . ARG A 1 861 ? -9.867 2.129 31.109 1.00 93.62 861 ARG A CA 1
ATOM 6318 C C . ARG A 1 861 ? -9.407 1.609 32.470 1.00 93.62 861 ARG A C 1
ATOM 6320 O O . ARG A 1 861 ? -8.266 1.831 32.882 1.00 93.62 861 ARG A O 1
ATOM 6327 N N . ALA A 1 862 ? -10.317 0.934 33.162 1.00 92.00 862 ALA A N 1
ATOM 6328 C CA . ALA A 1 862 ? -10.124 0.369 34.492 1.00 92.00 862 ALA A CA 1
ATOM 6329 C C . ALA A 1 862 ? -10.996 -0.882 34.628 1.00 92.00 862 ALA A C 1
ATOM 6331 O O . ALA A 1 862 ? -12.204 -0.825 34.401 1.00 92.00 862 ALA A O 1
ATOM 6332 N N . GLN A 1 863 ? -10.396 -2.015 34.984 1.00 87.38 863 GLN A N 1
ATOM 6333 C CA . GLN A 1 863 ? -11.069 -3.315 35.012 1.00 87.38 863 GLN A CA 1
ATOM 6334 C C . GLN A 1 863 ? -11.407 -3.730 36.445 1.00 87.38 863 GLN A C 1
ATOM 6336 O O . GLN A 1 863 ? -12.556 -4.056 36.750 1.00 87.38 863 GLN A O 1
ATOM 6341 N N . ALA A 1 864 ? -10.413 -3.704 37.332 1.00 86.94 864 ALA A N 1
ATOM 6342 C CA . ALA A 1 864 ? -10.554 -4.176 38.706 1.00 86.94 864 ALA A CA 1
ATOM 6343 C C . ALA A 1 864 ? -11.100 -3.094 39.648 1.00 86.94 864 ALA A C 1
ATOM 6345 O O . ALA A 1 864 ? -10.927 -1.894 39.413 1.00 86.94 864 ALA A O 1
ATOM 6346 N N . ARG A 1 865 ? -11.695 -3.501 40.778 1.00 89.38 865 ARG A N 1
ATOM 6347 C CA . ARG A 1 865 ? -12.288 -2.571 41.762 1.00 89.38 865 ARG A CA 1
ATOM 6348 C C . ARG A 1 865 ? -11.350 -1.443 42.179 1.00 89.38 865 ARG A C 1
ATOM 6350 O O . ARG A 1 865 ? -11.750 -0.284 42.217 1.00 89.38 865 ARG A O 1
ATOM 6357 N N . TYR A 1 866 ? -10.097 -1.765 42.493 1.00 88.31 866 TYR A N 1
ATOM 6358 C CA . TYR A 1 866 ? -9.134 -0.762 42.952 1.00 88.31 866 TYR A CA 1
ATOM 6359 C C . TYR A 1 866 ? -8.733 0.222 41.838 1.00 88.31 866 TYR A C 1
ATOM 6361 O O . TYR A 1 866 ? -8.388 1.364 42.142 1.00 88.31 866 TYR A O 1
ATOM 6369 N N . GLU A 1 867 ? -8.796 -0.183 40.565 1.00 93.44 867 GLU A N 1
ATOM 6370 C CA . GLU A 1 867 ? -8.519 0.678 39.404 1.00 93.44 867 GLU A CA 1
ATOM 6371 C C . GLU A 1 867 ? -9.659 1.670 39.215 1.00 93.44 867 GLU A C 1
ATOM 6373 O O . GLU A 1 867 ? -9.411 2.867 39.099 1.00 93.44 867 GLU A O 1
ATOM 6378 N N . ILE A 1 868 ? -10.903 1.185 39.299 1.00 94.38 868 ILE A N 1
ATOM 6379 C CA . ILE A 1 868 ? -12.123 2.002 39.247 1.00 94.38 868 ILE A CA 1
ATOM 6380 C C . ILE A 1 868 ? -12.104 3.036 40.381 1.00 94.38 868 ILE A C 1
ATOM 6382 O O . ILE A 1 868 ? -12.263 4.230 40.138 1.00 94.38 868 ILE A O 1
ATOM 6386 N N . LEU A 1 869 ? -11.818 2.608 41.615 1.00 95.19 869 LEU A N 1
ATOM 6387 C CA . LEU A 1 869 ? -11.680 3.515 42.760 1.00 95.19 869 LEU A CA 1
ATOM 6388 C C . LEU A 1 869 ? -10.552 4.537 42.563 1.00 95.19 869 LEU A C 1
ATOM 6390 O O . LEU A 1 869 ? -10.668 5.678 43.000 1.00 95.19 869 LEU A O 1
ATOM 6394 N N . THR A 1 870 ? -9.454 4.151 41.911 1.00 95.94 870 THR A N 1
ATOM 6395 C CA . THR A 1 870 ? -8.358 5.081 41.606 1.00 95.94 870 THR A CA 1
ATOM 6396 C C . THR A 1 870 ? -8.768 6.108 40.559 1.00 95.94 870 THR A C 1
ATOM 6398 O O . THR A 1 870 ? -8.483 7.286 40.748 1.00 95.94 870 THR A O 1
ATOM 6401 N N . ALA A 1 871 ? -9.474 5.692 39.506 1.00 96.00 871 ALA A N 1
ATOM 6402 C CA . ALA A 1 871 ? -10.014 6.595 38.496 1.00 96.00 871 ALA A CA 1
ATOM 6403 C C . ALA A 1 871 ? -10.962 7.629 39.122 1.00 96.00 871 ALA A C 1
ATOM 6405 O O . ALA A 1 871 ? -10.809 8.822 38.874 1.00 96.00 871 ALA A O 1
ATOM 6406 N N . LEU A 1 872 ? -11.879 7.184 39.989 1.00 95.25 872 LEU A N 1
ATOM 6407 C CA . LEU A 1 872 ? -12.811 8.063 40.702 1.00 95.25 872 LEU A CA 1
ATOM 6408 C C . LEU A 1 872 ? -12.086 9.049 41.629 1.00 95.25 872 LEU A C 1
ATOM 6410 O O . LEU A 1 872 ? -12.425 10.227 41.635 1.00 95.25 872 LEU A O 1
ATOM 6414 N N . ARG A 1 873 ? -11.049 8.606 42.357 1.00 95.00 873 ARG A N 1
ATOM 6415 C CA . ARG A 1 873 ? -10.225 9.504 43.188 1.00 95.00 873 ARG A CA 1
ATOM 6416 C C . ARG A 1 873 ? -9.502 10.567 42.367 1.00 95.00 873 ARG A C 1
ATOM 6418 O O . ARG A 1 873 ? -9.466 11.713 42.785 1.00 95.00 873 ARG A O 1
ATOM 6425 N N . ILE A 1 874 ? -8.927 10.198 41.219 1.00 94.88 874 ILE A N 1
ATOM 6426 C CA . ILE A 1 874 ? -8.280 11.163 40.314 1.00 94.88 874 ILE A CA 1
ATOM 6427 C C . ILE A 1 874 ? -9.325 12.147 39.774 1.00 94.88 874 ILE A C 1
ATOM 6429 O O . ILE A 1 874 ? -9.070 13.344 39.723 1.00 94.88 874 ILE A O 1
ATOM 6433 N N . ALA A 1 875 ? -10.510 11.666 39.399 1.00 94.25 875 ALA A N 1
ATOM 6434 C CA . ALA A 1 875 ? -11.579 12.536 38.926 1.00 94.25 875 ALA A CA 1
ATOM 6435 C C . ALA A 1 875 ? -12.003 13.557 39.991 1.00 94.25 875 ALA A C 1
ATOM 6437 O O . ALA A 1 875 ? -12.132 14.734 39.680 1.00 94.25 875 ALA A O 1
ATOM 6438 N N . GLU A 1 876 ? -12.153 13.132 41.244 1.00 94.06 876 GLU A N 1
ATOM 6439 C CA . GLU A 1 876 ? -12.483 14.015 42.368 1.00 94.06 876 GLU A CA 1
ATOM 6440 C C . GLU A 1 876 ? -11.352 15.006 42.684 1.00 94.06 876 GLU A C 1
ATOM 6442 O O . GLU A 1 876 ? -11.610 16.192 42.859 1.00 94.06 876 GLU A O 1
ATOM 6447 N N . GLU A 1 877 ? -10.098 14.544 42.672 1.00 93.81 877 GLU A N 1
ATOM 6448 C CA . GLU A 1 877 ? -8.893 15.355 42.907 1.00 93.81 877 GLU A CA 1
ATOM 6449 C C . GLU A 1 877 ? -8.760 16.526 41.919 1.00 93.81 877 GLU A C 1
ATOM 6451 O O . GLU A 1 877 ? -8.353 17.617 42.311 1.00 93.81 877 GLU A O 1
ATOM 6456 N N . PHE A 1 878 ? -9.122 16.311 40.651 1.00 92.88 878 PHE A N 1
ATOM 6457 C CA . PHE A 1 878 ? -8.985 17.302 39.577 1.00 92.88 878 PHE A CA 1
ATOM 6458 C C . PHE A 1 878 ? -10.323 17.894 39.096 1.00 92.88 878 PHE A C 1
ATOM 6460 O O . PHE A 1 878 ? -10.331 18.669 38.144 1.00 92.88 878 PHE A O 1
ATOM 6467 N N . GLY A 1 879 ? -11.455 17.542 39.715 1.00 91.44 879 GLY A N 1
ATOM 6468 C CA . GLY A 1 879 ? -12.785 18.021 39.309 1.00 91.44 879 GLY A CA 1
ATOM 6469 C C . GLY A 1 879 ? -13.235 17.557 37.914 1.00 91.44 879 GLY A C 1
ATOM 6470 O O . GLY A 1 879 ? -13.937 18.285 37.215 1.00 91.44 879 GLY A O 1
ATOM 6471 N N . LEU A 1 880 ? -12.823 16.364 37.482 1.00 92.00 880 LEU A N 1
ATOM 6472 C CA . LEU A 1 880 ? -13.011 15.878 36.112 1.00 92.00 880 LEU A CA 1
ATOM 6473 C C . LEU A 1 880 ? -14.309 15.091 35.929 1.00 92.00 880 LEU A C 1
ATOM 6475 O O . LEU A 1 880 ? -14.687 14.261 36.755 1.00 92.00 880 LEU A O 1
ATOM 6479 N N . LYS A 1 881 ? -14.923 15.248 34.753 1.00 88.81 881 LYS A N 1
ATOM 6480 C CA . LYS A 1 881 ? -15.958 14.330 34.261 1.00 88.81 881 LYS A CA 1
ATOM 6481 C C . LYS A 1 881 ? -15.298 13.150 33.553 1.00 88.81 881 LYS A C 1
ATOM 6483 O O . LYS A 1 881 ? -14.612 13.340 32.546 1.00 88.81 881 LYS A O 1
ATOM 6488 N N . ILE A 1 882 ? -15.533 11.937 34.056 1.00 93.12 882 ILE A N 1
ATOM 6489 C CA . ILE A 1 882 ? -14.931 10.720 33.503 1.00 93.12 882 ILE A CA 1
ATOM 6490 C C . ILE A 1 882 ? -15.959 9.703 33.001 1.00 93.12 882 ILE A C 1
ATOM 6492 O O . ILE A 1 882 ? -17.086 9.624 33.488 1.00 93.12 882 ILE A O 1
ATOM 6496 N N . GLN A 1 883 ? -15.531 8.890 32.039 1.00 94.94 883 GLN A N 1
ATOM 6497 C CA . GLN A 1 883 ? -16.173 7.631 31.656 1.00 94.94 883 GLN A CA 1
ATOM 6498 C C . GLN A 1 883 ? -15.280 6.469 32.067 1.00 94.94 883 GLN A C 1
ATOM 6500 O O . GLN A 1 883 ? -14.061 6.586 31.967 1.00 94.94 883 GLN A O 1
ATOM 6505 N N . ILE A 1 884 ? -15.865 5.346 32.478 1.00 94.81 884 ILE A N 1
ATOM 6506 C CA . ILE A 1 884 ? -15.103 4.148 32.847 1.00 94.81 884 ILE A CA 1
ATOM 6507 C C . ILE A 1 884 ? -15.277 3.082 31.770 1.00 94.81 884 ILE A C 1
ATOM 6509 O O . ILE A 1 884 ? -16.394 2.653 31.488 1.00 94.81 884 ILE A O 1
ATOM 6513 N N . GLU A 1 885 ? -14.174 2.648 31.167 1.00 92.81 885 GLU A N 1
ATOM 6514 C CA . GLU A 1 885 ? -14.150 1.618 30.126 1.00 92.81 885 GLU A CA 1
ATOM 6515 C C . GLU A 1 885 ? -13.635 0.280 30.682 1.00 92.81 885 GLU A C 1
ATOM 6517 O O . GLU A 1 885 ? -12.660 0.238 31.435 1.00 92.81 885 GLU A O 1
ATOM 6522 N N . GLY A 1 886 ? -14.284 -0.826 30.306 1.00 87.31 886 GLY A N 1
ATOM 6523 C CA . GLY A 1 886 ? -13.976 -2.176 30.789 1.00 87.31 886 GLY A CA 1
ATOM 6524 C C . GLY A 1 886 ? -14.806 -2.550 32.012 1.00 87.31 886 GLY A C 1
ATOM 6525 O O . GLY A 1 886 ? -15.735 -3.347 31.891 1.00 87.31 886 GLY A O 1
ATOM 6526 N N . ALA A 1 887 ? -14.502 -1.934 33.157 1.00 88.06 887 ALA A N 1
ATOM 6527 C CA . ALA A 1 887 ? -15.279 -1.971 34.399 1.00 88.06 887 ALA A CA 1
ATOM 6528 C C . ALA A 1 887 ? -15.682 -3.381 34.887 1.00 88.06 887 ALA A C 1
ATOM 6530 O O . ALA A 1 887 ? -16.745 -3.562 35.483 1.00 88.06 887 ALA A O 1
ATOM 6531 N N . ARG A 1 888 ? -14.832 -4.387 34.647 1.00 83.69 888 ARG A N 1
ATOM 6532 C CA . ARG A 1 888 ? -15.113 -5.814 34.886 1.00 83.69 888 ARG A CA 1
ATOM 6533 C C . ARG A 1 888 ? -15.653 -6.129 36.282 1.00 83.69 888 ARG A C 1
ATOM 6535 O O . ARG A 1 888 ? -16.585 -6.914 36.416 1.00 83.69 888 ARG A O 1
ATOM 6542 N N . GLU A 1 889 ? -15.083 -5.523 37.321 1.00 85.94 889 GLU A N 1
ATOM 6543 C CA . GLU A 1 889 ? -15.493 -5.755 38.713 1.00 85.94 889 GLU A CA 1
ATOM 6544 C C . GLU A 1 889 ? -16.405 -4.649 39.282 1.00 85.94 889 GLU A C 1
ATOM 6546 O O . GLU A 1 889 ? -16.576 -4.541 40.501 1.00 85.94 889 GLU A O 1
ATOM 6551 N N . ALA A 1 890 ? -17.013 -3.819 38.426 1.00 89.62 890 ALA A N 1
ATOM 6552 C CA . ALA A 1 890 ? -17.869 -2.706 38.848 1.00 89.62 890 ALA A CA 1
ATOM 6553 C C . ALA A 1 890 ? -19.129 -3.135 39.611 1.00 89.62 890 ALA A C 1
ATOM 6555 O O . ALA A 1 890 ? -19.744 -2.303 40.273 1.00 89.62 890 ALA A O 1
ATOM 6556 N N . ILE A 1 891 ? -19.498 -4.421 39.578 1.00 89.19 891 ILE A N 1
ATOM 6557 C CA . ILE A 1 891 ? -20.691 -4.943 40.267 1.00 89.19 891 ILE A CA 1
ATOM 6558 C C . ILE A 1 891 ? -20.648 -4.686 41.775 1.00 89.19 891 ILE A C 1
ATOM 6560 O O . ILE A 1 891 ? -21.678 -4.518 42.414 1.00 89.19 891 ILE A O 1
ATOM 6564 N N . HIS A 1 892 ? -19.448 -4.594 42.342 1.00 89.00 892 HIS A N 1
ATOM 6565 C CA . HIS A 1 892 ? -19.238 -4.303 43.756 1.00 89.00 892 HIS A CA 1
ATOM 6566 C C . HIS A 1 892 ? -19.265 -2.805 44.089 1.00 89.00 892 HIS A C 1
ATOM 6568 O O . HIS A 1 892 ? -19.095 -2.441 45.247 1.00 89.00 892 HIS A O 1
ATOM 6574 N N . LEU A 1 893 ? -19.396 -1.943 43.081 1.00 92.62 893 LEU A N 1
ATOM 6575 C CA . LEU A 1 893 ? -19.272 -0.490 43.189 1.00 92.62 893 LEU A CA 1
ATOM 6576 C C . LEU A 1 893 ? -20.499 0.239 42.617 1.00 92.62 893 LEU A C 1
ATOM 6578 O O . LEU A 1 893 ? -20.436 1.447 42.421 1.00 92.62 893 LEU A O 1
ATOM 6582 N N . VAL A 1 894 ? -21.603 -0.465 42.342 1.00 91.94 894 VAL A N 1
ATOM 6583 C CA . VAL A 1 894 ? -22.792 0.092 41.668 1.00 91.94 894 VAL A CA 1
ATOM 6584 C C . VAL A 1 894 ? -23.350 1.321 42.395 1.00 91.94 894 VAL A C 1
ATOM 6586 O O . VAL A 1 894 ? -23.587 2.341 41.750 1.00 91.94 894 VAL A O 1
ATOM 6589 N N . ASP A 1 895 ? -23.484 1.267 43.722 1.00 91.88 895 ASP A N 1
ATOM 6590 C CA . ASP A 1 895 ? -24.000 2.392 44.516 1.00 91.88 895 ASP A CA 1
ATOM 6591 C C . ASP A 1 895 ? -23.084 3.620 44.443 1.00 91.88 895 ASP A C 1
ATOM 6593 O O . ASP A 1 895 ? -23.549 4.743 44.246 1.00 91.88 895 ASP A O 1
ATOM 6597 N N . LEU A 1 896 ? -21.768 3.403 44.513 1.00 92.00 896 LEU A N 1
ATOM 6598 C CA . LEU A 1 896 ? -20.781 4.474 44.392 1.00 92.00 896 LEU A CA 1
ATOM 6599 C C . LEU A 1 896 ? -20.766 5.073 42.977 1.00 92.00 896 LEU A C 1
ATOM 6601 O O . LEU A 1 896 ? -20.655 6.284 42.810 1.00 92.00 896 LEU A O 1
ATOM 6605 N N . LEU A 1 897 ? -20.890 4.237 41.944 1.00 92.38 897 LEU A N 1
ATOM 6606 C CA . LEU A 1 897 ? -20.954 4.685 40.550 1.00 92.38 897 LEU A CA 1
ATOM 6607 C C . LEU A 1 897 ? -22.215 5.513 40.282 1.00 92.38 897 LEU A C 1
ATOM 6609 O O . LEU A 1 897 ? -22.150 6.493 39.538 1.00 92.38 897 LEU A O 1
ATOM 6613 N N . LYS A 1 898 ? -23.334 5.158 40.926 1.00 91.62 898 LYS A N 1
ATOM 6614 C CA . LYS A 1 898 ? -24.573 5.939 40.918 1.00 91.62 898 LYS A CA 1
ATOM 6615 C C . LYS A 1 898 ? -24.385 7.299 41.586 1.00 91.62 898 LYS A C 1
ATOM 6617 O O . LYS A 1 898 ? -24.754 8.308 40.992 1.00 91.62 898 LYS A O 1
ATOM 6622 N N . GLU A 1 899 ? -23.790 7.332 42.778 1.00 90.94 899 GLU A N 1
ATOM 6623 C CA . GLU A 1 899 ? -23.501 8.574 43.509 1.00 90.94 899 GLU A CA 1
ATOM 6624 C C . GLU A 1 899 ? -22.622 9.521 42.682 1.00 90.94 899 GLU A C 1
ATOM 6626 O O . GLU A 1 899 ? -22.931 10.703 42.541 1.00 90.94 899 GLU A O 1
ATOM 6631 N N . LYS A 1 900 ? -21.555 8.991 42.076 1.00 88.56 900 LYS A N 1
ATOM 6632 C CA . LYS A 1 900 ? -20.602 9.772 41.274 1.00 88.56 900 LYS A CA 1
ATOM 6633 C C . LYS A 1 900 ? -21.072 10.034 39.836 1.00 88.56 900 LYS A C 1
ATOM 6635 O O . LYS A 1 900 ? -20.347 10.681 39.085 1.00 88.56 900 LYS A O 1
ATOM 6640 N N . GLN A 1 901 ? -22.253 9.541 39.444 1.00 85.62 901 GLN A N 1
ATOM 6641 C CA . GLN A 1 901 ? -22.845 9.695 38.106 1.00 85.62 901 GLN A CA 1
ATOM 6642 C C . GLN A 1 901 ? -21.893 9.322 36.950 1.00 85.62 901 GLN A C 1
ATOM 6644 O O . GLN A 1 901 ? -21.922 9.927 35.875 1.00 85.62 901 GLN A O 1
ATOM 6649 N N . ALA A 1 902 ? -21.033 8.323 37.158 1.00 83.19 902 ALA A N 1
ATOM 6650 C CA . ALA A 1 902 ? -20.073 7.890 36.148 1.00 83.19 902 ALA A CA 1
ATOM 6651 C C . ALA A 1 902 ? -20.768 7.021 35.090 1.00 83.19 902 ALA A C 1
ATOM 6653 O O . ALA A 1 902 ? -21.452 6.057 35.428 1.00 83.19 902 ALA A O 1
ATOM 6654 N N . ALA A 1 903 ? -20.569 7.329 33.806 1.00 91.56 903 ALA A N 1
ATOM 6655 C CA . ALA A 1 903 ? -21.047 6.481 32.715 1.00 91.56 903 ALA A CA 1
ATOM 6656 C C . ALA A 1 903 ? -20.046 5.354 32.408 1.00 91.56 903 ALA A C 1
ATOM 6658 O O . ALA A 1 903 ? -18.829 5.569 32.433 1.00 91.56 903 ALA A O 1
ATOM 6659 N N . LEU A 1 904 ? -20.560 4.162 32.087 1.00 94.69 904 LEU A N 1
ATOM 6660 C CA . LEU A 1 904 ? -19.750 2.967 31.839 1.00 94.69 904 LEU A CA 1
ATOM 6661 C C . LEU A 1 904 ? -19.775 2.530 30.368 1.00 94.69 904 LEU A C 1
ATOM 6663 O O . LEU A 1 904 ? -20.805 2.555 29.700 1.00 94.69 904 LEU A O 1
ATOM 6667 N N . VAL A 1 905 ? -18.634 2.053 29.876 1.00 93.75 905 VAL A N 1
ATOM 6668 C CA . VAL A 1 905 ? -18.482 1.412 28.565 1.00 93.75 905 VAL A CA 1
ATOM 6669 C C . VAL A 1 905 ? -17.996 -0.017 28.807 1.00 93.75 905 VAL A C 1
ATOM 6671 O O . VAL A 1 905 ? -16.826 -0.254 29.106 1.00 93.75 905 VAL A O 1
ATOM 6674 N N . LEU A 1 906 ? -18.924 -0.974 28.765 1.00 91.12 906 LEU A N 1
ATOM 6675 C CA . LEU A 1 906 ? -18.739 -2.355 29.216 1.00 91.12 906 LEU A CA 1
ATOM 6676 C C . LEU A 1 906 ? -18.286 -3.272 28.081 1.00 91.12 906 LEU A C 1
ATOM 6678 O O . LEU A 1 906 ? -18.871 -3.260 26.995 1.00 91.12 906 LEU A O 1
ATOM 6682 N N . SER A 1 907 ? -17.289 -4.118 28.344 1.00 84.56 907 SER A N 1
ATOM 6683 C CA . SER A 1 907 ? -16.802 -5.063 27.334 1.00 84.56 907 SER A CA 1
ATOM 6684 C C . SER A 1 907 ? -17.837 -6.157 27.068 1.00 84.56 907 SER A C 1
ATOM 6686 O O . SER A 1 907 ? -18.309 -6.848 27.974 1.00 84.56 907 SER A O 1
ATOM 6688 N N . ALA A 1 908 ? -18.168 -6.363 25.796 1.00 75.75 908 ALA A N 1
ATOM 6689 C CA . ALA A 1 908 ? -18.910 -7.534 25.342 1.00 75.75 908 ALA A CA 1
ATOM 6690 C C . ALA A 1 908 ? -17.989 -8.764 25.165 1.00 75.75 908 ALA A C 1
ATOM 6692 O O . ALA A 1 908 ? -18.471 -9.889 25.027 1.00 75.75 908 ALA A O 1
ATOM 6693 N N . GLY A 1 909 ? -16.667 -8.560 25.159 1.00 60.75 909 GLY A N 1
ATOM 6694 C CA . GLY A 1 909 ? -15.662 -9.498 24.661 1.00 60.75 909 GLY A CA 1
ATOM 6695 C C . GLY A 1 909 ? -15.097 -10.527 25.645 1.00 60.75 909 GLY A C 1
ATOM 6696 O O . GLY A 1 909 ? -14.387 -11.413 25.187 1.00 60.75 909 GLY A O 1
ATOM 6697 N N . GLU A 1 910 ? -15.403 -10.457 26.944 1.00 60.44 910 GLU A N 1
ATOM 6698 C CA . GLU A 1 910 ? -14.656 -11.144 28.016 1.00 60.44 910 GLU A CA 1
ATOM 6699 C C . GLU A 1 910 ? -14.187 -12.587 27.693 1.00 60.44 910 GLU A C 1
ATOM 6701 O O . GLU A 1 910 ? -14.951 -13.550 27.778 1.00 60.44 910 GLU A O 1
ATOM 6706 N N . THR A 1 911 ? -12.896 -12.753 27.374 1.00 45.91 911 THR A N 1
ATOM 6707 C CA . THR A 1 911 ? -12.211 -14.053 27.350 1.00 45.91 911 THR A CA 1
ATOM 6708 C C . THR A 1 911 ? -11.561 -14.293 28.709 1.00 45.91 911 THR A C 1
ATOM 6710 O O . THR A 1 911 ? -10.643 -13.576 29.106 1.00 45.91 911 THR A O 1
ATOM 6713 N N . TRP A 1 912 ? -12.043 -15.290 29.445 1.00 48.03 912 TRP A N 1
ATOM 6714 C CA . TRP A 1 912 ? -11.463 -15.719 30.717 1.00 48.03 912 TRP A CA 1
ATOM 6715 C C . TRP A 1 912 ? -10.551 -16.928 30.462 1.00 48.03 912 TRP A C 1
ATOM 6717 O O . TRP A 1 912 ? -10.937 -17.841 29.735 1.00 48.03 912 TRP A O 1
ATOM 6727 N N . SER A 1 913 ? -9.351 -16.960 31.045 1.00 37.50 913 SER A N 1
ATOM 6728 C CA . SER A 1 913 ? -8.470 -18.136 31.019 1.00 37.50 913 SER A CA 1
ATOM 6729 C C . SER A 1 913 ? -8.313 -18.714 32.428 1.00 37.50 913 SER A C 1
ATOM 6731 O O . SER A 1 913 ? -7.839 -18.014 33.318 1.00 37.50 913 SER A O 1
ATOM 6733 N N . GLY A 1 914 ? -8.641 -19.996 32.632 1.00 43.16 914 GLY A N 1
ATOM 6734 C CA . GLY A 1 914 ? -8.339 -20.737 33.870 1.00 43.16 914 GLY A CA 1
ATOM 6735 C C . GLY A 1 914 ? -9.409 -20.693 34.978 1.00 43.16 914 GLY A C 1
ATOM 6736 O O . GLY A 1 914 ? -10.503 -20.184 34.783 1.00 43.16 914 GLY A O 1
ATOM 6737 N N . ARG A 1 915 ? -9.087 -21.274 36.150 1.00 37.59 915 ARG A N 1
ATOM 6738 C CA . ARG A 1 915 ? -10.002 -21.616 37.275 1.00 37.59 915 ARG A CA 1
ATOM 6739 C C . ARG A 1 915 ? -10.745 -20.441 37.944 1.00 37.59 915 ARG A C 1
ATOM 6741 O O . ARG A 1 915 ? -11.589 -20.686 38.796 1.00 37.59 915 ARG A O 1
ATOM 6748 N N . GLU A 1 916 ? -10.491 -19.195 37.549 1.00 45.16 916 GLU A N 1
ATOM 6749 C CA . GLU A 1 916 ? -11.261 -18.002 37.960 1.00 45.16 916 GLU A CA 1
ATOM 6750 C C . GLU A 1 916 ? -12.602 -17.855 37.194 1.00 45.16 916 GLU A C 1
ATOM 6752 O O . GLU A 1 916 ? -13.355 -16.905 37.415 1.00 45.16 916 GLU A O 1
ATOM 6757 N N . LEU A 1 917 ? -12.904 -18.808 36.299 1.00 48.72 917 LEU A N 1
ATOM 6758 C CA . LEU A 1 917 ? -13.969 -18.757 35.294 1.00 48.72 917 LEU A CA 1
ATOM 6759 C C . LEU A 1 917 ? -15.414 -18.825 35.799 1.00 48.72 917 LEU A C 1
ATOM 6761 O O . LEU A 1 917 ? -16.285 -18.443 35.041 1.00 48.72 917 LEU A O 1
ATOM 6765 N N . GLU A 1 918 ? -15.733 -19.337 36.990 1.00 46.69 918 GLU A N 1
ATOM 6766 C CA . GLU A 1 918 ? -17.154 -19.525 37.365 1.00 46.69 918 GLU A CA 1
ATOM 6767 C C . GLU A 1 918 ? -17.708 -18.409 38.256 1.00 46.69 918 GLU A C 1
ATOM 6769 O O . GLU A 1 918 ? -18.831 -17.943 38.044 1.00 46.69 918 GLU A O 1
ATOM 6774 N N . ALA A 1 919 ? -16.926 -17.938 39.232 1.00 50.03 919 ALA A N 1
ATOM 6775 C CA . ALA A 1 919 ? -17.391 -16.927 40.182 1.00 50.03 919 ALA A CA 1
ATOM 6776 C C . ALA A 1 919 ? -17.484 -15.536 39.538 1.00 50.03 919 ALA A C 1
ATOM 6778 O O . ALA A 1 919 ? -18.508 -14.865 39.652 1.00 50.03 919 ALA A O 1
ATOM 6779 N N . ASN A 1 920 ? -16.450 -15.120 38.803 1.00 53.25 920 ASN A N 1
ATOM 6780 C CA . ASN A 1 920 ? -16.405 -13.777 38.228 1.00 53.25 920 ASN A CA 1
ATOM 6781 C C . ASN A 1 920 ? -17.133 -13.666 36.874 1.00 53.25 920 ASN A C 1
ATOM 6783 O O . ASN A 1 920 ? -17.649 -12.600 36.547 1.00 53.25 920 ASN A O 1
ATOM 6787 N N . PHE A 1 921 ? -17.258 -14.762 36.119 1.00 57.69 921 PHE A N 1
ATOM 6788 C CA . PHE A 1 921 ? -18.003 -14.792 34.853 1.00 57.69 921 PHE A CA 1
ATOM 6789 C C . PHE A 1 921 ? -19.500 -14.542 35.062 1.00 57.69 921 PHE A C 1
ATOM 6791 O O . PHE A 1 921 ? -20.096 -13.710 34.381 1.00 57.69 921 PHE A O 1
ATOM 6798 N N . ASN A 1 922 ? -20.100 -15.194 36.064 1.00 61.84 922 ASN A N 1
ATOM 6799 C CA . ASN A 1 922 ? -21.506 -14.981 36.414 1.00 61.84 922 ASN A CA 1
ATOM 6800 C C . ASN A 1 922 ? -21.767 -13.566 36.958 1.00 61.84 922 ASN A C 1
ATOM 6802 O O . ASN A 1 922 ? -22.826 -12.993 36.703 1.00 61.84 922 ASN A O 1
ATOM 6806 N N . LEU A 1 923 ? -20.805 -12.986 37.684 1.00 66.81 923 LEU A N 1
ATOM 6807 C CA . LEU A 1 923 ? -20.892 -11.612 38.184 1.00 66.81 923 LEU A CA 1
ATOM 6808 C C . LEU A 1 923 ? -20.814 -10.588 37.046 1.00 66.81 923 LEU A C 1
ATOM 6810 O O . LEU A 1 923 ? -21.664 -9.700 36.970 1.00 66.81 923 LEU A O 1
ATOM 6814 N N . GLY A 1 924 ? -19.870 -10.757 36.116 1.00 69.88 924 GLY A N 1
ATOM 6815 C CA . GLY A 1 924 ? -19.803 -9.952 34.900 1.00 69.88 924 GLY A CA 1
ATOM 6816 C C . GLY A 1 924 ? -21.124 -10.008 34.133 1.00 69.88 924 GLY A C 1
ATOM 6817 O O . GLY A 1 924 ? -21.686 -8.969 33.787 1.00 69.88 924 GLY A O 1
ATOM 6818 N N . ALA A 1 925 ? -21.685 -11.204 33.919 1.00 75.62 925 ALA A N 1
ATOM 6819 C CA . ALA A 1 925 ? -22.948 -11.401 33.196 1.00 75.62 925 ALA A CA 1
ATOM 6820 C C . ALA A 1 925 ? -24.111 -10.554 33.739 1.00 75.62 925 ALA A C 1
ATOM 6822 O O . ALA A 1 925 ? -24.909 -10.033 32.957 1.00 75.62 925 ALA A O 1
ATOM 6823 N N . ARG A 1 926 ? -24.185 -10.421 35.070 1.00 84.62 926 ARG A N 1
ATOM 6824 C CA . ARG A 1 926 ? -25.254 -9.725 35.803 1.00 84.62 926 ARG A CA 1
ATOM 6825 C C . ARG A 1 926 ? -25.038 -8.219 35.925 1.00 84.62 926 ARG A C 1
ATOM 6827 O O . ARG A 1 926 ? -26.015 -7.493 36.082 1.00 84.62 926 ARG A O 1
ATOM 6834 N N . LEU A 1 927 ? -23.794 -7.743 35.825 1.00 89.69 927 LEU A N 1
ATOM 6835 C CA . LEU A 1 927 ? -23.442 -6.330 35.999 1.00 89.69 927 LEU A CA 1
ATOM 6836 C C . LEU A 1 927 ? -24.344 -5.362 35.202 1.00 89.69 927 LEU A C 1
ATOM 6838 O O . LEU A 1 927 ? -24.873 -4.438 35.817 1.00 89.69 927 LEU A O 1
ATOM 6842 N N . PRO A 1 928 ? -24.598 -5.552 33.889 1.00 92.81 928 PRO A N 1
ATOM 6843 C CA . PRO A 1 928 ? -25.487 -4.655 33.145 1.00 92.81 928 PRO A CA 1
ATOM 6844 C C . PRO A 1 928 ? -26.903 -4.561 33.728 1.00 92.81 928 PRO A C 1
ATOM 6846 O O . PRO A 1 928 ? -27.503 -3.490 33.721 1.00 92.81 928 PRO A O 1
ATOM 6849 N N . ALA A 1 929 ? -27.442 -5.672 34.243 1.00 92.75 929 ALA A N 1
ATOM 6850 C CA . ALA A 1 929 ? -28.772 -5.697 34.842 1.00 92.75 929 ALA A CA 1
ATOM 6851 C C . ALA A 1 929 ? -28.810 -4.897 36.152 1.00 92.75 929 ALA A C 1
ATOM 6853 O O . ALA A 1 929 ? -29.756 -4.145 36.379 1.00 92.75 929 ALA A O 1
ATOM 6854 N N . GLU A 1 930 ? -27.771 -5.011 36.984 1.00 92.38 930 GLU A N 1
ATOM 6855 C CA . GLU A 1 930 ? -27.666 -4.235 38.226 1.00 92.38 930 GLU A CA 1
ATOM 6856 C C . GLU A 1 930 ? -27.468 -2.739 37.954 1.00 92.38 930 GLU A C 1
ATOM 6858 O O . GLU A 1 930 ? -28.134 -1.910 38.570 1.00 92.38 930 GLU A O 1
ATOM 6863 N N . LEU A 1 931 ? -26.622 -2.379 36.980 1.00 93.12 931 LEU A N 1
ATOM 6864 C CA . LEU A 1 931 ? -26.435 -0.984 36.564 1.00 93.12 931 LEU A CA 1
ATOM 6865 C C . LEU A 1 931 ? -27.743 -0.375 36.057 1.00 93.12 931 LEU A C 1
ATOM 6867 O O . LEU A 1 931 ? -28.094 0.736 36.452 1.00 93.12 931 LEU A O 1
ATOM 6871 N N . TYR A 1 932 ? -28.492 -1.126 35.241 1.00 93.25 932 TYR A N 1
ATOM 6872 C CA . TYR A 1 932 ? -29.797 -0.694 34.750 1.00 93.25 932 TYR A CA 1
ATOM 6873 C C . TYR A 1 932 ? -30.782 -0.439 35.899 1.00 93.25 932 TYR A C 1
ATOM 6875 O O . TYR A 1 932 ? -31.392 0.626 35.953 1.00 93.25 932 TYR A O 1
ATOM 6883 N N . ARG A 1 933 ? -30.895 -1.366 36.865 1.00 92.88 933 ARG A N 1
ATOM 6884 C CA . ARG A 1 933 ? -31.764 -1.194 38.048 1.00 92.88 933 ARG A CA 1
ATOM 6885 C C . ARG A 1 933 ? -31.348 -0.012 38.920 1.00 92.88 933 ARG A C 1
ATOM 6887 O O . ARG A 1 933 ? -32.205 0.672 39.471 1.00 92.88 933 ARG A O 1
ATOM 6894 N N . ALA A 1 934 ? -30.046 0.233 39.045 1.00 92.88 934 ALA A N 1
ATOM 6895 C CA . ALA A 1 934 ? -29.512 1.352 39.811 1.00 92.88 934 ALA A CA 1
ATOM 6896 C C . ALA A 1 934 ? -29.653 2.708 39.093 1.00 92.88 934 ALA A C 1
ATOM 6898 O O . ALA A 1 934 ? -29.501 3.747 39.740 1.00 92.88 934 ALA A O 1
ATOM 6899 N N . GLY A 1 935 ? -29.965 2.710 37.790 1.00 91.50 935 GLY A N 1
ATOM 6900 C CA . GLY A 1 935 ? -30.053 3.911 36.959 1.00 91.50 935 GLY A CA 1
ATOM 6901 C C . GLY A 1 935 ? -28.692 4.453 36.513 1.00 91.50 935 GLY A C 1
ATOM 6902 O O . GLY A 1 935 ? -28.576 5.639 36.211 1.00 91.50 935 GLY A O 1
ATOM 6903 N N . VAL A 1 936 ? -27.654 3.613 36.494 1.00 93.50 936 VAL A N 1
ATOM 6904 C CA . VAL A 1 936 ? -26.306 4.001 36.059 1.00 93.50 936 VAL A CA 1
ATOM 6905 C C . VAL A 1 936 ? -26.202 3.854 34.534 1.00 93.50 936 VAL A C 1
ATOM 6907 O O . VAL A 1 936 ? -26.415 2.750 34.028 1.00 93.50 936 VAL A O 1
ATOM 6910 N N . PRO A 1 937 ? -25.866 4.917 33.774 1.00 93.06 937 PRO A N 1
ATOM 6911 C CA . PRO A 1 937 ? -25.766 4.839 32.319 1.00 93.06 937 PRO A CA 1
ATOM 6912 C C . PRO A 1 937 ? -24.634 3.915 31.867 1.00 93.06 937 PRO A C 1
ATOM 6914 O O . PRO A 1 937 ? -23.492 4.056 32.313 1.00 93.06 937 PRO A O 1
ATOM 6917 N N . PHE A 1 938 ? -24.921 3.019 30.922 1.00 95.50 938 PHE A N 1
ATOM 6918 C CA . PHE A 1 938 ? -23.899 2.180 30.307 1.00 95.50 938 PHE A CA 1
ATOM 6919 C C . PHE A 1 938 ? -24.150 1.920 28.818 1.00 95.50 938 PHE A C 1
ATOM 6921 O O . PHE A 1 938 ? -25.279 1.995 28.332 1.00 95.50 938 PHE A O 1
ATOM 6928 N N . ALA A 1 939 ? -23.077 1.587 28.107 1.00 95.44 939 ALA A N 1
ATOM 6929 C CA . ALA A 1 939 ? -23.097 1.088 26.736 1.00 95.44 939 ALA A CA 1
ATOM 6930 C C . ALA A 1 939 ? -22.158 -0.113 26.581 1.00 95.44 939 ALA A C 1
ATOM 6932 O O . ALA A 1 939 ? -21.312 -0.358 27.442 1.00 95.44 939 ALA A O 1
ATOM 6933 N N . PHE A 1 940 ? -22.298 -0.854 25.481 1.00 92.75 940 PHE A N 1
ATOM 6934 C CA . PHE A 1 940 ? -21.441 -2.000 25.172 1.00 92.75 940 PHE A CA 1
ATOM 6935 C C . PHE A 1 940 ? -20.383 -1.671 24.126 1.00 92.75 940 PHE A C 1
ATOM 6937 O O . PHE A 1 940 ? -20.602 -0.842 23.241 1.00 92.75 940 PHE A O 1
ATOM 6944 N N . TYR A 1 941 ? -19.255 -2.375 24.211 1.00 89.50 941 TYR A N 1
ATOM 6945 C CA . TYR A 1 941 ? -18.204 -2.290 23.211 1.00 89.50 941 TYR A CA 1
ATOM 6946 C C . TYR A 1 941 ? -17.582 -3.646 22.862 1.00 89.50 941 TYR A C 1
ATOM 6948 O O . TYR A 1 941 ? -17.608 -4.577 23.672 1.00 89.50 941 TYR A O 1
ATOM 6956 N N . SER A 1 942 ? -17.057 -3.777 21.643 1.00 80.12 942 SER A N 1
ATOM 6957 C CA . SER A 1 942 ? -16.565 -5.054 21.093 1.00 80.12 942 SER A CA 1
ATOM 6958 C C . SER A 1 942 ? -15.128 -5.419 21.482 1.00 80.12 942 SER A C 1
ATOM 6960 O O . SER A 1 942 ? -14.731 -6.575 21.335 1.00 80.12 942 SER A O 1
ATOM 6962 N N . ASP A 1 943 ? -14.373 -4.461 22.019 1.00 73.25 943 ASP A N 1
ATOM 6963 C CA . ASP A 1 943 ? -12.946 -4.535 22.375 1.00 73.25 943 ASP A CA 1
ATOM 6964 C C . ASP A 1 943 ? -12.012 -4.559 21.159 1.00 73.25 943 ASP A C 1
ATOM 6966 O O . ASP A 1 943 ? -11.223 -3.637 20.950 1.00 73.25 943 ASP A O 1
ATOM 6970 N N . THR A 1 944 ? -12.165 -5.548 20.276 1.00 71.50 944 THR A N 1
ATOM 6971 C CA . THR A 1 944 ? -11.364 -5.660 19.049 1.00 71.50 944 THR A CA 1
ATOM 6972 C C . THR A 1 944 ? -12.236 -5.732 17.802 1.00 71.50 944 THR A C 1
ATOM 6974 O O . THR A 1 944 ? -13.361 -6.231 17.840 1.00 71.50 944 THR A O 1
ATOM 6977 N N . ALA A 1 945 ? -11.679 -5.314 16.661 1.00 68.31 945 ALA A N 1
ATOM 6978 C CA . ALA A 1 945 ? -12.365 -5.355 15.368 1.00 68.31 945 ALA A CA 1
ATOM 6979 C C . ALA A 1 945 ? -12.909 -6.757 15.020 1.00 68.31 945 ALA A C 1
ATOM 6981 O O . ALA A 1 945 ? -14.033 -6.889 14.542 1.00 68.31 945 ALA A O 1
ATOM 6982 N N . SER A 1 946 ? -12.158 -7.812 15.358 1.00 67.81 946 SER A N 1
ATOM 6983 C CA . SER A 1 946 ? -12.555 -9.208 15.115 1.00 67.81 946 SER A CA 1
ATOM 6984 C C . SER A 1 946 ? -13.808 -9.645 15.885 1.00 67.81 946 SER A C 1
ATOM 6986 O O . SER A 1 946 ? -14.556 -10.510 15.432 1.00 67.81 946 SER A O 1
ATOM 6988 N N . LEU A 1 947 ? -14.061 -9.038 17.048 1.00 72.81 947 LEU A N 1
ATOM 6989 C CA . LEU A 1 947 ? -15.193 -9.373 17.910 1.00 72.81 947 LEU A CA 1
ATOM 6990 C C . LEU A 1 947 ? -16.440 -8.554 17.594 1.00 72.81 947 LEU A C 1
ATOM 6992 O O . LEU A 1 947 ? -17.538 -8.940 18.004 1.00 72.81 947 LEU A O 1
ATOM 6996 N N . LEU A 1 948 ? -16.291 -7.475 16.829 1.00 76.25 948 LEU A N 1
ATOM 6997 C CA . LEU A 1 948 ? -17.369 -6.570 16.452 1.00 76.25 948 LEU A CA 1
ATOM 6998 C C . LEU A 1 948 ? -18.503 -7.314 15.734 1.00 76.25 948 LEU A C 1
ATOM 7000 O O . LEU A 1 948 ? -19.674 -7.117 16.058 1.00 76.25 948 LEU A O 1
ATOM 7004 N N . ALA A 1 949 ? -18.166 -8.268 14.862 1.00 72.25 949 ALA A N 1
ATOM 7005 C CA . ALA A 1 949 ? -19.144 -9.107 14.167 1.00 72.25 949 ALA A CA 1
ATOM 7006 C C . ALA A 1 949 ? -20.015 -9.971 15.103 1.00 72.25 949 ALA A C 1
ATOM 7008 O O . ALA A 1 949 ? -21.068 -10.441 14.686 1.00 72.25 949 ALA A O 1
ATOM 7009 N N . SER A 1 950 ? -19.577 -10.176 16.351 1.00 74.75 950 SER A N 1
ATOM 7010 C CA . SER A 1 950 ? -20.253 -10.993 17.369 1.00 74.75 950 SER A CA 1
ATOM 7011 C C . SER A 1 950 ? -20.883 -10.176 18.507 1.00 74.75 950 SER A C 1
ATOM 7013 O O . SER A 1 950 ? -21.288 -10.734 19.531 1.00 74.75 950 SER A O 1
ATOM 7015 N N . LEU A 1 951 ? -20.927 -8.841 18.375 1.00 83.25 951 LEU A N 1
ATOM 7016 C CA . LEU A 1 951 ? -21.391 -7.939 19.434 1.00 83.25 951 LEU A CA 1
ATOM 7017 C C . LEU A 1 951 ? -22.814 -8.293 19.890 1.00 83.25 951 LEU A C 1
ATOM 7019 O O . LEU A 1 951 ? -23.079 -8.397 21.088 1.00 83.25 951 LEU A O 1
ATOM 7023 N N . ARG A 1 952 ? -23.720 -8.555 18.942 1.00 82.38 952 ARG A N 1
ATOM 7024 C CA . ARG A 1 952 ? -25.118 -8.909 19.223 1.00 82.38 952 ARG A CA 1
ATOM 7025 C C . ARG A 1 952 ? -25.233 -10.224 19.995 1.00 82.38 952 ARG A C 1
ATOM 7027 O O . ARG A 1 952 ? -25.956 -10.299 20.990 1.00 82.38 952 ARG A O 1
ATOM 7034 N N . GLU A 1 953 ? -24.523 -11.259 19.556 1.00 78.75 953 GLU A N 1
ATOM 7035 C CA . GLU A 1 953 ? -24.511 -12.580 20.189 1.00 78.75 953 GLU A CA 1
ATOM 7036 C C . GLU A 1 953 ? -24.025 -12.474 21.642 1.00 78.75 953 GLU A C 1
ATOM 7038 O O . GLU A 1 953 ? -24.593 -13.090 22.547 1.00 78.75 953 GLU A O 1
ATOM 7043 N N . ARG A 1 954 ? -23.027 -11.621 21.886 1.00 79.50 954 ARG A N 1
ATOM 7044 C CA . ARG A 1 954 ? -22.451 -11.378 23.215 1.00 79.50 954 ARG A CA 1
ATOM 7045 C C . ARG A 1 954 ? -23.371 -10.579 24.134 1.00 79.50 954 ARG A C 1
ATOM 7047 O O . ARG A 1 954 ? -23.482 -10.913 25.312 1.00 79.50 954 ARG A O 1
ATOM 7054 N N . VAL A 1 955 ? -24.087 -9.574 23.626 1.00 87.69 955 VAL A N 1
ATOM 7055 C CA . VAL A 1 955 ? -25.099 -8.862 24.430 1.00 87.69 955 VAL A CA 1
ATOM 7056 C C . VAL A 1 955 ? -26.295 -9.764 24.748 1.00 87.69 955 VAL A C 1
ATOM 7058 O O . VAL A 1 955 ? -26.818 -9.720 25.861 1.00 87.69 955 VAL A O 1
ATOM 7061 N N . THR A 1 956 ? -26.672 -10.666 23.837 1.00 84.31 956 THR A N 1
ATOM 7062 C CA . THR A 1 956 ? -27.747 -11.650 24.075 1.00 84.31 956 THR A CA 1
ATOM 7063 C C . THR A 1 956 ? -27.458 -12.524 25.302 1.00 84.31 956 THR A C 1
ATOM 7065 O O . THR A 1 956 ? -28.366 -12.886 26.050 1.00 84.31 956 THR A O 1
ATOM 7068 N N . TRP A 1 957 ? -26.186 -12.824 25.576 1.00 82.25 957 TRP A N 1
ATOM 7069 C CA . TRP A 1 957 ? -25.801 -13.533 26.794 1.00 82.25 957 TRP A CA 1
ATOM 7070 C C . TRP A 1 957 ? -26.099 -12.737 28.079 1.00 82.25 957 TRP A C 1
ATOM 7072 O O . TRP A 1 957 ? -26.491 -13.334 29.080 1.00 82.25 957 TRP A O 1
ATOM 7082 N N . ARG A 1 958 ? -26.011 -11.400 28.058 1.00 86.75 958 ARG A N 1
ATOM 7083 C CA . ARG A 1 958 ? -26.395 -10.544 29.200 1.00 86.75 958 ARG A CA 1
ATOM 7084 C C . ARG A 1 958 ? -27.910 -10.552 29.421 1.00 86.75 958 ARG A C 1
ATOM 7086 O O . ARG A 1 958 ? -28.358 -10.574 30.564 1.00 86.75 958 ARG A O 1
ATOM 7093 N N . VAL A 1 959 ? -28.696 -10.628 28.343 1.00 89.56 959 VAL A N 1
ATOM 7094 C CA . VAL A 1 959 ? -30.162 -10.769 28.425 1.00 89.56 959 VAL A CA 1
ATOM 7095 C C . VAL A 1 959 ? -30.550 -12.063 29.139 1.00 89.56 959 VAL A C 1
ATOM 7097 O O . VAL A 1 959 ? -31.341 -12.051 30.079 1.00 89.56 959 VAL A O 1
ATOM 7100 N N . ARG A 1 960 ? -29.894 -13.177 28.789 1.00 85.69 960 ARG A N 1
ATOM 7101 C CA . ARG A 1 960 ? -30.074 -14.469 29.479 1.00 85.69 960 ARG A CA 1
ATOM 7102 C C . ARG A 1 960 ? -29.717 -14.427 30.971 1.00 85.69 960 ARG A C 1
ATOM 7104 O O . ARG A 1 960 ? -30.128 -15.316 31.706 1.00 85.69 960 ARG A O 1
ATOM 7111 N N . ASN A 1 961 ? -28.974 -13.411 31.412 1.00 85.06 961 ASN A N 1
ATOM 7112 C CA . ASN A 1 961 ? -28.527 -13.224 32.792 1.00 85.06 961 ASN A CA 1
ATOM 7113 C C . ASN A 1 961 ? -29.221 -12.049 33.510 1.00 85.06 961 ASN A C 1
ATOM 7115 O O . ASN A 1 961 ? -28.723 -11.568 34.527 1.00 85.06 961 ASN A O 1
ATOM 7119 N N . GLY A 1 962 ? -30.390 -11.616 33.024 1.00 89.31 962 GLY A N 1
ATOM 7120 C CA . GLY A 1 962 ? -31.295 -10.724 33.758 1.00 89.31 962 GLY A CA 1
ATOM 7121 C C . GLY A 1 962 ? -31.373 -9.283 33.253 1.00 89.31 962 GLY A C 1
ATOM 7122 O O . GLY A 1 962 ? -32.108 -8.492 33.844 1.00 89.31 962 GLY A O 1
ATOM 7123 N N . LEU A 1 963 ? -30.660 -8.928 32.179 1.00 93.50 963 LEU A N 1
ATOM 7124 C CA . LEU A 1 963 ? -30.868 -7.656 31.480 1.00 93.50 963 LEU A CA 1
ATOM 7125 C C . LEU A 1 963 ? -32.115 -7.761 30.586 1.00 93.50 963 LEU A C 1
ATOM 7127 O O . LEU A 1 963 ? -32.275 -8.743 29.867 1.00 93.50 963 LEU A O 1
ATOM 7131 N N . SER A 1 964 ? -33.005 -6.769 30.593 1.00 93.19 964 SER A N 1
ATOM 7132 C CA . SER A 1 964 ? -34.158 -6.792 29.682 1.00 93.19 964 SER A CA 1
ATOM 7133 C C . SER A 1 964 ? -33.724 -6.547 28.231 1.00 93.19 964 SER A C 1
ATOM 7135 O O . SER A 1 964 ? -32.738 -5.854 27.974 1.00 93.19 964 SER A O 1
ATOM 7137 N N . GLU A 1 965 ? -34.473 -7.075 27.258 1.00 90.75 965 GLU A N 1
ATOM 7138 C CA . GLU A 1 965 ? -34.194 -6.831 25.833 1.00 90.75 965 GLU A CA 1
ATOM 7139 C C . GLU A 1 965 ? -34.246 -5.337 25.478 1.00 90.75 965 GLU A C 1
ATOM 7141 O O . GLU A 1 965 ? -33.419 -4.856 24.707 1.00 90.75 965 GLU A O 1
ATOM 7146 N N . ALA A 1 966 ? -35.177 -4.590 26.082 1.00 89.88 966 ALA A N 1
ATOM 7147 C CA . ALA A 1 966 ? -35.293 -3.146 25.890 1.00 89.88 966 ALA A CA 1
ATOM 7148 C C . ALA A 1 966 ? -34.047 -2.403 26.399 1.00 89.88 966 ALA A C 1
ATOM 7150 O O . ALA A 1 966 ? -33.491 -1.581 25.673 1.00 89.88 966 ALA A O 1
ATOM 7151 N N . ALA A 1 967 ? -33.561 -2.746 27.598 1.00 92.50 967 ALA A N 1
ATOM 7152 C CA . ALA A 1 967 ? -32.348 -2.157 28.161 1.00 92.50 967 ALA A CA 1
ATOM 7153 C C . ALA A 1 967 ? -31.100 -2.522 27.342 1.00 92.50 967 ALA A C 1
ATOM 7155 O O . ALA A 1 967 ? -30.236 -1.680 27.110 1.00 92.50 967 ALA A O 1
ATOM 7156 N N . ALA A 1 968 ? -31.015 -3.766 26.860 1.00 92.81 968 ALA A N 1
ATOM 7157 C CA . ALA A 1 968 ? -29.939 -4.208 25.979 1.00 92.81 968 ALA A CA 1
ATOM 7158 C C . ALA A 1 968 ? -29.922 -3.433 24.651 1.00 92.81 968 ALA A C 1
ATOM 7160 O O . ALA A 1 968 ? -28.857 -3.016 24.194 1.00 92.81 968 ALA A O 1
ATOM 7161 N N . LEU A 1 969 ? -31.096 -3.213 24.047 1.00 92.31 969 LEU A N 1
ATOM 7162 C CA . LEU A 1 969 ? -31.229 -2.443 22.813 1.00 92.31 969 LEU A CA 1
ATOM 7163 C C . LEU A 1 969 ? -30.897 -0.962 23.034 1.00 92.31 969 LEU A C 1
ATOM 7165 O O . LEU A 1 969 ? -30.191 -0.382 22.211 1.00 92.31 969 LEU A O 1
ATOM 7169 N N . GLU A 1 970 ? -31.334 -0.361 24.145 1.00 94.50 970 GLU A N 1
ATOM 7170 C CA . GLU A 1 970 ? -30.986 1.019 24.511 1.00 94.50 970 GLU A CA 1
ATOM 7171 C C . GLU A 1 970 ? -29.469 1.185 24.709 1.00 94.50 970 GLU A C 1
ATOM 7173 O O . GLU A 1 970 ? -28.874 2.109 24.146 1.00 94.50 970 GLU A O 1
ATOM 7178 N N . ALA A 1 971 ? -28.823 0.248 25.415 1.00 94.94 971 ALA A N 1
ATOM 7179 C CA . ALA A 1 971 ? -27.373 0.212 25.641 1.00 94.94 971 ALA A CA 1
ATOM 7180 C C . ALA A 1 971 ? -26.545 0.072 24.351 1.00 94.94 971 ALA A C 1
ATOM 7182 O O . ALA A 1 971 ? -25.410 0.545 24.293 1.00 94.94 971 ALA A O 1
ATOM 7183 N N . LEU A 1 972 ? -27.101 -0.560 23.312 1.00 94.44 972 LEU A N 1
ATOM 7184 C CA . LEU A 1 972 ? -26.481 -0.698 21.988 1.00 94.44 972 LEU A CA 1
ATOM 7185 C C . LEU A 1 972 ? -26.815 0.446 21.021 1.00 94.44 972 LEU A C 1
ATOM 7187 O O . LEU A 1 972 ? -26.325 0.446 19.894 1.00 94.44 972 LEU A O 1
ATOM 7191 N N . THR A 1 973 ? -27.671 1.392 21.410 1.00 95.19 973 THR A N 1
ATOM 7192 C CA . THR A 1 973 ? -28.142 2.461 20.521 1.00 95.19 973 THR A CA 1
ATOM 7193 C C . THR A 1 973 ? -28.139 3.809 21.243 1.00 95.19 973 THR A C 1
ATOM 7195 O O . THR A 1 973 ? -27.106 4.471 21.314 1.00 95.19 973 THR A O 1
ATOM 7198 N N . LEU A 1 974 ? -29.269 4.238 21.803 1.00 95.00 974 LEU A N 1
ATOM 7199 C CA . LEU A 1 974 ? -29.456 5.586 22.331 1.00 95.00 974 LEU A CA 1
ATOM 7200 C C . LEU A 1 974 ? -28.537 5.905 23.520 1.00 95.00 974 LEU A C 1
ATOM 7202 O O . LEU A 1 974 ? -27.975 6.999 23.573 1.00 95.00 974 LEU A O 1
ATOM 7206 N N . ALA A 1 975 ? -28.338 4.971 24.455 1.00 94.88 975 ALA A N 1
ATOM 7207 C CA . ALA A 1 975 ? -27.426 5.193 25.577 1.00 94.88 975 ALA A CA 1
ATOM 7208 C C . ALA A 1 975 ? -25.967 5.294 25.103 1.00 94.88 975 ALA A C 1
ATOM 7210 O O . ALA A 1 975 ? -25.248 6.190 25.542 1.00 94.88 975 ALA A O 1
ATOM 7211 N N . ALA A 1 976 ? -25.555 4.465 24.137 1.00 95.00 976 ALA A N 1
ATOM 7212 C CA . ALA A 1 976 ? -24.243 4.581 23.499 1.00 95.00 976 ALA A CA 1
ATOM 7213 C C . ALA A 1 976 ? -24.064 5.939 22.799 1.00 95.00 976 ALA A C 1
ATOM 7215 O O . ALA A 1 976 ? -23.043 6.600 22.992 1.00 95.00 976 ALA A O 1
ATOM 7216 N N . ALA A 1 977 ? -25.073 6.406 22.057 1.00 94.38 977 ALA A N 1
ATOM 7217 C CA . ALA A 1 977 ? -25.041 7.710 21.396 1.00 94.38 977 ALA A CA 1
ATOM 7218 C C . ALA A 1 977 ? -24.932 8.874 22.398 1.00 94.38 977 ALA A C 1
ATOM 7220 O O . ALA A 1 977 ? -24.169 9.812 22.167 1.00 94.38 977 ALA A O 1
ATOM 7221 N N . ARG A 1 978 ? -25.646 8.800 23.532 1.00 93.25 978 ARG A N 1
ATOM 7222 C CA . ARG A 1 978 ? -25.559 9.788 24.625 1.00 93.25 978 ARG A CA 1
ATOM 7223 C C . ARG A 1 978 ? -24.168 9.800 25.258 1.00 93.25 978 ARG A C 1
ATOM 7225 O O . ARG A 1 978 ? -23.588 10.868 25.415 1.00 93.25 978 ARG A O 1
ATOM 7232 N N . ILE A 1 979 ? -23.607 8.626 25.561 1.00 92.50 979 ILE A N 1
ATOM 7233 C CA . ILE A 1 979 ? -22.255 8.484 26.129 1.00 92.50 979 ILE A CA 1
ATOM 7234 C C . ILE A 1 979 ? -21.193 9.053 25.178 1.00 92.50 979 ILE A C 1
ATOM 7236 O O . ILE A 1 979 ? -20.239 9.690 25.618 1.00 92.50 979 ILE A O 1
ATOM 7240 N N . LEU A 1 980 ? -21.356 8.873 23.870 1.00 91.31 980 LEU A N 1
ATOM 7241 C CA . LEU A 1 980 ? -20.445 9.424 22.863 1.00 91.31 980 LEU A CA 1
ATOM 7242 C C . LEU A 1 980 ? -20.718 10.904 22.527 1.00 91.31 980 LEU A C 1
ATOM 7244 O O . LEU A 1 980 ? -19.924 11.533 21.825 1.00 91.31 980 LEU A O 1
ATOM 7248 N N . GLY A 1 981 ? -21.813 11.482 23.027 1.00 89.00 981 GLY A N 1
ATOM 7249 C CA . GLY A 1 981 ? -22.214 12.858 22.734 1.00 89.00 981 GLY A CA 1
ATOM 7250 C C . GLY A 1 981 ? -22.555 13.078 21.259 1.00 89.00 981 GLY A C 1
ATOM 7251 O O . GLY A 1 981 ? -22.101 14.061 20.676 1.00 89.00 981 GLY A O 1
ATOM 7252 N N . VAL A 1 982 ? -23.285 12.129 20.661 1.00 90.38 982 VAL A N 1
ATOM 7253 C CA . VAL A 1 982 ? -23.772 12.153 19.266 1.00 90.38 982 VAL A CA 1
ATOM 7254 C C . VAL A 1 982 ? -25.253 11.754 19.160 1.00 90.38 982 VAL A C 1
ATOM 7256 O O . VAL A 1 982 ? -25.700 11.314 18.109 1.00 90.38 982 VAL A O 1
ATOM 7259 N N . SER A 1 983 ? -26.024 11.846 20.249 1.00 91.06 983 SER A N 1
ATOM 7260 C CA . SER A 1 983 ? -27.436 11.420 20.291 1.00 91.06 983 SER A CA 1
ATOM 7261 C C . SER A 1 983 ? -28.406 12.305 19.501 1.00 91.06 983 SER A C 1
ATOM 7263 O O . SER A 1 983 ? -29.565 11.938 19.345 1.00 91.06 983 SER A O 1
ATOM 7265 N N . ASP A 1 984 ? -27.962 13.477 19.048 1.00 85.94 984 ASP A N 1
ATOM 7266 C CA . ASP A 1 984 ? -28.689 14.382 18.150 1.00 85.94 984 ASP A CA 1
ATOM 7267 C C . ASP A 1 984 ? -28.584 13.978 16.664 1.00 85.94 984 ASP A C 1
ATOM 7269 O O . ASP A 1 984 ? -29.259 14.562 15.812 1.00 85.94 984 ASP A O 1
ATOM 7273 N N . ARG A 1 985 ? -27.722 13.002 16.352 1.00 79.25 985 ARG A N 1
ATOM 7274 C CA . ARG A 1 985 ? -27.378 12.524 15.005 1.00 79.25 985 ARG A CA 1
ATOM 7275 C C . ARG A 1 985 ? -27.939 11.133 14.757 1.00 79.25 985 ARG A C 1
ATOM 7277 O O . ARG A 1 985 ? -28.201 10.846 13.565 1.00 79.25 985 ARG A O 1
#

Secondary structure (DSSP, 8-state):
--------------------------PPPPPPPPPPPP-HHHHHHHHHHTTSSPEEEEEEEHHHHHHHHHHHHHHT--EEEEEEEE-GGGHHHHHHHT-EEEE--SS-S---HHHHHHHHHHHHHHHHTT--EEE---GGGT--GGGHHHHHHHHHHTT--HHHHHHHTTHHHHHHTT-TTTSSS--TTS---EEEESS-TT-TT--EEEEEETTEEE------------PPPP---GGG--B-SS---TTS-EEEEEEEEEEEETTEEEEEEEEEEEEETTEEEEEESSPPPPPTT-EEEE-TT-EEEEPEEEEEE-TT-TT-----S-SB-TT-BGGGG--TT-THHHHHHTTTEEEEEE---SSSSEEEEEEEEE--TT-SS--EEEEEEEEEEESS--TTSSSS--SHHHHHHHHHHHHHHHT-TT--S----EEEE-SSHHHHHHHHHHHHHTT--EEEEPPTT--STTGGGPPTT-EEEE-PPPTTS-HHHHTHHHHHHHHT--EEE--TTS---HHHHHHHHHHTT--HHHHHHHHTHHHHHHTT-TTTSSS-STTSB--EEEESS-GGGS-PPEEEEEETTEEEEETTEEPPPP---S-PPPPPPSPPPP-PPP----HHHHHHHTPPEEEEEEEEE--SSSPPBSSEEEEEETTEEEEEES-----TT-TTEEEEEEEEEE-PPEEEEEE-TT--GGGSS-SSSB-TT-BGGGG---SSHHHHHHHHTTEEEEEE---SSSSEEEEEEEEES-SSSHHHHEEEEEEEEEEE-SGGGGTT----SSS---STTS-S-SSHHHHHHHHHHHHHHHSTTTTTS---STT---SS-HHHHHHHHHHHHTSSEEEEEE-SHHHHHHHHHHHHHHT--EEEEE-TTGGGGHHHHHHTT-EEEEES-----STTTTHHHHHHHHHHHHHHHHT--EEEE-SSHHHHTTHHHHHHHHHTTT--HHHHHHHTTHHHHHHHT-TT-

Foldseek 3Di:
DDDDDDDDDDDDDDDDDDDDDDDDDDDDDDDDDPDDDDDPVVVVVVCQLVQNFEDEAEDQAQVSVVVVLVCCVVSVGNYAYEANLHNLVCLLVQQVSLHEYAHDDQFAPDLDFPSNLSSLQVLQSSVVSNHHYAYDCPVVRQLDPPCLLVSLLSNLQSHDDNVSSLLNHFQSVCVSGVNNQATRDDDPPHFPWDFDWPADSNFLLIDGPWIAGSNRTDDDDDDPDDDDDHFDDFDDDPVPWDKDPLDDDFQWKEKEFQAFEWAFDPNDIDTDGGWIWIAHSQFTADIDNDDDDDDSRYTYTYQNLWYKFFFFEALEAQAQLVPVQADQPAQADAADFLVVSHDLQDPVLLLCVQLRHFKYFYHHDAAHQWGYATWIFGRFHQDPPTRTQARRLEIEGELDHDCVRLFPFNFSLRSLVVLLVCLCVQQPPPHPDFQHEYEYEYDFLQLQVSSCVSCLVSLHAYEYEYDDPDQLLSLLLHDPPYEYEDDPDGSSDDLSNLQSLQSCVVVVHHYAYHCHNGSSRSLVSLSSNSSSHDDPSSSLCRRFQSSCVSRQNSQATRGNDRPHRPFMWIWSTDVNRSSITTAWTAGSNGTQHGDSDGDHDDHDNDDDNDHPPRHDRDPRDPPDDDVLVVVLQVDAWEKEWECWEDELVDDIAGRKIFIDHSRDTPDIDVDDDDDPPRPRYHYHYYHHYHYQQFEFLEECAQQDDSNLAGLAQADAARFSSSRGRLVDPLLVLLVVLRHQKYWYDGDQLHQWRYFIFMFTSDDSYPVNTGPGRGQATEGELDCSVQPQADDDPDDDSSGSNHHDDNDSVGSLVVNLLLLQCLDPCSPVPPPPVPPDPDSDDPSSSVSSVCQLVQVHEYEYEDADPVRVVSVLVSCVVSVGQYEYEQPQVCLVVLLVLLVSLHEYEHELADDDDDDVCPPSVLSSLASLQSNVVSVRQYAYHQHYSVSSSVSVVSLVSSCVSHHPPSSSSCRRPQSSCVVSVNNVD

Radius of gyration: 36.91 Å; chains: 1; bounding box: 85×129×97 Å

pLDDT: mean 78.39, std 16.77, range [28.73, 96.5]